Protein AF-M2Y0T1-F1 (afdb_monomer_lite)

Foldseek 3Di:
DDWDQLQVQEWEFEAAALVLVVCVVVVNGDTDTFPADCVLPVVSTAPFFAPWHWYWYAHQQQRAIDIDIDTPGGDCPTVRHDDPVVSVVVLADPPHDPDPVSVSVVRVDDDPVCVLQVPWDKQAFPCFQDVFKTKTKDFLLDPSNVNNCSSCVVSQNRHPVPDDDDDSNDRQKMKMWMATNSRGTQWIWIKGWDFDDDPVPPDPDTFTEMETETTDGDPVCPPRRVSLRRVRSVQVVCVVVPHQAYHYDPDDPVRLLSLLLNLLVVQVVVCLVVVHRDDLVVSCVNRRYDSVSSVLSSLLVLLLPDDDPVSVVVSLVVQLVVVCVVCVVVLVVDPDPVVSVVVSVVVSVVSNVSSVVSSVCVQVVLLVCVVPVPPSDPDDDDPPPPDDPDDDPLPQQDDKAKEKEAAALQFDPVPVVSLVLLLLCLPQVCVFQVHQEYEYFYAQHNQADPDPDDPVCVVFHGWGHDDVVSLVSLQVSVVVSCVVPVRYHYHYAHYLSQCALDAPVDPVRRSCQVRPPDRDPPAQKDKDQRDPRLQEIEIEGHADDNGRYTPPQSLAGEHEPVSVVVSLVSQARPDDQHEYEYGHADFLQRYDHCPPPDPVVLQVCLSRPLFRPNQVSQLSHPYQYEYEHERCACVVVPRNFQKADDASYIYGYHHHCRPQVWMKMWMQNSSQTWIDIDRSPDFKAKIWRPCHFPRRDDPVSLVVNQPDQWGKMQITGSCVVVDVVDDFAWKWKDKQNHTQDTWDQDDCVSPPDPNRRRMTIGGDHVVVQADDKIKMWIWGDDDHDIDTRDIGIDHSYPDDDDPQDPSNVVSCSSRTGNNLSNLSNVLVVVVVVVVCVLCVLVPVVPDDPDDPVVVVVSVVCPVCVVVSVVLVVVVCCCVVCQQVQFPDWPDDPSDDPKIWTDGLQWIRIPRDTHGGSVSSVVVSVCCCVVSPPVVVLVVVVVVVVVVVPDDDDPDPPPPVVVVVVVVVVVNVVVCVVVVVVVVVVVVVVVVSVVVVVVPVVDDDDDVVVVPVVVVVVVVVVVD

Secondary structure (DSSP, 8-state):
-PPEEHHHHEEEEEE-SHHHHHHHHTT-S--B--S--TTT-TTSEEBSEES-EEEEEEETTT--EEEEEE-SEE-TTSTTB--HHHHHHHTS-TTSBSSHHHHHHHHHSPP-HHHHHTTSEEEPPPTTS-TTEEEEEEETTSHHHHHHHHHHHHHHHHHSTT-----TT-TTEEEEEEEETT--EEEEEEEEEEEEE-TTSSS--EEEEEEEEEEEE-GGGTTSSHHHHHHHHHHHHHHHTT-SEEEESS--HHHHHHHHHHHHHHHHHHHHHHSS---HHHHHHHH-B-HHHHHHHHHHHHHTT--SHHHHHHHHHHHHHHHHHHTHHHHHT-S-HHHHHHHHHHHHHHHHHHHHHHHHHHHHHHHHHHHS-------PPP--------S-TTSTT--EEEEEEE----B-TT-HHHHHHHHHIIIIIHHHH--SEEEE-S-SB--B---TT-THHHHH-PPB---HHHHHHHHHHHHHHHHH-TTSEEEE---SGGGTT-BTT-GGG-HHHHHSSSPPPSSSEEEEEEETTTTEEEEEE--B-SB-PPTTTTSSEE--HHHHHHHHHHHS-SSTT-EEEEE-SS-GGGEE--TT--HHHHHHHHHH--S-HHHHHHHT-SS-EEEEE-TTTTTTTT-S-EEEEETTEEEEEPPPTTTT-EEEEEEEETTEEEEEEEETT-SEEEEEEESPPTTT--HHHHHHHHH-SEEEEEEEEHHHHH-TT----EEEEEETTEEEEEEEEPPGGG-SSGGGTTEEEEE--GGGG-SS-EEEEEEEEETTEEEEEEEEEE---S-------HHHHHHHHHHHS-HHHHHHHHHHHHHHHHHHHHHHHHHTTS-S-S-HHHHHHHHHGGGHHHHHHHHHHHHHIIIIIGGG-EEEEE--TTSTT--EEEESS-EEETTEEE--HHHHHHHHHHHIIIIIHHHHHHHHHHHHHHGGGSPPPTT-TTTHHHHHHHHHHHHHHHHHHHHHHHHHHHHHHHHHHHHHHHHTTSS-SSSTTTHHHHHHHHHHHH-

Sequence (1023 aa):
MEPLCVRDALLLYFVVRDDDLGRYEEGTLKGYKPWFVHQLFPEEKVYGYKDLEVHILYHLVSWNVFLQVRYSLKDSNTVGFLNIETLLYEHLPDYVCSCMEEFKRKVAEPFPIDRYLSTWQIILPRQSLCSDAKVYVQNVTQTTATEIYHRFKLLLLFFIETASYIDWEDDKWDMFVILSLHEEILGFAAVYRFTCFDKSENTWNPRERVRISQFLIFPCFHRKGYGISLLDAIYRHYMETSCLEITVENPCQGFQTLRDILDTKNCLYLEKRLGYLPSVEEIRKEWKITRKQALRCREIIRFSRLQEEEETNTFRIGIKKRLYLEYAEQMASLDSVEARKAYLWQLYKEIEETYRKLVIWAVVIWSLAFLLHFPCKYKIAEEVFTTNPLEDWSLQLQGIDHLLQISDIHLDPKLEENSKKLSFFRNHVVPVIVPKAVLVTGDLTNGKKDTTNNWFYLFLGHPSSKRLDEWNEYYVQTQEYRHKNASVLWSDVRGNHDSFGVDDMIQDDDLFQRYAVEPQPKNAVSFHRFSEQNDIKLVKYSPYYRYSLHRPFHFFARTNNEELQLLMQASLAEKKEQVVIVYGHFPSSTIDYTVSETFWRTFLRFFWWSRSILSRKFYSYPNYVIYLSGHLHSVLGFLPRMYCKCGNYMELELADLYTSSVYRWIVIDHGNFAFSDIPIQQNIFAVVTNPVPLSSSTKRSQAFALSSKYIRLMVASLESFWDRNLTLGNVEVFIDDKKIGIAKKMENDMLKSSSGSNLFLCAWNPMSYLEGFHNLVVQYCFEESCMTMISTSFSLQSEQRYHYSCKDWIRCLMLFADAPVVIKGLCLIGLLLYGILVHIPYFSTGSCWLPSSWIVFGKRLSFVRKTRWRVSQVLFYNFLLGPLLILFRVTGDDYHNCTGYMFFFYTFVCGEIQASYLEMYNLLLQQLWFACIPSVCLDIYRCYLKQDEKPTNENTCHENKFERRKSVLFALRYWSPHKSICLLYGLVILYQLGILLRYVGCFGFWSCLCSPLLSLVFFYSCL

InterPro domains:
  IPR000182 GNAT domain [PS51186] (138-275)
  IPR004843 Calcineurin-like, phosphoesterase domain [PF00149] (403-634)
  IPR016181 Acyl-CoA N-acyltransferase [SSF55729] (10-305)
  IPR017380 Histone acetyltransferase type B, catalytic subunit [PTHR12046] (13-358)
  IPR019467 Histone acetyl transferase HAT1 N-terminal [PF10394] (8-161)
  IPR029052 Metallo-dependent phosphatase-like [G3DSA:3.60.21.10] (402-674)
  IPR029052 Metallo-dependent phosphatase-like [SSF56300] (403-685)
  IPR037113 Histone acetyl transferase 1, N-terminal domain superfamily [G3DSA:3.90.360.10] (9-161)

pLDDT: mean 73.95, std 20.19, range [23.22, 97.69]

Structure (mmCIF, N/CA/C/O backbone):
data_AF-M2Y0T1-F1
#
_entry.id   AF-M2Y0T1-F1
#
loop_
_atom_site.group_PDB
_atom_site.id
_atom_site.type_symbol
_atom_site.label_atom_id
_atom_site.label_alt_id
_atom_site.label_comp_id
_atom_site.label_asym_id
_atom_site.label_entity_id
_atom_site.label_seq_id
_atom_site.pdbx_PDB_ins_code
_atom_site.Cartn_x
_atom_site.Cartn_y
_atom_site.Cartn_z
_atom_site.occupancy
_atom_site.B_iso_or_equiv
_atom_site.auth_seq_id
_atom_site.auth_comp_id
_atom_site.auth_asym_id
_atom_site.auth_atom_id
_atom_site.pdbx_PDB_model_num
ATOM 1 N N . MET A 1 1 ? 25.511 -2.582 -56.741 1.00 70.62 1 MET A N 1
ATOM 2 C CA . MET A 1 1 ? 24.516 -2.024 -55.798 1.00 70.62 1 MET A CA 1
ATOM 3 C C . MET A 1 1 ? 25.231 -1.655 -54.517 1.00 70.62 1 MET A C 1
ATOM 5 O O . MET A 1 1 ? 26.163 -2.363 -54.155 1.00 70.62 1 MET A O 1
ATOM 9 N N . GLU A 1 2 ? 24.853 -0.550 -53.877 1.00 78.06 2 GLU A N 1
ATOM 10 C CA . GLU A 1 2 ? 25.392 -0.212 -52.555 1.00 78.06 2 GLU A CA 1
ATOM 11 C C . GLU A 1 2 ? 24.829 -1.170 -51.491 1.00 78.06 2 GLU A C 1
ATOM 13 O O . GLU A 1 2 ? 23.695 -1.634 -51.642 1.00 78.06 2 GLU A O 1
ATOM 18 N N . PRO A 1 3 ? 25.603 -1.507 -50.444 1.00 84.81 3 PRO A N 1
ATOM 19 C CA . PRO A 1 3 ? 25.102 -2.327 -49.350 1.00 84.81 3 PRO A CA 1
ATOM 20 C C . PRO A 1 3 ? 24.008 -1.607 -48.564 1.00 84.81 3 PRO A C 1
ATOM 22 O O . PRO A 1 3 ? 24.133 -0.423 -48.249 1.00 84.81 3 PRO A O 1
ATOM 25 N N . LEU A 1 4 ? 22.972 -2.349 -48.182 1.00 88.62 4 LEU A N 1
ATOM 26 C CA . LEU A 1 4 ? 21.878 -1.852 -47.351 1.00 88.62 4 LEU A CA 1
ATOM 27 C C . LEU A 1 4 ? 22.135 -2.180 -45.879 1.00 88.62 4 LEU A C 1
ATOM 29 O O . LEU A 1 4 ? 22.628 -3.258 -45.554 1.00 88.62 4 LEU A O 1
ATOM 33 N N . CYS A 1 5 ? 21.769 -1.265 -44.982 1.00 90.31 5 CYS A N 1
ATOM 34 C CA . CYS A 1 5 ? 21.767 -1.510 -43.541 1.00 90.31 5 CYS A CA 1
ATOM 35 C C . CYS A 1 5 ? 20.634 -2.485 -43.188 1.00 90.31 5 CYS A C 1
ATOM 37 O O . CYS A 1 5 ? 19.457 -2.170 -43.372 1.00 90.31 5 CYS A O 1
ATOM 39 N N . VAL A 1 6 ? 20.970 -3.659 -42.648 1.00 90.31 6 VAL A N 1
ATOM 40 C CA . VAL A 1 6 ? 19.978 -4.711 -42.350 1.00 90.31 6 VAL A CA 1
ATOM 41 C C . VAL A 1 6 ? 18.968 -4.245 -41.303 1.00 90.31 6 VAL A C 1
ATOM 43 O O . VAL A 1 6 ? 17.776 -4.515 -41.417 1.00 90.31 6 VAL A O 1
ATOM 46 N N . ARG A 1 7 ? 19.424 -3.483 -40.305 1.00 89.62 7 ARG A N 1
ATOM 47 C CA . ARG A 1 7 ? 18.568 -2.933 -39.243 1.00 89.62 7 ARG A CA 1
ATOM 48 C C . ARG A 1 7 ? 17.516 -1.949 -39.767 1.00 89.62 7 ARG A C 1
ATOM 50 O O . ARG A 1 7 ? 16.497 -1.755 -39.109 1.00 89.62 7 ARG A O 1
ATOM 57 N N . ASP A 1 8 ? 17.756 -1.321 -40.916 1.00 88.94 8 ASP A N 1
ATOM 58 C CA . ASP A 1 8 ? 16.785 -0.417 -41.535 1.00 88.94 8 ASP A CA 1
ATOM 59 C C . ASP A 1 8 ? 15.777 -1.147 -42.419 1.00 88.94 8 ASP A C 1
ATOM 61 O O . ASP A 1 8 ? 14.629 -0.714 -42.483 1.00 88.94 8 ASP A O 1
ATOM 65 N N . ALA A 1 9 ? 16.183 -2.267 -43.018 1.00 92.44 9 ALA A N 1
ATOM 66 C CA . ALA A 1 9 ? 15.320 -3.125 -43.823 1.00 92.44 9 ALA A CA 1
ATOM 67 C C . ALA A 1 9 ? 14.435 -4.066 -42.982 1.00 92.44 9 ALA A C 1
ATOM 69 O O . ALA A 1 9 ? 13.369 -4.466 -43.443 1.00 92.44 9 ALA A O 1
ATOM 70 N N . LEU A 1 10 ? 14.861 -4.446 -41.769 1.00 96.44 10 LEU A N 1
ATOM 71 C CA . LEU A 1 10 ? 14.183 -5.453 -40.944 1.00 96.44 10 LEU A CA 1
ATOM 72 C C . LEU A 1 10 ? 13.201 -4.839 -39.937 1.00 96.44 10 LEU A C 1
ATOM 74 O O . LEU A 1 10 ? 13.587 -4.073 -39.049 1.00 96.44 10 LEU A O 1
ATOM 78 N N . LEU A 1 11 ? 11.936 -5.257 -40.019 1.00 96.75 11 LEU A N 1
ATOM 79 C CA . LEU A 1 11 ? 10.861 -4.885 -39.104 1.00 96.75 11 LEU A CA 1
ATOM 80 C C . LEU A 1 11 ? 10.157 -6.115 -38.526 1.00 96.75 11 LEU A C 1
ATOM 82 O O . LEU A 1 11 ? 9.789 -7.058 -39.222 1.00 96.75 11 LEU A O 1
ATOM 86 N N . LEU A 1 12 ? 9.934 -6.073 -37.218 1.00 97.31 12 LEU A N 1
ATOM 87 C CA . LEU A 1 12 ? 9.201 -7.077 -36.461 1.00 97.31 12 LEU A CA 1
ATOM 88 C C . LEU A 1 12 ? 7.798 -6.550 -36.164 1.00 97.31 12 LEU A C 1
ATOM 90 O O . LEU A 1 12 ? 7.645 -5.437 -35.653 1.00 97.31 12 LEU A O 1
ATOM 94 N N . TYR A 1 13 ? 6.785 -7.359 -36.440 1.00 97.19 13 TYR A N 1
ATOM 95 C CA . TYR A 1 13 ? 5.385 -7.038 -36.193 1.00 97.19 13 TYR A CA 1
ATOM 96 C C . TYR A 1 13 ? 4.789 -8.051 -35.226 1.00 97.19 13 TYR A C 1
ATOM 98 O O . TYR A 1 13 ? 5.009 -9.253 -35.351 1.00 97.19 13 TYR A O 1
ATOM 106 N N . PHE A 1 14 ? 4.021 -7.557 -34.262 1.00 96.50 14 PHE A N 1
ATOM 107 C CA . PHE A 1 14 ? 3.344 -8.377 -33.265 1.00 96.50 14 PHE A CA 1
ATOM 108 C C . PHE A 1 14 ? 1.839 -8.225 -33.472 1.00 96.50 14 PHE A C 1
ATOM 110 O O . PHE A 1 14 ? 1.308 -7.124 -33.335 1.00 96.50 14 PHE A O 1
ATOM 117 N N . VAL A 1 15 ? 1.189 -9.320 -33.851 1.00 95.62 15 VAL A N 1
ATOM 118 C CA . VAL A 1 15 ? -0.212 -9.400 -34.275 1.00 95.62 15 VAL A CA 1
ATOM 119 C C . VAL A 1 15 ? -0.990 -10.155 -33.201 1.00 95.62 15 VAL A C 1
ATOM 121 O O . VAL A 1 15 ? -0.528 -11.193 -32.729 1.00 95.62 15 VAL A O 1
ATOM 124 N N . VAL A 1 16 ? -2.157 -9.652 -32.804 1.00 90.56 16 VAL A N 1
ATOM 125 C CA . VAL A 1 16 ? -3.048 -10.325 -31.845 1.00 90.56 16 VAL A CA 1
ATOM 126 C C . VAL A 1 16 ? -4.365 -10.718 -32.501 1.00 90.56 16 VAL A C 1
ATOM 128 O O . VAL A 1 16 ? -4.876 -11.799 -32.233 1.00 90.56 16 VAL A O 1
ATOM 131 N N . ARG A 1 17 ? -4.948 -9.836 -33.320 1.00 88.56 17 ARG A N 1
ATOM 132 C CA . ARG A 1 17 ? -6.268 -10.046 -33.939 1.00 88.56 17 ARG A CA 1
ATOM 133 C C . ARG A 1 17 ? -6.258 -9.679 -35.415 1.00 88.56 17 ARG A C 1
ATOM 135 O O . ARG A 1 17 ? -5.321 -9.050 -35.900 1.00 88.56 17 ARG A O 1
ATOM 142 N N . ASP A 1 18 ? -7.345 -10.006 -36.104 1.00 87.81 18 ASP A N 1
ATOM 143 C CA . ASP A 1 18 ? -7.534 -9.680 -37.522 1.00 87.81 18 ASP A CA 1
ATOM 144 C C . ASP A 1 18 ? -7.420 -8.164 -37.804 1.00 87.81 18 ASP A C 1
ATOM 146 O O . ASP A 1 18 ? -6.806 -7.744 -38.781 1.00 87.81 18 ASP A O 1
ATOM 150 N N . ASP A 1 19 ? -7.857 -7.314 -36.868 1.00 90.12 19 ASP A N 1
ATOM 151 C CA . ASP A 1 19 ? -7.683 -5.855 -36.955 1.00 90.12 19 ASP A CA 1
ATOM 152 C C . ASP A 1 19 ? -6.205 -5.405 -37.002 1.00 90.12 19 ASP A C 1
ATOM 154 O O . ASP A 1 19 ? -5.888 -4.335 -37.527 1.00 90.12 19 ASP A O 1
ATOM 158 N N . ASP A 1 20 ? -5.276 -6.165 -36.409 1.00 91.12 20 ASP A N 1
ATOM 159 C CA . ASP A 1 20 ? -3.839 -5.880 -36.526 1.00 91.12 20 ASP A CA 1
ATOM 160 C C . ASP A 1 20 ? -3.327 -6.218 -37.930 1.00 91.12 20 ASP A C 1
ATOM 162 O O . ASP A 1 20 ? -2.467 -5.505 -38.446 1.00 91.12 20 ASP A O 1
ATOM 166 N N . LEU A 1 21 ? -3.870 -7.265 -38.563 1.00 91.25 21 LEU A N 1
ATOM 167 C CA . LEU A 1 21 ? -3.547 -7.622 -39.945 1.00 91.25 21 LEU A CA 1
ATOM 168 C C . LEU A 1 21 ? -4.041 -6.552 -40.918 1.00 91.25 21 LEU A C 1
ATOM 170 O O . LEU A 1 21 ? -3.263 -6.114 -41.760 1.00 91.25 21 LEU A O 1
ATOM 174 N N . GLY A 1 22 ? -5.272 -6.057 -40.748 1.00 89.38 22 GLY A N 1
ATOM 175 C CA . GLY A 1 22 ? -5.779 -4.932 -41.544 1.00 89.38 22 GLY A CA 1
ATOM 176 C C . GLY A 1 22 ? -4.873 -3.700 -41.432 1.00 89.38 22 GLY A C 1
ATOM 177 O O . GLY A 1 22 ? -4.432 -3.143 -42.435 1.00 89.38 22 GLY A O 1
ATOM 178 N N . ARG A 1 23 ? -4.469 -3.340 -40.206 1.00 91.75 23 ARG A N 1
ATOM 179 C CA . ARG A 1 23 ? -3.522 -2.234 -39.973 1.00 91.75 23 ARG A CA 1
ATOM 180 C C . ARG A 1 23 ? -2.127 -2.491 -40.540 1.00 91.75 23 ARG A C 1
ATOM 182 O O . ARG A 1 23 ? -1.442 -1.545 -40.926 1.00 91.75 23 ARG A O 1
ATOM 189 N N . TYR A 1 24 ? -1.669 -3.739 -40.565 1.00 93.88 24 TYR A N 1
ATOM 190 C CA . TYR A 1 24 ? -0.406 -4.103 -41.203 1.00 93.88 24 TYR A CA 1
ATOM 191 C C . TYR A 1 24 ? -0.466 -3.869 -42.717 1.00 93.88 24 TYR A C 1
ATOM 193 O O . TYR A 1 24 ? 0.452 -3.270 -43.274 1.00 93.88 24 TYR A O 1
ATOM 201 N N . GLU A 1 25 ? -1.558 -4.272 -43.368 1.00 91.19 25 GLU A N 1
ATOM 202 C CA . GLU A 1 25 ? -1.758 -4.079 -44.809 1.00 91.19 25 GLU A CA 1
ATOM 203 C C . GLU A 1 25 ? -1.897 -2.603 -45.194 1.00 91.19 25 GLU A C 1
ATOM 205 O O . GLU A 1 25 ? -1.366 -2.179 -46.219 1.00 91.19 25 GLU A O 1
ATOM 210 N N . GLU A 1 26 ? -2.527 -1.802 -44.336 1.00 91.38 26 GLU A N 1
ATOM 211 C CA . GLU A 1 26 ? -2.615 -0.344 -44.479 1.00 91.38 26 GLU A CA 1
ATOM 212 C C . GLU A 1 26 ? -1.298 0.390 -44.159 1.00 91.38 26 GLU A C 1
ATOM 214 O O . GLU A 1 26 ? -1.202 1.604 -44.348 1.00 91.38 26 GLU A O 1
ATOM 219 N N . GLY A 1 27 ? -0.283 -0.309 -43.636 1.00 90.12 27 GLY A N 1
ATOM 220 C CA . GLY A 1 27 ? 0.981 0.291 -43.200 1.00 90.12 27 GLY A CA 1
ATOM 221 C C . GLY A 1 27 ? 0.872 1.141 -41.926 1.00 90.12 27 GLY A C 1
ATOM 222 O O . GLY A 1 27 ? 1.764 1.938 -41.634 1.00 90.12 27 GLY A O 1
ATOM 223 N N . THR A 1 28 ? -0.209 0.992 -41.155 1.00 92.31 28 THR A N 1
ATOM 224 C CA . THR A 1 28 ? -0.469 1.740 -39.913 1.00 92.31 28 THR A CA 1
ATOM 225 C C . THR A 1 28 ? -0.069 0.968 -38.651 1.00 92.31 28 THR A C 1
ATOM 227 O O . THR A 1 28 ? 0.091 1.569 -37.582 1.00 92.31 28 THR A O 1
ATOM 230 N N . LEU A 1 29 ? 0.140 -0.352 -38.745 1.00 93.06 29 LEU A N 1
ATOM 231 C CA . LEU A 1 29 ? 0.662 -1.154 -37.638 1.00 93.06 29 LEU A CA 1
ATOM 232 C C . LEU A 1 29 ? 2.127 -0.794 -37.361 1.00 93.06 29 LEU A C 1
ATOM 234 O O . LEU A 1 29 ? 2.969 -0.730 -38.256 1.00 93.06 29 LEU A O 1
ATOM 238 N N . LYS A 1 30 ? 2.459 -0.590 -36.085 1.00 94.06 30 LYS A N 1
ATOM 239 C CA . LYS A 1 30 ? 3.814 -0.225 -35.673 1.00 94.06 30 LYS A CA 1
ATOM 240 C C . LYS A 1 30 ? 4.779 -1.409 -35.816 1.00 94.06 30 LYS A C 1
ATOM 242 O O . LYS A 1 30 ? 4.681 -2.373 -35.060 1.00 94.06 30 LYS A O 1
ATOM 247 N N . GLY A 1 31 ? 5.758 -1.275 -36.709 1.00 94.06 31 GLY A N 1
ATOM 248 C CA . GLY A 1 31 ? 6.917 -2.167 -36.796 1.00 94.06 31 GLY A CA 1
ATOM 249 C C . GLY A 1 31 ? 8.003 -1.825 -35.768 1.00 94.06 31 GLY A C 1
ATOM 250 O O . GLY A 1 31 ? 8.200 -0.661 -35.403 1.00 94.06 31 GLY A O 1
ATOM 251 N N . TYR A 1 32 ? 8.721 -2.842 -35.298 1.00 96.25 32 TYR A N 1
ATOM 252 C CA . TYR A 1 32 ? 9.816 -2.721 -34.334 1.00 96.25 32 TYR A CA 1
ATOM 253 C C . TYR A 1 32 ? 11.136 -3.148 -34.973 1.00 96.25 32 TYR A C 1
ATOM 255 O O . TYR A 1 32 ? 11.237 -4.244 -35.515 1.00 96.25 32 TYR A O 1
ATOM 263 N N . LYS A 1 33 ? 12.162 -2.300 -34.878 1.00 95.31 33 LYS A N 1
ATOM 264 C CA . LYS A 1 33 ? 13.511 -2.631 -35.353 1.00 95.31 33 LYS A CA 1
ATOM 265 C C . LYS A 1 33 ? 14.257 -3.505 -34.333 1.00 95.31 33 LYS A C 1
ATOM 267 O O . LYS A 1 33 ? 14.088 -3.282 -33.127 1.00 95.31 33 LYS A O 1
ATOM 272 N N . PRO A 1 34 ? 15.101 -4.449 -34.784 1.00 95.56 34 PRO A N 1
ATOM 273 C CA . PRO A 1 34 ? 16.013 -5.171 -33.902 1.00 95.56 34 PRO A CA 1
ATOM 274 C C . PRO A 1 34 ? 17.039 -4.205 -33.289 1.00 95.56 34 PRO A C 1
ATOM 276 O O . PRO A 1 34 ? 17.401 -3.194 -33.898 1.00 95.56 34 PRO A O 1
ATOM 279 N N . TRP A 1 35 ? 17.516 -4.500 -32.078 1.00 93.69 35 TRP A N 1
ATOM 280 C CA . TRP A 1 35 ? 18.613 -3.738 -31.466 1.00 93.69 35 TRP A CA 1
ATOM 281 C C . TRP A 1 35 ? 19.961 -4.187 -32.018 1.00 93.69 35 TRP A C 1
ATOM 283 O O . TRP A 1 35 ? 20.817 -3.351 -32.314 1.00 93.69 35 TRP A O 1
ATOM 293 N N . PHE A 1 36 ? 20.101 -5.496 -32.216 1.00 94.44 36 PHE A N 1
ATOM 294 C CA . PHE A 1 36 ? 21.310 -6.141 -32.697 1.00 94.44 36 PHE A CA 1
ATOM 295 C C . PHE A 1 36 ? 21.004 -6.961 -33.942 1.00 94.44 36 PHE A C 1
ATOM 297 O O . PHE A 1 36 ? 19.989 -7.644 -34.021 1.00 94.44 36 PHE A O 1
ATOM 304 N N . VAL A 1 37 ? 21.891 -6.883 -34.928 1.00 94.88 37 VAL A N 1
ATOM 305 C CA . VAL A 1 37 ? 21.868 -7.764 -36.105 1.00 94.88 37 VAL A CA 1
ATOM 306 C C . VAL A 1 37 ? 23.244 -8.363 -36.386 1.00 94.88 37 VAL A C 1
ATOM 308 O O . VAL A 1 37 ? 23.336 -9.316 -37.149 1.00 94.88 37 VAL A O 1
ATOM 311 N N . HIS A 1 38 ? 24.296 -7.868 -35.725 1.00 93.12 38 HIS A N 1
ATOM 312 C CA . HIS A 1 38 ? 25.683 -8.293 -35.924 1.00 93.12 38 HIS A CA 1
ATOM 313 C C . HIS A 1 38 ? 25.931 -9.790 -35.681 1.00 93.12 38 HIS A C 1
ATOM 315 O O . HIS A 1 38 ? 26.841 -10.356 -36.276 1.00 93.12 38 HIS A O 1
ATOM 321 N N . GLN A 1 39 ? 25.107 -10.443 -34.851 1.00 93.44 39 GLN A N 1
ATOM 322 C CA . GLN A 1 39 ? 25.187 -11.888 -34.599 1.00 93.44 39 GLN A CA 1
ATOM 323 C C . GLN A 1 39 ? 24.841 -12.730 -35.837 1.00 93.44 39 GLN A C 1
ATOM 325 O O . GLN A 1 39 ? 25.338 -13.841 -35.974 1.00 93.44 39 GLN A O 1
ATOM 330 N N . LEU A 1 40 ? 24.006 -12.199 -36.735 1.00 92.19 40 LEU A N 1
ATOM 331 C CA . LEU A 1 40 ? 23.641 -12.832 -38.008 1.00 92.19 40 LEU A CA 1
ATOM 332 C C . LEU A 1 40 ? 24.358 -12.181 -39.198 1.00 92.19 40 LEU A C 1
ATOM 334 O O . LEU A 1 40 ? 24.648 -12.835 -40.195 1.00 92.19 40 LEU A O 1
ATOM 338 N N . PHE A 1 41 ? 24.653 -10.886 -39.087 1.00 91.06 41 PHE A N 1
ATOM 339 C CA . PHE A 1 41 ? 25.227 -10.055 -40.140 1.00 91.06 41 PHE A CA 1
ATOM 340 C C . PHE A 1 41 ? 26.426 -9.283 -39.577 1.00 91.06 41 PHE A C 1
ATOM 342 O O . PHE A 1 41 ? 26.239 -8.145 -39.154 1.00 91.06 41 PHE A O 1
ATOM 349 N N . PRO A 1 42 ? 27.650 -9.843 -39.567 1.00 84.69 42 PRO A N 1
ATOM 350 C CA . PRO A 1 42 ? 28.805 -9.245 -38.884 1.00 84.69 42 PRO A CA 1
ATOM 351 C C . PRO A 1 42 ? 29.102 -7.780 -39.247 1.00 84.69 42 PRO A C 1
ATOM 353 O O . PRO A 1 42 ? 29.524 -7.009 -38.391 1.00 84.69 42 PRO A O 1
ATOM 356 N N . GLU A 1 43 ? 28.837 -7.371 -40.494 1.00 86.62 43 GLU A N 1
ATOM 357 C CA . GLU A 1 43 ? 29.014 -5.985 -40.966 1.00 86.62 43 GLU A CA 1
ATOM 358 C C . GLU A 1 43 ? 27.740 -5.119 -40.872 1.00 86.62 43 GLU A C 1
ATOM 360 O O . GLU A 1 43 ? 27.718 -3.986 -41.353 1.00 86.62 43 GLU A O 1
ATOM 365 N N . GLU A 1 44 ? 26.653 -5.661 -40.313 1.00 90.38 44 GLU A N 1
ATOM 366 C CA . GLU A 1 44 ? 25.290 -5.100 -40.270 1.00 90.38 44 GLU A CA 1
ATOM 367 C C . GLU A 1 44 ? 24.734 -4.673 -41.645 1.00 90.38 44 GLU A C 1
ATOM 369 O O . GLU A 1 44 ? 23.772 -3.901 -41.746 1.00 90.38 44 GLU A O 1
ATOM 374 N N . LYS A 1 45 ? 25.335 -5.197 -42.716 1.00 90.75 45 LYS A N 1
ATOM 375 C CA . LYS A 1 45 ? 25.062 -4.867 -44.113 1.00 90.75 45 LYS A CA 1
ATOM 376 C C . LYS A 1 45 ? 24.648 -6.097 -44.905 1.00 90.75 45 LYS A C 1
ATOM 378 O O . LYS A 1 45 ? 25.099 -7.205 -44.628 1.00 90.75 45 LYS A O 1
ATOM 383 N N . VAL A 1 46 ? 23.827 -5.875 -45.926 1.00 91.19 46 VAL A N 1
ATOM 384 C CA . VAL A 1 46 ? 23.451 -6.887 -46.916 1.00 91.19 46 VAL A CA 1
ATOM 385 C C . VAL A 1 46 ? 23.695 -6.368 -48.330 1.00 91.19 46 VAL A C 1
ATOM 387 O O . VAL A 1 46 ? 23.443 -5.201 -48.637 1.00 91.19 46 VAL A O 1
ATOM 390 N N . TYR A 1 47 ? 24.209 -7.247 -49.189 1.00 91.50 47 TYR A N 1
ATOM 391 C CA . TYR A 1 47 ? 24.619 -6.947 -50.559 1.00 91.50 47 TYR A CA 1
ATOM 392 C C . TYR A 1 47 ? 23.698 -7.640 -51.568 1.00 91.50 47 TYR A C 1
ATOM 394 O O . TYR A 1 47 ? 23.174 -8.718 -51.300 1.00 91.50 47 TYR A O 1
ATOM 402 N N . GLY A 1 48 ? 23.530 -7.032 -52.745 1.00 91.69 48 GLY A N 1
ATOM 403 C CA . GLY A 1 48 ? 22.803 -7.629 -53.875 1.00 91.69 48 GLY A CA 1
ATOM 404 C C . GLY A 1 48 ? 21.279 -7.474 -53.845 1.00 91.69 48 GLY A C 1
ATOM 405 O O . GLY A 1 48 ? 20.599 -8.149 -54.613 1.00 91.69 48 GLY A O 1
ATOM 406 N N . TYR A 1 49 ? 20.739 -6.577 -53.013 1.00 93.25 49 TYR A N 1
ATOM 407 C CA . TYR A 1 49 ? 19.315 -6.223 -52.997 1.00 93.25 49 TYR A CA 1
ATOM 408 C C . TYR A 1 49 ? 19.104 -4.727 -53.241 1.00 93.25 49 TYR A C 1
ATOM 410 O O . TYR A 1 49 ? 19.924 -3.902 -52.835 1.00 93.25 49 TYR A O 1
ATOM 418 N N . LYS A 1 50 ? 17.970 -4.381 -53.857 1.00 92.06 50 LYS A N 1
ATOM 419 C CA . LYS A 1 50 ? 17.464 -3.009 -53.977 1.00 92.06 50 LYS A CA 1
ATOM 420 C C . LYS A 1 50 ? 16.079 -2.903 -53.332 1.00 92.06 50 LYS A C 1
ATOM 422 O O . LYS A 1 50 ? 15.256 -3.795 -53.526 1.00 92.06 50 LYS A O 1
ATOM 427 N N . ASP A 1 51 ? 15.849 -1.821 -52.583 1.00 91.81 51 ASP A N 1
ATOM 428 C CA . ASP A 1 51 ? 14.597 -1.539 -51.857 1.00 91.81 51 ASP A CA 1
ATOM 429 C C . ASP A 1 51 ? 14.145 -2.729 -50.984 1.00 91.81 51 ASP A C 1
ATOM 431 O O . ASP A 1 51 ? 13.005 -3.178 -51.057 1.00 91.81 51 ASP A O 1
ATOM 435 N N . LEU A 1 52 ? 15.089 -3.303 -50.226 1.00 94.19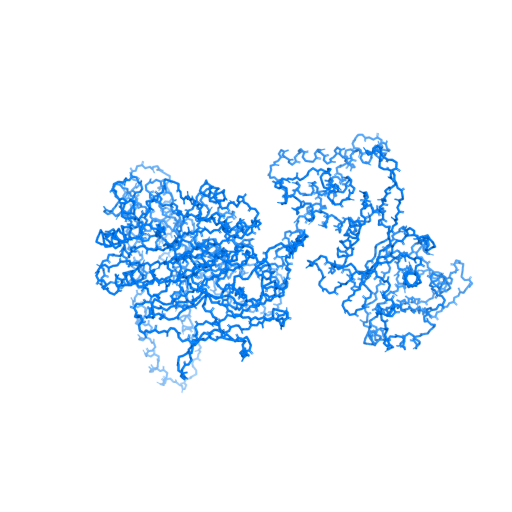 52 LEU A N 1
ATOM 436 C CA . LEU A 1 52 ? 14.849 -4.484 -49.397 1.00 94.19 52 LEU A CA 1
ATOM 437 C C . LEU A 1 52 ? 13.986 -4.142 -48.175 1.00 94.19 52 LEU A C 1
ATOM 439 O O . LEU A 1 52 ? 14.361 -3.289 -47.373 1.00 94.19 52 LEU A O 1
ATOM 443 N N . GLU A 1 53 ? 12.911 -4.902 -47.988 1.00 94.69 53 GLU A N 1
ATOM 444 C CA . GLU A 1 53 ? 12.074 -4.914 -46.789 1.00 94.69 53 GLU A CA 1
ATOM 445 C C . GLU A 1 53 ? 11.965 -6.348 -46.262 1.00 94.69 53 GLU A C 1
ATOM 447 O O . GLU A 1 53 ? 11.642 -7.281 -47.000 1.00 94.69 53 GLU A O 1
ATOM 452 N N . VAL A 1 54 ? 12.229 -6.538 -44.973 1.00 96.50 54 VAL A N 1
ATOM 453 C CA . VAL A 1 54 ? 12.144 -7.836 -44.297 1.00 96.50 54 VAL A CA 1
ATOM 454 C C . VAL A 1 54 ? 11.186 -7.703 -43.128 1.00 96.50 54 VAL A C 1
ATOM 456 O O . VAL A 1 54 ? 11.500 -7.066 -42.126 1.00 96.50 54 VAL A O 1
ATOM 459 N N . HIS A 1 55 ? 10.007 -8.300 -43.242 1.00 96.88 55 HIS A N 1
ATOM 460 C CA . HIS A 1 55 ? 8.973 -8.272 -42.215 1.00 96.88 55 HIS A CA 1
ATOM 461 C C . HIS A 1 55 ? 8.865 -9.643 -41.548 1.00 96.88 55 HIS A C 1
ATOM 463 O O . HIS A 1 55 ? 8.654 -10.644 -42.225 1.00 96.88 55 HIS A O 1
ATOM 469 N N . ILE A 1 56 ? 8.966 -9.693 -40.220 1.00 97.06 56 ILE A N 1
ATOM 470 C CA . ILE A 1 56 ? 8.691 -10.910 -39.444 1.00 97.06 56 ILE A CA 1
ATOM 471 C C . ILE A 1 56 ? 7.464 -10.655 -38.580 1.00 97.06 56 ILE A C 1
ATOM 473 O O . ILE A 1 56 ? 7.497 -9.805 -37.688 1.00 97.06 56 ILE A O 1
ATOM 477 N N . LEU A 1 57 ? 6.378 -11.365 -38.862 1.00 97.44 57 LEU A N 1
ATOM 478 C CA . LEU A 1 57 ? 5.111 -11.243 -38.156 1.00 97.44 57 LEU A CA 1
ATOM 479 C C . LEU A 1 57 ? 5.001 -12.369 -37.128 1.00 97.44 57 LEU A C 1
ATOM 481 O O . LEU A 1 57 ? 5.121 -13.540 -37.475 1.00 97.44 57 LEU A O 1
ATOM 485 N N . TYR A 1 58 ? 4.742 -12.011 -35.875 1.00 97.00 58 TYR A N 1
ATOM 486 C CA . TYR A 1 58 ? 4.496 -12.935 -34.772 1.00 97.00 58 TYR A CA 1
ATOM 487 C C . TYR A 1 58 ? 3.043 -12.813 -34.327 1.00 97.00 58 TYR A C 1
ATOM 489 O O . TYR A 1 58 ? 2.628 -11.745 -33.876 1.00 97.00 58 TYR A O 1
ATOM 497 N N . HIS A 1 59 ? 2.281 -13.899 -34.410 1.00 96.06 59 HIS A N 1
ATOM 498 C CA . HIS A 1 59 ? 0.959 -13.981 -33.804 1.00 96.06 59 HIS A CA 1
ATOM 499 C C . HIS A 1 59 ? 1.101 -14.334 -32.320 1.00 96.06 59 HIS A C 1
ATOM 501 O O . HIS A 1 59 ? 1.585 -15.410 -31.969 1.00 96.06 59 HIS A O 1
ATOM 507 N N . LEU A 1 60 ? 0.700 -13.424 -31.437 1.00 95.31 60 LEU A N 1
ATOM 508 C CA . LEU A 1 60 ? 0.968 -13.533 -30.003 1.00 95.31 60 LEU A CA 1
ATOM 509 C C . LEU A 1 60 ? 0.068 -14.534 -29.270 1.00 95.31 60 LEU A C 1
ATOM 511 O O . LEU A 1 60 ? 0.403 -14.918 -28.154 1.00 95.31 60 LEU A O 1
ATOM 515 N N . VAL A 1 61 ? -1.042 -14.971 -29.868 1.00 93.00 61 VAL A N 1
ATOM 516 C CA . VAL A 1 61 ? -1.956 -15.942 -29.242 1.00 93.00 61 VAL A CA 1
ATOM 517 C C . VAL A 1 61 ? -1.590 -17.368 -29.652 1.00 93.00 61 VAL A C 1
ATOM 519 O O . VAL A 1 61 ? -1.308 -18.199 -28.799 1.00 93.00 61 VAL A O 1
ATOM 522 N N . SER A 1 62 ? -1.516 -17.645 -30.959 1.00 90.81 62 SER A N 1
ATOM 523 C CA . SER A 1 62 ? -1.220 -18.994 -31.475 1.00 90.81 62 SER A CA 1
ATOM 524 C C . SER A 1 62 ? 0.272 -19.271 -31.698 1.00 90.81 62 SER A C 1
ATOM 526 O O . SER A 1 62 ? 0.623 -20.306 -32.263 1.00 90.81 62 SER A O 1
ATOM 528 N N . TRP A 1 63 ? 1.137 -18.297 -31.400 1.00 92.81 63 TRP A N 1
ATOM 529 C CA . TRP A 1 63 ? 2.601 -18.363 -31.539 1.00 92.81 63 TRP A CA 1
ATOM 530 C C . TRP A 1 63 ? 3.102 -18.581 -32.978 1.00 92.81 63 TRP A C 1
ATOM 532 O O . TRP A 1 63 ? 4.266 -18.908 -33.211 1.00 92.81 63 TRP A O 1
ATOM 542 N N . ASN A 1 64 ? 2.235 -18.409 -33.978 1.00 94.50 64 ASN A N 1
ATOM 543 C CA . ASN A 1 64 ? 2.619 -18.564 -35.376 1.00 94.50 64 ASN A CA 1
ATOM 544 C C . ASN A 1 64 ? 3.510 -17.420 -35.838 1.00 94.50 64 ASN A C 1
ATOM 546 O O . ASN A 1 64 ? 3.371 -16.285 -35.387 1.00 94.50 64 ASN A O 1
ATOM 550 N N . VAL A 1 65 ? 4.432 -17.742 -36.740 1.00 96.62 65 VAL A N 1
ATOM 551 C CA . VAL A 1 65 ? 5.403 -16.798 -37.289 1.00 96.62 65 VAL A CA 1
ATOM 552 C C . VAL A 1 65 ? 5.282 -16.822 -38.804 1.00 96.62 65 VAL A C 1
ATOM 554 O O . VAL A 1 65 ? 5.061 -17.886 -39.383 1.00 96.62 65 VAL A O 1
ATOM 557 N N . PHE A 1 66 ? 5.410 -15.661 -39.434 1.00 96.56 66 PHE A N 1
ATOM 558 C CA . PHE A 1 66 ? 5.473 -15.517 -40.883 1.00 96.56 66 PHE A CA 1
ATOM 559 C C . PHE A 1 66 ? 6.617 -14.573 -41.258 1.00 96.56 66 PHE A C 1
ATOM 561 O O . PHE A 1 66 ? 6.712 -13.466 -40.725 1.00 96.56 66 PHE A O 1
ATOM 568 N N . LEU A 1 67 ? 7.489 -15.020 -42.161 1.00 96.19 67 LEU A N 1
ATOM 569 C CA . LEU A 1 67 ? 8.588 -14.231 -42.710 1.00 96.19 67 LEU A CA 1
ATOM 570 C C . LEU A 1 67 ? 8.206 -13.755 -44.112 1.00 96.19 67 LEU A C 1
ATOM 572 O O . LEU A 1 67 ? 7.901 -14.556 -44.990 1.00 96.19 67 LEU A O 1
ATOM 576 N N . GLN A 1 68 ? 8.272 -12.447 -44.335 1.00 94.88 68 GLN A N 1
ATOM 577 C CA . GLN A 1 68 ? 8.041 -11.837 -45.633 1.00 94.88 68 GLN A CA 1
ATOM 578 C C . GLN A 1 68 ? 9.249 -11.002 -46.049 1.00 94.88 68 GLN A C 1
ATOM 580 O O . GLN A 1 68 ? 9.606 -10.035 -45.382 1.00 94.88 68 GLN A O 1
ATOM 585 N N . VAL A 1 69 ? 9.846 -11.348 -47.186 1.00 95.06 69 VAL A N 1
ATOM 586 C CA . VAL A 1 69 ? 10.966 -10.613 -47.780 1.00 95.06 69 VAL A CA 1
ATOM 587 C C . VAL A 1 69 ? 10.497 -9.990 -49.093 1.00 95.06 69 VAL A C 1
ATOM 589 O O . VAL A 1 69 ? 10.001 -10.691 -49.973 1.00 95.06 69 VAL A O 1
ATOM 592 N N . ARG A 1 70 ? 10.628 -8.669 -49.231 1.00 94.19 70 ARG A N 1
ATOM 593 C CA . ARG A 1 70 ? 10.267 -7.906 -50.435 1.00 94.19 70 ARG A CA 1
ATOM 594 C C . ARG A 1 70 ? 11.487 -7.139 -50.935 1.00 94.19 70 ARG A C 1
ATOM 596 O O . ARG A 1 70 ? 12.283 -6.653 -50.141 1.00 94.19 70 ARG A O 1
ATOM 603 N N . TYR A 1 71 ? 11.649 -7.050 -52.248 1.00 94.38 71 TYR A N 1
ATOM 604 C CA . TYR A 1 71 ? 12.719 -6.288 -52.894 1.00 94.38 71 TYR A CA 1
ATOM 605 C C . TYR A 1 71 ? 12.310 -5.935 -54.323 1.00 94.38 71 TYR A C 1
ATOM 607 O O . TYR A 1 71 ? 11.551 -6.672 -54.955 1.00 94.38 71 TYR A O 1
ATOM 615 N N . SER A 1 72 ? 12.834 -4.830 -54.855 1.00 94.06 72 SER A N 1
ATOM 616 C CA . SER A 1 72 ? 12.605 -4.443 -56.252 1.00 94.06 72 SER A CA 1
ATOM 617 C C . SER A 1 72 ? 13.544 -5.172 -57.217 1.00 94.06 72 SER A C 1
ATOM 619 O O . SER A 1 72 ? 13.173 -5.447 -58.358 1.00 94.06 72 SER A O 1
ATOM 621 N N . LEU A 1 73 ? 14.757 -5.513 -56.766 1.00 91.62 73 LEU A N 1
ATOM 622 C CA . LEU A 1 73 ? 15.747 -6.247 -57.554 1.00 91.62 73 LEU A CA 1
ATOM 623 C C . LEU A 1 73 ? 16.678 -7.074 -56.652 1.00 91.62 73 LEU A C 1
ATOM 625 O O . LEU A 1 73 ? 17.077 -6.612 -55.582 1.00 91.62 73 LEU A O 1
ATOM 629 N N . LYS A 1 74 ? 17.035 -8.282 -57.111 1.00 92.50 74 LYS A N 1
ATOM 630 C CA . LYS A 1 74 ? 17.977 -9.217 -56.472 1.00 92.50 74 LYS A CA 1
ATOM 631 C C . LYS A 1 74 ? 19.054 -9.622 -57.480 1.00 92.50 74 LYS A C 1
ATOM 633 O O . LYS A 1 74 ? 18.725 -10.140 -58.543 1.00 92.50 74 LYS A O 1
ATOM 638 N N . ASP A 1 75 ? 20.322 -9.403 -57.141 1.00 91.69 75 ASP A N 1
ATOM 639 C CA . ASP A 1 75 ? 21.489 -9.800 -57.937 1.00 91.69 75 ASP A CA 1
ATOM 640 C C . ASP A 1 75 ? 22.400 -10.724 -57.124 1.00 91.69 75 ASP A C 1
ATOM 642 O O . ASP A 1 75 ? 23.226 -10.283 -56.320 1.00 91.69 75 ASP A O 1
ATOM 646 N N . SER A 1 76 ? 22.251 -12.026 -57.365 1.00 89.88 76 SER A N 1
ATOM 647 C CA . SER A 1 76 ? 23.010 -13.081 -56.692 1.00 89.88 76 SER A CA 1
ATOM 648 C C . SER A 1 76 ? 24.494 -13.114 -57.060 1.00 89.88 76 SER A C 1
ATOM 650 O O . SER A 1 76 ? 25.257 -13.801 -56.389 1.00 89.88 76 SER A O 1
ATOM 652 N N . ASN A 1 77 ? 24.918 -12.399 -58.108 1.00 89.88 77 ASN A N 1
ATOM 653 C CA . ASN A 1 77 ? 26.318 -12.361 -58.536 1.00 89.88 77 ASN A CA 1
ATOM 654 C C . ASN A 1 77 ? 27.119 -11.255 -57.829 1.00 89.88 77 ASN A C 1
ATOM 656 O O . ASN A 1 77 ? 28.324 -11.128 -58.051 1.00 89.88 77 ASN A O 1
ATOM 660 N N . THR A 1 78 ? 26.473 -10.442 -56.984 1.00 88.88 78 THR A N 1
ATOM 661 C CA . THR A 1 78 ? 27.156 -9.401 -56.207 1.00 88.88 78 THR A CA 1
ATOM 662 C C . THR A 1 78 ? 28.163 -10.033 -55.238 1.00 88.88 78 THR A C 1
ATOM 664 O O . THR A 1 78 ? 27.837 -10.955 -54.494 1.00 88.88 78 THR A O 1
ATOM 667 N N . VAL A 1 79 ? 29.394 -9.515 -55.206 1.00 83.38 79 VAL A N 1
ATOM 668 C CA . VAL A 1 79 ? 30.423 -9.954 -54.247 1.00 83.38 79 VAL A CA 1
ATOM 669 C C . VAL A 1 79 ? 29.932 -9.698 -52.819 1.00 83.38 79 VAL A C 1
ATOM 671 O O . VAL A 1 79 ? 29.536 -8.580 -52.496 1.00 83.38 79 VAL A O 1
ATOM 674 N N . GLY A 1 80 ? 29.947 -10.734 -51.975 1.00 81.38 80 GLY A N 1
ATOM 675 C CA . GLY A 1 80 ? 29.397 -10.668 -50.616 1.00 81.38 80 GLY A CA 1
ATOM 676 C C . GLY A 1 80 ? 27.872 -10.825 -50.537 1.00 81.38 80 GLY A C 1
ATOM 677 O O . GLY A 1 80 ? 27.295 -10.543 -49.489 1.00 81.38 80 GLY A O 1
ATOM 678 N N . PHE A 1 81 ? 27.205 -11.252 -51.622 1.00 89.00 81 PHE A N 1
ATOM 679 C CA . PHE A 1 81 ? 25.777 -11.579 -51.609 1.00 89.00 81 PHE A CA 1
ATOM 680 C C . PHE A 1 81 ? 25.461 -12.640 -50.547 1.00 89.00 81 PHE A C 1
ATOM 682 O O . PHE A 1 81 ? 26.101 -13.689 -50.476 1.00 89.00 81 PHE A O 1
ATOM 689 N N . LEU A 1 82 ? 24.426 -12.366 -49.756 1.00 86.81 82 LEU A N 1
ATOM 690 C CA . LEU A 1 82 ? 23.927 -13.235 -48.699 1.00 86.81 82 LEU A CA 1
ATOM 691 C C . LEU A 1 82 ? 22.415 -13.361 -48.856 1.00 86.81 82 LEU A C 1
ATOM 693 O O . LEU A 1 82 ? 21.706 -12.354 -48.816 1.00 86.81 82 LEU A O 1
ATOM 697 N N . ASN A 1 83 ? 21.911 -14.585 -49.030 1.00 90.44 83 ASN A N 1
ATOM 698 C CA . ASN A 1 83 ? 20.475 -14.804 -49.159 1.00 90.44 83 ASN A CA 1
ATOM 699 C C . ASN A 1 83 ? 19.789 -14.680 -47.791 1.00 90.44 83 ASN A C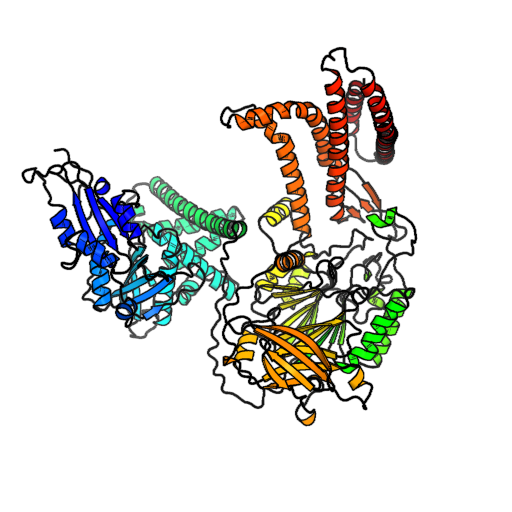 1
ATOM 701 O O . ASN A 1 83 ? 19.730 -15.643 -47.028 1.00 90.44 83 ASN A O 1
ATOM 705 N N . ILE A 1 84 ? 19.266 -13.486 -47.501 1.00 92.19 84 ILE A N 1
ATOM 706 C CA . ILE A 1 84 ? 18.657 -13.160 -46.205 1.00 92.19 84 ILE A CA 1
ATOM 707 C C . ILE A 1 84 ? 17.456 -14.045 -45.866 1.00 92.19 84 ILE A C 1
ATOM 709 O O . ILE A 1 84 ? 17.237 -14.361 -44.703 1.00 92.19 84 ILE A O 1
ATOM 713 N N . GLU A 1 85 ? 16.697 -14.465 -46.877 1.00 91.44 85 GLU A N 1
ATOM 714 C CA . GLU A 1 85 ? 15.522 -15.310 -46.692 1.00 91.44 85 GLU A CA 1
ATOM 715 C C . GLU A 1 85 ? 15.929 -16.695 -46.186 1.00 91.44 85 GLU A C 1
ATOM 717 O O . GLU A 1 85 ? 15.457 -17.125 -45.139 1.00 91.44 85 GLU A O 1
ATOM 722 N N . THR A 1 86 ? 16.870 -17.349 -46.874 1.00 91.94 86 THR A N 1
ATOM 723 C CA . THR A 1 86 ? 17.405 -18.657 -46.465 1.00 91.94 86 THR A CA 1
ATOM 724 C C . THR A 1 86 ? 18.031 -18.587 -45.077 1.00 91.94 86 THR A C 1
ATOM 726 O O . THR A 1 86 ? 17.689 -19.401 -44.228 1.00 91.94 86 THR A O 1
ATOM 729 N N . LEU A 1 87 ? 18.859 -17.568 -44.819 1.00 93.31 87 LEU A N 1
ATOM 730 C CA . LEU A 1 87 ? 19.496 -17.385 -43.518 1.00 93.31 87 LEU A CA 1
ATOM 731 C C . LEU A 1 87 ? 18.463 -17.262 -42.391 1.00 93.31 87 LEU A C 1
ATOM 733 O O . LEU A 1 87 ? 18.586 -17.921 -41.371 1.00 93.31 87 LEU A O 1
ATOM 737 N N . LEU A 1 88 ? 17.430 -16.431 -42.550 1.00 94.00 88 LEU A N 1
ATOM 738 C CA . LEU A 1 88 ? 16.423 -16.260 -41.499 1.00 94.00 88 LEU A CA 1
ATOM 739 C C . LEU A 1 88 ? 15.563 -17.517 -41.304 1.00 94.00 88 LEU A C 1
ATOM 741 O O . LEU A 1 88 ? 15.219 -17.824 -40.162 1.00 94.00 88 LEU A O 1
ATOM 745 N N . TYR A 1 89 ? 15.253 -18.254 -42.376 1.00 92.88 89 TYR A N 1
ATOM 746 C CA . TYR A 1 89 ? 14.536 -19.528 -42.276 1.00 92.88 89 TYR A CA 1
ATOM 747 C C . TYR A 1 89 ? 15.335 -20.602 -41.527 1.00 92.88 89 TYR A C 1
ATOM 749 O O . TYR A 1 89 ? 14.726 -21.350 -40.776 1.00 92.88 89 TYR A O 1
ATOM 757 N N . GLU A 1 90 ? 16.670 -20.631 -41.616 1.00 93.19 90 GLU A N 1
ATOM 758 C CA . GLU A 1 90 ? 17.511 -21.555 -40.824 1.00 93.19 90 GLU A CA 1
ATOM 759 C C . GLU A 1 90 ? 17.342 -21.373 -39.300 1.00 93.19 90 GLU A C 1
ATOM 761 O O . GLU A 1 90 ? 17.580 -22.290 -38.510 1.00 93.19 90 GLU A O 1
ATOM 766 N N . HIS A 1 91 ? 16.907 -20.187 -38.865 1.00 93.50 91 HIS A N 1
ATOM 767 C CA . HIS A 1 91 ? 16.664 -19.872 -37.457 1.00 93.50 91 HIS A CA 1
ATOM 768 C C . HIS A 1 91 ? 15.201 -20.040 -37.023 1.00 93.50 91 HIS A C 1
ATOM 770 O O . HIS A 1 91 ? 14.914 -19.942 -35.824 1.00 93.50 91 HIS A O 1
ATOM 776 N N . LEU A 1 92 ? 14.288 -20.308 -37.957 1.00 93.25 92 LEU A N 1
ATOM 777 C CA . LEU A 1 92 ? 12.869 -20.549 -37.711 1.00 93.25 92 LEU A CA 1
ATOM 778 C C . LEU A 1 92 ? 12.552 -22.047 -37.864 1.00 93.25 92 LEU A C 1
ATOM 780 O O . LEU A 1 92 ? 13.270 -22.760 -38.555 1.00 93.25 92 LEU A O 1
ATOM 784 N N . PRO A 1 93 ? 11.511 -22.570 -37.198 1.00 90.50 93 PRO A N 1
ATOM 785 C CA . PRO A 1 93 ? 11.115 -23.960 -37.390 1.00 90.50 93 PRO A CA 1
ATOM 786 C C . PRO A 1 93 ? 10.449 -24.178 -38.758 1.00 90.50 93 PRO A C 1
ATOM 788 O O . PRO A 1 93 ? 9.743 -23.300 -39.245 1.00 90.50 93 PRO A O 1
ATOM 791 N N . ASP A 1 94 ? 10.565 -25.383 -39.323 1.00 86.62 94 ASP A N 1
ATOM 792 C CA . ASP A 1 94 ? 10.008 -25.731 -40.648 1.00 86.62 94 ASP A CA 1
ATOM 793 C C . ASP A 1 94 ? 8.476 -25.582 -40.754 1.00 86.62 94 ASP A C 1
ATOM 795 O O . ASP A 1 94 ? 7.918 -25.527 -41.846 1.00 86.62 94 ASP A O 1
ATOM 799 N N . TYR A 1 95 ? 7.781 -25.519 -39.616 1.00 86.44 95 TYR A N 1
ATOM 800 C CA . TYR A 1 95 ? 6.323 -25.406 -39.515 1.00 86.44 95 TYR A CA 1
ATOM 801 C C . TYR A 1 95 ? 5.818 -23.963 -39.307 1.00 86.44 95 TYR A C 1
ATOM 803 O O . TYR A 1 95 ? 4.677 -23.761 -38.877 1.00 86.44 95 TYR A O 1
ATOM 811 N N . VAL A 1 96 ? 6.647 -22.942 -39.561 1.00 91.62 96 VAL A N 1
ATOM 812 C CA . VAL A 1 96 ? 6.164 -21.551 -39.670 1.00 91.62 96 VAL A CA 1
ATOM 813 C C . VAL A 1 96 ? 5.239 -21.382 -40.878 1.00 91.62 96 VAL A C 1
ATOM 815 O O . VAL A 1 96 ? 5.245 -22.190 -41.802 1.00 91.62 96 VAL A O 1
ATOM 818 N N . CYS A 1 97 ? 4.411 -20.335 -40.875 1.00 93.38 97 CYS A N 1
ATOM 819 C CA . CYS A 1 97 ? 3.498 -20.085 -41.988 1.00 93.38 97 CYS A CA 1
ATOM 820 C C . CYS A 1 97 ? 4.297 -19.809 -43.267 1.00 93.38 97 CYS A C 1
ATOM 822 O O . CYS A 1 97 ? 5.216 -18.993 -43.265 1.00 93.38 97 CYS A O 1
ATOM 824 N N . SER A 1 98 ? 3.921 -20.477 -44.354 1.00 90.25 98 SER A N 1
ATOM 825 C CA . SER A 1 98 ? 4.613 -20.403 -45.647 1.00 90.25 98 SER A CA 1
ATOM 826 C C . SER A 1 98 ? 4.166 -19.213 -46.503 1.00 90.25 98 SER A C 1
ATOM 828 O O . SER A 1 98 ? 4.904 -18.735 -47.364 1.00 90.25 98 SER A O 1
ATOM 830 N N . CYS A 1 99 ? 2.949 -18.717 -46.271 1.00 93.25 99 CYS A N 1
ATOM 831 C CA . CYS A 1 99 ? 2.351 -17.596 -46.991 1.00 93.25 99 CYS A CA 1
ATOM 832 C C . CYS A 1 99 ? 1.457 -16.747 -46.075 1.00 93.25 99 CYS A C 1
ATOM 834 O O . CYS A 1 99 ? 1.058 -17.173 -44.985 1.00 93.25 99 CYS A O 1
ATOM 836 N N . MET A 1 100 ? 1.117 -15.540 -46.536 1.00 94.06 100 MET A N 1
ATOM 837 C CA . MET A 1 100 ? 0.294 -14.593 -45.780 1.00 94.06 100 MET A CA 1
ATOM 838 C C . MET A 1 100 ? -1.112 -15.147 -45.515 1.00 94.06 100 MET A C 1
ATOM 840 O O . MET A 1 100 ? -1.671 -14.961 -44.443 1.00 94.06 100 MET A O 1
ATOM 844 N N . GLU A 1 101 ? -1.681 -15.867 -46.468 1.00 94.31 101 GLU A N 1
ATOM 845 C CA . GLU A 1 101 ? -3.025 -16.435 -46.438 1.00 94.31 101 GLU A CA 1
ATOM 846 C C . GLU A 1 101 ? -3.129 -17.522 -45.365 1.00 94.31 101 GLU A C 1
ATOM 848 O O . GLU A 1 101 ? -4.107 -17.582 -44.618 1.00 94.31 101 GLU A O 1
ATOM 853 N N . GLU A 1 102 ? -2.083 -18.341 -45.234 1.00 94.69 102 GLU A N 1
ATOM 854 C CA . GLU A 1 102 ? -1.957 -19.301 -44.143 1.00 94.69 102 GLU A CA 1
ATOM 855 C C . GLU A 1 102 ? -1.851 -18.593 -42.788 1.00 94.69 102 GLU A C 1
ATOM 857 O O . GLU A 1 102 ? -2.543 -18.985 -41.846 1.00 94.69 102 GLU A O 1
ATOM 862 N N . PHE A 1 103 ? -1.046 -17.529 -42.700 1.00 95.50 103 PHE A N 1
ATOM 863 C CA . PHE A 1 103 ? -0.905 -16.737 -41.479 1.00 95.50 103 PHE A CA 1
ATOM 864 C C . PHE A 1 103 ? -2.234 -16.088 -41.067 1.00 95.50 103 PHE A C 1
ATOM 866 O O . PHE A 1 103 ? -2.656 -16.247 -39.924 1.00 95.50 103 PHE A O 1
ATOM 873 N N . LYS A 1 104 ? -2.956 -15.455 -42.003 1.00 94.31 104 LYS A N 1
ATOM 874 C CA . LYS A 1 104 ? -4.297 -14.879 -41.786 1.00 94.31 104 LYS A CA 1
ATOM 875 C C . LYS A 1 104 ? -5.283 -15.915 -41.259 1.00 94.31 104 LYS A C 1
ATOM 877 O O . LYS A 1 104 ? -5.964 -15.673 -40.266 1.00 94.31 104 LYS A O 1
ATOM 882 N N . ARG A 1 105 ? -5.315 -17.105 -41.871 1.00 93.31 105 ARG A N 1
ATOM 883 C CA . ARG A 1 105 ? -6.146 -18.217 -41.392 1.00 93.31 105 ARG A CA 1
ATOM 884 C C . ARG A 1 105 ? -5.789 -18.592 -39.950 1.00 93.31 105 ARG A C 1
ATOM 886 O O . ARG A 1 105 ? -6.688 -18.770 -39.138 1.00 93.31 105 ARG A O 1
ATOM 893 N N . LYS A 1 106 ? -4.497 -18.662 -39.613 1.00 91.81 106 LYS A N 1
ATOM 894 C CA . LYS A 1 106 ? -4.031 -18.962 -38.250 1.00 91.81 106 LYS A CA 1
ATOM 895 C C . LYS A 1 106 ? -4.337 -17.874 -37.223 1.00 91.81 106 LYS A C 1
ATOM 897 O O . LYS A 1 106 ? -4.484 -18.208 -36.053 1.00 91.81 106 LYS A O 1
ATOM 902 N N . VAL A 1 107 ? -4.436 -16.613 -37.636 1.00 93.19 107 VAL A N 1
ATOM 903 C CA . VAL A 1 107 ? -4.896 -15.518 -36.766 1.00 93.19 107 VAL A CA 1
ATOM 904 C C . VAL A 1 107 ? -6.408 -15.590 -36.527 1.00 93.19 107 VAL A C 1
ATOM 906 O O . VAL A 1 107 ? -6.864 -15.306 -35.424 1.00 93.19 107 VAL A O 1
ATOM 909 N N . ALA A 1 108 ? -7.185 -16.004 -37.532 1.00 90.38 108 ALA A N 1
ATOM 910 C CA . ALA A 1 108 ? -8.638 -16.142 -37.418 1.00 90.38 108 ALA A CA 1
ATOM 911 C C . ALA A 1 108 ? -9.088 -17.413 -36.665 1.00 90.38 108 ALA A C 1
ATOM 913 O O . ALA A 1 108 ? -10.172 -17.435 -36.081 1.00 90.38 108 ALA A O 1
ATOM 914 N N . GLU A 1 109 ? -8.285 -18.483 -36.690 1.00 89.44 109 GLU A N 1
ATOM 915 C CA . GLU A 1 109 ? -8.568 -19.743 -35.993 1.00 89.44 109 GLU A CA 1
ATOM 916 C C . GLU A 1 109 ? -8.507 -19.571 -34.458 1.00 89.44 109 GLU A C 1
ATOM 918 O O . GLU A 1 109 ? -7.489 -19.118 -33.929 1.00 89.44 109 GLU A O 1
ATOM 923 N N . PRO A 1 110 ? -9.544 -19.992 -33.702 1.00 86.12 110 PRO A N 1
ATOM 924 C CA . PRO A 1 110 ? -9.476 -20.039 -32.245 1.00 86.12 110 PRO A CA 1
ATOM 925 C C . PRO A 1 110 ? -8.347 -20.962 -31.774 1.00 86.12 110 PRO A C 1
ATOM 927 O O . PRO A 1 110 ? -8.271 -22.123 -32.184 1.00 86.12 110 PRO A O 1
ATOM 930 N N . PHE A 1 111 ? -7.489 -20.468 -30.882 1.00 87.81 111 PHE A N 1
ATOM 931 C CA . PHE A 1 111 ? -6.362 -21.232 -30.354 1.00 87.81 111 PHE A CA 1
ATOM 932 C C . PHE A 1 111 ? -6.701 -21.813 -28.970 1.00 87.81 111 PHE A C 1
ATOM 934 O O . PHE A 1 111 ? -6.977 -21.048 -28.049 1.00 87.81 111 PHE A O 1
ATOM 941 N N . PRO A 1 112 ? -6.695 -23.147 -28.778 1.00 85.94 112 PRO A N 1
ATOM 942 C CA . PRO A 1 112 ? -7.066 -23.767 -27.507 1.00 85.94 112 PRO A CA 1
ATOM 943 C C . PRO A 1 112 ? -5.896 -23.734 -26.510 1.00 85.94 112 PRO A C 1
ATOM 945 O O . PRO A 1 112 ? -5.318 -24.777 -26.190 1.00 85.94 112 PRO A O 1
ATOM 948 N N . ILE A 1 113 ? -5.531 -22.543 -26.029 1.00 86.00 113 ILE A N 1
ATOM 949 C CA . ILE A 1 113 ? -4.315 -22.336 -25.230 1.00 86.00 113 ILE A CA 1
ATOM 950 C C . ILE A 1 113 ? -4.286 -23.179 -23.948 1.00 86.00 113 ILE A C 1
ATOM 952 O O . ILE A 1 113 ? -3.242 -23.728 -23.600 1.00 86.00 113 ILE A O 1
ATOM 956 N N . ASP A 1 114 ? -5.436 -23.377 -23.295 1.00 83.81 114 ASP A N 1
ATOM 957 C CA . ASP A 1 114 ? -5.552 -24.168 -22.064 1.00 83.81 114 ASP A CA 1
ATOM 958 C C . ASP A 1 114 ? -5.079 -25.613 -22.254 1.00 83.81 114 ASP A C 1
ATOM 960 O O . ASP A 1 114 ? -4.509 -26.214 -21.345 1.00 83.81 114 ASP A O 1
ATOM 964 N N . ARG A 1 115 ? -5.263 -26.172 -23.457 1.00 84.94 115 ARG A N 1
ATOM 965 C CA . ARG A 1 115 ? -4.792 -27.521 -23.791 1.00 84.94 115 ARG A CA 1
ATOM 966 C C . ARG A 1 115 ? -3.272 -27.579 -23.915 1.00 84.94 115 ARG A C 1
ATOM 968 O O . ARG A 1 115 ? -2.676 -28.582 -23.544 1.00 84.94 115 ARG A O 1
ATOM 975 N N . TYR A 1 116 ? -2.657 -26.523 -24.443 1.00 83.19 116 TYR A N 1
ATOM 976 C CA . TYR A 1 116 ? -1.202 -26.421 -24.579 1.00 83.19 116 TYR A CA 1
ATOM 977 C C . TYR A 1 116 ? -0.526 -26.109 -23.239 1.00 83.19 116 TYR A C 1
ATOM 979 O O . TYR A 1 116 ? 0.611 -26.512 -23.010 1.00 83.19 116 TYR A O 1
ATOM 987 N N . LEU A 1 117 ? -1.226 -25.421 -22.334 1.00 86.56 117 LEU A N 1
ATOM 988 C CA . LEU A 1 117 ? -0.696 -25.026 -21.031 1.00 86.56 117 LEU A CA 1
ATOM 989 C C . LEU A 1 117 ? -1.103 -25.953 -19.881 1.00 86.56 117 LEU A C 1
ATOM 991 O O . LEU A 1 117 ? -0.667 -25.736 -18.753 1.00 86.56 117 LEU A O 1
ATOM 995 N N . SER A 1 118 ? -1.886 -27.005 -20.131 1.00 84.44 118 SER A N 1
ATOM 996 C CA . SER A 1 118 ? -2.429 -27.873 -19.074 1.00 84.44 118 SER A CA 1
ATOM 997 C C . SER A 1 118 ? -1.359 -28.553 -18.213 1.00 84.44 118 SER A C 1
ATOM 999 O O . SER A 1 118 ? -1.622 -28.909 -17.069 1.00 84.44 118 SER A O 1
ATOM 1001 N N . THR A 1 119 ? -0.160 -28.760 -18.762 1.00 84.44 119 THR A N 1
ATOM 1002 C CA . THR A 1 119 ? 0.987 -29.374 -18.071 1.00 84.44 119 THR A CA 1
ATOM 1003 C C . THR A 1 119 ? 1.939 -28.356 -17.442 1.00 84.44 119 THR A C 1
ATOM 1005 O O . THR A 1 119 ? 2.932 -28.750 -16.833 1.00 84.44 119 THR A O 1
ATOM 1008 N N . TRP A 1 120 ? 1.688 -27.059 -17.620 1.00 91.56 120 TRP A N 1
ATOM 1009 C CA . TRP A 1 120 ? 2.543 -25.998 -17.100 1.00 91.56 120 TRP A CA 1
ATOM 1010 C C . TRP A 1 120 ? 2.157 -25.649 -15.668 1.00 91.56 120 TRP A C 1
ATOM 1012 O O . TRP A 1 120 ? 0.980 -25.543 -15.322 1.00 91.56 120 TRP A O 1
ATOM 1022 N N . GLN A 1 121 ? 3.157 -25.395 -14.829 1.00 89.94 121 GLN A N 1
ATOM 1023 C CA . GLN A 1 121 ? 2.912 -24.897 -13.484 1.00 89.94 121 GLN A CA 1
ATOM 1024 C C . GLN A 1 121 ? 2.611 -23.397 -13.542 1.00 89.94 121 GLN A C 1
ATOM 1026 O O . GLN A 1 121 ? 3.400 -22.607 -14.062 1.00 89.94 121 GLN A O 1
ATOM 1031 N N . ILE A 1 122 ? 1.481 -22.991 -12.963 1.00 87.75 122 ILE A N 1
ATOM 1032 C CA . ILE A 1 122 ? 1.085 -21.583 -12.885 1.00 87.75 122 ILE A CA 1
ATOM 1033 C C . ILE A 1 122 ? 1.726 -20.938 -11.658 1.00 87.75 122 ILE A C 1
ATOM 1035 O O . ILE A 1 122 ? 1.530 -21.383 -10.528 1.00 87.75 122 ILE A O 1
ATOM 1039 N N . ILE A 1 123 ? 2.435 -19.835 -11.874 1.00 82.69 123 ILE A N 1
ATOM 1040 C CA . ILE A 1 123 ? 2.994 -18.991 -10.824 1.00 82.69 123 ILE A CA 1
ATOM 1041 C C . ILE A 1 123 ? 2.178 -17.700 -10.772 1.00 82.69 123 ILE A C 1
ATOM 1043 O O . ILE A 1 123 ? 2.377 -16.764 -11.551 1.00 82.69 123 ILE A O 1
ATOM 1047 N N . LEU A 1 124 ? 1.252 -17.622 -9.817 1.00 65.00 124 LEU A N 1
ATOM 1048 C CA . LEU A 1 124 ? 0.412 -16.436 -9.646 1.00 65.00 124 LEU A CA 1
ATOM 1049 C C . LEU A 1 124 ? 1.271 -15.236 -9.209 1.00 65.00 124 LEU A C 1
ATOM 1051 O O . LEU A 1 124 ? 2.002 -15.373 -8.230 1.00 65.00 124 LEU A O 1
ATOM 1055 N N . PRO A 1 125 ? 1.244 -14.077 -9.896 1.00 53.78 125 PRO A N 1
ATOM 1056 C CA . PRO A 1 125 ? 2.039 -12.902 -9.524 1.00 53.78 125 PRO A CA 1
ATOM 1057 C C . PRO A 1 125 ? 1.722 -12.391 -8.108 1.00 53.78 125 PRO A C 1
ATOM 1059 O O . PRO A 1 125 ? 0.557 -12.354 -7.707 1.00 53.78 125 PRO A O 1
ATOM 1062 N N . ARG A 1 126 ? 2.730 -11.893 -7.363 1.00 55.97 126 ARG A N 1
ATOM 1063 C CA . ARG A 1 126 ? 2.455 -11.031 -6.197 1.00 55.97 126 ARG A CA 1
ATOM 1064 C C . ARG A 1 126 ? 1.726 -9.791 -6.699 1.00 55.97 126 ARG A C 1
ATOM 1066 O O . ARG A 1 126 ? 2.200 -9.087 -7.588 1.00 55.97 126 ARG A O 1
ATOM 1073 N N . GLN A 1 127 ? 0.582 -9.508 -6.098 1.00 49.00 127 GLN A N 1
ATOM 1074 C CA . GLN A 1 127 ? -0.518 -8.740 -6.680 1.00 49.00 127 GLN A CA 1
ATOM 1075 C C . GLN A 1 127 ? -0.323 -7.220 -6.883 1.00 49.00 127 GLN A C 1
ATOM 1077 O O . GLN A 1 127 ? -1.263 -6.451 -6.708 1.00 49.00 127 GLN A O 1
ATOM 1082 N N . SER A 1 128 ? 0.879 -6.741 -7.215 1.00 46.97 128 SER A N 1
ATOM 1083 C CA . SER A 1 128 ? 1.220 -5.320 -7.046 1.00 46.97 128 SER A CA 1
ATOM 1084 C C . SER A 1 128 ? 1.755 -4.564 -8.263 1.00 46.97 128 SER A C 1
ATOM 1086 O O . SER A 1 128 ? 2.024 -3.378 -8.102 1.00 46.97 128 SER A O 1
ATOM 1088 N N . LEU A 1 129 ? 1.911 -5.165 -9.453 1.00 48.72 129 LEU A N 1
ATOM 1089 C CA . LEU A 1 129 ? 2.501 -4.447 -10.607 1.00 48.72 129 LEU A CA 1
ATOM 1090 C C . LEU A 1 129 ? 1.762 -4.611 -11.951 1.00 48.72 129 LEU A C 1
ATOM 1092 O O . LEU A 1 129 ? 1.709 -3.646 -12.707 1.00 48.72 129 LEU A O 1
ATOM 1096 N N . CYS A 1 130 ? 1.159 -5.771 -12.234 1.00 53.50 130 CYS A N 1
ATOM 1097 C CA . CYS A 1 130 ? 0.274 -6.012 -13.387 1.00 53.50 130 CYS A CA 1
ATOM 1098 C C . CYS A 1 130 ? -0.774 -7.056 -12.985 1.00 53.50 130 CYS A C 1
ATOM 1100 O O . CYS A 1 130 ? -0.417 -8.203 -12.724 1.00 53.50 130 CYS A O 1
ATOM 1102 N N . SER A 1 131 ? -2.044 -6.660 -12.862 1.00 57.81 131 SER A N 1
ATOM 1103 C CA . SER A 1 131 ? -3.148 -7.575 -12.513 1.00 57.81 131 SER A CA 1
ATOM 1104 C C . SER A 1 131 ? -3.712 -8.330 -13.722 1.00 57.81 131 SER A C 1
ATOM 1106 O O . SER A 1 131 ? -4.672 -9.078 -13.584 1.00 57.81 131 SER A O 1
ATOM 1108 N N . ASP A 1 132 ? -3.148 -8.086 -14.900 1.00 76.56 132 ASP A N 1
ATOM 1109 C CA . ASP A 1 132 ? -3.602 -8.504 -16.223 1.00 76.56 132 ASP A CA 1
ATOM 1110 C C . ASP A 1 132 ? -2.690 -9.561 -16.872 1.00 76.56 132 ASP A C 1
ATOM 1112 O O . ASP A 1 132 ? -2.804 -9.791 -18.073 1.00 76.56 132 ASP A O 1
ATOM 1116 N N . ALA A 1 133 ? -1.807 -10.217 -16.108 1.00 84.44 133 ALA A N 1
ATOM 1117 C CA . ALA A 1 133 ? -0.908 -11.247 -16.627 1.00 84.44 133 ALA A CA 1
ATOM 1118 C C . ALA A 1 133 ? -0.717 -12.434 -15.666 1.00 84.44 133 ALA A C 1
ATOM 1120 O O . ALA A 1 133 ? -0.816 -12.289 -14.446 1.00 84.44 133 ALA A O 1
ATOM 1121 N N . LYS A 1 134 ? -0.404 -13.607 -16.224 1.00 89.19 134 LYS A N 1
ATOM 1122 C CA . LYS A 1 134 ? -0.076 -14.859 -15.524 1.00 89.19 134 LYS A CA 1
ATOM 1123 C C . LYS A 1 134 ? 1.292 -15.357 -15.989 1.00 89.19 134 LYS A C 1
ATOM 1125 O O . LYS A 1 134 ? 1.645 -15.175 -17.151 1.00 89.19 134 LYS A O 1
ATOM 1130 N N . VAL A 1 135 ? 2.058 -15.980 -15.094 1.00 92.44 135 VAL A N 1
ATOM 1131 C CA . VAL A 1 135 ? 3.350 -16.594 -15.435 1.00 92.44 135 VAL A CA 1
ATOM 1132 C C . VAL A 1 135 ? 3.221 -18.106 -15.338 1.00 92.44 135 VAL A C 1
ATOM 1134 O O . VAL A 1 135 ? 2.652 -18.616 -14.376 1.00 92.44 135 VAL A O 1
ATOM 1137 N N . TYR A 1 136 ? 3.759 -18.801 -16.327 1.00 94.00 136 TYR A N 1
ATOM 1138 C CA . TYR A 1 136 ? 3.796 -20.251 -16.425 1.00 94.00 136 TYR A CA 1
ATOM 1139 C C . TYR A 1 136 ? 5.254 -20.701 -16.446 1.00 94.00 136 TYR A C 1
ATOM 1141 O O . TYR A 1 136 ? 6.094 -20.018 -17.034 1.00 94.00 136 TYR A O 1
ATOM 1149 N N . VAL A 1 137 ? 5.555 -21.831 -15.812 1.00 95.38 137 VAL A N 1
ATOM 1150 C CA . VAL A 1 137 ? 6.874 -22.468 -15.867 1.00 95.38 137 VAL A CA 1
ATOM 1151 C C . VAL A 1 137 ? 6.744 -23.930 -16.272 1.00 95.38 137 VAL A C 1
ATOM 1153 O O . VAL A 1 137 ? 5.832 -24.636 -15.833 1.00 95.38 137 VAL A O 1
ATOM 1156 N N . GLN A 1 138 ? 7.664 -24.371 -17.120 1.00 94.62 138 GLN A N 1
ATOM 1157 C CA . GLN A 1 138 ? 7.833 -25.765 -17.494 1.00 94.62 138 GLN A CA 1
ATOM 1158 C C . GLN A 1 138 ? 9.295 -26.010 -17.871 1.00 94.62 138 GLN A C 1
ATOM 1160 O O . GLN A 1 138 ? 10.008 -25.097 -18.284 1.00 94.62 138 GLN A O 1
ATOM 1165 N N . ASN A 1 139 ? 9.741 -27.254 -17.742 1.00 94.12 139 ASN A N 1
ATOM 1166 C CA . ASN A 1 139 ? 11.032 -27.660 -18.269 1.00 94.12 139 ASN A CA 1
ATOM 1167 C C . ASN A 1 139 ? 11.068 -27.552 -19.803 1.00 94.12 139 ASN A C 1
ATOM 1169 O O . ASN A 1 139 ? 10.089 -27.909 -20.461 1.00 94.12 139 ASN A O 1
ATOM 1173 N N . VAL A 1 140 ? 12.186 -27.095 -20.375 1.00 92.25 140 VAL A N 1
ATOM 1174 C CA . VAL A 1 140 ? 12.278 -26.826 -21.822 1.00 92.25 140 VAL A CA 1
ATOM 1175 C C . VAL A 1 140 ? 12.175 -28.086 -22.688 1.00 92.25 140 VAL A C 1
ATOM 1177 O O . VAL A 1 140 ? 11.745 -27.988 -23.835 1.00 92.25 140 VAL A O 1
ATOM 1180 N N . THR A 1 141 ? 12.504 -29.262 -22.137 1.00 90.25 141 THR A N 1
ATOM 1181 C CA . THR A 1 141 ? 12.430 -30.562 -22.836 1.00 90.25 141 THR A CA 1
ATOM 1182 C C . THR A 1 141 ? 10.994 -31.001 -23.140 1.00 90.25 141 THR A C 1
ATOM 1184 O O . THR A 1 141 ? 10.758 -31.930 -23.912 1.00 90.25 141 THR A O 1
ATOM 1187 N N . GLN A 1 142 ? 10.004 -30.347 -22.528 1.00 90.62 142 GLN A N 1
ATOM 1188 C CA . GLN A 1 142 ? 8.597 -30.610 -22.789 1.00 90.62 142 GLN A CA 1
ATOM 1189 C C . GLN A 1 142 ? 8.181 -29.994 -24.127 1.00 90.62 142 GLN A C 1
ATOM 1191 O O . GLN A 1 142 ? 8.424 -28.815 -24.377 1.00 90.62 142 GLN A O 1
ATOM 1196 N N . THR A 1 143 ? 7.481 -30.782 -24.951 1.00 86.50 143 THR A N 1
ATOM 1197 C CA . THR A 1 143 ? 7.132 -30.452 -26.350 1.00 86.50 143 THR A CA 1
ATOM 1198 C C . THR A 1 143 ? 6.610 -29.028 -26.557 1.00 86.50 143 THR A C 1
ATOM 1200 O O . THR A 1 143 ? 7.062 -28.328 -27.460 1.00 86.50 143 THR A O 1
ATOM 1203 N N . THR A 1 144 ? 5.704 -28.560 -25.697 1.00 90.25 144 THR A N 1
ATOM 1204 C CA . THR A 1 144 ? 5.122 -27.215 -25.788 1.00 90.25 144 THR A CA 1
ATOM 1205 C C . THR A 1 144 ? 6.119 -26.098 -25.483 1.00 90.25 144 THR A C 1
ATOM 1207 O O . THR A 1 144 ? 6.095 -25.061 -26.140 1.00 90.25 144 THR A O 1
ATOM 1210 N N . ALA A 1 145 ? 7.017 -26.291 -24.513 1.00 90.88 145 ALA A N 1
ATOM 1211 C CA . ALA A 1 145 ? 8.057 -25.314 -24.189 1.00 90.88 145 ALA A CA 1
ATOM 1212 C C . ALA A 1 145 ? 9.100 -25.237 -25.312 1.00 90.88 145 ALA A C 1
ATOM 1214 O O . ALA A 1 145 ? 9.466 -24.142 -25.743 1.00 90.88 145 ALA A O 1
ATOM 1215 N N . THR A 1 146 ? 9.502 -26.392 -25.853 1.00 91.62 146 THR A N 1
ATOM 1216 C CA . THR A 1 146 ? 10.402 -26.486 -27.010 1.00 91.62 146 THR A CA 1
ATOM 1217 C C . THR A 1 146 ? 9.821 -25.766 -28.233 1.00 91.62 146 THR A C 1
ATOM 1219 O O . THR A 1 146 ? 10.520 -25.002 -28.900 1.00 91.62 146 THR A O 1
ATOM 1222 N N . GLU A 1 147 ? 8.521 -25.940 -28.501 1.00 91.69 147 GLU A N 1
ATOM 1223 C CA . GLU A 1 147 ? 7.833 -25.281 -29.614 1.00 91.69 147 GLU A CA 1
ATOM 1224 C C . GLU A 1 147 ? 7.849 -23.747 -29.482 1.00 91.69 147 GLU A C 1
ATOM 1226 O O . GLU A 1 147 ? 8.204 -23.054 -30.442 1.00 91.69 147 GLU A O 1
ATOM 1231 N N . ILE A 1 148 ? 7.508 -23.209 -28.302 1.00 92.81 148 ILE A N 1
ATOM 1232 C CA . ILE A 1 148 ? 7.567 -21.761 -28.036 1.00 92.81 148 ILE A CA 1
ATOM 1233 C C . ILE A 1 148 ? 9.007 -21.265 -28.201 1.00 92.81 148 ILE A C 1
ATOM 1235 O O . ILE A 1 148 ? 9.239 -20.257 -28.872 1.00 92.81 148 ILE A O 1
ATOM 1239 N N . TYR A 1 149 ? 9.985 -21.977 -27.634 1.00 94.69 149 TYR A N 1
ATOM 1240 C CA . TYR A 1 149 ? 11.387 -21.595 -27.745 1.00 94.69 149 TYR A CA 1
ATOM 1241 C C . TYR A 1 149 ? 11.826 -21.496 -29.209 1.00 94.69 149 TYR A C 1
ATOM 1243 O O . TYR A 1 149 ? 12.330 -20.454 -29.620 1.00 94.69 149 TYR A O 1
ATOM 1251 N N . HIS A 1 150 ? 11.571 -22.512 -30.037 1.00 94.44 150 HIS A N 1
ATOM 1252 C CA . HIS A 1 150 ? 11.967 -22.483 -31.447 1.00 94.44 150 HIS A CA 1
ATOM 1253 C C . HIS A 1 150 ? 11.271 -21.390 -32.259 1.00 94.44 150 HIS A C 1
ATOM 1255 O O . HIS A 1 150 ? 11.913 -20.788 -33.118 1.00 94.44 150 HIS A O 1
ATOM 1261 N N . ARG A 1 151 ? 10.000 -21.087 -31.971 1.00 94.44 151 ARG A N 1
ATOM 1262 C CA . ARG A 1 151 ? 9.259 -20.013 -32.651 1.00 94.44 151 ARG A CA 1
ATOM 1263 C C . ARG A 1 151 ? 9.807 -18.623 -32.313 1.00 94.44 151 ARG A C 1
ATOM 1265 O O . ARG A 1 151 ? 9.797 -17.751 -33.174 1.00 94.44 151 ARG A O 1
ATOM 1272 N N . PHE A 1 152 ? 10.313 -18.409 -31.095 1.00 95.50 152 PHE A N 1
ATOM 1273 C CA . PHE A 1 152 ? 10.738 -17.083 -30.624 1.00 95.50 152 PHE A CA 1
ATOM 1274 C C . PHE A 1 152 ? 12.254 -16.909 -30.418 1.00 95.50 152 PHE A C 1
ATOM 1276 O O . PHE A 1 152 ? 12.694 -15.779 -30.196 1.00 95.50 152 PHE A O 1
ATOM 1283 N N . LYS A 1 153 ? 13.080 -17.963 -30.525 1.00 94.62 153 LYS A N 1
ATOM 1284 C CA . LYS A 1 153 ? 14.536 -17.901 -30.264 1.00 94.62 153 LYS A CA 1
ATOM 1285 C C . LYS A 1 153 ? 15.258 -16.861 -31.122 1.00 94.62 153 LYS A C 1
ATOM 1287 O O . LYS A 1 153 ? 16.213 -16.250 -30.655 1.00 94.62 153 LYS A O 1
ATOM 1292 N N . LEU A 1 154 ? 14.787 -16.602 -32.345 1.00 95.75 154 LEU A N 1
ATOM 1293 C CA . LEU A 1 154 ? 15.355 -15.579 -33.228 1.00 95.75 154 LEU A CA 1
ATOM 1294 C C . LEU A 1 154 ? 15.294 -14.171 -32.605 1.00 95.75 154 LEU A C 1
ATOM 1296 O O . LEU A 1 154 ? 16.229 -13.388 -32.763 1.00 95.75 154 LEU A O 1
ATOM 1300 N N . LEU A 1 155 ? 14.259 -13.866 -31.811 1.00 96.81 155 LEU A N 1
ATOM 1301 C CA . LEU A 1 155 ? 14.161 -12.590 -31.095 1.00 96.81 155 LEU A CA 1
ATOM 1302 C C . LEU A 1 155 ? 15.296 -12.394 -30.079 1.00 96.81 155 LEU A C 1
ATOM 1304 O O . LEU A 1 155 ? 15.656 -11.255 -29.788 1.00 96.81 155 LEU A O 1
ATOM 1308 N N . LEU A 1 156 ? 15.885 -13.470 -29.549 1.00 96.19 156 LEU A N 1
ATOM 1309 C CA . LEU A 1 156 ? 17.008 -13.371 -28.615 1.00 96.19 156 LEU A CA 1
ATOM 1310 C C . LEU A 1 156 ? 18.231 -12.755 -29.298 1.00 96.19 156 LEU A C 1
ATOM 1312 O O . LEU A 1 156 ? 18.821 -11.836 -28.739 1.00 96.19 156 LEU A O 1
ATOM 1316 N N . LEU A 1 157 ? 18.539 -13.179 -30.529 1.00 95.75 157 LEU A N 1
ATOM 1317 C CA . LEU A 1 157 ? 19.647 -12.624 -31.319 1.00 95.75 157 LEU A CA 1
ATOM 1318 C C . LEU A 1 157 ? 19.422 -11.139 -31.656 1.00 95.75 157 LEU A C 1
ATOM 1320 O O . LEU A 1 157 ? 20.373 -10.377 -31.801 1.00 95.75 157 LEU A O 1
ATOM 1324 N N . PHE A 1 158 ? 18.158 -10.711 -31.747 1.00 95.75 158 PHE A N 1
ATOM 1325 C CA . PHE A 1 158 ? 17.800 -9.323 -32.047 1.00 95.75 158 PHE A CA 1
ATOM 1326 C C . PHE A 1 158 ? 17.809 -8.380 -30.844 1.00 95.75 158 PHE A C 1
ATOM 1328 O O . PHE A 1 158 ? 17.963 -7.169 -31.027 1.00 95.75 158 PHE A O 1
ATOM 1335 N N . PHE A 1 159 ? 17.620 -8.894 -29.627 1.00 95.25 159 PHE A N 1
ATOM 1336 C CA . PHE A 1 159 ? 17.394 -8.064 -28.436 1.00 95.25 159 PHE A CA 1
ATOM 1337 C C . PHE A 1 159 ? 18.366 -8.316 -27.280 1.00 95.25 159 PHE A C 1
ATOM 1339 O O . PHE A 1 159 ? 18.379 -7.535 -26.327 1.00 95.25 159 PHE A O 1
ATOM 1346 N N . ILE A 1 160 ? 19.206 -9.348 -27.359 1.00 95.12 160 ILE A N 1
ATOM 1347 C CA . ILE A 1 160 ? 20.243 -9.655 -26.372 1.00 95.12 160 ILE A CA 1
ATOM 1348 C C . ILE A 1 160 ? 21.586 -9.729 -27.108 1.00 95.12 160 ILE A C 1
ATOM 1350 O O . ILE A 1 160 ? 21.788 -10.591 -27.954 1.00 95.12 160 ILE A O 1
ATOM 1354 N N . GLU A 1 161 ? 22.497 -8.809 -26.780 1.00 92.56 161 GLU A N 1
ATOM 1355 C CA . GLU A 1 161 ? 23.735 -8.524 -27.529 1.00 92.56 161 GLU A CA 1
ATOM 1356 C C . GLU A 1 161 ? 24.660 -9.728 -27.723 1.00 92.56 161 GLU A C 1
ATOM 1358 O O . GLU A 1 161 ? 25.259 -9.876 -28.781 1.00 92.56 161 GLU A O 1
ATOM 1363 N N . THR A 1 162 ? 24.758 -10.594 -26.718 1.00 91.69 162 THR A N 1
ATOM 1364 C CA . THR A 1 162 ? 25.636 -11.772 -26.716 1.00 91.69 162 THR A CA 1
ATOM 1365 C C . THR A 1 162 ? 24.839 -13.066 -26.564 1.00 91.69 162 THR A C 1
ATOM 1367 O O . THR A 1 162 ? 25.283 -14.018 -25.920 1.00 91.69 162 THR A O 1
ATOM 1370 N N . ALA A 1 163 ? 23.624 -13.092 -27.119 1.00 93.44 163 ALA A N 1
ATOM 1371 C CA . ALA A 1 163 ? 22.786 -14.279 -27.094 1.00 93.44 163 ALA A CA 1
ATOM 1372 C C . ALA A 1 163 ? 23.437 -15.457 -27.827 1.00 93.44 163 ALA A C 1
ATOM 1374 O O . ALA A 1 163 ? 24.098 -15.319 -28.850 1.00 93.44 163 ALA A O 1
ATOM 1375 N N . SER A 1 164 ? 23.181 -16.647 -27.305 1.00 93.81 164 SER A N 1
ATOM 1376 C CA . SER A 1 164 ? 23.399 -17.920 -27.985 1.00 93.81 164 SER A CA 1
ATOM 1377 C C . SER A 1 164 ? 22.183 -18.795 -27.725 1.00 93.81 164 SER A C 1
ATOM 1379 O O . SER A 1 164 ? 21.453 -18.565 -26.760 1.00 93.81 164 SER A O 1
ATOM 1381 N N . TYR A 1 165 ? 21.903 -19.765 -28.589 1.00 96.12 165 TYR A N 1
ATOM 1382 C CA . TYR A 1 165 ? 20.811 -20.692 -28.309 1.00 96.12 165 TYR A CA 1
ATOM 1383 C C . TYR A 1 165 ? 21.168 -21.611 -27.144 1.00 96.12 165 TYR A C 1
ATOM 1385 O O . TYR A 1 165 ? 22.321 -22.010 -26.993 1.00 96.12 165 TYR A O 1
ATOM 1393 N N . ILE A 1 166 ? 20.174 -21.899 -26.305 1.00 95.38 166 ILE A N 1
ATOM 1394 C CA . ILE A 1 166 ? 20.328 -22.864 -25.218 1.00 95.38 166 ILE A CA 1
ATOM 1395 C C . ILE A 1 166 ? 20.297 -24.276 -25.792 1.00 95.38 166 ILE A C 1
ATOM 1397 O O . ILE A 1 166 ? 19.712 -24.508 -26.852 1.00 95.38 166 ILE A O 1
ATOM 1401 N N . ASP A 1 167 ? 20.883 -25.210 -25.056 1.00 94.00 167 ASP A N 1
ATOM 1402 C CA . ASP A 1 167 ? 20.692 -26.634 -25.296 1.00 94.00 167 ASP A CA 1
ATOM 1403 C C . ASP A 1 167 ? 19.306 -27.047 -24.778 1.00 94.00 167 ASP A C 1
ATOM 1405 O O . ASP A 1 167 ? 19.095 -27.165 -23.573 1.00 94.00 167 ASP A O 1
ATOM 1409 N N . TRP A 1 168 ? 18.333 -27.183 -25.679 1.00 89.62 168 TRP A N 1
ATOM 1410 C CA . TRP A 1 168 ? 16.949 -27.514 -25.321 1.00 89.62 168 TRP A CA 1
ATOM 1411 C C . TRP A 1 168 ? 16.752 -28.997 -24.973 1.00 89.62 168 TRP A C 1
ATOM 1413 O O . TRP A 1 168 ? 15.660 -29.375 -24.546 1.00 89.62 168 TRP A O 1
ATOM 1423 N N . GLU A 1 169 ? 17.770 -29.838 -25.171 1.00 92.00 169 GLU A N 1
ATOM 1424 C CA . GLU A 1 169 ? 17.738 -31.251 -24.781 1.00 92.00 169 GLU A CA 1
ATOM 1425 C C . GLU A 1 169 ? 18.159 -31.448 -23.315 1.00 92.00 169 GLU A C 1
ATOM 1427 O O . GLU A 1 169 ? 17.854 -32.482 -22.720 1.00 92.00 169 GLU A O 1
ATOM 1432 N N . ASP A 1 170 ? 18.805 -30.447 -22.707 1.00 94.31 170 ASP A N 1
ATOM 1433 C CA . ASP A 1 170 ? 19.217 -30.475 -21.303 1.00 94.31 170 ASP A CA 1
ATOM 1434 C C . ASP A 1 170 ? 18.036 -30.148 -20.365 1.00 94.31 170 ASP A C 1
ATOM 1436 O O . ASP A 1 170 ? 17.474 -29.046 -20.354 1.00 94.31 170 ASP A O 1
ATOM 1440 N N . ASP A 1 171 ? 17.688 -31.117 -19.516 1.00 93.31 171 ASP A N 1
ATOM 1441 C CA . ASP A 1 171 ? 16.600 -31.049 -18.538 1.00 93.31 171 ASP A CA 1
ATOM 1442 C C . ASP A 1 171 ? 16.870 -30.083 -17.369 1.00 93.31 171 ASP A C 1
ATOM 1444 O O . ASP A 1 171 ? 16.017 -29.866 -16.502 1.00 93.31 171 ASP A O 1
ATOM 1448 N N . LYS A 1 172 ? 18.027 -29.425 -17.330 1.00 94.56 172 LYS A N 1
ATOM 1449 C CA . LYS A 1 172 ? 18.326 -28.377 -16.344 1.00 94.56 172 LYS A CA 1
ATOM 1450 C C . LYS A 1 172 ? 17.775 -27.010 -16.716 1.00 94.56 172 LYS A C 1
ATOM 1452 O O . LYS A 1 172 ? 17.808 -26.112 -15.867 1.00 94.56 172 LYS A O 1
ATOM 1457 N N . TRP A 1 173 ? 17.265 -26.845 -17.934 1.00 96.69 173 TRP A N 1
ATOM 1458 C CA . TRP A 1 173 ? 16.638 -25.609 -18.391 1.00 96.69 173 TRP A CA 1
ATOM 1459 C C . TRP A 1 173 ? 15.150 -25.556 -18.064 1.00 96.69 173 TRP A C 1
ATOM 1461 O O . TRP A 1 173 ? 14.347 -26.355 -18.547 1.00 96.69 173 TRP A O 1
ATOM 1471 N N . ASP A 1 174 ? 14.771 -24.524 -17.321 1.00 95.69 174 ASP A N 1
ATOM 1472 C CA . ASP A 1 174 ? 13.381 -24.154 -17.105 1.00 95.69 174 ASP A CA 1
ATOM 1473 C C . ASP A 1 174 ? 13.026 -22.939 -17.968 1.00 95.69 174 ASP A C 1
ATOM 1475 O O . ASP A 1 174 ? 13.761 -21.943 -18.028 1.00 95.69 174 ASP A O 1
ATOM 1479 N N . MET A 1 175 ? 11.872 -23.011 -18.626 1.00 96.50 175 MET A N 1
ATOM 1480 C CA . MET A 1 175 ? 11.307 -21.936 -19.426 1.00 96.50 175 MET A CA 1
ATOM 1481 C C . MET A 1 175 ? 10.141 -21.295 -18.680 1.00 96.50 175 MET A C 1
ATOM 1483 O O . MET A 1 175 ? 9.166 -21.953 -18.320 1.00 96.50 175 MET A O 1
ATOM 1487 N N . PHE A 1 176 ? 10.230 -19.984 -18.482 1.00 96.75 176 PHE A N 1
ATOM 1488 C CA . PHE A 1 176 ? 9.160 -19.165 -17.930 1.00 96.75 176 PHE A CA 1
ATOM 1489 C C . PHE A 1 176 ? 8.506 -18.373 -19.052 1.00 96.75 176 PHE A C 1
ATOM 1491 O O . PHE A 1 176 ? 9.197 -17.691 -19.805 1.00 96.75 176 PHE A O 1
ATOM 1498 N N . VAL A 1 177 ? 7.182 -18.403 -19.129 1.00 95.69 177 VAL A N 1
ATOM 1499 C CA . VAL A 1 177 ? 6.393 -17.651 -20.110 1.00 95.69 177 VAL A CA 1
ATOM 1500 C C . VAL A 1 177 ? 5.406 -16.761 -19.370 1.00 95.69 177 VAL A C 1
ATOM 1502 O O . VAL A 1 177 ? 4.736 -17.206 -18.440 1.00 95.69 177 VAL A O 1
ATOM 1505 N N . ILE A 1 178 ? 5.310 -15.494 -19.768 1.00 93.94 178 ILE A N 1
ATOM 1506 C CA . ILE A 1 178 ? 4.314 -14.560 -19.236 1.00 93.94 178 ILE A CA 1
ATOM 1507 C C . ILE A 1 178 ? 3.236 -14.304 -20.288 1.00 93.94 178 ILE A C 1
ATOM 1509 O O . ILE A 1 178 ? 3.541 -13.899 -21.410 1.00 93.94 178 ILE A O 1
ATOM 1513 N N . LEU A 1 179 ? 1.978 -14.531 -19.912 1.00 92.81 179 LEU A N 1
ATOM 1514 C CA . LEU A 1 179 ? 0.805 -14.356 -20.767 1.00 92.81 179 LEU A CA 1
ATOM 1515 C C . LEU A 1 179 ? -0.120 -13.278 -20.207 1.00 92.81 179 LEU A C 1
ATOM 1517 O O . LEU A 1 179 ? -0.229 -13.148 -18.986 1.00 92.81 179 LEU A O 1
ATOM 1521 N N . SER A 1 180 ? -0.815 -12.536 -21.068 1.00 90.50 180 SER A N 1
ATOM 1522 C CA . SER A 1 180 ? -1.903 -11.656 -20.628 1.00 90.50 180 SER A CA 1
ATOM 1523 C C . SER A 1 180 ? -3.141 -12.460 -20.210 1.00 90.50 180 SER A C 1
ATOM 1525 O O . SER A 1 180 ? -3.257 -13.655 -20.483 1.00 90.50 180 SER A O 1
ATOM 1527 N N . LEU A 1 181 ? -4.108 -11.812 -19.554 1.00 84.31 181 LEU A N 1
ATOM 1528 C CA . LEU A 1 181 ? -5.437 -12.400 -19.324 1.00 84.31 181 LEU A CA 1
ATOM 1529 C C . LEU A 1 181 ? -6.209 -12.664 -20.626 1.00 84.31 181 LEU A C 1
ATOM 1531 O O . LEU A 1 181 ? -7.185 -13.404 -20.593 1.00 84.31 181 LEU A O 1
ATOM 1535 N N . HIS A 1 182 ? -5.773 -12.073 -21.741 1.00 83.75 182 HIS A N 1
ATOM 1536 C CA . HIS A 1 182 ? -6.291 -12.328 -23.085 1.00 83.75 182 HIS A CA 1
ATOM 1537 C C . HIS A 1 182 ? -5.421 -13.333 -23.853 1.00 83.75 182 HIS A C 1
ATOM 1539 O O . HIS A 1 182 ? -5.497 -13.381 -25.075 1.00 83.75 182 HIS A O 1
ATOM 1545 N N . GLU A 1 183 ? -4.587 -14.102 -23.143 1.00 86.44 183 GLU A N 1
ATOM 1546 C CA . GLU A 1 183 ? -3.840 -15.247 -23.683 1.00 86.44 183 GLU A CA 1
ATOM 1547 C C . GLU A 1 183 ? -2.716 -14.881 -24.670 1.00 86.44 183 GLU A C 1
ATOM 1549 O O . GLU A 1 183 ? -2.136 -15.747 -25.320 1.00 86.44 183 GLU A O 1
ATOM 1554 N N . GLU A 1 184 ? -2.333 -13.605 -24.741 1.00 92.44 184 GLU A N 1
ATOM 1555 C CA . GLU A 1 184 ? -1.201 -13.145 -25.551 1.00 92.44 184 GLU A CA 1
ATOM 1556 C C . GLU A 1 184 ? 0.118 -13.455 -24.843 1.00 92.44 184 GLU A C 1
ATOM 1558 O O . GLU A 1 184 ? 0.289 -13.103 -23.673 1.00 92.44 184 GLU A O 1
ATOM 1563 N N . ILE A 1 185 ? 1.099 -14.013 -25.554 1.00 95.00 185 ILE A N 1
ATOM 1564 C CA . ILE A 1 185 ? 2.461 -14.121 -25.035 1.00 95.00 185 ILE A CA 1
ATOM 1565 C C . ILE A 1 185 ? 3.141 -12.751 -24.988 1.00 95.00 185 ILE A C 1
ATOM 1567 O O . ILE A 1 185 ? 3.311 -12.065 -25.993 1.00 95.00 185 ILE A O 1
ATOM 1571 N N . LEU A 1 186 ? 3.530 -12.338 -23.783 1.00 95.25 186 LEU A N 1
ATOM 1572 C CA . LEU A 1 186 ? 4.132 -11.028 -23.524 1.00 95.25 186 LEU A CA 1
ATOM 1573 C C . LEU A 1 186 ? 5.664 -11.091 -23.508 1.00 95.25 186 LEU A C 1
ATOM 1575 O O . LEU A 1 186 ? 6.341 -10.075 -23.696 1.00 95.25 186 LEU A O 1
ATOM 1579 N N . GLY A 1 187 ? 6.214 -12.276 -23.252 1.00 96.19 187 GLY A N 1
ATOM 1580 C CA . GLY A 1 187 ? 7.644 -12.527 -23.153 1.00 96.19 187 GLY A CA 1
ATOM 1581 C C . GLY A 1 187 ? 7.962 -13.868 -22.500 1.00 96.19 187 GLY A C 1
ATOM 1582 O O . GLY A 1 187 ? 7.065 -14.599 -22.072 1.00 96.19 187 GLY A O 1
ATOM 1583 N N . PHE A 1 188 ? 9.253 -14.171 -22.400 1.00 96.69 188 PHE A N 1
ATOM 1584 C CA . PHE A 1 188 ? 9.749 -15.398 -21.791 1.00 96.69 188 PHE A CA 1
ATOM 1585 C C . PHE A 1 188 ? 11.132 -15.216 -21.151 1.00 96.69 188 PHE A C 1
ATOM 1587 O O . PHE A 1 188 ? 11.840 -14.234 -21.400 1.00 96.69 188 PHE A O 1
ATOM 1594 N N . ALA A 1 189 ? 11.520 -16.174 -20.315 1.00 97.69 189 ALA A N 1
ATOM 1595 C CA . ALA A 1 189 ? 12.856 -16.276 -19.751 1.00 97.69 189 ALA A CA 1
ATOM 1596 C C . ALA A 1 189 ? 13.325 -17.735 -19.695 1.00 97.69 189 ALA A C 1
ATOM 1598 O O . ALA A 1 189 ? 12.531 -18.623 -19.394 1.00 97.69 189 ALA A O 1
ATOM 1599 N N . ALA A 1 190 ? 14.613 -17.963 -19.947 1.00 97.31 190 ALA A N 1
ATOM 1600 C CA . ALA A 1 190 ? 15.273 -19.254 -19.773 1.00 97.31 190 ALA A CA 1
ATOM 1601 C C . ALA A 1 190 ? 16.186 -19.204 -18.542 1.00 97.31 190 ALA A C 1
ATOM 1603 O O . ALA A 1 190 ? 17.034 -18.309 -18.409 1.00 97.31 190 ALA A O 1
ATOM 1604 N N . VAL A 1 191 ? 16.002 -20.162 -17.636 1.00 97.31 191 VAL A N 1
ATOM 1605 C CA . VAL A 1 191 ? 16.728 -20.262 -16.369 1.00 97.31 191 VAL A CA 1
ATOM 1606 C C . VAL A 1 191 ? 17.401 -21.625 -16.287 1.00 97.31 191 VAL A C 1
ATOM 1608 O O . VAL A 1 191 ? 16.763 -22.644 -16.517 1.00 97.31 191 VAL A O 1
ATOM 1611 N N . TYR A 1 192 ? 18.689 -21.643 -15.952 1.00 96.88 192 TYR A N 1
ATOM 1612 C CA . TYR A 1 192 ? 19.462 -22.876 -15.830 1.00 96.88 192 TYR A CA 1
ATOM 1613 C C . TYR A 1 192 ? 19.713 -23.244 -14.370 1.00 96.88 192 TYR A C 1
ATOM 1615 O O . TYR A 1 192 ? 20.047 -22.375 -13.552 1.00 96.88 192 TYR A O 1
ATOM 1623 N N . ARG A 1 193 ? 19.616 -24.537 -14.053 1.00 94.50 193 ARG A N 1
ATOM 1624 C CA . ARG A 1 193 ? 19.867 -25.090 -12.717 1.00 94.50 193 ARG A CA 1
ATOM 1625 C C . ARG A 1 193 ? 21.243 -25.752 -12.642 1.00 94.50 193 ARG A C 1
ATOM 1627 O O . ARG A 1 193 ? 21.515 -26.765 -13.278 1.00 94.50 193 ARG A O 1
ATOM 1634 N N . PHE A 1 194 ? 22.126 -25.190 -11.820 1.00 92.00 194 PHE A N 1
ATOM 1635 C CA . PHE A 1 194 ? 23.434 -25.761 -11.509 1.00 92.00 194 PHE A CA 1
ATOM 1636 C C . PHE A 1 194 ? 23.377 -26.575 -10.222 1.00 92.00 194 PHE A C 1
ATOM 1638 O O . PHE A 1 194 ? 23.057 -26.041 -9.159 1.00 92.00 194 PHE A O 1
ATOM 1645 N N . THR A 1 195 ? 23.818 -27.828 -10.276 1.00 87.25 195 THR A N 1
ATOM 1646 C CA . THR A 1 195 ? 24.150 -28.582 -9.064 1.00 87.25 195 THR A CA 1
ATOM 1647 C C . THR A 1 195 ? 25.400 -27.981 -8.420 1.00 87.25 195 THR A C 1
ATOM 1649 O O . THR A 1 195 ? 26.427 -27.791 -9.073 1.00 87.25 195 THR A O 1
ATOM 1652 N N . CYS A 1 196 ? 25.329 -27.663 -7.132 1.00 82.62 196 CYS A N 1
ATOM 1653 C CA . CYS A 1 196 ? 26.429 -27.094 -6.366 1.00 82.62 196 CYS A CA 1
ATOM 1654 C C . CYS A 1 196 ? 26.470 -27.660 -4.942 1.00 82.62 196 CYS A C 1
ATOM 1656 O O . CYS A 1 196 ? 25.472 -28.142 -4.414 1.00 82.62 196 CYS A O 1
ATOM 1658 N N . PHE A 1 197 ? 27.642 -27.592 -4.314 1.00 76.88 197 PHE A N 1
ATOM 1659 C CA . PHE A 1 197 ? 27.834 -28.008 -2.927 1.00 76.88 197 PHE A CA 1
ATOM 1660 C C . PHE A 1 197 ? 28.041 -26.777 -2.053 1.00 76.88 197 PHE A C 1
ATOM 1662 O O . PHE A 1 197 ? 28.874 -25.915 -2.361 1.00 76.88 197 PHE A O 1
ATOM 1669 N N . ASP A 1 198 ? 27.277 -26.689 -0.968 1.00 71.25 198 ASP A N 1
ATOM 1670 C CA . ASP A 1 198 ? 27.435 -25.627 0.014 1.00 71.25 198 ASP A CA 1
ATOM 1671 C C . ASP A 1 198 ? 28.626 -25.950 0.917 1.00 71.25 198 ASP A C 1
ATOM 1673 O O . ASP A 1 198 ? 28.557 -26.828 1.765 1.00 71.25 198 ASP A O 1
ATOM 1677 N N . LYS A 1 199 ? 29.743 -25.242 0.727 1.00 67.75 199 LYS A N 1
ATOM 1678 C CA . LYS A 1 199 ? 30.962 -25.449 1.526 1.00 67.75 199 LYS A CA 1
ATOM 1679 C C . LYS A 1 199 ? 30.805 -25.029 2.995 1.00 67.75 199 LYS A C 1
ATOM 1681 O O . LYS A 1 199 ? 31.714 -25.289 3.777 1.00 67.75 199 LYS A O 1
ATOM 1686 N N . SER A 1 200 ? 29.733 -24.312 3.351 1.00 65.75 200 SER A N 1
ATOM 1687 C CA . SER A 1 200 ? 29.525 -23.780 4.705 1.00 65.75 200 SER A CA 1
ATOM 1688 C C . SER A 1 200 ? 28.782 -24.741 5.632 1.00 65.75 200 SER A C 1
ATOM 1690 O O . SER A 1 200 ? 29.003 -24.729 6.842 1.00 65.75 200 SER A O 1
ATOM 1692 N N . GLU A 1 201 ? 27.951 -25.610 5.066 1.00 60.12 201 GLU A N 1
ATOM 1693 C CA . GLU A 1 201 ? 27.330 -26.718 5.771 1.00 60.12 201 GLU A CA 1
ATOM 1694 C C . GLU A 1 201 ? 28.210 -27.937 5.505 1.00 60.12 201 GLU A C 1
ATOM 1696 O O . GLU A 1 201 ? 28.401 -28.322 4.360 1.00 60.12 201 GLU A O 1
ATOM 1701 N N . ASN A 1 202 ? 28.804 -28.530 6.540 1.00 56.84 202 ASN A N 1
ATOM 1702 C CA . ASN A 1 202 ? 29.735 -29.667 6.446 1.00 56.84 202 ASN A CA 1
ATOM 1703 C C . ASN A 1 202 ? 29.029 -30.981 6.008 1.00 56.84 202 ASN A C 1
ATOM 1705 O O . ASN A 1 202 ? 29.297 -32.065 6.520 1.00 56.84 202 ASN A O 1
ATOM 1709 N N . THR A 1 203 ? 28.066 -30.877 5.095 1.00 58.19 203 THR A N 1
ATOM 1710 C CA . THR A 1 203 ? 27.168 -31.912 4.601 1.00 58.19 203 THR A CA 1
ATOM 1711 C C . THR A 1 203 ? 27.332 -32.026 3.090 1.00 58.19 203 THR A C 1
ATOM 1713 O O . THR A 1 203 ? 27.180 -31.042 2.370 1.00 58.19 203 THR A O 1
ATOM 1716 N N . TRP A 1 204 ? 27.574 -33.236 2.588 1.00 68.06 204 TRP A N 1
ATOM 1717 C CA . TRP A 1 204 ? 27.660 -33.556 1.154 1.00 68.06 204 TRP A CA 1
ATOM 1718 C C . TRP A 1 204 ? 26.293 -33.539 0.437 1.00 68.06 204 TRP A C 1
ATOM 1720 O O . TRP A 1 204 ? 26.078 -34.292 -0.509 1.00 68.06 204 TRP A O 1
ATOM 1730 N N . ASN A 1 205 ? 25.355 -32.695 0.874 1.00 72.50 205 ASN A N 1
ATOM 1731 C CA . ASN A 1 205 ? 24.037 -32.595 0.259 1.00 72.50 205 ASN A CA 1
ATOM 1732 C C . ASN A 1 205 ? 24.105 -31.660 -0.959 1.00 72.50 205 ASN A C 1
ATOM 1734 O O . ASN A 1 205 ? 24.379 -30.466 -0.786 1.00 72.50 205 ASN A O 1
ATOM 1738 N N . PRO A 1 206 ? 23.876 -32.165 -2.186 1.00 73.62 206 PRO A N 1
ATOM 1739 C CA . PRO A 1 206 ? 23.839 -31.320 -3.370 1.00 73.62 206 PRO A CA 1
ATOM 1740 C C . PRO A 1 206 ? 22.670 -30.330 -3.269 1.00 73.62 206 PRO A C 1
ATOM 1742 O O . PRO A 1 206 ? 21.547 -30.704 -2.936 1.00 73.62 206 PRO A O 1
ATOM 1745 N N . ARG A 1 207 ? 22.947 -29.056 -3.551 1.00 82.44 207 ARG A N 1
ATOM 1746 C CA . ARG A 1 207 ? 21.968 -27.965 -3.647 1.00 82.44 207 ARG A CA 1
ATOM 1747 C C . ARG A 1 207 ? 21.935 -27.417 -5.064 1.00 82.44 207 ARG A C 1
ATOM 1749 O O . ARG A 1 207 ? 22.882 -27.579 -5.831 1.00 82.44 207 ARG A O 1
ATOM 1756 N N . GLU A 1 208 ? 20.879 -26.690 -5.396 1.00 86.94 208 GLU A N 1
ATOM 1757 C CA . GLU A 1 208 ? 20.770 -26.023 -6.690 1.00 86.94 208 GLU A CA 1
ATOM 1758 C C . GLU A 1 208 ? 21.095 -24.533 -6.580 1.00 86.94 208 GLU A C 1
ATOM 1760 O O . GLU A 1 208 ? 20.577 -23.820 -5.719 1.00 86.94 208 GLU A O 1
ATOM 1765 N N . ARG A 1 209 ? 21.949 -24.047 -7.479 1.00 91.62 209 ARG A N 1
ATOM 1766 C CA . ARG A 1 209 ? 22.102 -22.624 -7.781 1.00 91.62 209 ARG A CA 1
ATOM 1767 C C . ARG A 1 209 ? 21.450 -22.375 -9.124 1.00 91.62 209 ARG A C 1
ATOM 1769 O O . ARG A 1 209 ? 21.784 -23.036 -10.099 1.00 91.62 209 ARG A O 1
ATOM 1776 N N . VAL A 1 210 ? 20.589 -21.376 -9.196 1.00 95.31 210 VAL A N 1
ATOM 1777 C CA . VAL A 1 210 ? 19.869 -21.072 -10.431 1.00 95.31 210 VAL A CA 1
ATOM 1778 C C . VAL A 1 210 ? 20.447 -19.829 -11.087 1.00 95.31 210 VAL A C 1
ATOM 1780 O O . VAL A 1 210 ? 20.937 -18.917 -10.410 1.00 95.31 210 VAL A O 1
ATOM 1783 N N . ARG A 1 211 ? 20.450 -19.794 -12.418 1.00 96.81 211 ARG A N 1
ATOM 1784 C CA . ARG A 1 211 ? 20.952 -18.662 -13.199 1.00 96.81 211 ARG A CA 1
ATOM 1785 C C . ARG A 1 211 ? 19.947 -18.271 -14.261 1.00 96.81 211 ARG A C 1
ATOM 1787 O O . ARG A 1 211 ? 19.696 -19.033 -15.187 1.00 96.81 211 ARG A O 1
ATOM 1794 N N . ILE A 1 212 ? 19.414 -17.060 -14.146 1.00 97.69 212 ILE A N 1
ATOM 1795 C CA . ILE A 1 212 ? 18.629 -16.449 -15.218 1.00 97.69 212 ILE A CA 1
ATOM 1796 C C . ILE A 1 212 ? 19.603 -16.153 -16.359 1.00 97.69 212 ILE A C 1
ATOM 1798 O O . ILE A 1 212 ? 20.526 -15.358 -16.170 1.00 97.69 212 ILE A O 1
ATOM 1802 N N . SER A 1 213 ? 19.433 -16.831 -17.493 1.00 96.88 213 SER A N 1
ATOM 1803 C CA . SER A 1 213 ? 20.339 -16.717 -18.640 1.00 96.88 213 SER A CA 1
ATOM 1804 C C . SER A 1 213 ? 19.773 -15.761 -19.684 1.00 96.88 213 SER A C 1
ATOM 1806 O O . SER A 1 213 ? 20.380 -14.743 -20.001 1.00 96.88 213 SER A O 1
ATOM 1808 N N . GLN A 1 214 ? 18.554 -16.034 -20.150 1.00 96.62 214 GLN A N 1
ATOM 1809 C CA . GLN A 1 214 ? 17.890 -15.250 -21.189 1.00 96.62 214 GLN A CA 1
ATOM 1810 C C . GLN A 1 214 ? 16.600 -14.677 -20.628 1.00 96.62 214 GLN A C 1
ATOM 1812 O O . GLN A 1 214 ? 15.831 -15.394 -19.994 1.00 96.62 214 GLN A O 1
ATOM 1817 N N . PHE A 1 215 ? 16.353 -13.387 -20.843 1.00 97.38 215 PHE A N 1
ATOM 1818 C CA . PHE A 1 215 ? 15.164 -12.716 -20.329 1.00 97.38 215 PHE A CA 1
ATOM 1819 C C . PHE A 1 215 ? 14.682 -11.674 -21.331 1.00 97.38 215 PHE A C 1
ATOM 1821 O O . PHE A 1 215 ? 15.368 -10.680 -21.574 1.00 97.38 215 PHE A O 1
ATOM 1828 N N . LEU A 1 216 ? 13.490 -11.880 -21.889 1.00 96.69 216 LEU A N 1
ATOM 1829 C CA . LEU A 1 216 ? 12.947 -11.016 -22.926 1.00 96.69 216 LEU A CA 1
ATOM 1830 C C . LEU A 1 216 ? 11.454 -10.764 -22.712 1.00 96.69 216 LEU A C 1
ATOM 1832 O O . LEU A 1 216 ? 10.636 -11.676 -22.729 1.00 96.69 216 LEU A O 1
ATOM 1836 N N . ILE A 1 217 ? 11.094 -9.489 -22.583 1.00 95.94 217 ILE A N 1
ATOM 1837 C CA . ILE A 1 217 ? 9.727 -9.013 -22.821 1.00 95.94 217 ILE A CA 1
ATOM 1838 C C . ILE A 1 217 ? 9.678 -8.513 -24.259 1.00 95.94 217 ILE A C 1
ATOM 1840 O O . ILE A 1 217 ? 10.621 -7.845 -24.693 1.00 95.94 217 ILE A O 1
ATOM 1844 N N . PHE A 1 218 ? 8.612 -8.802 -25.004 1.00 95.62 218 PHE A N 1
ATOM 1845 C CA . PHE A 1 218 ? 8.538 -8.344 -26.387 1.00 95.62 218 PHE A CA 1
ATOM 1846 C C . PHE A 1 218 ? 8.469 -6.808 -26.463 1.00 95.62 218 PHE A C 1
ATOM 1848 O O . PHE A 1 218 ? 7.869 -6.169 -25.590 1.00 95.62 218 PHE A O 1
ATOM 1855 N N . PRO A 1 219 ? 9.073 -6.182 -27.491 1.00 91.56 219 PRO A N 1
ATOM 1856 C CA . PRO A 1 219 ? 9.173 -4.724 -27.619 1.00 91.56 219 PRO A CA 1
ATOM 1857 C C . PRO A 1 219 ? 7.853 -3.952 -27.471 1.00 91.56 219 PRO A C 1
ATOM 1859 O O . PRO A 1 219 ? 7.833 -2.852 -26.916 1.00 91.56 219 PRO A O 1
ATOM 1862 N N . CYS A 1 220 ? 6.730 -4.521 -27.921 1.00 90.44 220 CYS A N 1
ATOM 1863 C CA . CYS A 1 220 ? 5.394 -3.926 -27.791 1.00 90.44 220 CYS A CA 1
ATOM 1864 C C . CYS A 1 220 ? 4.860 -3.863 -26.344 1.00 90.44 220 CYS A C 1
ATOM 1866 O O . CYS A 1 220 ? 3.918 -3.112 -26.047 1.00 90.44 220 CYS A O 1
ATOM 1868 N N . PHE A 1 221 ? 5.504 -4.578 -25.422 1.00 91.50 221 PHE A N 1
ATOM 1869 C CA . PHE A 1 221 ? 5.134 -4.672 -24.011 1.00 91.50 221 PHE A CA 1
ATOM 1870 C C . PHE A 1 221 ? 6.175 -4.071 -23.053 1.00 91.50 221 PHE A C 1
ATOM 1872 O O . PHE A 1 221 ? 6.008 -4.116 -21.830 1.00 91.50 221 PHE A O 1
ATOM 1879 N N . HIS A 1 222 ? 7.240 -3.455 -23.576 1.00 87.25 222 HIS A N 1
ATOM 1880 C CA . HIS A 1 222 ? 8.247 -2.781 -22.753 1.00 87.25 222 HIS A CA 1
ATOM 1881 C C . HIS A 1 222 ? 7.644 -1.651 -21.909 1.00 87.25 222 HIS A C 1
ATOM 1883 O O . HIS A 1 222 ? 6.700 -0.975 -22.311 1.00 87.25 222 HIS A O 1
ATOM 1889 N N . ARG A 1 223 ? 8.236 -1.419 -20.728 1.00 81.31 223 ARG A N 1
ATOM 1890 C CA . ARG A 1 223 ? 7.873 -0.343 -19.779 1.00 81.31 223 ARG A CA 1
ATOM 1891 C C . ARG A 1 223 ? 6.439 -0.394 -19.222 1.00 81.31 223 ARG A C 1
ATOM 1893 O O . ARG A 1 223 ? 6.009 0.572 -18.604 1.00 81.31 223 ARG A O 1
ATOM 1900 N N . LYS A 1 224 ? 5.734 -1.521 -19.367 1.00 83.38 224 LYS A N 1
ATOM 1901 C CA . LYS A 1 224 ? 4.392 -1.750 -18.791 1.00 83.38 224 LYS A CA 1
ATOM 1902 C C . LYS A 1 224 ? 4.391 -2.504 -17.450 1.00 83.38 224 LYS A C 1
ATOM 1904 O O . LYS A 1 224 ? 3.341 -2.696 -16.865 1.00 83.38 224 LYS A O 1
ATOM 1909 N N . GLY A 1 225 ? 5.557 -2.918 -16.945 1.00 83.94 225 GLY A N 1
ATOM 1910 C CA . GLY A 1 225 ? 5.692 -3.623 -15.657 1.00 83.94 225 GLY A CA 1
ATOM 1911 C C . GLY A 1 225 ? 5.820 -5.148 -15.755 1.00 83.94 225 GLY A C 1
ATOM 1912 O O . GLY A 1 225 ? 6.290 -5.766 -14.801 1.00 83.94 225 GLY A O 1
ATOM 1913 N N . TYR A 1 226 ? 5.537 -5.749 -16.917 1.00 88.94 226 TYR A N 1
ATOM 1914 C CA . TYR A 1 226 ? 5.605 -7.206 -17.125 1.00 88.94 226 TYR A CA 1
ATOM 1915 C C . TYR A 1 226 ? 6.973 -7.828 -16.822 1.00 88.94 226 TYR A C 1
ATOM 1917 O O . TYR A 1 226 ? 7.037 -8.926 -16.281 1.00 88.94 226 TYR A O 1
ATOM 1925 N N . GLY A 1 227 ? 8.073 -7.115 -17.087 1.00 91.50 227 GLY A N 1
ATOM 1926 C CA . GLY A 1 227 ? 9.410 -7.599 -16.732 1.00 91.50 227 GLY A CA 1
ATOM 1927 C C . GLY A 1 227 ? 9.603 -7.759 -15.218 1.00 91.50 227 GLY A C 1
ATOM 1928 O O . GLY A 1 227 ? 10.191 -8.737 -14.772 1.00 91.50 227 GLY A O 1
ATOM 1929 N N . ILE A 1 228 ? 9.077 -6.838 -14.404 1.00 88.94 228 ILE A N 1
ATOM 1930 C CA . ILE A 1 228 ? 9.156 -6.977 -12.941 1.00 88.94 228 ILE A CA 1
ATOM 1931 C C . ILE A 1 228 ? 8.286 -8.155 -12.487 1.00 88.94 228 ILE A C 1
ATOM 1933 O O . ILE A 1 228 ? 8.724 -8.932 -11.643 1.00 88.94 228 ILE A O 1
ATOM 1937 N N . SER A 1 229 ? 7.095 -8.325 -13.074 1.00 89.62 229 SER A N 1
ATOM 1938 C CA . SER A 1 229 ? 6.215 -9.464 -12.777 1.00 89.62 229 SER A CA 1
ATOM 1939 C C . SER A 1 229 ? 6.860 -10.812 -13.108 1.00 89.62 229 SER A C 1
ATOM 1941 O O . SER A 1 229 ? 6.771 -11.738 -12.304 1.00 89.62 229 SER A O 1
ATOM 1943 N N . LEU A 1 230 ? 7.532 -10.921 -14.260 1.00 93.44 230 LEU A N 1
ATOM 1944 C CA . LEU A 1 230 ? 8.232 -12.141 -14.665 1.00 93.44 230 LEU A CA 1
ATOM 1945 C C . LEU A 1 230 ? 9.422 -12.437 -13.738 1.00 93.44 230 LEU A C 1
ATOM 1947 O O . LEU A 1 230 ? 9.562 -13.569 -13.283 1.00 93.44 230 LEU A O 1
ATOM 1951 N N . LEU A 1 231 ? 10.234 -11.431 -13.380 1.00 93.75 231 LEU A N 1
ATOM 1952 C CA . LEU A 1 231 ? 11.347 -11.629 -12.441 1.00 93.75 231 LEU A CA 1
ATOM 1953 C C . LEU A 1 231 ? 10.865 -12.041 -11.038 1.00 93.75 231 LEU A C 1
ATOM 1955 O O . LEU A 1 231 ? 11.431 -12.953 -10.438 1.00 93.75 231 LEU A O 1
ATOM 1959 N N . ASP A 1 232 ? 9.808 -11.407 -10.523 1.00 91.12 232 ASP A N 1
ATOM 1960 C CA . ASP A 1 232 ? 9.212 -11.761 -9.226 1.00 91.12 232 ASP A CA 1
ATOM 1961 C C . ASP A 1 232 ? 8.664 -13.197 -9.218 1.00 91.12 232 ASP A C 1
ATOM 1963 O O . ASP A 1 232 ? 8.809 -13.907 -8.223 1.00 91.12 232 ASP A O 1
ATOM 1967 N N . ALA A 1 233 ? 8.074 -13.653 -10.327 1.00 91.88 233 ALA A N 1
ATOM 1968 C CA . ALA A 1 233 ? 7.625 -15.035 -10.473 1.00 91.88 233 ALA A CA 1
ATOM 1969 C C . ALA A 1 233 ? 8.779 -16.043 -10.436 1.00 91.88 233 ALA A C 1
ATOM 1971 O O . ALA A 1 233 ? 8.687 -17.026 -9.700 1.00 91.88 233 ALA A O 1
ATOM 1972 N N . ILE A 1 234 ? 9.879 -15.765 -11.144 1.00 93.88 234 ILE A N 1
ATOM 1973 C CA . ILE A 1 234 ? 11.093 -16.595 -11.100 1.00 93.88 234 ILE A CA 1
ATOM 1974 C C . ILE A 1 234 ? 11.619 -16.696 -9.663 1.00 93.88 234 ILE A C 1
ATOM 1976 O O . ILE A 1 234 ? 11.915 -17.786 -9.178 1.00 93.88 234 ILE A O 1
ATOM 1980 N N . TYR A 1 235 ? 11.699 -15.568 -8.953 1.00 92.62 235 TYR A N 1
ATOM 1981 C CA . TYR A 1 235 ? 12.178 -15.543 -7.571 1.00 92.62 235 TYR A CA 1
ATOM 1982 C C . TYR A 1 235 ? 11.331 -16.409 -6.644 1.00 92.62 235 TYR A C 1
ATOM 1984 O O . TYR A 1 235 ? 11.879 -17.180 -5.862 1.00 92.62 235 TYR A O 1
ATOM 1992 N N . ARG A 1 236 ? 10.004 -16.304 -6.736 1.00 88.69 236 ARG A N 1
ATOM 1993 C CA . ARG A 1 236 ? 9.098 -17.075 -5.878 1.00 88.69 236 ARG A CA 1
ATOM 1994 C C . ARG A 1 236 ? 9.193 -18.566 -6.136 1.00 88.69 236 ARG A C 1
ATOM 1996 O O . ARG A 1 236 ? 9.325 -19.317 -5.177 1.00 88.69 236 ARG A O 1
ATOM 2003 N N . HIS A 1 237 ? 9.218 -18.960 -7.406 1.00 91.75 237 HIS A N 1
ATOM 2004 C CA . HIS A 1 237 ? 9.375 -20.359 -7.778 1.00 91.75 237 HIS A CA 1
ATOM 2005 C C . HIS A 1 237 ? 10.617 -20.974 -7.118 1.00 91.75 237 HIS A C 1
ATOM 2007 O O . HIS A 1 237 ? 10.511 -21.971 -6.411 1.00 91.75 237 HIS A O 1
ATOM 2013 N N . TYR A 1 238 ? 11.780 -20.328 -7.241 1.00 91.56 238 TYR A N 1
ATOM 2014 C CA . TYR A 1 238 ? 13.023 -20.877 -6.689 1.00 91.56 238 TYR A CA 1
ATOM 2015 C C . TYR A 1 238 ? 13.231 -20.654 -5.184 1.00 91.56 238 TYR A C 1
ATOM 2017 O O . TYR A 1 238 ? 14.079 -21.309 -4.570 1.00 91.56 238 TYR A O 1
ATOM 2025 N N . MET A 1 239 ? 12.466 -19.756 -4.559 1.00 87.06 239 MET A N 1
ATOM 2026 C CA . MET A 1 239 ? 12.386 -19.676 -3.097 1.00 87.06 239 MET A CA 1
ATOM 2027 C C . MET A 1 239 ? 11.595 -20.852 -2.517 1.00 87.06 239 MET A C 1
ATOM 2029 O O . MET A 1 239 ? 11.974 -21.365 -1.467 1.00 87.06 239 MET A O 1
ATOM 2033 N N . GLU A 1 240 ? 10.540 -21.296 -3.203 1.00 85.00 240 GLU A N 1
ATOM 2034 C CA . GLU A 1 240 ? 9.709 -22.436 -2.795 1.00 85.00 240 GLU A CA 1
ATOM 2035 C C . GLU A 1 240 ? 10.400 -23.780 -3.058 1.00 85.00 240 GLU A C 1
ATOM 2037 O O . GLU A 1 240 ? 10.342 -24.671 -2.214 1.00 85.00 240 GLU A O 1
ATOM 2042 N N . THR A 1 241 ? 11.127 -23.918 -4.173 1.00 77.81 241 THR A N 1
ATOM 2043 C CA . THR A 1 241 ? 11.890 -25.140 -4.491 1.00 77.81 241 THR A CA 1
ATOM 2044 C C . THR A 1 241 ? 13.238 -25.250 -3.762 1.00 77.81 241 THR A C 1
ATOM 2046 O O . THR A 1 241 ? 13.971 -26.215 -3.959 1.00 77.81 241 THR A O 1
ATOM 2049 N N . SER A 1 242 ? 13.545 -24.312 -2.852 1.00 71.56 242 SER A N 1
ATOM 2050 C CA . SER A 1 242 ? 14.717 -24.331 -1.963 1.00 71.56 242 SER A CA 1
ATOM 2051 C C . SER A 1 242 ? 16.082 -24.246 -2.676 1.00 71.56 242 SER A C 1
ATOM 2053 O O . SER A 1 242 ? 16.999 -25.023 -2.388 1.00 71.56 242 SER A O 1
ATOM 2055 N N . CYS A 1 243 ? 16.268 -23.252 -3.552 1.00 86.44 243 CYS A N 1
ATOM 2056 C CA . CYS A 1 243 ? 17.584 -22.963 -4.138 1.00 86.44 243 CYS A CA 1
ATOM 2057 C C . CYS A 1 243 ? 18.552 -22.271 -3.151 1.00 86.44 243 CYS A C 1
ATOM 2059 O O . CYS A 1 243 ? 18.153 -21.562 -2.219 1.00 86.44 243 CYS A O 1
ATOM 2061 N N . LEU A 1 244 ? 19.855 -22.451 -3.383 1.00 87.12 244 LEU A N 1
ATOM 2062 C CA . LEU A 1 244 ? 20.924 -21.797 -2.626 1.00 87.12 244 LEU A CA 1
ATOM 2063 C C . LEU A 1 244 ? 21.009 -20.302 -2.957 1.00 87.12 244 LEU A C 1
ATOM 2065 O O . LEU A 1 244 ? 21.077 -19.460 -2.062 1.00 87.12 244 LEU A O 1
ATOM 2069 N N . GLU A 1 245 ? 21.063 -19.982 -4.251 1.00 90.81 245 GLU A N 1
ATOM 2070 C CA . GLU A 1 245 ? 21.273 -18.623 -4.744 1.00 90.81 245 GLU A CA 1
ATOM 2071 C C . GLU A 1 245 ? 20.737 -18.470 -6.180 1.00 90.81 245 GLU A C 1
ATOM 2073 O O . GLU A 1 245 ? 20.910 -19.357 -7.018 1.00 90.81 245 GLU A O 1
ATOM 2078 N N . ILE A 1 246 ? 20.131 -17.316 -6.460 1.00 94.88 246 ILE A N 1
ATOM 2079 C CA . ILE A 1 246 ? 19.617 -16.865 -7.750 1.00 94.88 246 ILE A CA 1
ATOM 2080 C C . ILE A 1 246 ? 20.618 -15.874 -8.351 1.00 94.88 246 ILE A C 1
ATOM 2082 O O . ILE A 1 246 ? 20.820 -14.738 -7.891 1.00 94.88 246 ILE A O 1
ATOM 2086 N N . THR A 1 247 ? 21.258 -16.320 -9.421 1.00 95.50 247 THR A N 1
ATOM 2087 C CA . THR A 1 247 ? 22.255 -15.574 -10.186 1.00 95.50 247 THR A CA 1
ATOM 2088 C C . THR A 1 247 ? 21.686 -15.128 -11.530 1.00 95.50 247 THR A C 1
ATOM 2090 O O . THR A 1 247 ? 20.611 -15.557 -11.944 1.00 95.50 247 THR A O 1
ATOM 2093 N N . VAL A 1 248 ? 22.387 -14.216 -12.200 1.00 96.38 248 VAL A N 1
ATOM 2094 C CA . VAL A 1 248 ? 22.014 -13.736 -13.534 1.00 96.38 248 VAL A CA 1
ATOM 2095 C C . VAL A 1 248 ? 23.268 -13.754 -14.385 1.00 96.38 248 VAL A C 1
ATOM 2097 O O . VAL A 1 248 ? 24.326 -13.320 -13.925 1.00 96.38 248 VAL A O 1
ATOM 2100 N N . GLU A 1 249 ? 23.150 -14.280 -15.592 1.00 94.94 249 GLU A N 1
ATOM 2101 C CA . GLU A 1 249 ? 24.213 -14.286 -16.584 1.00 94.94 249 GLU A CA 1
ATOM 2102 C C . GLU A 1 249 ? 24.337 -12.895 -17.204 1.00 94.94 249 GLU A C 1
ATOM 2104 O O . GLU A 1 249 ? 23.380 -12.398 -17.784 1.00 94.94 249 GLU A O 1
ATOM 2109 N N . ASN A 1 250 ? 25.491 -12.246 -17.017 1.00 89.88 250 ASN A N 1
ATOM 2110 C CA . ASN A 1 250 ? 25.862 -10.971 -17.649 1.00 89.88 250 ASN A CA 1
ATOM 2111 C C . ASN A 1 250 ? 24.693 -9.966 -17.815 1.00 89.88 250 ASN A C 1
ATOM 2113 O O . ASN A 1 250 ? 24.327 -9.623 -18.940 1.00 89.88 250 ASN A O 1
ATOM 2117 N N . PRO A 1 251 ? 24.079 -9.487 -16.712 1.00 91.50 251 PRO A N 1
ATOM 2118 C CA . PRO A 1 251 ? 22.888 -8.646 -16.787 1.00 91.50 251 PRO A CA 1
ATOM 2119 C C . PRO A 1 251 ? 23.168 -7.337 -17.532 1.00 91.50 251 PRO A C 1
ATOM 2121 O O . PRO A 1 251 ? 24.022 -6.549 -17.120 1.00 91.50 251 PRO A O 1
ATOM 2124 N N . CYS A 1 252 ? 22.390 -7.056 -18.578 1.00 89.88 252 CYS A N 1
ATOM 2125 C CA . CYS A 1 252 ? 22.420 -5.753 -19.238 1.00 89.88 252 CYS A CA 1
ATOM 2126 C C . CYS A 1 252 ? 21.899 -4.648 -18.300 1.00 89.88 252 CYS A C 1
ATOM 2128 O O . CYS A 1 252 ? 21.185 -4.914 -17.327 1.00 89.88 252 CYS A O 1
ATOM 2130 N N . GLN A 1 253 ? 22.195 -3.379 -18.602 1.00 86.31 253 GLN A N 1
ATOM 2131 C CA . GLN A 1 253 ? 21.799 -2.248 -17.749 1.00 86.31 253 GLN A CA 1
ATOM 2132 C C . GLN A 1 253 ? 20.281 -2.188 -17.496 1.00 86.31 253 GLN A C 1
ATOM 2134 O O . GLN A 1 253 ? 19.842 -1.888 -16.381 1.00 86.31 253 GLN A O 1
ATOM 2139 N N . GLY A 1 254 ? 19.472 -2.504 -18.514 1.00 86.81 254 GLY A N 1
ATOM 2140 C CA . GLY A 1 254 ? 18.014 -2.556 -18.394 1.00 86.81 254 GLY A CA 1
ATOM 2141 C C . GLY A 1 254 ? 17.550 -3.624 -17.401 1.00 86.81 254 GLY A C 1
ATOM 2142 O O . GLY A 1 254 ? 16.739 -3.334 -16.519 1.00 86.81 254 GLY A O 1
ATOM 2143 N N . PHE A 1 255 ? 18.120 -4.829 -17.483 1.00 92.56 255 PHE A N 1
ATOM 2144 C CA . PHE A 1 255 ? 17.826 -5.914 -16.548 1.00 92.56 255 PHE A CA 1
ATOM 2145 C C . PHE A 1 255 ? 18.335 -5.599 -15.135 1.00 92.56 255 PHE A C 1
ATOM 2147 O O . PHE A 1 255 ? 17.616 -5.802 -14.161 1.00 92.56 255 PHE A O 1
ATOM 2154 N N . GLN A 1 256 ? 19.544 -5.045 -15.003 1.00 91.88 256 GLN A N 1
ATOM 2155 C CA . GLN A 1 256 ? 20.093 -4.651 -13.704 1.00 91.88 256 GLN A CA 1
ATOM 2156 C C . GLN A 1 256 ? 19.207 -3.607 -13.014 1.00 91.88 256 GLN A C 1
ATOM 2158 O O . GLN A 1 256 ? 18.958 -3.713 -11.819 1.00 91.88 256 GLN A O 1
ATOM 2163 N N . THR A 1 257 ? 18.670 -2.641 -13.765 1.00 87.75 257 THR A N 1
ATOM 2164 C CA . THR A 1 257 ? 17.727 -1.644 -13.234 1.00 87.75 257 THR A CA 1
ATOM 2165 C C . THR A 1 257 ? 16.445 -2.307 -12.726 1.00 87.75 257 THR A C 1
ATOM 2167 O O . THR A 1 257 ? 15.978 -2.001 -11.631 1.00 87.75 257 THR A O 1
ATOM 2170 N N . LEU A 1 258 ? 15.887 -3.242 -13.499 1.00 88.81 258 LEU A N 1
ATOM 2171 C CA . LEU A 1 258 ? 14.702 -4.018 -13.124 1.00 88.81 258 LEU A CA 1
ATOM 2172 C C . LEU A 1 258 ? 14.948 -4.807 -11.828 1.00 88.81 258 LEU A C 1
ATOM 2174 O O . LEU A 1 258 ? 14.137 -4.747 -10.900 1.00 88.81 258 LEU A O 1
ATOM 2178 N N . ARG A 1 259 ? 16.104 -5.473 -11.743 1.00 92.88 259 ARG A N 1
ATOM 2179 C CA . ARG A 1 259 ? 16.556 -6.216 -10.566 1.00 92.88 259 ARG A CA 1
ATOM 2180 C C . ARG A 1 259 ? 16.751 -5.307 -9.352 1.00 92.88 259 ARG A C 1
ATOM 2182 O O . ARG A 1 259 ? 16.281 -5.632 -8.271 1.00 92.88 259 ARG A O 1
ATOM 2189 N N . ASP A 1 260 ? 17.376 -4.145 -9.522 1.00 90.56 260 ASP A N 1
ATOM 2190 C CA . ASP A 1 260 ? 17.582 -3.179 -8.439 1.00 90.56 260 ASP A CA 1
ATOM 2191 C C . ASP A 1 260 ? 16.259 -2.671 -7.863 1.00 90.56 260 ASP A C 1
ATOM 2193 O O . ASP A 1 260 ? 16.137 -2.542 -6.646 1.00 90.56 260 ASP A O 1
ATOM 2197 N N . ILE A 1 261 ? 15.259 -2.416 -8.712 1.00 86.75 261 ILE A N 1
ATOM 2198 C CA . ILE A 1 261 ? 13.925 -1.983 -8.277 1.00 86.75 261 ILE A CA 1
ATOM 2199 C C . ILE A 1 261 ? 13.263 -3.069 -7.423 1.00 86.75 261 ILE A C 1
ATOM 2201 O O . ILE A 1 261 ? 12.798 -2.784 -6.315 1.00 86.75 261 ILE A O 1
ATOM 2205 N N . LEU A 1 262 ? 13.214 -4.306 -7.927 1.00 88.31 262 LEU A N 1
ATOM 2206 C CA . LEU A 1 262 ? 12.548 -5.410 -7.238 1.00 88.31 262 LEU A CA 1
ATOM 2207 C C . LEU A 1 262 ? 13.280 -5.795 -5.946 1.00 88.31 262 LEU A C 1
ATOM 2209 O O . LEU A 1 262 ? 12.665 -5.870 -4.881 1.00 88.31 262 LEU A O 1
ATOM 2213 N N . ASP A 1 263 ? 14.596 -5.979 -6.018 1.00 92.94 263 ASP A N 1
ATOM 2214 C CA . ASP A 1 263 ? 15.404 -6.448 -4.895 1.00 92.94 263 ASP A CA 1
ATOM 2215 C C . ASP A 1 263 ? 15.476 -5.384 -3.792 1.00 92.94 263 ASP A C 1
ATOM 2217 O O . ASP A 1 263 ? 15.353 -5.715 -2.613 1.00 92.94 263 ASP A O 1
ATOM 2221 N N . THR A 1 264 ? 15.575 -4.094 -4.142 1.00 89.38 264 THR A N 1
ATOM 2222 C CA . THR A 1 264 ? 15.537 -3.006 -3.148 1.00 89.38 264 THR A CA 1
ATOM 2223 C C . THR A 1 264 ? 14.166 -2.916 -2.479 1.00 89.38 264 THR A C 1
ATOM 2225 O O . THR A 1 264 ? 14.095 -2.739 -1.262 1.00 89.38 264 THR A O 1
ATOM 2228 N N . LYS A 1 265 ? 13.067 -3.096 -3.230 1.00 87.00 265 LYS A N 1
ATOM 2229 C CA . LYS A 1 265 ? 11.706 -3.167 -2.664 1.00 87.00 265 LYS A CA 1
ATOM 2230 C C . LYS A 1 265 ? 11.586 -4.319 -1.659 1.00 87.00 265 LYS A C 1
ATOM 2232 O O . LYS A 1 265 ? 11.049 -4.124 -0.570 1.00 87.00 265 LYS A O 1
ATOM 2237 N N . ASN A 1 266 ? 12.128 -5.485 -1.998 1.00 87.88 266 ASN A N 1
ATOM 2238 C CA . ASN A 1 266 ? 12.173 -6.653 -1.118 1.00 87.88 266 ASN A CA 1
ATOM 2239 C C . ASN A 1 266 ? 13.060 -6.412 0.123 1.00 87.88 266 ASN A C 1
ATOM 2241 O O . ASN A 1 266 ? 12.682 -6.777 1.237 1.00 87.88 266 ASN A O 1
ATOM 2245 N N . CYS A 1 267 ? 14.193 -5.719 -0.024 1.00 88.50 267 CYS A N 1
ATOM 2246 C CA . CYS A 1 267 ? 15.059 -5.335 1.096 1.00 88.50 267 CYS A CA 1
ATOM 2247 C C . CYS A 1 267 ? 14.384 -4.345 2.054 1.00 88.50 267 CYS A C 1
ATOM 2249 O O . CYS A 1 267 ? 14.491 -4.511 3.264 1.00 88.50 267 CYS A O 1
ATOM 2251 N N . LEU A 1 268 ? 13.662 -3.347 1.536 1.00 84.19 268 LEU A N 1
ATOM 2252 C CA . LEU A 1 268 ? 12.881 -2.408 2.351 1.00 84.19 268 LEU A CA 1
ATOM 2253 C C . LEU A 1 268 ? 11.747 -3.116 3.105 1.00 84.19 268 LEU A C 1
ATOM 2255 O O . LEU A 1 268 ? 11.444 -2.769 4.246 1.00 84.19 268 LEU A O 1
ATOM 2259 N N . TYR A 1 269 ? 11.128 -4.125 2.485 1.00 82.25 269 TYR A N 1
ATOM 2260 C CA . TYR A 1 269 ? 10.145 -4.971 3.158 1.00 82.25 269 TYR A CA 1
ATOM 2261 C C . TYR A 1 269 ? 10.780 -5.766 4.309 1.00 82.25 269 TYR A C 1
ATOM 2263 O O . TYR A 1 269 ? 10.239 -5.776 5.415 1.00 82.25 269 TYR A O 1
ATOM 2271 N N . LEU A 1 270 ? 11.954 -6.365 4.079 1.00 84.81 270 LEU A N 1
ATOM 2272 C CA . LEU A 1 270 ? 12.711 -7.074 5.113 1.00 84.81 270 LEU A CA 1
ATOM 2273 C C . LEU A 1 270 ? 13.145 -6.138 6.251 1.00 84.81 270 LEU A C 1
ATOM 2275 O O . LEU A 1 270 ? 12.969 -6.479 7.415 1.00 84.81 270 LEU A O 1
ATOM 2279 N N . GLU A 1 271 ? 13.638 -4.940 5.934 1.00 84.56 271 GLU A N 1
ATOM 2280 C CA . GLU A 1 271 ? 13.966 -3.905 6.920 1.00 84.56 271 GLU A CA 1
ATOM 2281 C C . GLU A 1 271 ? 12.756 -3.534 7.777 1.00 84.56 271 GLU A C 1
ATOM 2283 O O . GLU A 1 271 ? 12.867 -3.462 8.997 1.00 84.56 271 GLU A O 1
ATOM 2288 N N . LYS A 1 272 ? 11.583 -3.345 7.162 1.00 80.06 272 LYS A N 1
ATOM 2289 C CA . LYS A 1 272 ? 10.352 -3.055 7.905 1.00 80.06 272 LYS A CA 1
ATOM 2290 C C . LYS A 1 272 ? 9.978 -4.200 8.853 1.00 80.06 272 LYS A C 1
ATOM 2292 O O . LYS A 1 272 ? 9.482 -3.932 9.942 1.00 80.06 272 LYS A O 1
ATOM 2297 N N . ARG A 1 273 ? 10.211 -5.452 8.446 1.00 84.31 273 ARG A N 1
ATOM 2298 C CA . ARG A 1 273 ? 9.956 -6.643 9.270 1.00 84.31 273 ARG A CA 1
ATOM 2299 C C . ARG A 1 273 ? 10.950 -6.772 10.430 1.00 84.31 273 ARG A C 1
ATOM 2301 O O . ARG A 1 273 ? 10.545 -7.173 11.512 1.00 84.31 273 ARG A O 1
ATOM 2308 N N . LEU A 1 274 ? 12.224 -6.439 10.209 1.00 79.19 274 LEU A N 1
ATOM 2309 C CA . LEU A 1 274 ? 13.295 -6.557 11.209 1.00 79.19 274 LEU A CA 1
ATOM 2310 C C . LEU A 1 274 ? 13.428 -5.329 12.127 1.00 79.19 274 LEU A C 1
ATOM 2312 O O . LEU A 1 274 ? 13.960 -5.443 13.225 1.00 79.19 274 LEU A O 1
ATOM 2316 N N . GLY A 1 275 ? 12.970 -4.152 11.694 1.00 82.00 275 GLY A N 1
ATOM 2317 C CA . GLY A 1 275 ? 13.097 -2.891 12.435 1.00 82.00 275 GLY A CA 1
ATOM 2318 C C . GLY A 1 275 ? 14.457 -2.190 12.294 1.00 82.00 275 GLY A C 1
ATOM 2319 O O . GLY A 1 275 ? 14.654 -1.125 12.875 1.00 82.00 275 GLY A O 1
ATOM 2320 N N . TYR A 1 276 ? 15.387 -2.742 11.512 1.00 87.19 276 TYR A N 1
ATOM 2321 C CA . TYR A 1 276 ? 16.695 -2.154 11.206 1.00 87.19 276 TYR A CA 1
ATOM 2322 C C . TYR A 1 276 ? 17.133 -2.502 9.781 1.00 87.19 276 TYR A C 1
ATOM 2324 O O . TYR A 1 276 ? 16.650 -3.467 9.188 1.00 87.19 276 TYR A O 1
ATOM 2332 N N . LEU A 1 277 ? 18.074 -1.725 9.229 1.00 85.12 277 LEU A N 1
ATOM 2333 C CA . LEU A 1 277 ? 18.627 -1.975 7.897 1.00 85.12 277 LEU A CA 1
ATOM 2334 C C . LEU A 1 277 ? 19.371 -3.325 7.884 1.00 85.12 277 LEU A C 1
ATOM 2336 O O . LEU A 1 277 ? 20.439 -3.409 8.503 1.00 85.12 277 LEU A O 1
ATOM 2340 N N . PRO A 1 278 ? 18.876 -4.345 7.157 1.00 89.31 278 PRO A N 1
ATOM 2341 C CA . PRO A 1 278 ? 19.453 -5.677 7.204 1.00 89.31 278 PRO A CA 1
ATOM 2342 C C . PRO A 1 278 ? 20.897 -5.688 6.699 1.00 89.31 278 PRO A C 1
ATOM 2344 O O . PRO A 1 278 ? 21.310 -4.930 5.808 1.00 89.31 278 PRO A O 1
ATOM 2347 N N . SER A 1 279 ? 21.686 -6.570 7.295 1.00 94.31 279 SER A N 1
ATOM 2348 C CA . SER A 1 279 ? 23.014 -6.930 6.828 1.00 94.31 279 SER A CA 1
ATOM 2349 C C . SER A 1 279 ? 22.939 -7.629 5.470 1.00 94.31 279 SER A C 1
ATOM 2351 O O . SER A 1 279 ? 21.905 -8.143 5.043 1.00 94.31 279 SER A O 1
ATOM 2353 N N . VAL A 1 280 ? 24.075 -7.661 4.772 1.00 93.31 280 VAL A N 1
ATOM 2354 C CA . VAL A 1 280 ? 24.161 -8.308 3.457 1.00 93.31 280 VAL A CA 1
ATOM 2355 C C . VAL A 1 280 ? 23.793 -9.792 3.555 1.00 93.31 280 VAL A C 1
ATOM 2357 O O . VAL A 1 280 ? 23.078 -10.281 2.691 1.00 93.31 280 VAL A O 1
ATOM 2360 N N . GLU A 1 281 ? 24.214 -10.499 4.606 1.00 94.06 281 GLU A N 1
ATOM 2361 C CA . GLU A 1 281 ? 23.924 -11.932 4.749 1.00 94.06 281 GLU A CA 1
ATOM 2362 C C . GLU A 1 281 ? 22.454 -12.211 5.110 1.00 94.06 281 GLU A C 1
ATOM 2364 O O . GLU A 1 281 ? 21.893 -13.186 4.616 1.00 94.06 281 GLU A O 1
ATOM 2369 N N . GLU A 1 282 ? 21.781 -11.336 5.868 1.00 93.19 282 GLU A N 1
ATOM 2370 C CA . GLU A 1 282 ? 20.330 -11.452 6.113 1.00 93.19 282 GLU A CA 1
ATOM 2371 C C . GLU A 1 282 ? 19.528 -11.296 4.816 1.00 93.19 282 GLU A C 1
ATOM 2373 O O . GLU A 1 282 ? 18.642 -12.103 4.538 1.00 93.19 282 GLU A O 1
ATOM 2378 N N . ILE A 1 283 ? 19.883 -10.309 3.981 1.00 93.44 283 ILE A N 1
ATOM 2379 C CA . ILE A 1 283 ? 19.251 -10.107 2.668 1.00 93.44 283 ILE A CA 1
ATOM 2380 C C . ILE A 1 283 ? 19.445 -11.344 1.783 1.00 93.44 283 ILE A C 1
ATOM 2382 O O . ILE A 1 283 ? 18.496 -11.806 1.151 1.00 93.44 283 ILE A O 1
ATOM 2386 N N . ARG A 1 284 ? 20.668 -11.888 1.732 1.00 93.62 284 ARG A N 1
ATOM 2387 C CA . ARG A 1 284 ? 20.978 -13.083 0.933 1.00 93.62 284 ARG A CA 1
ATOM 2388 C C . ARG A 1 284 ? 20.223 -14.309 1.423 1.00 93.62 284 ARG A C 1
ATOM 2390 O O . ARG A 1 284 ? 19.714 -15.067 0.607 1.00 93.62 284 ARG A O 1
ATOM 2397 N N . LYS A 1 285 ? 20.145 -14.510 2.740 1.00 89.69 285 LYS A N 1
ATOM 2398 C CA . LYS A 1 285 ? 19.474 -15.673 3.324 1.00 89.69 285 LYS A CA 1
ATOM 2399 C C . LYS A 1 285 ? 17.975 -15.664 3.033 1.00 89.69 285 LYS A C 1
ATOM 2401 O O . LYS A 1 285 ? 17.441 -16.722 2.692 1.00 89.69 285 LYS A O 1
ATOM 2406 N N . GLU A 1 286 ? 17.348 -14.492 3.143 1.00 90.75 286 GLU A N 1
ATOM 2407 C CA . GLU A 1 286 ? 15.918 -14.291 2.893 1.00 90.75 286 GLU A CA 1
ATOM 2408 C C . GLU A 1 286 ? 15.577 -14.414 1.405 1.00 90.75 286 GLU A C 1
ATOM 2410 O O . GLU A 1 286 ? 14.702 -15.185 1.030 1.00 90.75 286 GLU A O 1
ATOM 2415 N N . TRP A 1 287 ? 16.278 -13.663 0.551 1.00 90.44 287 TRP A N 1
ATOM 2416 C CA . TRP A 1 287 ? 15.885 -13.487 -0.850 1.00 90.44 287 TRP A CA 1
ATOM 2417 C C . TRP A 1 287 ? 16.708 -14.317 -1.838 1.00 90.44 287 TRP A C 1
ATOM 2419 O O . TRP A 1 287 ? 16.529 -14.179 -3.045 1.00 90.44 287 TRP A O 1
ATOM 2429 N N . LYS A 1 288 ? 17.635 -15.146 -1.350 1.00 92.25 288 LYS A N 1
ATOM 2430 C CA . LYS A 1 288 ? 18.519 -16.005 -2.156 1.00 92.25 288 LYS A CA 1
ATOM 2431 C C . LYS A 1 288 ? 19.275 -15.251 -3.256 1.00 92.25 288 LYS A C 1
ATOM 2433 O O . LYS A 1 288 ? 19.663 -15.843 -4.247 1.00 92.25 288 LYS A O 1
ATOM 2438 N N . ILE A 1 289 ? 19.502 -13.945 -3.127 1.00 94.38 289 ILE A N 1
ATOM 2439 C CA . ILE A 1 289 ? 20.234 -13.158 -4.134 1.00 94.38 289 ILE A CA 1
ATOM 2440 C C . ILE A 1 289 ? 21.742 -13.164 -3.874 1.00 94.38 289 ILE A C 1
ATOM 2442 O O . ILE A 1 289 ? 22.208 -13.469 -2.776 1.00 94.38 289 ILE A O 1
ATOM 2446 N N . THR A 1 290 ? 22.522 -12.763 -4.882 1.00 93.75 290 THR A N 1
ATOM 2447 C CA . THR A 1 290 ? 23.981 -12.705 -4.754 1.00 93.75 290 THR A CA 1
ATOM 2448 C C . THR A 1 290 ? 24.439 -11.673 -3.733 1.00 93.75 290 THR A C 1
ATOM 2450 O O . THR A 1 290 ? 23.807 -10.632 -3.537 1.00 93.75 290 THR A O 1
ATOM 2453 N N . ARG A 1 291 ? 25.610 -11.904 -3.125 1.00 92.75 291 ARG A N 1
ATOM 2454 C CA . ARG A 1 291 ? 26.236 -10.931 -2.211 1.00 92.75 291 ARG A CA 1
ATOM 2455 C C . ARG A 1 291 ? 26.409 -9.555 -2.846 1.00 92.75 291 ARG A C 1
ATOM 2457 O O . ARG A 1 291 ? 26.154 -8.546 -2.194 1.00 92.75 291 ARG A O 1
ATOM 2464 N N . LYS A 1 292 ? 26.809 -9.524 -4.122 1.00 91.31 292 LYS A N 1
ATOM 2465 C CA . LYS A 1 292 ? 26.951 -8.292 -4.908 1.00 91.31 292 LYS A CA 1
ATOM 2466 C C . LYS A 1 292 ? 25.617 -7.549 -5.008 1.00 91.31 292 LYS A C 1
ATOM 2468 O O . LYS A 1 292 ? 25.576 -6.349 -4.750 1.00 91.31 292 LYS A O 1
ATOM 2473 N N . GLN A 1 293 ? 24.531 -8.260 -5.304 1.00 94.44 293 GLN A N 1
ATOM 2474 C CA . GLN A 1 293 ? 23.209 -7.654 -5.428 1.00 94.44 293 GLN A CA 1
ATOM 2475 C C . GLN A 1 293 ? 22.642 -7.183 -4.081 1.00 94.44 293 GLN A C 1
ATOM 2477 O O . GLN A 1 293 ? 22.141 -6.065 -3.981 1.00 94.44 293 GLN A O 1
ATOM 2482 N N . ALA A 1 294 ? 22.782 -7.984 -3.023 1.00 94.75 294 ALA A N 1
ATOM 2483 C CA . ALA A 1 294 ? 22.366 -7.609 -1.672 1.00 94.75 294 ALA A CA 1
ATOM 2484 C C . ALA A 1 294 ? 23.106 -6.360 -1.162 1.00 94.75 294 ALA A C 1
ATOM 2486 O O . ALA A 1 294 ? 22.494 -5.449 -0.598 1.00 94.75 294 ALA A O 1
ATOM 2487 N N . LEU A 1 295 ? 24.419 -6.279 -1.408 1.00 92.88 295 LEU A N 1
ATOM 2488 C CA . LEU A 1 295 ? 25.216 -5.096 -1.090 1.00 92.88 295 LEU A CA 1
ATOM 2489 C C . LEU A 1 295 ? 24.729 -3.868 -1.864 1.00 92.88 295 LEU A C 1
ATOM 2491 O O . LEU A 1 295 ? 24.547 -2.811 -1.264 1.00 92.88 295 LEU A O 1
ATOM 2495 N N . ARG A 1 296 ? 24.455 -4.019 -3.163 1.00 91.75 296 ARG A N 1
ATOM 2496 C CA . ARG A 1 296 ? 23.935 -2.949 -4.020 1.00 91.75 296 ARG A CA 1
ATOM 2497 C C . ARG A 1 296 ? 22.584 -2.414 -3.526 1.00 91.75 296 ARG A C 1
ATOM 2499 O O . ARG A 1 296 ? 22.427 -1.205 -3.401 1.00 91.75 296 ARG A O 1
ATOM 2506 N N . CYS A 1 297 ? 21.650 -3.286 -3.140 1.00 91.50 297 CYS A N 1
ATOM 2507 C CA . CYS A 1 297 ? 20.361 -2.879 -2.560 1.00 91.50 297 CYS A CA 1
ATOM 2508 C C . CYS A 1 297 ? 20.545 -2.084 -1.260 1.00 91.50 297 CYS A C 1
ATOM 2510 O O . CYS A 1 297 ? 19.940 -1.030 -1.064 1.00 91.50 297 CYS A O 1
ATOM 2512 N N . ARG A 1 298 ? 21.439 -2.550 -0.381 1.00 91.38 298 ARG A N 1
ATOM 2513 C CA . ARG A 1 298 ? 21.770 -1.856 0.870 1.00 91.38 298 ARG A CA 1
ATOM 2514 C C . ARG A 1 298 ? 22.431 -0.495 0.621 1.00 91.38 298 ARG A C 1
ATOM 2516 O O . ARG A 1 298 ? 22.145 0.457 1.345 1.00 91.38 298 ARG A O 1
ATOM 2523 N N . GLU A 1 299 ? 23.292 -0.387 -0.392 1.00 91.38 299 GLU A N 1
ATOM 2524 C CA . GLU A 1 299 ? 23.882 0.882 -0.839 1.00 91.38 299 GLU A CA 1
ATOM 2525 C C . GLU A 1 299 ? 22.816 1.854 -1.361 1.00 91.38 299 GLU A C 1
ATOM 2527 O O . GLU A 1 299 ? 22.851 3.018 -0.972 1.00 91.38 299 GLU A O 1
ATOM 2532 N N . ILE A 1 300 ? 21.845 1.391 -2.160 1.00 89.00 300 ILE A N 1
ATOM 2533 C CA . ILE A 1 300 ? 20.727 2.215 -2.660 1.00 89.00 300 ILE A CA 1
ATOM 2534 C C . ILE A 1 300 ? 19.902 2.773 -1.491 1.00 89.00 300 ILE A C 1
ATOM 2536 O O . ILE A 1 300 ? 19.617 3.971 -1.447 1.00 89.00 300 ILE A O 1
ATOM 2540 N N . ILE A 1 301 ? 19.567 1.933 -0.504 1.00 87.31 301 ILE A N 1
ATOM 2541 C CA . ILE A 1 301 ? 18.813 2.369 0.681 1.00 87.31 301 ILE A CA 1
ATOM 2542 C C . ILE A 1 301 ? 19.618 3.391 1.489 1.00 87.31 301 ILE A C 1
ATOM 2544 O O . ILE A 1 301 ? 19.077 4.424 1.880 1.00 87.31 301 ILE A O 1
ATOM 2548 N N . ARG A 1 302 ? 20.918 3.158 1.708 1.00 86.56 302 ARG A N 1
ATOM 2549 C CA . ARG A 1 302 ? 21.791 4.129 2.389 1.00 86.56 302 ARG A CA 1
ATOM 2550 C C . ARG A 1 302 ? 21.892 5.446 1.629 1.00 86.56 302 ARG A C 1
ATOM 2552 O O . ARG A 1 302 ? 21.739 6.494 2.243 1.00 86.56 302 ARG A O 1
ATOM 2559 N N . PHE A 1 303 ? 22.080 5.393 0.312 1.00 84.81 303 PHE A N 1
ATOM 2560 C CA . PHE A 1 303 ? 22.139 6.574 -0.544 1.00 84.81 303 PHE A CA 1
ATOM 2561 C C . PHE A 1 303 ? 20.866 7.418 -0.429 1.00 84.81 303 PHE A C 1
ATOM 2563 O O . PHE A 1 303 ? 20.943 8.639 -0.355 1.00 84.81 303 PHE A O 1
ATOM 2570 N N . SER A 1 304 ? 19.699 6.772 -0.324 1.00 79.94 304 SER A N 1
ATOM 2571 C CA . SER A 1 304 ? 18.413 7.461 -0.151 1.00 79.94 304 SER A CA 1
ATOM 2572 C C . SER A 1 304 ? 18.258 8.221 1.180 1.00 79.94 304 SER A C 1
ATOM 2574 O O . SER A 1 304 ? 17.310 8.988 1.327 1.00 79.94 304 SER A O 1
ATOM 2576 N N . ARG A 1 305 ? 19.163 8.011 2.149 1.00 80.94 305 ARG A N 1
ATOM 2577 C CA . ARG A 1 305 ? 19.091 8.555 3.518 1.00 80.94 305 ARG A CA 1
ATOM 2578 C C . ARG A 1 305 ? 20.219 9.517 3.883 1.00 80.94 305 ARG A C 1
ATOM 2580 O O . ARG A 1 305 ? 20.204 10.021 4.999 1.00 80.94 305 ARG A O 1
ATOM 2587 N N . LEU A 1 306 ? 21.177 9.757 2.989 1.00 77.69 306 LEU A N 1
ATOM 2588 C CA . LEU A 1 306 ? 22.298 10.665 3.250 1.00 77.69 306 LEU A CA 1
ATOM 2589 C C . LEU A 1 306 ? 21.771 12.082 3.527 1.00 77.69 306 LEU A C 1
ATOM 2591 O O . LEU A 1 306 ? 21.045 12.631 2.695 1.00 77.69 306 LEU A O 1
ATOM 2595 N N . GLN A 1 307 ? 22.123 12.659 4.681 1.00 66.38 307 GLN A N 1
ATOM 2596 C CA . GLN A 1 307 ? 21.752 14.038 5.038 1.00 66.38 307 GLN A CA 1
ATOM 2597 C C . GLN A 1 307 ? 22.967 14.939 5.265 1.00 66.38 307 GLN A C 1
ATOM 2599 O O . GLN A 1 307 ? 22.910 16.118 4.921 1.00 66.38 307 GLN A O 1
ATOM 2604 N N . GLU A 1 308 ? 24.068 14.392 5.787 1.00 62.41 308 GLU A N 1
ATOM 2605 C CA . GLU A 1 308 ? 25.261 15.162 6.146 1.00 62.41 308 GLU A CA 1
ATOM 2606 C C . GLU A 1 308 ? 26.414 15.002 5.138 1.00 62.41 308 GLU A C 1
ATOM 2608 O O . GLU A 1 308 ? 26.558 13.996 4.430 1.00 62.41 308 GLU A O 1
ATOM 2613 N N . GLU A 1 309 ? 27.280 16.015 5.074 1.00 58.38 309 GLU A N 1
ATOM 2614 C CA . GLU A 1 309 ? 28.420 16.053 4.150 1.00 58.38 309 GLU A CA 1
ATOM 2615 C C . GLU A 1 309 ? 29.510 15.021 4.517 1.00 58.38 309 GLU A C 1
ATOM 2617 O O . GLU A 1 309 ? 30.116 14.399 3.636 1.00 58.38 309 GLU A O 1
ATOM 2622 N N . GLU A 1 310 ? 29.719 14.761 5.811 1.00 51.03 310 GLU A N 1
ATOM 2623 C CA . GLU A 1 310 ? 30.688 13.773 6.307 1.00 51.03 310 GLU A CA 1
ATOM 2624 C C . GLU A 1 310 ? 30.248 12.324 6.011 1.00 51.03 310 GLU A C 1
ATOM 2626 O O . GLU A 1 310 ? 31.041 11.502 5.528 1.00 51.03 310 GLU A O 1
ATOM 2631 N N . GLU A 1 311 ? 28.956 12.024 6.172 1.00 65.56 311 GLU A N 1
ATOM 2632 C CA . GLU A 1 311 ? 28.353 10.746 5.769 1.00 65.56 311 GLU A CA 1
ATOM 2633 C C . GLU A 1 311 ? 28.472 10.518 4.257 1.00 65.56 311 GLU A C 1
ATOM 2635 O O . GLU A 1 311 ? 28.820 9.422 3.804 1.00 65.56 311 GLU A O 1
ATOM 2640 N N . THR A 1 312 ? 28.256 11.575 3.470 1.00 73.69 312 THR A N 1
ATOM 2641 C CA . THR A 1 312 ? 28.386 11.550 2.007 1.00 73.69 312 THR A CA 1
ATOM 2642 C C . THR A 1 312 ? 29.819 11.219 1.581 1.00 73.69 312 THR A C 1
ATOM 2644 O O . THR A 1 312 ? 30.040 10.407 0.674 1.00 73.69 312 THR A O 1
ATOM 2647 N N . ASN A 1 313 ? 30.821 11.785 2.261 1.00 79.44 313 ASN A N 1
ATOM 2648 C CA . ASN A 1 313 ? 32.228 11.476 2.009 1.00 79.44 313 ASN A CA 1
ATOM 2649 C C . ASN A 1 313 ? 32.589 10.032 2.374 1.00 79.44 313 ASN A C 1
ATOM 2651 O O . ASN A 1 313 ? 33.261 9.351 1.591 1.00 79.44 313 ASN A O 1
ATOM 2655 N N . THR A 1 314 ? 32.098 9.540 3.508 1.00 83.62 314 THR A N 1
ATOM 2656 C CA . THR A 1 314 ? 32.351 8.173 3.978 1.00 83.62 314 THR A CA 1
ATOM 2657 C C . THR A 1 314 ? 31.712 7.136 3.055 1.00 83.62 314 THR A C 1
ATOM 2659 O O . THR A 1 314 ? 32.361 6.168 2.646 1.00 83.62 314 THR A O 1
ATOM 2662 N N . PHE A 1 315 ? 30.466 7.378 2.643 1.00 86.81 315 PHE A N 1
ATOM 2663 C CA . PHE A 1 315 ? 29.738 6.558 1.679 1.00 86.81 315 PHE A CA 1
ATOM 2664 C C . PHE A 1 315 ? 30.466 6.489 0.330 1.00 86.81 315 PHE A C 1
ATOM 2666 O O . PHE A 1 315 ? 30.716 5.401 -0.197 1.00 86.81 315 PHE A O 1
ATOM 2673 N N . ARG A 1 316 ? 30.897 7.645 -0.190 1.00 88.12 316 ARG A N 1
ATOM 2674 C CA . ARG A 1 316 ? 31.661 7.748 -1.440 1.00 88.12 316 ARG A CA 1
ATOM 2675 C C . ARG A 1 316 ? 32.969 6.963 -1.390 1.00 88.12 316 ARG A C 1
ATOM 2677 O O . ARG A 1 316 ? 33.295 6.257 -2.345 1.00 88.12 316 ARG A O 1
ATOM 2684 N N . ILE A 1 317 ? 33.726 7.071 -0.297 1.00 86.25 317 ILE A N 1
ATOM 2685 C CA . ILE A 1 317 ? 34.974 6.316 -0.116 1.00 86.25 317 ILE A CA 1
ATOM 2686 C C . ILE A 1 317 ? 34.684 4.811 -0.055 1.00 86.25 317 ILE A C 1
ATOM 2688 O O . ILE A 1 317 ? 35.408 4.032 -0.675 1.00 86.25 317 ILE A O 1
ATOM 2692 N N . GLY A 1 318 ? 33.614 4.399 0.631 1.00 86.75 318 GLY A N 1
ATOM 2693 C CA . GLY A 1 318 ? 33.175 3.004 0.696 1.00 86.75 318 GLY A CA 1
ATOM 2694 C C . GLY A 1 318 ? 32.885 2.400 -0.682 1.00 86.75 318 GLY A C 1
ATOM 2695 O O . GLY A 1 318 ? 33.442 1.353 -1.015 1.00 86.75 318 GLY A O 1
ATOM 2696 N N . ILE A 1 319 ? 32.094 3.089 -1.516 1.00 89.88 319 ILE A N 1
ATOM 2697 C CA . ILE A 1 319 ? 31.795 2.631 -2.886 1.00 89.88 319 ILE A CA 1
ATOM 2698 C C . ILE A 1 319 ? 33.066 2.568 -3.732 1.00 89.88 319 ILE A C 1
ATOM 2700 O O . ILE A 1 319 ? 33.308 1.567 -4.401 1.00 89.88 319 ILE A O 1
ATOM 2704 N N . LYS A 1 320 ? 33.915 3.598 -3.680 1.00 89.69 320 LYS A N 1
ATOM 2705 C CA . LYS A 1 320 ? 35.181 3.608 -4.427 1.00 89.69 320 LYS A CA 1
ATOM 2706 C C . LYS A 1 320 ? 36.102 2.453 -4.031 1.00 89.69 320 LYS A C 1
ATOM 2708 O O . LYS A 1 320 ? 36.697 1.836 -4.905 1.00 89.69 320 LYS A O 1
ATOM 2713 N N . LYS A 1 321 ? 36.198 2.113 -2.741 1.00 89.31 321 LYS A N 1
ATOM 2714 C CA . LYS A 1 321 ? 36.974 0.947 -2.286 1.00 89.31 321 LYS A CA 1
ATOM 2715 C C . LYS A 1 321 ? 36.430 -0.357 -2.871 1.00 89.31 321 LYS A C 1
ATOM 2717 O O . LYS A 1 321 ? 37.212 -1.171 -3.349 1.00 89.31 321 LYS A O 1
ATOM 2722 N N . ARG A 1 322 ? 35.103 -0.536 -2.885 1.00 89.50 322 ARG A N 1
ATOM 2723 C CA . ARG A 1 322 ? 34.467 -1.698 -3.525 1.00 89.50 322 ARG A CA 1
ATOM 2724 C C . ARG A 1 322 ? 34.771 -1.755 -5.022 1.00 89.50 322 ARG A C 1
ATOM 2726 O O . ARG A 1 322 ? 35.191 -2.799 -5.501 1.00 89.50 322 ARG A O 1
ATOM 2733 N N . LEU A 1 323 ? 34.571 -0.651 -5.742 1.00 88.81 323 LEU A N 1
ATOM 2734 C CA . LEU A 1 323 ? 34.793 -0.589 -7.189 1.00 88.81 323 LEU A CA 1
ATOM 2735 C C . LEU A 1 323 ? 36.252 -0.839 -7.561 1.00 88.81 323 LEU A C 1
ATOM 2737 O O . LEU A 1 323 ? 36.521 -1.509 -8.546 1.00 88.81 323 LEU A O 1
ATOM 2741 N N . TYR A 1 324 ? 37.195 -0.365 -6.750 1.00 88.88 324 TYR A N 1
ATOM 2742 C CA . TYR A 1 324 ? 38.607 -0.658 -6.964 1.00 88.88 324 TYR A CA 1
ATOM 2743 C C . TYR A 1 324 ? 38.902 -2.165 -6.899 1.00 88.88 324 TYR A C 1
ATOM 2745 O O . TYR A 1 324 ? 39.652 -2.673 -7.724 1.00 88.88 324 TYR A O 1
ATOM 2753 N N . LEU A 1 325 ? 38.294 -2.881 -5.945 1.00 87.62 325 LEU A N 1
ATOM 2754 C CA . LEU A 1 325 ? 38.439 -4.337 -5.821 1.00 87.62 325 LEU A CA 1
ATOM 2755 C C . LEU A 1 325 ? 37.720 -5.092 -6.944 1.00 87.62 325 LEU A C 1
ATOM 2757 O O . LEU A 1 325 ? 38.220 -6.100 -7.426 1.00 87.62 325 LEU A O 1
ATOM 2761 N N . GLU A 1 326 ? 36.544 -4.617 -7.347 1.00 85.62 326 GLU A N 1
ATOM 2762 C CA . GLU A 1 326 ? 35.725 -5.249 -8.385 1.00 85.62 326 GLU A CA 1
ATOM 2763 C C . GLU A 1 326 ? 36.348 -5.125 -9.781 1.00 85.62 326 GLU A C 1
ATOM 2765 O O . GLU A 1 326 ? 36.292 -6.070 -10.557 1.00 85.62 326 GLU A O 1
ATOM 2770 N N . TYR A 1 327 ? 36.980 -3.987 -10.070 1.00 87.56 327 TYR A N 1
ATOM 2771 C CA . TYR A 1 327 ? 37.639 -3.700 -11.345 1.00 87.56 327 TYR A CA 1
ATOM 2772 C C . TYR A 1 327 ? 39.165 -3.860 -11.232 1.00 87.56 327 TYR A C 1
ATOM 2774 O O . TYR A 1 327 ? 39.905 -3.214 -11.967 1.00 87.56 327 TYR A O 1
ATOM 2782 N N . ALA A 1 328 ? 39.665 -4.682 -10.297 1.00 87.31 328 ALA A N 1
ATOM 2783 C CA . ALA A 1 328 ? 41.092 -4.757 -9.965 1.00 87.31 328 ALA A CA 1
ATOM 2784 C C . ALA A 1 328 ? 41.991 -5.070 -11.177 1.00 87.31 328 ALA A C 1
ATOM 2786 O O . ALA A 1 328 ? 43.065 -4.484 -11.300 1.00 87.31 328 ALA A O 1
ATOM 2787 N N . GLU A 1 329 ? 41.541 -5.930 -12.093 1.00 86.25 329 GLU A N 1
ATOM 2788 C CA . GLU A 1 329 ? 42.271 -6.264 -13.325 1.00 86.25 329 GLU A CA 1
ATOM 2789 C C . GLU A 1 329 ? 42.365 -5.067 -14.283 1.00 86.25 329 GLU A C 1
ATOM 2791 O O . GLU A 1 329 ? 43.458 -4.713 -14.720 1.00 86.25 329 GLU A O 1
ATOM 2796 N N . GLN A 1 330 ? 41.252 -4.368 -14.537 1.00 87.06 330 GLN A N 1
ATOM 2797 C CA . GLN A 1 330 ? 41.256 -3.148 -15.359 1.00 87.06 330 GLN A CA 1
ATOM 2798 C C . GLN A 1 330 ? 42.013 -2.001 -14.675 1.00 87.06 330 GLN A C 1
ATOM 2800 O O . GLN A 1 330 ? 42.631 -1.171 -15.332 1.00 87.06 330 GLN A O 1
ATOM 2805 N N . MET A 1 331 ? 41.997 -1.946 -13.341 1.00 85.75 331 MET A N 1
ATOM 2806 C CA . MET A 1 331 ? 42.798 -0.988 -12.578 1.00 85.75 331 MET A CA 1
ATOM 2807 C C . MET A 1 331 ? 44.294 -1.294 -12.711 1.00 85.75 331 MET A C 1
ATOM 2809 O O . MET A 1 331 ? 45.096 -0.361 -12.752 1.00 85.75 331 MET A O 1
ATOM 2813 N N . ALA A 1 332 ? 44.677 -2.572 -12.794 1.00 85.44 332 ALA A N 1
ATOM 2814 C CA . ALA A 1 332 ? 46.060 -2.997 -12.986 1.00 85.44 332 ALA A CA 1
ATOM 2815 C C . ALA A 1 332 ? 46.585 -2.678 -14.395 1.00 85.44 332 ALA A C 1
ATOM 2817 O O . ALA A 1 332 ? 47.759 -2.341 -14.520 1.00 85.44 332 ALA A O 1
ATOM 2818 N N . SER A 1 333 ? 45.725 -2.703 -15.421 1.00 87.81 333 SER A N 1
ATOM 2819 C CA . SER A 1 333 ? 46.084 -2.334 -16.800 1.00 87.81 333 SER A CA 1
ATOM 2820 C C . SER A 1 333 ? 46.219 -0.825 -17.047 1.00 87.81 333 SER A C 1
ATOM 2822 O O . SER A 1 333 ? 46.561 -0.422 -18.151 1.00 87.81 333 SER A O 1
ATOM 2824 N N . LEU A 1 334 ? 45.911 0.024 -16.060 1.00 89.62 334 LEU A N 1
ATOM 2825 C CA . LEU A 1 334 ? 46.085 1.475 -16.165 1.00 89.62 334 LEU A CA 1
ATOM 2826 C C . LEU A 1 334 ? 47.465 1.892 -15.637 1.00 89.62 334 LEU A C 1
ATOM 2828 O O . LEU A 1 334 ? 47.800 1.622 -14.476 1.00 89.62 334 LEU A O 1
ATOM 2832 N N . ASP A 1 335 ? 48.213 2.616 -16.471 1.00 84.81 335 ASP A N 1
ATOM 2833 C CA . ASP A 1 335 ? 49.637 2.925 -16.264 1.00 84.81 335 ASP A CA 1
ATOM 2834 C C . ASP A 1 335 ? 49.915 3.987 -15.185 1.00 84.81 335 ASP A C 1
ATOM 2836 O O . ASP A 1 335 ? 51.006 4.019 -14.618 1.00 84.81 335 ASP A O 1
ATOM 2840 N N . SER A 1 336 ? 48.944 4.853 -14.862 1.00 89.81 336 SER A N 1
ATOM 2841 C CA . SER A 1 336 ? 49.125 5.950 -13.897 1.00 89.81 336 SER A CA 1
ATOM 2842 C C . SER A 1 336 ? 48.104 5.950 -12.759 1.00 89.81 336 SER A C 1
ATOM 2844 O O . SER A 1 336 ? 46.955 5.514 -12.893 1.00 89.81 336 SER A O 1
ATOM 2846 N N . VAL A 1 337 ? 48.516 6.488 -11.607 1.00 85.94 337 VAL A N 1
ATOM 2847 C CA . VAL A 1 337 ? 47.648 6.654 -10.429 1.00 85.94 337 VAL A CA 1
ATOM 2848 C C . VAL A 1 337 ? 46.503 7.625 -10.738 1.00 85.94 337 VAL A C 1
ATOM 2850 O O . VAL A 1 337 ? 45.378 7.436 -10.270 1.00 85.94 337 VAL A O 1
ATOM 2853 N N . GLU A 1 338 ? 46.768 8.641 -11.553 1.00 87.88 338 GLU A N 1
ATOM 2854 C CA . GLU A 1 338 ? 45.805 9.633 -12.022 1.00 87.88 338 GLU A CA 1
ATOM 2855 C C . GLU A 1 338 ? 44.743 8.983 -12.914 1.00 87.88 338 GLU A C 1
ATOM 2857 O O . GLU A 1 338 ? 43.553 9.207 -12.686 1.00 87.88 338 GLU A O 1
ATOM 2862 N N . ALA A 1 339 ? 45.145 8.114 -13.850 1.00 86.00 339 ALA A N 1
ATOM 2863 C CA . ALA A 1 339 ? 44.220 7.366 -14.700 1.00 86.00 339 ALA A CA 1
ATOM 2864 C C . ALA A 1 339 ? 43.323 6.436 -13.870 1.00 86.00 339 ALA A C 1
ATOM 2866 O O . ALA A 1 339 ? 42.107 6.428 -14.054 1.00 86.00 339 ALA A O 1
ATOM 2867 N N . ARG A 1 340 ? 43.888 5.732 -12.876 1.00 87.50 340 ARG A N 1
ATOM 2868 C CA . ARG A 1 340 ? 43.110 4.892 -11.943 1.00 87.50 340 ARG A CA 1
ATOM 2869 C C . ARG A 1 340 ? 42.106 5.713 -11.133 1.00 87.50 340 ARG A C 1
ATOM 2871 O O . ARG A 1 340 ? 40.952 5.312 -10.992 1.00 87.50 340 ARG A O 1
ATOM 2878 N N . LYS A 1 341 ? 42.507 6.882 -10.615 1.00 87.56 341 LYS A N 1
ATOM 2879 C CA . LYS A 1 341 ? 41.610 7.791 -9.877 1.00 87.56 341 LYS A CA 1
ATOM 2880 C C . LYS A 1 341 ? 40.491 8.342 -10.763 1.00 87.56 341 LYS A C 1
ATOM 2882 O O . LYS A 1 341 ? 39.356 8.419 -10.292 1.00 87.56 341 LYS A O 1
ATOM 2887 N N . ALA A 1 342 ? 40.799 8.718 -12.004 1.00 87.31 342 ALA A N 1
ATOM 2888 C CA . ALA A 1 342 ? 39.830 9.234 -12.968 1.00 87.31 342 ALA A CA 1
ATOM 2889 C C . ALA A 1 342 ? 38.817 8.156 -13.378 1.00 87.31 342 ALA A C 1
ATOM 2891 O O . ALA A 1 342 ? 37.613 8.388 -13.296 1.00 87.31 342 ALA A O 1
ATOM 2892 N N . TYR A 1 343 ? 39.292 6.952 -13.702 1.00 88.69 343 TYR A N 1
ATOM 2893 C CA . TYR A 1 343 ? 38.439 5.814 -14.038 1.00 88.69 343 TYR A CA 1
ATOM 2894 C C . TYR A 1 343 ? 37.529 5.420 -12.863 1.00 88.69 343 TYR A C 1
ATOM 2896 O O . TYR A 1 343 ? 36.313 5.302 -13.009 1.00 88.69 343 TYR A O 1
ATOM 2904 N N . LEU A 1 344 ? 38.079 5.341 -11.646 1.00 90.62 344 LEU A N 1
ATOM 2905 C CA . LEU A 1 344 ? 37.296 5.066 -10.439 1.00 90.62 344 LEU A CA 1
ATOM 2906 C C . LEU A 1 344 ? 36.267 6.168 -10.131 1.00 90.62 344 LEU A C 1
ATOM 2908 O O . LEU A 1 344 ? 35.194 5.892 -9.590 1.00 90.62 344 LEU A O 1
ATOM 2912 N N . TRP A 1 345 ? 36.587 7.427 -10.445 1.00 87.88 345 TRP A N 1
ATOM 2913 C CA . TRP A 1 345 ? 35.651 8.544 -10.321 1.00 87.88 345 TRP A CA 1
ATOM 2914 C C . TRP A 1 345 ? 34.492 8.428 -11.304 1.00 87.88 345 TRP A C 1
ATOM 2916 O O . TRP A 1 345 ? 33.348 8.635 -10.900 1.00 87.88 345 TRP A O 1
ATOM 2926 N N . GLN A 1 346 ? 34.782 8.064 -12.551 1.00 91.19 346 GLN A N 1
ATOM 2927 C CA . GLN A 1 346 ? 33.774 7.836 -13.578 1.00 91.19 346 GLN A CA 1
ATOM 2928 C C . GLN A 1 346 ? 32.815 6.709 -13.169 1.00 91.19 346 GLN A C 1
ATOM 2930 O O . GLN A 1 346 ? 31.612 6.946 -13.088 1.00 91.19 346 GLN A O 1
ATOM 2935 N N . LEU A 1 347 ? 33.341 5.540 -12.779 1.00 88.31 347 LEU A N 1
ATOM 2936 C CA . LEU A 1 347 ? 32.526 4.410 -12.309 1.00 88.31 347 LEU A CA 1
ATOM 2937 C C . LEU A 1 347 ? 31.644 4.788 -11.108 1.00 88.31 347 LEU A C 1
ATOM 2939 O O . LEU A 1 347 ? 30.472 4.417 -11.028 1.00 88.31 347 LEU A O 1
ATOM 2943 N N . TYR A 1 348 ? 32.196 5.557 -10.162 1.00 90.88 348 TYR A N 1
ATOM 2944 C CA . TYR A 1 348 ? 31.422 6.071 -9.034 1.00 90.88 348 TYR A CA 1
ATOM 2945 C C . TYR A 1 348 ? 30.283 6.986 -9.500 1.00 90.88 348 TYR A C 1
ATOM 2947 O O . TYR A 1 348 ? 29.169 6.863 -8.994 1.00 90.88 348 TYR A O 1
ATOM 2955 N N . LYS A 1 349 ? 30.540 7.890 -10.453 1.00 88.44 349 LYS A N 1
ATOM 2956 C CA . LYS A 1 349 ? 29.536 8.832 -10.961 1.00 88.44 349 LYS A CA 1
ATOM 2957 C C . LYS A 1 349 ? 28.397 8.136 -11.697 1.00 88.44 349 LYS A C 1
ATOM 2959 O O . LYS A 1 349 ? 27.245 8.488 -11.461 1.00 88.44 349 LYS A O 1
ATOM 2964 N N . GLU A 1 350 ? 28.695 7.117 -12.493 1.00 86.94 350 GLU A N 1
ATOM 2965 C CA . GLU A 1 350 ? 27.682 6.304 -13.177 1.00 86.94 350 GLU A CA 1
ATOM 2966 C C . GLU A 1 350 ? 26.769 5.569 -12.178 1.00 86.94 350 GLU A C 1
ATOM 2968 O O . GLU A 1 350 ? 25.541 5.537 -12.328 1.00 86.94 350 GLU A O 1
ATOM 2973 N N . ILE A 1 351 ? 27.347 5.029 -11.099 1.00 86.56 351 ILE A N 1
ATOM 2974 C CA . ILE A 1 351 ? 26.581 4.395 -10.017 1.00 86.56 351 ILE A CA 1
ATOM 2975 C C . ILE A 1 351 ? 25.762 5.420 -9.235 1.00 86.56 351 ILE A C 1
ATOM 2977 O O . ILE A 1 351 ? 24.585 5.175 -8.976 1.00 86.56 351 ILE A O 1
ATOM 2981 N N . GLU A 1 352 ? 26.352 6.564 -8.883 1.00 85.88 352 GLU A N 1
ATOM 2982 C CA . GLU A 1 352 ? 25.662 7.651 -8.183 1.00 85.88 352 GLU A CA 1
ATOM 2983 C C . GLU A 1 352 ? 24.450 8.133 -8.991 1.00 85.88 352 GLU A C 1
ATOM 2985 O O . GLU A 1 352 ? 23.359 8.292 -8.445 1.00 85.88 352 GLU A O 1
ATOM 2990 N N . GLU A 1 353 ? 24.612 8.318 -10.302 1.00 84.50 353 GLU A N 1
ATOM 2991 C CA . GLU A 1 353 ? 23.527 8.708 -11.197 1.00 84.50 353 GLU A CA 1
ATOM 2992 C C . GLU A 1 353 ? 22.442 7.629 -11.270 1.00 84.50 353 GLU A C 1
ATOM 2994 O O . GLU A 1 353 ? 21.253 7.945 -11.224 1.00 84.50 353 GLU A O 1
ATOM 2999 N N . THR A 1 354 ? 22.832 6.354 -11.316 1.00 83.12 354 THR A N 1
ATOM 3000 C CA . THR A 1 354 ? 21.886 5.231 -11.297 1.00 83.12 354 THR A CA 1
ATOM 3001 C C . THR A 1 354 ? 21.078 5.206 -9.999 1.00 83.12 354 THR A C 1
ATOM 3003 O O . THR A 1 354 ? 19.850 5.125 -10.040 1.00 83.12 354 THR A O 1
ATOM 3006 N N . TYR A 1 355 ? 21.731 5.343 -8.842 1.00 87.00 355 TYR A N 1
ATOM 3007 C CA . TYR A 1 355 ? 21.056 5.385 -7.541 1.00 87.00 355 TYR A CA 1
ATOM 3008 C C . TYR A 1 355 ? 20.148 6.609 -7.426 1.00 87.00 355 TYR A C 1
ATOM 3010 O O . TYR A 1 355 ? 19.001 6.489 -7.000 1.00 87.00 355 TYR A O 1
ATOM 3018 N N . ARG A 1 356 ? 20.612 7.777 -7.880 1.00 81.19 356 ARG A N 1
ATOM 3019 C CA . ARG A 1 356 ? 19.818 9.009 -7.918 1.00 81.19 356 ARG A CA 1
ATOM 3020 C C . ARG A 1 356 ? 18.586 8.858 -8.801 1.00 81.19 356 ARG A C 1
ATOM 3022 O O . ARG A 1 356 ? 17.502 9.231 -8.366 1.00 81.19 356 ARG A O 1
ATOM 3029 N N . LYS A 1 357 ? 18.721 8.275 -9.997 1.00 78.56 357 LYS A N 1
ATOM 3030 C CA . LYS A 1 357 ? 17.583 7.950 -10.866 1.00 78.56 357 LYS A CA 1
ATOM 3031 C C . LYS A 1 357 ? 16.609 7.042 -10.125 1.00 78.56 357 LYS A C 1
ATOM 3033 O O . LYS A 1 357 ? 15.448 7.403 -10.036 1.00 78.56 357 LYS A O 1
ATOM 3038 N N . LEU A 1 358 ? 17.055 5.928 -9.548 1.00 76.88 358 LEU A N 1
ATOM 3039 C CA . LEU A 1 358 ? 16.179 5.000 -8.818 1.00 76.88 358 LEU A CA 1
ATOM 3040 C C . LEU A 1 358 ? 15.426 5.677 -7.661 1.00 76.88 358 LEU A C 1
ATOM 3042 O O . LEU A 1 358 ? 14.221 5.476 -7.522 1.00 76.88 358 LEU A O 1
ATOM 3046 N N . VAL A 1 359 ? 16.101 6.524 -6.878 1.00 73.88 359 VAL A N 1
ATOM 3047 C CA . VAL A 1 359 ? 15.479 7.287 -5.783 1.00 73.88 359 VAL A CA 1
ATOM 3048 C C . VAL A 1 359 ? 14.474 8.311 -6.321 1.00 73.88 359 VAL A C 1
ATOM 3050 O O . VAL A 1 359 ? 13.351 8.374 -5.827 1.00 73.88 359 VAL A O 1
ATOM 3053 N N . ILE A 1 360 ? 14.827 9.071 -7.363 1.00 66.62 360 ILE A N 1
ATOM 3054 C CA . ILE A 1 360 ? 13.914 10.030 -8.004 1.00 66.62 360 ILE A CA 1
ATOM 3055 C C . ILE A 1 360 ? 12.717 9.305 -8.616 1.00 66.62 360 ILE A C 1
ATOM 3057 O O . ILE A 1 360 ? 11.600 9.755 -8.425 1.00 66.62 360 ILE A O 1
ATOM 3061 N N . TRP A 1 361 ? 12.907 8.185 -9.312 1.00 63.03 361 TRP A N 1
ATOM 3062 C CA . TRP A 1 361 ? 11.821 7.383 -9.878 1.00 63.03 361 TRP A CA 1
ATOM 3063 C C . TRP A 1 361 ? 10.918 6.817 -8.786 1.00 63.03 361 TRP A C 1
ATOM 3065 O O . TRP A 1 361 ? 9.706 6.842 -8.956 1.00 63.03 361 TRP A O 1
ATOM 3075 N N . ALA A 1 362 ? 11.465 6.374 -7.651 1.00 61.72 362 ALA A N 1
ATOM 3076 C CA . ALA A 1 362 ? 10.654 5.980 -6.504 1.00 61.72 362 ALA A CA 1
ATOM 3077 C C . ALA A 1 362 ? 9.812 7.164 -6.002 1.00 61.72 362 ALA A C 1
ATOM 3079 O O . ALA A 1 362 ? 8.608 7.026 -5.832 1.00 61.72 362 ALA A O 1
ATOM 3080 N N . VAL A 1 363 ? 10.399 8.353 -5.865 1.00 53.00 363 VAL A N 1
ATOM 3081 C CA . VAL A 1 363 ? 9.666 9.566 -5.471 1.00 53.00 363 VAL A CA 1
ATOM 3082 C C . VAL A 1 363 ? 8.613 9.959 -6.517 1.00 53.00 363 VAL A C 1
ATOM 3084 O O . VAL A 1 363 ? 7.463 10.188 -6.171 1.00 53.00 363 VAL A O 1
ATOM 3087 N N . VAL A 1 364 ? 8.965 9.990 -7.801 1.00 46.56 364 VAL A N 1
ATOM 3088 C CA . VAL A 1 364 ? 8.114 10.435 -8.914 1.00 46.56 364 VAL A CA 1
ATOM 3089 C C . VAL A 1 364 ? 6.992 9.445 -9.207 1.00 46.56 364 VAL A C 1
ATOM 3091 O O . VAL A 1 364 ? 5.877 9.884 -9.444 1.00 46.56 364 VAL A O 1
ATOM 3094 N N . ILE A 1 365 ? 7.230 8.131 -9.161 1.00 51.22 365 ILE A N 1
ATOM 3095 C CA . ILE A 1 365 ? 6.180 7.111 -9.329 1.00 51.22 365 ILE A CA 1
ATOM 3096 C C . ILE A 1 365 ? 5.199 7.176 -8.161 1.00 51.22 365 ILE A C 1
ATOM 3098 O O . ILE A 1 365 ? 3.996 7.097 -8.386 1.00 51.22 365 ILE A O 1
ATOM 3102 N N . TRP A 1 366 ? 5.682 7.376 -6.933 1.00 42.47 366 TRP A N 1
ATOM 3103 C CA . TRP A 1 366 ? 4.801 7.573 -5.782 1.00 42.47 366 TRP A CA 1
ATOM 3104 C C . TRP A 1 366 ? 3.999 8.878 -5.898 1.00 42.47 366 TRP A C 1
ATOM 3106 O O . TRP A 1 366 ? 2.799 8.875 -5.632 1.00 42.47 366 TRP A O 1
ATOM 3116 N N . SER A 1 367 ? 4.611 9.954 -6.395 1.00 37.72 367 SER A N 1
ATOM 3117 C CA . SER A 1 367 ? 3.944 11.239 -6.647 1.00 37.72 367 SER A CA 1
ATOM 3118 C C . SER A 1 367 ? 2.973 11.211 -7.842 1.00 37.72 367 SER A C 1
ATOM 3120 O O . SER A 1 367 ? 1.924 11.846 -7.795 1.00 37.72 367 SER A O 1
ATOM 3122 N N . LEU A 1 368 ? 3.265 10.460 -8.910 1.00 36.31 368 LEU A N 1
ATOM 3123 C CA . LEU A 1 368 ? 2.403 10.310 -10.092 1.00 36.31 368 LEU A CA 1
ATOM 3124 C C . LEU A 1 368 ? 1.258 9.322 -9.851 1.00 36.31 368 LEU A C 1
ATOM 3126 O O . LEU A 1 368 ? 0.141 9.588 -10.285 1.00 36.31 368 LEU A O 1
ATOM 3130 N N . ALA A 1 369 ? 1.492 8.227 -9.121 1.00 38.12 369 ALA A N 1
ATOM 3131 C CA . ALA A 1 369 ? 0.426 7.337 -8.655 1.00 38.12 369 ALA A CA 1
ATOM 3132 C C . ALA A 1 369 ? -0.562 8.081 -7.738 1.00 38.12 369 ALA A C 1
ATOM 3134 O O . ALA A 1 369 ? -1.757 7.794 -7.747 1.00 38.12 369 ALA A O 1
ATOM 3135 N N . PHE A 1 370 ? -0.070 9.082 -7.001 1.00 39.03 370 PHE A N 1
ATOM 3136 C CA . PHE A 1 370 ? -0.876 9.984 -6.184 1.00 39.03 370 PHE A CA 1
ATOM 3137 C C . PHE A 1 370 ? -1.679 11.001 -7.022 1.00 39.03 370 PHE A C 1
ATOM 3139 O O . PHE A 1 370 ? -2.852 11.226 -6.733 1.00 39.03 370 PHE A O 1
ATOM 3146 N N . LEU A 1 371 ? -1.095 11.559 -8.093 1.00 32.62 371 LEU A N 1
ATOM 3147 C CA . LEU A 1 371 ? -1.741 12.556 -8.964 1.00 32.62 371 LEU A CA 1
ATOM 3148 C C . LEU A 1 371 ? -2.716 11.974 -10.007 1.00 32.62 371 LEU A C 1
ATOM 3150 O O . LEU A 1 371 ? -3.666 12.657 -10.378 1.00 32.62 371 LEU A O 1
ATOM 3154 N N . LEU A 1 372 ? -2.498 10.746 -10.497 1.00 32.31 372 LEU A N 1
ATOM 3155 C CA . LEU A 1 372 ? -3.248 10.178 -11.634 1.00 32.31 372 LEU A CA 1
ATOM 3156 C C . LEU A 1 372 ? -4.347 9.170 -11.267 1.00 32.31 372 LEU A C 1
ATOM 3158 O O . LEU A 1 372 ? -4.960 8.613 -12.170 1.00 32.31 372 LEU A O 1
ATOM 3162 N N . HIS A 1 373 ? -4.631 8.919 -9.984 1.00 38.78 373 HIS A N 1
ATOM 3163 C CA . HIS A 1 373 ? -5.691 7.976 -9.578 1.00 38.78 373 HIS A CA 1
ATOM 3164 C C . HIS A 1 373 ? -5.606 6.595 -10.274 1.00 38.78 373 HIS A C 1
ATOM 3166 O O . HIS A 1 373 ? -6.615 5.922 -10.472 1.00 38.78 373 HIS A O 1
ATOM 3172 N N . PHE A 1 374 ? -4.400 6.114 -10.599 1.00 28.33 374 PHE A N 1
ATOM 3173 C CA . PHE A 1 374 ? -4.215 4.685 -10.841 1.00 28.33 374 PHE A CA 1
ATOM 3174 C C . PHE A 1 374 ? -4.223 3.990 -9.476 1.00 28.33 374 PHE A C 1
ATOM 3176 O O . PHE A 1 374 ? -3.373 4.301 -8.637 1.00 28.33 374 PHE A O 1
ATOM 3183 N N . PRO A 1 375 ? -5.158 3.064 -9.203 1.00 29.47 375 PRO A N 1
ATOM 3184 C CA . PRO A 1 375 ? -5.225 2.365 -7.934 1.00 29.47 375 PRO A CA 1
ATOM 3185 C C . PRO A 1 375 ? -4.096 1.327 -7.882 1.00 29.47 375 PRO A C 1
ATOM 3187 O O . PRO A 1 375 ? -4.331 0.128 -8.006 1.00 29.47 375 PRO A O 1
ATOM 3190 N N . CYS A 1 376 ? -2.854 1.767 -7.673 1.00 23.22 376 CYS A N 1
ATOM 3191 C CA . CYS A 1 376 ? -1.772 0.892 -7.238 1.00 23.22 376 CYS A CA 1
ATOM 3192 C C . CYS A 1 376 ? -2.036 0.510 -5.779 1.00 23.22 376 CYS A C 1
ATOM 3194 O O . CYS A 1 376 ? -1.505 1.090 -4.831 1.00 23.22 376 CYS A O 1
ATOM 3196 N N . LYS A 1 377 ? -2.925 -0.470 -5.608 1.00 26.75 377 LYS A N 1
ATOM 3197 C CA . LYS A 1 377 ? -3.163 -1.168 -4.352 1.00 26.75 377 LYS A CA 1
ATOM 3198 C C . LYS A 1 377 ? -1.857 -1.820 -3.893 1.00 26.75 377 LYS A C 1
ATOM 3200 O O . LYS A 1 377 ? -1.436 -2.843 -4.425 1.00 26.75 377 LYS A O 1
ATOM 3205 N N . TYR A 1 378 ? -1.243 -1.268 -2.852 1.00 24.03 378 TYR A N 1
ATOM 3206 C CA . TYR A 1 378 ? -0.318 -2.021 -2.012 1.00 24.03 378 TYR A CA 1
ATOM 3207 C C . TYR A 1 378 ? -1.125 -3.074 -1.245 1.00 24.03 378 TYR A C 1
ATOM 3209 O O . TYR A 1 378 ? -1.774 -2.766 -0.247 1.00 24.03 378 TYR A O 1
ATOM 3217 N N . LYS A 1 379 ? -1.101 -4.323 -1.712 1.00 25.94 379 LYS A N 1
ATOM 3218 C CA . LYS A 1 379 ? -1.495 -5.465 -0.890 1.00 25.94 379 LYS A CA 1
ATOM 3219 C C . LYS A 1 379 ? -0.314 -5.889 -0.029 1.00 25.94 379 LYS A C 1
ATOM 3221 O O . LYS A 1 379 ? 0.710 -6.340 -0.535 1.00 25.94 379 LYS A O 1
ATOM 3226 N N . ILE A 1 380 ? -0.471 -5.720 1.279 1.00 23.56 380 ILE A N 1
ATOM 3227 C CA . ILE A 1 380 ? 0.314 -6.440 2.279 1.00 23.56 380 ILE A CA 1
ATOM 3228 C C . ILE A 1 380 ? -0.038 -7.922 2.105 1.00 23.56 380 ILE A C 1
ATOM 3230 O O . ILE A 1 380 ? -1.219 -8.283 2.142 1.00 23.56 380 ILE A O 1
ATOM 3234 N N . ALA A 1 381 ? 0.985 -8.739 1.846 1.00 23.72 381 ALA A N 1
ATOM 3235 C CA . ALA A 1 381 ? 0.884 -10.189 1.816 1.00 23.72 381 ALA A CA 1
ATOM 3236 C C . ALA A 1 381 ? 0.238 -10.678 3.120 1.00 23.72 381 ALA A C 1
ATOM 3238 O O . ALA A 1 381 ? 0.692 -10.330 4.208 1.00 23.72 381 ALA A O 1
ATOM 3239 N N . GLU A 1 382 ? -0.845 -11.441 2.993 1.00 26.09 382 GLU A N 1
ATOM 3240 C CA . GLU A 1 382 ? -1.241 -12.376 4.039 1.00 26.09 382 GLU A CA 1
ATOM 3241 C C . GLU A 1 382 ? -0.191 -13.477 4.082 1.00 26.09 382 GLU A C 1
ATOM 3243 O O . GLU A 1 382 ? 0.012 -14.188 3.099 1.00 26.09 382 GLU A O 1
ATOM 3248 N N . GLU A 1 383 ? 0.458 -13.617 5.234 1.00 24.39 383 GLU A N 1
ATOM 3249 C CA . GLU A 1 383 ? 0.814 -14.941 5.719 1.00 24.39 383 GLU A CA 1
ATOM 3250 C C . GLU A 1 383 ? -0.484 -15.752 5.764 1.00 24.39 383 GLU A C 1
ATOM 3252 O O . GLU A 1 383 ? -1.389 -15.461 6.550 1.00 24.39 383 GLU A O 1
ATOM 3257 N N . VAL A 1 384 ? -0.601 -16.740 4.879 1.00 24.75 384 VAL A N 1
ATOM 3258 C CA . VAL A 1 384 ? -1.532 -17.840 5.088 1.00 24.75 384 VAL A CA 1
ATOM 3259 C C . VAL A 1 384 ? -1.068 -18.523 6.366 1.00 24.75 384 VAL A C 1
ATOM 3261 O O . VAL A 1 384 ? 0.007 -19.121 6.414 1.00 24.75 384 VAL A O 1
ATOM 3264 N N . PHE A 1 385 ? -1.877 -18.368 7.409 1.00 24.03 385 PHE A N 1
ATOM 3265 C CA . PHE A 1 385 ? -1.828 -19.181 8.606 1.00 24.03 385 PHE A CA 1
ATOM 3266 C C . PHE A 1 385 ? -1.877 -20.650 8.188 1.00 24.03 385 PHE A C 1
ATOM 3268 O O . PHE A 1 385 ? -2.926 -21.195 7.855 1.00 24.03 385 PHE A O 1
ATOM 3275 N N . THR A 1 386 ? -0.720 -21.299 8.215 1.00 23.66 386 THR A N 1
ATOM 3276 C CA . THR A 1 386 ? -0.621 -22.739 8.417 1.00 23.66 386 THR A CA 1
ATOM 3277 C C . THR A 1 386 ? -0.866 -22.999 9.896 1.00 23.66 386 THR A C 1
ATOM 3279 O O . THR A 1 386 ? 0.046 -23.240 10.676 1.00 23.66 386 THR A O 1
ATOM 3282 N N . THR A 1 387 ? -2.124 -22.915 10.309 1.00 24.34 387 THR A N 1
ATOM 3283 C CA . THR A 1 387 ? -2.567 -23.515 11.566 1.00 24.34 387 THR A CA 1
ATOM 3284 C C . THR A 1 387 ? -3.842 -24.278 11.270 1.00 24.34 387 THR A C 1
ATOM 3286 O O . THR A 1 387 ? -4.864 -23.683 10.933 1.00 24.34 387 THR A O 1
ATOM 3289 N N . ASN A 1 388 ? -3.742 -25.604 11.347 1.00 25.30 388 ASN A N 1
ATOM 3290 C CA . ASN A 1 388 ? -4.869 -26.528 11.358 1.00 25.30 388 ASN A CA 1
ATOM 3291 C C . ASN A 1 388 ? -6.007 -25.975 12.233 1.00 25.30 388 ASN A C 1
ATOM 3293 O O . ASN A 1 388 ? -5.772 -25.752 13.419 1.00 25.30 388 ASN A O 1
ATOM 3297 N N . PRO A 1 389 ? -7.242 -25.812 11.728 1.00 29.77 389 PRO A N 1
ATOM 3298 C CA . PRO A 1 389 ? -8.393 -25.608 12.585 1.00 29.77 389 PRO A CA 1
ATOM 3299 C C . PRO A 1 389 ? -8.974 -26.982 12.922 1.00 29.77 389 PRO A C 1
ATOM 3301 O O . PRO A 1 389 ? -10.025 -27.384 12.430 1.00 29.77 389 PRO A O 1
ATOM 3304 N N . LEU A 1 390 ? -8.252 -27.731 13.745 1.00 36.75 390 LEU A N 1
ATOM 3305 C CA . LEU A 1 390 ? -8.823 -28.828 14.509 1.00 36.75 390 LEU A CA 1
ATOM 3306 C C . LEU A 1 390 ? -8.339 -28.652 15.935 1.00 36.75 390 LEU A C 1
ATOM 3308 O O . LEU A 1 390 ? -7.341 -29.250 16.302 1.00 36.75 390 LEU A O 1
ATOM 3312 N N . GLU A 1 391 ? -9.031 -27.817 16.708 1.00 31.64 391 GLU A N 1
ATOM 3313 C CA . GLU A 1 391 ? -9.063 -27.968 18.161 1.00 31.64 391 GLU A CA 1
ATOM 3314 C C . GLU A 1 391 ? -10.280 -27.242 18.769 1.00 31.64 391 GLU A C 1
ATOM 3316 O O . GLU A 1 391 ? -10.493 -26.046 18.594 1.00 31.64 391 GLU A O 1
ATOM 3321 N N . ASP A 1 392 ? -11.094 -28.061 19.434 1.00 33.97 392 ASP A N 1
ATOM 3322 C CA . ASP A 1 392 ? -12.146 -27.794 20.417 1.00 33.97 392 ASP A CA 1
ATOM 3323 C C . ASP A 1 392 ? -13.374 -26.912 20.081 1.00 33.97 392 ASP A C 1
ATOM 3325 O O . ASP A 1 392 ? -13.414 -25.690 20.218 1.00 33.97 392 ASP A O 1
ATOM 3329 N N . TRP A 1 393 ? -14.483 -27.598 19.784 1.00 39.84 393 TRP A N 1
ATOM 3330 C CA . TRP A 1 393 ? -15.826 -27.049 19.550 1.00 39.84 393 TRP A CA 1
ATOM 3331 C C . TRP A 1 393 ? -16.497 -26.466 20.811 1.00 39.84 393 TRP A C 1
ATOM 3333 O O . TRP A 1 393 ? -17.561 -25.856 20.718 1.00 39.84 393 TRP A O 1
ATOM 3343 N N . SER A 1 394 ? -15.880 -26.630 21.984 1.00 37.53 394 SER A N 1
ATOM 3344 C CA . SER A 1 394 ? -16.362 -26.128 23.276 1.00 37.53 394 SER A CA 1
ATOM 3345 C C . SER A 1 394 ? -15.965 -24.664 23.566 1.00 37.53 394 SER A C 1
ATOM 3347 O O . SER A 1 394 ? -16.564 -24.028 24.435 1.00 37.53 394 SER A O 1
ATOM 3349 N N . LEU A 1 395 ? -15.020 -24.092 22.802 1.00 42.72 395 LEU A N 1
ATOM 3350 C CA . LEU A 1 395 ? -14.500 -22.723 22.976 1.00 42.72 395 LEU A CA 1
ATOM 3351 C C . LEU A 1 395 ? -15.253 -21.633 22.181 1.00 42.72 395 LEU A C 1
ATOM 3353 O O . LEU A 1 395 ? -15.112 -20.458 22.503 1.00 42.72 395 LEU A O 1
ATOM 3357 N N . GLN A 1 396 ? -16.114 -21.980 21.210 1.00 48.62 396 GLN A N 1
ATOM 3358 C CA . GLN A 1 396 ? -16.862 -21.013 20.363 1.00 48.62 396 GLN A CA 1
ATOM 3359 C C . GLN A 1 396 ? -17.903 -20.141 21.114 1.00 48.62 396 GLN A C 1
ATOM 3361 O O . GLN A 1 396 ? -18.557 -19.269 20.523 1.00 48.62 396 GLN A O 1
ATOM 3366 N N . LEU A 1 397 ? -18.097 -20.389 22.412 1.00 48.81 397 LEU A N 1
ATOM 3367 C CA . LEU A 1 397 ? -19.129 -19.769 23.249 1.00 48.81 397 LEU A CA 1
ATOM 3368 C C . LEU A 1 397 ? -18.574 -18.776 24.288 1.00 48.81 397 LEU A C 1
ATOM 3370 O O . LEU A 1 397 ? -19.359 -18.154 24.999 1.00 48.81 397 LEU A O 1
ATOM 3374 N N . GLN A 1 398 ? -17.252 -18.584 24.373 1.00 55.62 398 GLN A N 1
ATOM 3375 C CA . GLN A 1 398 ? -16.608 -17.644 25.302 1.00 55.62 398 GLN A CA 1
ATOM 3376 C C . GLN A 1 398 ? -15.766 -16.606 24.538 1.00 55.62 398 GLN A C 1
ATOM 3378 O O . GLN A 1 398 ? -15.167 -16.939 23.525 1.00 55.62 398 GLN A O 1
ATOM 3383 N N . GLY A 1 399 ? -15.705 -15.356 25.022 1.00 64.81 399 GLY A N 1
ATOM 3384 C CA . GLY A 1 399 ? -14.837 -14.312 24.440 1.00 64.81 399 GLY A CA 1
ATOM 3385 C C . GLY A 1 399 ? -15.545 -13.106 23.806 1.00 64.81 399 GLY A C 1
ATOM 3386 O O . GLY A 1 399 ? -15.053 -12.560 22.820 1.00 64.81 399 GLY A O 1
ATOM 3387 N N . ILE A 1 400 ? -16.676 -12.648 24.358 1.00 79.94 400 ILE A N 1
ATOM 3388 C CA . ILE A 1 400 ? -17.285 -11.360 23.976 1.00 79.94 400 ILE A CA 1
ATOM 3389 C C . ILE A 1 400 ? -17.020 -10.322 25.064 1.00 79.94 400 ILE A C 1
ATOM 3391 O O . ILE A 1 400 ? -17.369 -10.529 26.227 1.00 79.94 400 ILE A O 1
ATOM 3395 N N . ASP A 1 401 ? -16.458 -9.189 24.654 1.00 86.25 401 ASP A N 1
ATOM 3396 C CA . ASP A 1 401 ? -16.368 -7.978 25.459 1.00 86.25 401 ASP A CA 1
ATOM 3397 C C . ASP A 1 401 ? -17.097 -6.835 24.773 1.00 86.25 401 ASP A C 1
ATOM 3399 O O . ASP A 1 401 ? -17.049 -6.689 23.555 1.00 86.25 401 ASP A O 1
ATOM 3403 N N . HIS A 1 402 ? -17.741 -5.982 25.560 1.00 88.50 402 HIS A N 1
ATOM 3404 C CA . HIS A 1 402 ? -18.393 -4.790 25.041 1.00 88.50 402 HIS A CA 1
ATOM 3405 C C . HIS A 1 402 ? -18.146 -3.568 25.914 1.00 88.50 402 HIS A C 1
ATOM 3407 O O . HIS A 1 402 ? -17.926 -3.654 27.126 1.00 88.50 402 HIS A O 1
ATOM 3413 N N . LEU A 1 403 ? -18.152 -2.417 25.263 1.00 93.00 403 LEU A N 1
ATOM 3414 C CA . LEU A 1 403 ? -17.928 -1.114 25.865 1.00 93.00 403 LEU A CA 1
ATOM 3415 C C . LEU A 1 403 ? -18.824 -0.079 25.186 1.00 93.00 403 LEU A C 1
ATOM 3417 O O . LEU A 1 403 ? -19.285 -0.276 24.059 1.00 93.00 403 LEU A O 1
ATOM 3421 N N . LEU A 1 404 ? -19.096 1.010 25.891 1.00 94.94 404 LEU A N 1
ATOM 3422 C CA . LEU A 1 404 ? -19.842 2.144 25.369 1.00 94.94 404 LEU A CA 1
ATOM 3423 C C . LEU A 1 404 ? -18.904 3.327 25.154 1.00 94.94 404 LEU A C 1
ATOM 3425 O O . LEU A 1 404 ? -17.971 3.529 25.927 1.00 94.94 404 LEU A O 1
ATOM 3429 N N . GLN A 1 405 ? -19.177 4.120 24.126 1.00 96.31 405 GLN A N 1
ATOM 3430 C CA . GLN A 1 405 ? -18.555 5.422 23.911 1.00 96.31 405 GLN A CA 1
ATOM 3431 C C . GLN A 1 405 ? -19.651 6.494 23.876 1.00 96.31 405 GLN A C 1
ATOM 3433 O O . GLN A 1 405 ? -20.671 6.317 23.206 1.00 96.31 405 GLN A O 1
ATOM 3438 N N . ILE A 1 406 ? -19.426 7.604 24.575 1.00 94.88 406 ILE A N 1
ATOM 3439 C CA . ILE A 1 406 ? -20.190 8.850 24.442 1.00 94.88 406 ILE A CA 1
ATOM 3440 C C . ILE A 1 406 ? -19.226 10.005 24.174 1.00 94.88 406 ILE A C 1
ATOM 3442 O O . ILE A 1 406 ? -18.051 9.939 24.539 1.00 94.88 406 ILE A O 1
ATOM 3446 N N . SER A 1 407 ? -19.715 11.062 23.534 1.00 92.06 407 SER A N 1
ATOM 3447 C CA . SER A 1 407 ? -18.910 12.238 23.217 1.00 92.06 407 SER A CA 1
ATOM 3448 C C . SER A 1 407 ? -19.720 13.514 23.386 1.00 92.06 407 SER A C 1
ATOM 3450 O O . SER A 1 407 ? -20.931 13.489 23.192 1.00 92.06 407 SER A O 1
ATOM 3452 N N . ASP A 1 408 ? -19.049 14.601 23.756 1.00 86.62 408 ASP A N 1
ATOM 3453 C CA . ASP A 1 408 ? -19.544 15.983 23.712 1.00 86.62 408 ASP A CA 1
ATOM 3454 C C . ASP A 1 408 ? -20.899 16.139 24.397 1.00 86.62 408 ASP A C 1
ATOM 3456 O O . ASP A 1 408 ? -21.959 16.340 23.795 1.00 86.62 408 ASP A O 1
ATOM 3460 N N . ILE A 1 409 ? -20.831 15.977 25.717 1.00 89.50 409 ILE A N 1
ATOM 3461 C CA . ILE A 1 409 ? -21.946 16.132 26.647 1.00 89.50 409 ILE A CA 1
ATOM 3462 C C . ILE A 1 409 ? -22.349 17.610 26.711 1.00 89.50 409 ILE A C 1
ATOM 3464 O O . ILE A 1 409 ? -23.538 17.914 26.798 1.00 89.50 409 ILE A O 1
ATOM 3468 N N . HIS A 1 410 ? -21.370 18.525 26.636 1.00 86.69 410 HIS A N 1
ATOM 3469 C CA . HIS A 1 410 ? -21.572 19.976 26.707 1.00 86.69 410 HIS A CA 1
ATOM 3470 C C . HIS A 1 410 ? -22.532 20.389 27.821 1.00 86.69 410 HIS A C 1
ATOM 3472 O O . HIS A 1 410 ? -23.482 21.137 27.581 1.00 86.69 410 HIS A O 1
ATOM 3478 N N . LEU A 1 411 ? -22.326 19.851 29.020 1.00 85.75 411 LEU A N 1
ATOM 3479 C CA . LEU A 1 411 ? -23.275 19.997 30.109 1.00 85.75 411 LEU A CA 1
ATOM 3480 C C . LEU A 1 411 ? -23.532 21.478 30.407 1.00 85.75 411 LEU A C 1
ATOM 3482 O O . LEU A 1 411 ? -22.597 22.257 30.581 1.00 85.75 411 LEU A O 1
ATOM 3486 N N . ASP A 1 412 ? -24.807 21.854 30.464 1.00 83.12 412 ASP A N 1
ATOM 3487 C CA . ASP A 1 412 ? -25.244 23.195 30.842 1.00 83.12 412 ASP A CA 1
ATOM 3488 C C . ASP A 1 412 ? -26.465 23.079 31.764 1.00 83.12 412 ASP A C 1
ATOM 3490 O O . ASP A 1 412 ? -27.557 22.761 31.284 1.00 83.12 412 ASP A O 1
ATOM 3494 N N . PRO A 1 413 ? -26.318 23.338 33.077 1.00 79.19 413 PRO A N 1
ATOM 3495 C CA . PRO A 1 413 ? -27.413 23.254 34.043 1.00 79.19 413 PRO A CA 1
ATOM 3496 C C . PRO A 1 413 ? -28.620 24.135 33.703 1.00 79.19 413 PRO A C 1
ATOM 3498 O O . PRO A 1 413 ? -29.721 23.885 34.184 1.00 79.19 413 PRO A O 1
ATOM 3501 N N . LYS A 1 414 ? -28.438 25.169 32.870 1.00 76.25 414 LYS A N 1
ATOM 3502 C CA . LYS A 1 414 ? -29.530 26.050 32.427 1.00 76.25 414 LYS A CA 1
ATOM 3503 C C . LYS A 1 414 ? -30.404 25.413 31.349 1.00 76.25 414 LYS A C 1
ATOM 3505 O O . LYS A 1 414 ? -31.528 25.857 31.133 1.00 76.25 414 LYS A O 1
ATOM 3510 N N . LEU A 1 415 ? -29.896 24.385 30.674 1.00 74.81 415 LEU A N 1
ATOM 3511 C CA . LEU A 1 415 ? -30.597 23.637 29.640 1.00 74.81 415 LEU A CA 1
ATOM 3512 C C . LEU A 1 415 ? -30.987 22.274 30.208 1.00 74.81 415 LEU A C 1
ATOM 3514 O O . LEU A 1 415 ? -30.270 21.288 30.059 1.00 74.81 415 LEU A O 1
ATOM 3518 N N . GLU A 1 416 ? -32.150 22.221 30.858 1.00 70.94 416 GLU A N 1
ATOM 3519 C CA . GLU A 1 416 ? -32.635 21.037 31.581 1.00 70.94 416 GLU A CA 1
ATOM 3520 C C . GLU A 1 416 ? -32.662 19.761 30.710 1.00 70.94 416 GLU A C 1
ATOM 3522 O O . GLU A 1 416 ? -32.381 18.662 31.188 1.00 70.94 416 GLU A O 1
ATOM 3527 N N . GLU A 1 417 ? -32.938 19.893 29.407 1.00 72.88 417 GLU A N 1
ATOM 3528 C CA . GLU A 1 417 ? -32.898 18.777 28.453 1.00 72.88 417 GLU A CA 1
ATOM 3529 C C . GLU A 1 417 ? -31.503 18.158 28.286 1.00 72.88 417 GLU A C 1
ATOM 3531 O O . GLU A 1 417 ? -31.408 16.958 28.038 1.00 72.88 417 GLU A O 1
ATOM 3536 N N . ASN A 1 418 ? -30.422 18.931 28.429 1.00 72.38 418 ASN A N 1
ATOM 3537 C CA . ASN A 1 418 ? -29.054 18.426 28.309 1.00 72.38 418 ASN A CA 1
ATOM 3538 C C . ASN A 1 418 ? -28.724 17.472 29.468 1.00 72.38 418 ASN A C 1
ATOM 3540 O O . ASN A 1 418 ? -28.397 16.306 29.239 1.00 72.38 418 ASN A O 1
ATOM 3544 N N . SER A 1 419 ? -28.896 17.940 30.709 1.00 76.19 419 SER A N 1
ATOM 3545 C CA . SER A 1 419 ? -28.618 17.147 31.917 1.00 76.19 419 SER A CA 1
ATOM 3546 C C . SER A 1 419 ? -29.438 15.844 31.947 1.00 76.19 419 SER A C 1
ATOM 3548 O O . SER A 1 419 ? -28.924 14.772 32.293 1.00 76.19 419 SER A O 1
ATOM 3550 N N . LYS A 1 420 ? -30.690 15.887 31.463 1.00 84.38 420 LYS A N 1
ATOM 3551 C CA . LYS A 1 420 ? -31.552 14.701 31.332 1.00 84.38 420 LYS A CA 1
ATOM 3552 C C . LYS A 1 420 ? -30.988 13.635 30.389 1.00 84.38 420 LYS A C 1
ATOM 3554 O O . LYS A 1 420 ? -31.215 12.457 30.650 1.00 84.38 420 LYS A O 1
ATOM 3559 N N . LYS A 1 421 ? -30.235 13.992 29.340 1.00 89.31 421 LYS A N 1
ATOM 3560 C CA . LYS A 1 421 ? -29.658 13.013 28.393 1.00 89.31 421 LYS A CA 1
ATOM 3561 C C . LYS A 1 421 ? -28.569 12.165 29.042 1.00 89.31 421 LYS A C 1
ATOM 3563 O O . LYS A 1 421 ? -28.615 10.941 28.934 1.00 89.31 421 LYS A O 1
ATOM 3568 N N . LEU A 1 422 ? -27.631 12.785 29.762 1.00 89.69 422 LEU A N 1
ATOM 3569 C CA . LEU A 1 422 ? -26.583 12.050 30.481 1.00 89.69 422 LEU A CA 1
ATOM 3570 C C . LEU A 1 422 ? -27.185 11.150 31.570 1.00 89.69 422 LEU A C 1
ATOM 3572 O O . LEU A 1 422 ? -26.822 9.975 31.682 1.00 89.69 422 LEU A O 1
ATOM 3576 N N . SER A 1 423 ? -28.148 11.679 32.328 1.00 88.62 423 SER A N 1
ATOM 3577 C CA . SER A 1 423 ? -28.882 10.916 33.341 1.00 88.62 423 SER A CA 1
ATOM 3578 C C . SER A 1 423 ? -29.649 9.738 32.729 1.00 88.62 423 SER A C 1
ATOM 3580 O O . SER A 1 423 ? -29.558 8.615 33.229 1.00 88.62 423 SER A O 1
ATOM 3582 N N . PHE A 1 424 ? -30.347 9.948 31.607 1.00 89.94 424 PHE A N 1
ATOM 3583 C CA . PHE A 1 424 ? -31.061 8.884 30.904 1.00 89.94 424 PHE A CA 1
ATOM 3584 C C . PHE A 1 424 ? -30.103 7.791 30.428 1.00 89.94 424 PHE A C 1
ATOM 3586 O O . PHE A 1 424 ? -30.332 6.623 30.732 1.00 89.94 424 PHE A O 1
ATOM 3593 N N . PHE A 1 425 ? -29.005 8.155 29.757 1.00 91.56 425 PHE A N 1
ATOM 3594 C CA . PHE A 1 425 ? -27.997 7.201 29.290 1.00 91.56 425 PHE A CA 1
ATOM 3595 C C . PHE A 1 425 ? -27.481 6.330 30.444 1.00 91.56 425 PHE A C 1
ATOM 3597 O O . PHE A 1 425 ? -27.537 5.101 30.387 1.00 91.56 425 PHE A O 1
ATOM 3604 N N . ARG A 1 426 ? -27.055 6.960 31.541 1.00 89.88 426 ARG A N 1
ATOM 3605 C CA . ARG A 1 426 ? -26.522 6.259 32.714 1.00 89.88 426 ARG A CA 1
ATOM 3606 C C . ARG A 1 426 ? -27.535 5.342 33.393 1.00 89.88 426 ARG A C 1
ATOM 3608 O O . ARG A 1 426 ? -27.164 4.250 33.811 1.00 89.88 426 ARG A O 1
ATOM 3615 N N . ASN A 1 427 ? -28.778 5.797 33.536 1.00 87.12 427 ASN A N 1
ATOM 3616 C CA . ASN A 1 427 ? -29.783 5.099 34.335 1.00 87.12 427 ASN A CA 1
ATOM 3617 C C . ASN A 1 427 ? -30.613 4.096 33.526 1.00 87.12 427 ASN A C 1
ATOM 3619 O O . ASN A 1 427 ? -31.128 3.156 34.117 1.00 87.12 427 ASN A O 1
ATOM 3623 N N . HIS A 1 428 ? -30.726 4.263 32.205 1.00 87.12 428 HIS A N 1
ATOM 3624 C CA . HIS A 1 428 ? -31.593 3.433 31.361 1.00 87.12 428 HIS A CA 1
ATOM 3625 C C . HIS A 1 428 ? -30.828 2.621 30.317 1.00 87.12 428 HIS A C 1
ATOM 3627 O O . HIS A 1 428 ? -31.243 1.504 30.037 1.00 87.12 428 HIS A O 1
ATOM 3633 N N . VAL A 1 429 ? -29.716 3.124 29.766 1.00 90.06 429 VAL A N 1
ATOM 3634 C CA . VAL A 1 429 ? -28.958 2.422 28.710 1.00 90.06 429 VAL A CA 1
ATOM 3635 C C . VAL A 1 429 ? -27.878 1.522 29.305 1.00 90.06 429 VAL A C 1
ATOM 3637 O O . VAL A 1 429 ? -27.784 0.340 28.971 1.00 90.06 429 VAL A O 1
ATOM 3640 N N . VAL A 1 430 ? -27.059 2.060 30.211 1.00 89.38 430 VAL A N 1
ATOM 3641 C CA . VAL A 1 430 ? -25.915 1.328 30.776 1.00 89.38 430 VAL A CA 1
ATOM 3642 C C . VAL A 1 430 ? -26.326 0.037 31.511 1.00 89.38 430 VAL A C 1
ATOM 3644 O O . VAL A 1 430 ? -25.676 -0.982 31.271 1.00 89.38 430 VAL A O 1
ATOM 3647 N N . PRO A 1 431 ? -27.407 -0.000 32.322 1.00 86.81 431 PRO A N 1
ATOM 3648 C CA . PRO A 1 431 ? -27.839 -1.231 32.994 1.00 86.81 431 PRO A CA 1
ATOM 3649 C C . PRO A 1 431 ? -28.360 -2.314 32.044 1.00 86.81 431 PRO A C 1
ATOM 3651 O O . PRO A 1 431 ? -28.301 -3.490 32.383 1.00 86.81 431 PRO A O 1
ATOM 3654 N N . VAL A 1 432 ? -28.847 -1.930 30.860 1.00 86.69 432 VAL A N 1
ATOM 3655 C CA . VAL A 1 432 ? -29.379 -2.857 29.846 1.00 86.69 432 VAL A CA 1
ATOM 3656 C C . VAL A 1 432 ? -28.242 -3.536 29.079 1.00 86.69 432 VAL A C 1
ATOM 3658 O O . VAL A 1 432 ? -28.300 -4.729 28.781 1.00 86.69 432 VAL A O 1
ATOM 3661 N N . ILE A 1 433 ? -27.191 -2.778 28.753 1.00 87.31 433 ILE A N 1
ATOM 3662 C CA . ILE A 1 433 ? -26.035 -3.285 27.999 1.00 87.31 433 ILE A CA 1
ATOM 3663 C C . ILE A 1 433 ? -25.027 -3.983 28.920 1.00 87.31 433 ILE A C 1
ATOM 3665 O O . ILE A 1 433 ? -24.403 -4.959 28.510 1.00 87.31 433 ILE A O 1
ATOM 3669 N N . VAL A 1 434 ? -24.872 -3.500 30.157 1.00 85.75 434 VAL A N 1
ATOM 3670 C CA . VAL A 1 434 ? -23.875 -3.965 31.139 1.00 85.75 434 VAL A CA 1
ATOM 3671 C C . VAL A 1 434 ? -22.453 -3.966 30.542 1.00 85.75 434 VAL A C 1
ATOM 3673 O O . VAL A 1 434 ? -21.804 -5.014 30.453 1.00 85.75 434 VAL A O 1
ATOM 3676 N N . PRO A 1 435 ? -21.955 -2.811 30.058 1.00 88.81 435 PRO A N 1
ATOM 3677 C CA . PRO A 1 435 ? -20.638 -2.725 29.443 1.00 88.81 435 PRO A CA 1
ATOM 3678 C C . PRO A 1 435 ? -19.522 -2.894 30.478 1.00 88.81 435 PRO A C 1
ATOM 3680 O O . PRO A 1 435 ? -19.680 -2.541 31.643 1.00 88.81 435 PRO A O 1
ATOM 3683 N N . LYS A 1 436 ? -18.345 -3.346 30.039 1.00 87.38 436 LYS A N 1
ATOM 3684 C CA . LYS A 1 436 ? -17.144 -3.355 30.891 1.00 87.38 436 LYS A CA 1
ATOM 3685 C C . LYS A 1 436 ? -16.550 -1.952 31.081 1.00 87.38 436 LYS A C 1
ATOM 3687 O O . LYS A 1 436 ? -15.937 -1.682 32.112 1.00 87.38 436 LYS A O 1
ATOM 3692 N N . ALA A 1 437 ? -16.733 -1.062 30.102 1.00 90.44 437 ALA A N 1
ATOM 3693 C CA . ALA A 1 437 ? -16.315 0.336 30.182 1.00 90.44 437 ALA A CA 1
ATOM 3694 C C . ALA A 1 437 ? -17.282 1.295 29.479 1.00 90.44 437 ALA A C 1
ATOM 3696 O O . ALA A 1 437 ? -17.921 0.932 28.491 1.00 90.44 437 ALA A O 1
ATOM 3697 N N . VAL A 1 438 ? -17.305 2.536 29.958 1.00 93.12 438 VAL A N 1
ATOM 3698 C CA . VAL A 1 438 ? -17.850 3.719 29.292 1.00 93.12 438 VAL A CA 1
ATOM 3699 C C . VAL A 1 438 ? -16.690 4.685 29.041 1.00 93.12 438 VAL A C 1
ATOM 3701 O O . VAL A 1 438 ? -16.062 5.169 29.983 1.00 93.12 438 VAL A O 1
ATOM 3704 N N . LEU A 1 439 ? -16.395 4.941 27.768 1.00 94.69 439 LEU A N 1
ATOM 3705 C CA . LEU A 1 439 ? -15.380 5.890 27.318 1.00 94.69 439 LEU A CA 1
ATOM 3706 C C . LEU A 1 439 ? -16.053 7.223 26.974 1.00 94.69 439 LEU A C 1
ATOM 3708 O O . LEU A 1 439 ? -16.973 7.253 26.155 1.00 94.69 439 LEU A O 1
ATOM 3712 N N . VAL A 1 440 ? -15.594 8.319 27.576 1.00 94.00 440 VAL A N 1
ATOM 3713 C CA . VAL A 1 440 ? -16.078 9.675 27.283 1.00 94.00 440 VAL A CA 1
ATOM 3714 C C . VAL A 1 440 ? -14.995 10.421 26.508 1.00 94.00 440 VAL A C 1
ATOM 3716 O O . VAL A 1 440 ? -13.943 10.741 27.058 1.00 94.00 440 VAL A O 1
ATOM 3719 N N . THR A 1 441 ? -15.225 10.635 25.212 1.00 92.94 441 THR A N 1
ATOM 3720 C CA . THR A 1 441 ? -14.211 11.107 24.245 1.00 92.94 441 THR A CA 1
ATOM 3721 C C . THR A 1 441 ? -14.437 12.538 23.766 1.00 92.94 441 THR A C 1
ATOM 3723 O O . THR A 1 441 ? -13.903 12.912 22.734 1.00 92.94 441 THR A O 1
ATOM 3726 N N . GLY A 1 442 ? -15.252 13.334 24.450 1.00 85.81 442 GLY A N 1
ATOM 3727 C CA . GLY A 1 442 ? -15.627 14.673 23.995 1.00 85.81 442 GLY A CA 1
ATOM 3728 C C . GLY A 1 442 ? -15.788 15.648 25.152 1.00 85.81 442 GLY A C 1
ATOM 3729 O O . GLY A 1 442 ? -15.584 15.262 26.299 1.00 85.81 442 GLY A O 1
ATOM 3730 N N . ASP A 1 443 ? -16.157 16.891 24.852 1.00 87.81 443 ASP A N 1
ATOM 3731 C CA . ASP A 1 443 ? -16.298 17.949 25.855 1.00 87.81 443 ASP A CA 1
ATOM 3732 C C . ASP A 1 443 ? -17.318 17.583 26.943 1.00 87.81 443 ASP A C 1
ATOM 3734 O O . ASP A 1 443 ? -18.490 17.292 26.664 1.00 87.81 443 ASP A O 1
ATOM 3738 N N . LEU A 1 444 ? -16.886 17.637 28.203 1.00 89.38 444 LEU A N 1
ATOM 3739 C CA . LEU A 1 444 ? -17.754 17.388 29.356 1.00 89.38 444 LEU A CA 1
ATOM 3740 C C . LEU A 1 444 ? -18.661 18.596 29.616 1.00 89.38 444 LEU A C 1
ATOM 3742 O O . LEU A 1 444 ? -19.856 18.446 29.879 1.00 89.38 444 LEU A O 1
ATOM 3746 N N . THR A 1 445 ? -18.100 19.797 29.486 1.00 86.94 445 THR A N 1
ATOM 3747 C CA . THR A 1 445 ? -18.743 21.082 29.781 1.00 86.94 445 THR A CA 1
ATOM 3748 C C . THR A 1 445 ? -18.991 21.918 28.516 1.00 86.94 445 THR A C 1
ATOM 3750 O O . THR A 1 445 ? -18.436 21.668 27.441 1.00 86.94 445 THR A O 1
ATOM 3753 N N . ASN A 1 446 ? -19.900 22.895 28.585 1.00 82.12 446 ASN A N 1
ATOM 3754 C CA . ASN A 1 446 ? -20.189 23.787 27.452 1.00 82.12 446 ASN A CA 1
ATOM 3755 C C . ASN A 1 446 ? -19.197 24.961 27.419 1.00 82.12 446 ASN A C 1
ATOM 3757 O O . ASN A 1 446 ? -18.765 25.391 26.342 1.00 82.12 446 ASN A O 1
ATOM 3761 N N . GLY A 1 447 ? -18.841 25.486 28.598 1.00 73.94 447 GLY A N 1
ATOM 3762 C CA . GLY A 1 447 ? -17.797 26.494 28.773 1.00 73.94 447 GLY A CA 1
ATOM 3763 C C . GLY A 1 447 ? -18.091 27.848 28.114 1.00 73.94 447 GLY A C 1
ATOM 3764 O O . GLY A 1 447 ? -17.160 28.607 27.845 1.00 73.94 447 GLY A O 1
ATOM 3765 N N . LYS A 1 448 ? -19.358 28.171 27.811 1.00 72.50 448 LYS A N 1
ATOM 3766 C CA . LYS A 1 448 ? -19.777 29.435 27.164 1.00 72.50 448 LYS A CA 1
ATOM 3767 C C . LYS A 1 448 ? -20.241 30.470 28.200 1.00 72.50 448 LYS A C 1
ATOM 3769 O O . LYS A 1 448 ? -21.012 30.136 29.097 1.00 72.50 448 LYS A O 1
ATOM 3774 N N . LYS A 1 449 ? -19.842 31.743 28.044 1.00 64.44 449 LYS A N 1
ATOM 3775 C CA . LYS A 1 449 ? -20.439 32.881 28.774 1.00 64.44 449 LYS A CA 1
ATOM 3776 C C . LYS A 1 449 ? -21.834 33.171 28.219 1.00 64.44 449 LYS A C 1
ATOM 3778 O O . LYS A 1 449 ? 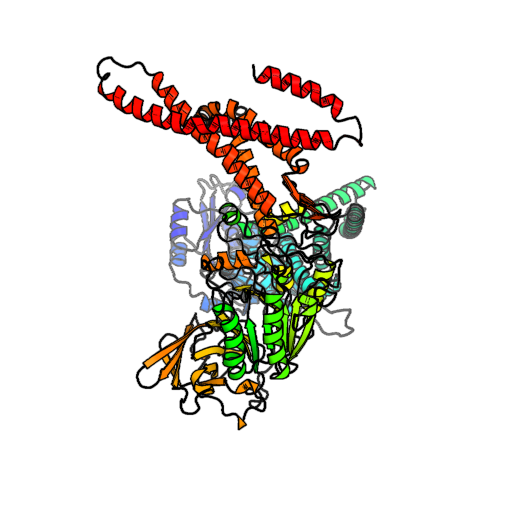-22.005 33.281 27.001 1.00 64.44 449 LYS A O 1
ATOM 3783 N N . ASP A 1 450 ? -22.796 33.404 29.112 1.00 57.03 450 ASP A N 1
ATOM 3784 C CA . ASP A 1 450 ? -24.123 33.926 28.765 1.00 57.03 450 ASP A CA 1
ATOM 3785 C C . ASP A 1 450 ? -23.984 35.308 28.120 1.00 57.03 450 ASP A C 1
ATOM 3787 O O . ASP A 1 450 ? -23.827 36.331 28.783 1.00 57.03 450 ASP A O 1
ATOM 3791 N N . THR A 1 451 ? -23.996 35.339 26.794 1.00 51.94 451 THR A N 1
ATOM 3792 C CA . THR A 1 451 ? -23.950 36.571 26.002 1.00 51.94 451 THR A CA 1
ATOM 3793 C C . THR A 1 451 ? -25.007 36.480 24.918 1.00 51.94 451 THR A C 1
ATOM 3795 O O . THR A 1 451 ? -24.728 36.389 23.723 1.00 51.94 451 THR A O 1
ATOM 3798 N N . THR A 1 452 ? -26.263 36.454 25.350 1.00 46.66 452 THR A N 1
ATOM 3799 C CA . THR A 1 452 ? -27.406 36.569 24.453 1.00 46.66 452 THR A CA 1
ATOM 3800 C C . THR A 1 452 ? -27.395 37.970 23.818 1.00 46.66 452 THR A C 1
ATOM 3802 O O . THR A 1 452 ? -27.354 38.982 24.511 1.00 46.66 452 THR A O 1
ATOM 3805 N N . ASN A 1 453 ? -27.420 38.020 22.480 1.00 46.56 453 ASN A N 1
ATOM 3806 C CA . ASN A 1 453 ? -27.719 39.194 21.635 1.00 46.56 453 ASN A CA 1
ATOM 3807 C C . ASN A 1 453 ? -26.586 40.113 21.132 1.00 46.56 453 ASN A C 1
ATOM 3809 O O . ASN A 1 453 ? -26.861 41.274 20.832 1.00 46.56 453 ASN A O 1
ATOM 3813 N N . ASN A 1 454 ? -25.353 39.641 20.913 1.00 48.84 454 ASN A N 1
ATOM 3814 C CA . ASN A 1 454 ? -24.382 40.434 20.137 1.00 48.84 454 ASN A CA 1
ATOM 3815 C C . ASN A 1 454 ? -23.970 39.737 18.832 1.00 48.84 454 ASN A C 1
ATOM 3817 O O . ASN A 1 454 ? -23.292 38.711 18.843 1.00 48.84 454 ASN A O 1
ATOM 3821 N N . TRP A 1 455 ? -24.365 40.332 17.700 1.00 42.91 455 TRP A N 1
ATOM 3822 C CA . TRP A 1 455 ? -24.078 39.842 16.344 1.00 42.91 455 TRP A CA 1
ATOM 3823 C C . TRP A 1 455 ? -22.574 39.664 16.078 1.00 42.91 455 TRP A C 1
ATOM 3825 O O . TRP A 1 455 ? -22.184 38.817 15.277 1.00 42.91 455 TRP A O 1
ATOM 3835 N N . PHE A 1 456 ? -21.728 40.422 16.788 1.00 43.44 456 PHE A N 1
ATOM 3836 C CA . PHE A 1 456 ? -20.271 40.336 16.707 1.00 43.44 456 PHE A CA 1
ATOM 3837 C C . PHE A 1 456 ? -19.739 38.948 17.118 1.00 43.44 456 PHE A C 1
ATOM 3839 O O . PHE A 1 456 ? -18.780 38.450 16.530 1.00 43.44 456 PHE A O 1
ATOM 3846 N N . TYR A 1 457 ? -20.403 38.272 18.065 1.00 47.78 457 TYR A N 1
ATOM 3847 C CA . TYR A 1 457 ? -20.018 36.934 18.538 1.00 47.78 457 TYR A CA 1
ATOM 3848 C C . TYR A 1 457 ? -20.553 35.789 17.666 1.00 47.78 457 TYR A C 1
ATOM 3850 O O . TYR A 1 457 ? -20.127 34.649 17.833 1.00 47.78 457 TYR A O 1
ATOM 3858 N N . LEU A 1 458 ? -21.417 36.077 16.684 1.00 41.50 458 LEU A N 1
ATOM 3859 C CA . LEU A 1 458 ? -21.895 35.077 15.722 1.00 41.50 458 LEU A CA 1
ATOM 3860 C C . LEU A 1 458 ? -20.783 34.629 14.751 1.00 41.50 458 LEU A C 1
ATOM 3862 O O . LEU A 1 458 ? -20.792 33.495 14.286 1.00 41.50 458 LEU A O 1
ATOM 3866 N N . PHE A 1 459 ? -19.821 35.516 14.462 1.00 37.31 459 PHE A N 1
ATOM 3867 C CA . PHE A 1 459 ? -18.706 35.264 13.536 1.00 37.31 459 PHE A CA 1
ATOM 3868 C C . PHE A 1 459 ? -17.408 34.813 14.224 1.00 37.31 459 PHE A C 1
ATOM 3870 O O . PHE A 1 459 ? -16.599 34.135 13.597 1.00 37.31 459 PHE A O 1
ATOM 3877 N N . LEU A 1 460 ? -17.195 35.180 15.494 1.00 42.62 460 LEU A N 1
ATOM 3878 C CA . LEU A 1 460 ? -15.971 34.867 16.251 1.00 42.62 460 LEU A CA 1
ATOM 3879 C C . LEU A 1 460 ? -16.175 33.785 17.330 1.00 42.62 460 LEU A C 1
ATOM 3881 O O . LEU A 1 460 ? -15.199 33.251 17.849 1.00 42.62 460 LEU A O 1
ATOM 3885 N N . GLY A 1 461 ? -17.424 33.420 17.637 1.00 46.62 461 GLY A N 1
ATOM 3886 C CA . GLY A 1 461 ? -17.785 32.538 18.747 1.00 46.62 461 GLY A CA 1
ATOM 3887 C C . GLY A 1 461 ? -18.093 33.311 20.036 1.00 46.62 461 GLY A C 1
ATOM 3888 O O . GLY A 1 461 ? -17.586 34.412 20.257 1.00 46.62 461 GLY A O 1
ATOM 3889 N N . HIS A 1 462 ? -18.950 32.739 20.891 1.00 51.53 462 HIS A N 1
ATOM 3890 C CA . HIS A 1 462 ? -19.243 33.300 22.215 1.00 51.53 462 HIS A CA 1
ATOM 3891 C C . HIS A 1 462 ? -17.987 33.292 23.107 1.00 51.53 462 HIS A C 1
ATOM 3893 O O . HIS A 1 462 ? -17.205 32.340 23.023 1.00 51.53 462 HIS A O 1
ATOM 3899 N N . PRO A 1 463 ? -17.802 34.299 23.984 1.00 55.88 463 PRO A N 1
ATOM 3900 C CA . PRO A 1 463 ? -16.712 34.302 24.956 1.00 55.88 463 PRO A CA 1
ATOM 3901 C C . PRO A 1 463 ? -16.789 33.053 25.843 1.00 55.88 463 PRO A C 1
ATOM 3903 O O . PRO A 1 463 ? -17.874 32.714 26.313 1.00 55.88 463 PRO A O 1
ATOM 3906 N N . SER A 1 464 ? -15.669 32.370 26.089 1.00 62.38 464 SER A N 1
ATOM 3907 C CA . SER A 1 464 ? -15.657 31.200 26.983 1.00 62.38 464 SER A CA 1
ATOM 3908 C C . SER A 1 464 ? -15.442 31.603 28.452 1.00 62.38 464 SER A C 1
ATOM 3910 O O . SER A 1 464 ? -14.836 32.641 28.719 1.00 62.38 464 SER A O 1
ATOM 3912 N N . SER A 1 465 ? -15.906 30.796 29.409 1.00 65.12 465 SER A N 1
ATOM 3913 C CA . SER A 1 465 ? -15.631 30.963 30.851 1.00 65.12 465 SER A CA 1
ATOM 3914 C C . SER A 1 465 ? -15.608 29.637 31.589 1.00 65.12 465 SER A C 1
ATOM 3916 O O . SER A 1 465 ? -16.387 28.746 31.254 1.00 65.12 465 SER A O 1
ATOM 3918 N N . LYS A 1 466 ? -14.835 29.570 32.678 1.00 69.94 466 LYS A N 1
ATOM 3919 C CA . LYS A 1 466 ? -14.958 28.502 33.673 1.00 69.94 466 LYS A CA 1
ATOM 3920 C C . LYS A 1 466 ? -16.310 28.597 34.377 1.00 69.94 466 LYS A C 1
ATOM 3922 O O . LYS A 1 466 ? -16.611 29.607 35.014 1.00 69.94 466 LYS A O 1
ATOM 3927 N N . ARG A 1 467 ? -17.122 27.548 34.270 1.00 75.69 467 ARG A N 1
ATOM 3928 C CA . ARG A 1 467 ? -18.445 27.459 34.894 1.00 75.69 467 ARG A CA 1
ATOM 3929 C C . ARG A 1 467 ? -18.477 26.334 35.918 1.00 75.69 467 ARG A C 1
ATOM 3931 O O . ARG A 1 467 ? -18.589 25.163 35.576 1.00 75.69 467 ARG A O 1
ATOM 3938 N N . LEU A 1 468 ? -18.331 26.702 37.190 1.00 80.94 468 LEU A N 1
ATOM 3939 C CA . LEU A 1 468 ? -18.285 25.749 38.302 1.00 80.94 468 LEU A CA 1
ATOM 3940 C C . LEU A 1 468 ? -19.596 24.959 38.455 1.00 80.94 468 LEU A C 1
ATOM 3942 O O . LEU A 1 468 ? -19.581 23.820 38.906 1.00 80.94 468 LEU A O 1
ATOM 3946 N N . ASP A 1 469 ? -20.723 25.553 38.071 1.00 84.44 469 ASP A N 1
ATOM 3947 C CA . ASP A 1 469 ? -22.033 24.905 38.062 1.00 84.44 469 ASP A CA 1
ATOM 3948 C C . ASP A 1 469 ? -22.102 23.732 37.072 1.00 84.44 469 ASP A C 1
ATOM 3950 O O . ASP A 1 469 ? -22.626 22.681 37.433 1.00 84.44 469 ASP A O 1
ATOM 3954 N N . GLU A 1 470 ? -21.514 23.868 35.876 1.00 87.50 470 GLU A N 1
ATOM 3955 C CA . GLU A 1 470 ? -21.405 22.773 34.895 1.00 87.50 470 GLU A CA 1
ATOM 3956 C C . GLU A 1 470 ? -20.583 21.604 35.473 1.00 87.50 470 GLU A C 1
ATOM 3958 O O . GLU A 1 470 ? -21.015 20.453 35.443 1.00 87.50 470 GLU A O 1
ATOM 3963 N N . TRP A 1 471 ? -19.435 21.893 36.090 1.00 87.12 471 TRP A N 1
ATOM 3964 C CA . TRP A 1 471 ? -18.574 20.870 36.698 1.00 87.12 471 TRP A CA 1
ATOM 3965 C C . TRP A 1 471 ? -19.200 20.166 37.905 1.00 87.12 471 TRP A C 1
ATOM 3967 O O . TRP A 1 471 ? -19.078 18.947 38.037 1.00 87.12 471 TRP A O 1
ATOM 3977 N N . ASN A 1 472 ? -19.888 20.910 38.775 1.00 87.88 472 ASN A N 1
ATOM 3978 C CA . ASN A 1 472 ? -20.584 20.336 39.927 1.00 87.88 472 ASN A CA 1
ATOM 3979 C C . ASN A 1 472 ? -21.680 19.360 39.490 1.00 87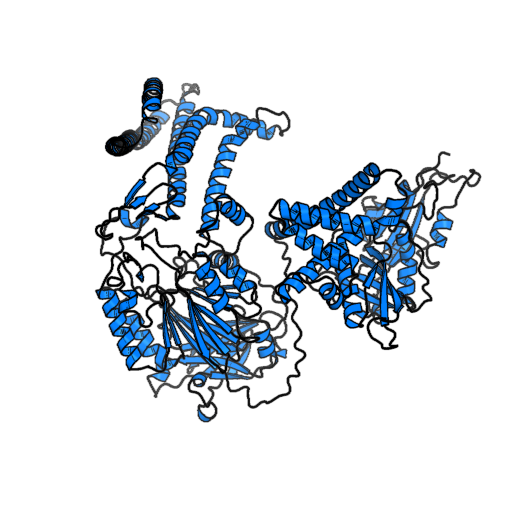.88 472 ASN A C 1
ATOM 3981 O O . ASN A 1 472 ? -21.777 18.270 40.049 1.00 87.88 472 ASN A O 1
ATOM 3985 N N . GLU A 1 473 ? -22.474 19.725 38.480 1.00 87.88 473 GLU A N 1
ATOM 3986 C CA . GLU A 1 473 ? -23.514 18.849 37.934 1.00 87.88 473 GLU A CA 1
ATOM 3987 C C . GLU A 1 473 ? -22.904 17.561 37.359 1.00 87.88 473 GLU A C 1
ATOM 3989 O O . GLU A 1 473 ? -23.361 16.461 37.677 1.00 87.88 473 GLU A O 1
ATOM 3994 N N . TYR A 1 474 ? -21.819 17.670 36.580 1.00 90.25 474 TYR A N 1
ATOM 3995 C CA . TYR A 1 474 ? -21.122 16.500 36.035 1.00 90.25 474 TYR A CA 1
ATOM 3996 C C . TYR A 1 474 ? -20.605 15.579 37.147 1.00 90.25 474 TYR A C 1
ATOM 3998 O O . TYR A 1 474 ? -20.791 14.359 37.092 1.00 90.25 474 TYR A O 1
ATOM 4006 N N . TYR A 1 475 ? -19.992 16.153 38.183 1.00 89.50 475 TYR A N 1
ATOM 4007 C CA . TYR A 1 475 ? -19.464 15.405 39.319 1.00 89.50 475 TYR A CA 1
ATOM 4008 C C . TYR A 1 475 ? -20.563 14.690 40.103 1.00 89.50 475 TYR A C 1
ATOM 4010 O O . TYR A 1 475 ? -20.432 13.501 40.378 1.00 89.50 475 TYR A O 1
ATOM 4018 N N . VAL A 1 476 ? -21.668 15.368 40.425 1.00 88.12 476 VAL A N 1
ATOM 4019 C CA . VAL A 1 476 ? -22.806 14.747 41.125 1.00 88.12 476 VAL A CA 1
ATOM 4020 C C . VAL A 1 476 ? -23.334 13.563 40.321 1.00 88.12 476 VAL A C 1
ATOM 4022 O O . VAL A 1 476 ? -23.463 12.456 40.849 1.00 88.12 476 VAL A O 1
ATOM 4025 N N . GLN A 1 477 ? -23.554 13.760 39.021 1.00 85.81 477 GLN A N 1
ATOM 4026 C CA . GLN A 1 477 ? -24.032 12.696 38.152 1.00 85.81 477 GLN A CA 1
ATOM 4027 C C . GLN A 1 477 ? -23.045 11.519 38.096 1.00 85.81 477 GLN A C 1
ATOM 4029 O O . GLN A 1 477 ? -23.434 10.367 38.272 1.00 85.81 477 GLN A O 1
ATOM 4034 N N . THR A 1 478 ? -21.756 11.756 37.902 1.00 85.69 478 THR A N 1
ATOM 4035 C CA . THR A 1 478 ? -20.788 10.662 37.728 1.00 85.69 478 THR A CA 1
ATOM 4036 C C . THR A 1 478 ? -20.367 9.978 39.032 1.00 85.69 478 THR A C 1
ATOM 4038 O O . THR A 1 478 ? -20.161 8.762 39.037 1.00 85.69 478 THR A O 1
ATOM 4041 N N . GLN A 1 479 ? -20.310 10.684 40.162 1.00 80.06 479 GLN A N 1
ATOM 4042 C CA . GLN A 1 479 ? -19.976 10.084 41.461 1.00 80.06 479 GLN A CA 1
ATOM 4043 C C . GLN A 1 479 ? -21.075 9.160 41.973 1.00 80.06 479 GLN A C 1
ATOM 4045 O O . GLN A 1 479 ? -20.787 8.047 42.418 1.00 80.06 479 GLN A O 1
ATOM 4050 N N . GLU A 1 480 ? -22.343 9.560 41.846 1.00 71.94 480 GLU A N 1
ATOM 4051 C CA . GLU A 1 480 ? -23.462 8.671 42.171 1.00 71.94 480 GLU A CA 1
ATOM 4052 C C . GLU A 1 480 ? -23.394 7.363 41.377 1.00 71.94 480 GLU A C 1
ATOM 4054 O O . GLU A 1 480 ? -23.681 6.286 41.903 1.00 71.94 480 GLU A O 1
ATOM 4059 N N . TYR A 1 481 ? -22.990 7.449 40.107 1.00 71.12 481 TYR A N 1
ATOM 4060 C CA . TYR A 1 481 ? -22.777 6.273 39.274 1.00 71.12 481 TYR A CA 1
ATOM 4061 C C . TYR A 1 481 ? -21.615 5.418 39.776 1.00 71.12 481 TYR A C 1
ATOM 4063 O O . TYR A 1 481 ? -21.778 4.209 39.923 1.00 71.12 481 TYR A O 1
ATOM 4071 N N . ARG A 1 482 ? -20.467 6.034 40.079 1.00 72.56 482 ARG A N 1
ATOM 4072 C CA . ARG A 1 482 ? -19.268 5.343 40.575 1.00 72.56 482 ARG A CA 1
ATOM 4073 C C . ARG A 1 482 ? -19.556 4.532 41.839 1.00 72.56 482 ARG A C 1
ATOM 4075 O O . ARG A 1 482 ? -19.081 3.407 41.960 1.00 72.56 482 ARG A O 1
ATOM 4082 N N . HIS A 1 483 ? -20.368 5.072 42.748 1.00 72.19 483 HIS A N 1
ATOM 4083 C CA . HIS A 1 483 ? -20.781 4.369 43.963 1.00 72.19 483 HIS A CA 1
ATOM 4084 C C . HIS A 1 483 ? -21.738 3.199 43.693 1.00 72.19 483 HIS A C 1
ATOM 4086 O O . HIS A 1 483 ? -21.628 2.167 44.351 1.00 72.19 483 HIS A O 1
ATOM 4092 N N . LYS A 1 484 ? -22.668 3.338 42.737 1.00 67.62 484 LYS A N 1
ATOM 4093 C CA . LYS A 1 484 ? -23.681 2.311 42.429 1.00 67.62 484 LYS A CA 1
ATOM 4094 C C . LYS A 1 484 ? -23.179 1.206 41.489 1.00 67.62 484 LYS A C 1
ATOM 4096 O O . LYS A 1 484 ? -23.647 0.079 41.594 1.00 67.62 484 LYS A O 1
ATOM 4101 N N . ASN A 1 485 ? -22.232 1.510 40.599 1.00 70.81 485 ASN A N 1
ATOM 4102 C CA . ASN A 1 485 ? -21.800 0.649 39.491 1.00 70.81 485 ASN A CA 1
ATOM 4103 C C . ASN A 1 485 ? -20.270 0.505 39.427 1.00 70.81 485 ASN A C 1
ATOM 4105 O O . ASN A 1 485 ? -19.659 0.681 38.373 1.00 70.81 485 ASN A O 1
ATOM 4109 N N . ALA A 1 486 ? -19.642 0.163 40.556 1.00 68.81 486 ALA A N 1
ATOM 4110 C CA . ALA A 1 486 ? -18.183 0.050 40.681 1.00 68.81 486 ALA A CA 1
ATOM 4111 C C . ALA A 1 486 ? -17.525 -0.978 39.728 1.00 68.81 486 ALA A C 1
ATOM 4113 O O . ALA A 1 486 ? -16.308 -0.962 39.562 1.00 68.81 486 ALA A O 1
ATOM 4114 N N . SER A 1 487 ? -18.305 -1.868 39.104 1.00 76.19 487 SER A N 1
ATOM 4115 C CA . SER A 1 487 ? -17.831 -2.864 38.134 1.00 76.19 487 SER A CA 1
ATOM 4116 C C . SER A 1 487 ? -17.609 -2.316 36.719 1.00 76.19 487 SER A C 1
ATOM 4118 O O . SER A 1 487 ? -16.940 -2.977 35.925 1.00 76.19 487 SER A O 1
ATOM 4120 N N . VAL A 1 488 ? -18.155 -1.140 36.388 1.00 85.25 488 VAL A N 1
ATOM 4121 C CA . VAL A 1 488 ? -18.026 -0.523 35.061 1.00 85.25 488 VAL A CA 1
ATOM 4122 C C . VAL A 1 488 ? -16.960 0.565 35.106 1.00 85.25 488 VAL A C 1
ATOM 4124 O O . VAL A 1 488 ? -17.097 1.548 35.834 1.00 85.25 488 VAL A O 1
ATOM 4127 N N . LEU A 1 489 ? -15.916 0.429 34.287 1.00 87.19 489 LEU A N 1
ATOM 4128 C CA . LEU A 1 489 ? -14.882 1.454 34.157 1.00 87.19 489 LEU A CA 1
ATOM 4129 C C . LEU A 1 489 ? -15.454 2.699 33.461 1.00 87.19 489 LEU A C 1
ATOM 4131 O O . LEU A 1 489 ? -15.831 2.628 32.297 1.00 87.19 489 LEU A O 1
ATOM 4135 N N . TRP A 1 490 ? -15.477 3.845 34.137 1.00 89.81 490 TRP A N 1
ATOM 4136 C CA . TRP A 1 490 ? -15.804 5.138 33.526 1.00 89.81 490 TRP A CA 1
ATOM 4137 C C . TRP A 1 490 ? -14.512 5.924 33.296 1.00 89.81 490 TRP A C 1
ATOM 4139 O O . TRP A 1 490 ? -13.834 6.262 34.266 1.00 89.81 490 TRP A O 1
ATOM 4149 N N . SER A 1 491 ? -14.154 6.187 32.037 1.00 90.19 491 SER A N 1
ATOM 4150 C CA . SER A 1 491 ? -12.911 6.887 31.680 1.00 90.19 491 SER A CA 1
ATOM 4151 C C . SER A 1 491 ? -13.201 8.080 30.777 1.00 90.19 491 SER A C 1
ATOM 4153 O O . SER A 1 491 ? -13.647 7.913 29.640 1.00 90.19 491 SER A O 1
ATOM 4155 N N . ASP A 1 492 ? -12.947 9.281 31.294 1.00 89.94 492 ASP A N 1
ATOM 4156 C CA . ASP A 1 492 ? -13.221 10.559 30.645 1.00 89.94 492 ASP A CA 1
ATOM 4157 C C . ASP A 1 492 ? -11.959 11.274 30.160 1.00 89.94 492 ASP A C 1
ATOM 4159 O O . ASP A 1 492 ? -10.940 11.320 30.845 1.00 89.94 492 ASP A O 1
ATOM 4163 N N . VAL A 1 493 ? -12.007 11.821 28.946 1.00 89.25 493 VAL A N 1
ATOM 4164 C CA . VAL A 1 493 ? -10.914 12.592 28.338 1.00 89.25 493 VAL A CA 1
ATOM 4165 C C . VAL A 1 493 ? -11.239 14.079 28.381 1.00 89.25 493 VAL A C 1
ATOM 4167 O O . VAL A 1 493 ? -12.382 14.475 28.186 1.00 89.25 493 VAL A O 1
ATOM 4170 N N . ARG A 1 494 ? -10.213 14.901 28.608 1.00 86.25 494 ARG A N 1
ATOM 4171 C CA . ARG A 1 494 ? -10.314 16.359 28.590 1.00 86.25 494 ARG A CA 1
ATOM 4172 C C . ARG A 1 494 ? -10.552 16.879 27.170 1.00 86.25 494 ARG A C 1
ATOM 4174 O O . ARG A 1 494 ? -9.742 16.607 26.280 1.00 86.25 494 ARG A O 1
ATOM 4181 N N . GLY A 1 495 ? -11.630 17.634 26.969 1.00 86.19 495 GLY A N 1
ATOM 4182 C CA . GLY A 1 495 ? -11.892 18.364 25.728 1.00 86.19 495 GLY A CA 1
ATOM 4183 C C . GLY A 1 495 ? -11.350 19.798 25.724 1.00 86.19 495 GLY A C 1
ATOM 4184 O O . GLY A 1 495 ? -10.776 20.267 26.712 1.00 86.19 495 GLY A O 1
ATOM 4185 N N . ASN A 1 496 ? -11.490 20.519 24.606 1.00 80.44 496 ASN A N 1
ATOM 4186 C CA . ASN A 1 496 ? -11.074 21.928 24.550 1.00 80.44 496 ASN A CA 1
ATOM 4187 C C . ASN A 1 496 ? -11.975 22.833 25.394 1.00 80.44 496 ASN A C 1
ATOM 4189 O O . ASN A 1 496 ? -11.470 23.803 25.965 1.00 80.44 496 ASN A O 1
ATOM 4193 N N . HIS A 1 497 ? -13.275 22.545 25.503 1.00 80.94 497 HIS A N 1
ATOM 4194 C CA . HIS A 1 497 ? -14.165 23.362 26.329 1.00 80.94 497 HIS A CA 1
ATOM 4195 C C . HIS A 1 497 ? -13.865 23.217 27.816 1.00 80.94 497 HIS A C 1
ATOM 4197 O O . HIS A 1 497 ? -13.954 24.194 28.561 1.00 80.94 497 HIS A O 1
ATOM 4203 N N . ASP A 1 498 ? -13.405 22.032 28.210 1.00 81.50 498 ASP A N 1
ATOM 4204 C CA . ASP A 1 498 ? -13.000 21.705 29.577 1.00 81.50 498 ASP A CA 1
ATOM 4205 C C . ASP A 1 498 ? -11.682 22.383 29.992 1.00 81.50 498 ASP A C 1
ATOM 4207 O O . ASP A 1 498 ? -11.298 22.376 31.165 1.00 81.50 498 ASP A O 1
ATOM 4211 N N . SER A 1 499 ? -10.973 22.971 29.027 1.00 76.94 499 SER A N 1
ATOM 4212 C CA . SER A 1 499 ? -9.706 23.672 29.235 1.00 76.94 499 SER A CA 1
ATOM 4213 C C . SER A 1 499 ? -9.856 25.193 29.256 1.00 76.94 499 SER A C 1
ATOM 4215 O O . SER A 1 499 ? -8.929 25.864 29.698 1.00 76.94 499 SER A O 1
ATOM 4217 N N . PHE A 1 500 ? -10.989 25.763 28.819 1.00 72.56 500 PHE A N 1
ATOM 4218 C CA . PHE A 1 500 ? -11.104 27.210 28.607 1.00 72.56 500 PHE A CA 1
ATOM 4219 C C . PHE A 1 500 ? -10.772 28.042 29.855 1.00 72.56 500 PHE A C 1
ATOM 4221 O O . PHE A 1 500 ? -11.440 27.960 30.885 1.00 72.56 500 PHE A O 1
ATOM 4228 N N . GLY A 1 501 ? -9.763 28.908 29.718 1.00 60.09 501 GLY A N 1
ATOM 4229 C CA . GLY A 1 501 ? -9.303 29.812 30.775 1.00 60.09 501 GLY A CA 1
ATOM 4230 C C . GLY A 1 501 ? -8.466 29.141 31.869 1.00 60.09 501 GLY A C 1
ATOM 4231 O O . GLY A 1 501 ? -8.178 29.787 32.871 1.00 60.09 501 GLY A O 1
ATOM 4232 N N . VAL A 1 502 ? -8.098 27.861 31.733 1.00 63.47 502 VAL A N 1
ATOM 4233 C CA . VAL A 1 502 ? -7.203 27.163 32.673 1.00 63.47 502 VAL A CA 1
ATOM 4234 C C . VAL A 1 502 ? -5.741 27.518 32.370 1.00 63.47 502 VAL A C 1
ATOM 4236 O O . VAL A 1 502 ? -5.307 27.454 31.216 1.00 63.47 502 VAL A O 1
ATOM 4239 N N . ASP A 1 503 ? -5.003 27.915 33.412 1.00 59.72 503 ASP A N 1
ATOM 4240 C CA . ASP A 1 503 ? -3.548 28.091 33.397 1.00 59.72 503 ASP A CA 1
ATOM 4241 C C . ASP A 1 503 ? -2.902 26.889 34.101 1.00 59.72 503 ASP A C 1
ATOM 4243 O O . ASP A 1 503 ? -3.065 26.707 35.309 1.00 59.72 503 ASP A O 1
ATOM 4247 N N . ASP A 1 504 ? -2.157 26.076 33.348 1.00 54.19 504 ASP A N 1
ATOM 4248 C CA . ASP A 1 504 ? -1.468 24.879 33.851 1.00 54.19 504 ASP A CA 1
ATOM 4249 C C . ASP A 1 504 ? -0.414 25.194 34.934 1.00 54.19 504 ASP A C 1
ATOM 4251 O O . ASP A 1 504 ? 0.063 24.290 35.624 1.00 54.19 504 ASP A O 1
ATOM 4255 N N . MET A 1 505 ? -0.023 26.464 35.099 1.00 45.91 505 MET A N 1
ATOM 4256 C CA . MET A 1 505 ? 0.922 26.904 36.132 1.00 45.91 505 MET A CA 1
ATOM 4257 C C . MET A 1 505 ? 0.281 26.999 37.529 1.00 45.91 505 MET A C 1
ATOM 4259 O O . MET A 1 505 ? 1.008 27.101 38.520 1.00 45.91 505 MET A O 1
ATOM 4263 N N . ILE A 1 506 ? -1.055 26.955 37.630 1.00 55.53 506 ILE A N 1
ATOM 4264 C CA . ILE A 1 506 ? -1.805 27.075 38.887 1.00 55.53 506 ILE A CA 1
ATOM 4265 C C . ILE A 1 506 ? -2.632 25.802 39.100 1.00 55.53 506 ILE A C 1
ATOM 4267 O O . ILE A 1 506 ? -3.754 25.663 38.622 1.00 55.53 506 ILE A O 1
ATOM 4271 N N . GLN A 1 507 ? -2.072 24.866 39.867 1.00 53.66 507 GLN A N 1
ATOM 4272 C CA . GLN A 1 507 ? -2.645 23.532 40.084 1.00 53.66 507 GLN A CA 1
ATOM 4273 C C . GLN A 1 507 ? -4.035 23.550 40.764 1.00 53.66 507 GLN A C 1
ATOM 4275 O O . GLN A 1 507 ? -4.812 22.617 40.580 1.00 53.66 507 GLN A O 1
ATOM 4280 N N . ASP A 1 508 ? -4.364 24.615 41.506 1.00 57.06 508 ASP A N 1
ATOM 4281 C CA . ASP A 1 508 ? -5.628 24.763 42.248 1.00 57.06 508 ASP A CA 1
ATOM 4282 C C . ASP A 1 508 ? -6.815 25.257 41.391 1.00 57.06 508 ASP A C 1
ATOM 4284 O O . ASP A 1 508 ? -7.955 25.243 41.863 1.00 57.06 508 ASP A O 1
ATOM 4288 N N . ASP A 1 509 ? -6.579 25.673 40.140 1.00 66.25 509 ASP A N 1
ATOM 4289 C CA . ASP A 1 509 ? -7.588 26.300 39.264 1.00 66.25 509 ASP A CA 1
ATOM 4290 C C . ASP A 1 509 ? -8.004 25.411 38.063 1.00 66.25 509 ASP A C 1
ATOM 4292 O O . ASP A 1 509 ? -8.690 25.847 37.128 1.00 66.25 509 ASP A O 1
ATOM 4296 N N . ASP A 1 510 ? -7.595 24.136 38.089 1.00 77.62 510 ASP A N 1
ATOM 4297 C CA . ASP A 1 510 ? -7.945 23.115 37.097 1.00 77.62 510 ASP A CA 1
ATOM 4298 C C . ASP A 1 510 ? -9.166 22.285 37.545 1.00 77.62 510 ASP A C 1
ATOM 4300 O O . ASP A 1 510 ? -9.068 21.315 38.304 1.00 77.62 510 ASP A O 1
ATOM 4304 N N . LEU A 1 511 ? -10.348 22.659 37.045 1.00 80.19 511 LEU A N 1
ATOM 4305 C CA . LEU A 1 511 ? -11.612 21.992 37.376 1.00 80.19 511 LEU A CA 1
ATOM 4306 C C . LEU A 1 511 ? -11.693 20.554 36.836 1.00 80.19 511 LEU A C 1
ATOM 4308 O O . LEU A 1 511 ? -12.343 19.721 37.468 1.00 80.19 511 LEU A O 1
ATOM 4312 N N . PHE A 1 512 ? -10.990 20.224 35.745 1.00 84.25 512 PHE A N 1
ATOM 4313 C CA . PHE A 1 512 ? -10.957 18.851 35.232 1.00 84.25 512 PHE A CA 1
ATOM 4314 C C . PHE A 1 512 ? -10.297 17.922 36.258 1.00 84.25 512 PHE A C 1
ATOM 4316 O O . PHE A 1 512 ? -10.853 16.885 36.605 1.00 84.25 512 PHE A O 1
ATOM 4323 N N . GLN A 1 513 ? -9.153 18.325 36.821 1.00 83.31 513 GLN A N 1
ATOM 4324 C CA . GLN A 1 513 ? -8.427 17.527 37.822 1.00 83.31 513 GLN A CA 1
ATOM 4325 C C . GLN A 1 513 ? -9.235 17.282 39.101 1.00 83.31 513 GLN A C 1
ATOM 4327 O O . GLN A 1 513 ? -9.018 16.288 39.794 1.00 83.31 513 GLN A O 1
ATOM 4332 N N . ARG A 1 514 ? -10.172 18.183 39.417 1.00 82.88 514 ARG A N 1
ATOM 4333 C CA . ARG A 1 514 ? -10.990 18.121 40.630 1.00 82.88 514 ARG A CA 1
ATOM 4334 C C . ARG A 1 514 ? -12.292 17.339 40.457 1.00 82.88 514 ARG A C 1
ATOM 4336 O O . ARG A 1 514 ? -12.708 16.667 41.399 1.00 82.88 514 ARG A O 1
ATOM 4343 N N . TYR A 1 515 ? -12.947 17.465 39.303 1.00 85.94 515 TYR A N 1
ATOM 4344 C CA . TYR A 1 515 ? -14.318 16.986 39.104 1.00 85.94 515 TYR A CA 1
ATOM 4345 C C . TYR A 1 515 ? -14.449 15.844 38.085 1.00 85.94 515 TYR A C 1
ATOM 4347 O O . TYR A 1 515 ? -15.469 15.154 38.109 1.00 85.94 515 TYR A O 1
ATOM 4355 N N . ALA A 1 516 ? -13.453 15.609 37.222 1.00 85.88 516 ALA A N 1
ATOM 4356 C CA . ALA A 1 516 ? -13.455 14.445 36.336 1.00 85.88 516 ALA A CA 1
ATOM 4357 C C . ALA A 1 516 ? -13.368 13.133 37.135 1.00 85.88 516 ALA A C 1
ATOM 4359 O O . ALA A 1 516 ? -12.843 13.085 38.252 1.00 85.88 516 ALA A O 1
ATOM 4360 N N . VAL A 1 517 ? -13.879 12.044 36.562 1.00 86.12 517 VAL A N 1
ATOM 4361 C CA . VAL A 1 517 ? -13.883 10.730 37.221 1.00 86.12 517 VAL A CA 1
ATOM 4362 C C . VAL A 1 517 ? -12.472 10.157 37.303 1.00 86.12 517 VAL A C 1
ATOM 4364 O O . VAL A 1 517 ? -12.091 9.587 38.336 1.00 86.12 517 VAL A O 1
ATOM 4367 N N . GLU A 1 518 ? -11.708 10.316 36.222 1.00 79.50 518 GLU A N 1
ATOM 4368 C CA . GLU A 1 518 ? -10.307 9.930 36.120 1.00 79.50 518 GLU A CA 1
ATOM 4369 C C . GLU A 1 518 ? -9.451 11.178 35.829 1.00 79.50 518 GLU A C 1
ATOM 4371 O O . GLU A 1 518 ? -9.258 11.536 34.659 1.00 79.50 518 GLU A O 1
ATOM 4376 N N . PRO A 1 519 ? -8.905 11.829 36.881 1.00 74.31 519 PRO A N 1
ATOM 4377 C CA . PRO A 1 519 ? -8.013 12.974 36.737 1.00 74.31 519 PRO A CA 1
ATOM 4378 C C . PRO A 1 519 ? -6.870 12.662 35.770 1.00 74.31 519 PRO A C 1
ATOM 4380 O O . PRO A 1 519 ? -6.348 11.541 35.731 1.00 74.31 519 PRO A O 1
ATOM 4383 N N . GLN A 1 520 ? -6.476 13.642 34.961 1.00 71.56 520 GLN A N 1
ATOM 4384 C CA . GLN A 1 520 ? -5.477 13.410 33.927 1.00 71.56 520 GLN A CA 1
ATOM 4385 C C . GLN A 1 520 ? -4.078 13.287 34.561 1.00 71.56 520 GLN A C 1
ATOM 4387 O O . GLN A 1 520 ? -3.664 14.189 35.294 1.00 71.56 520 GLN A O 1
ATOM 4392 N N . PRO A 1 521 ? -3.314 12.211 34.281 1.00 65.06 521 PRO A N 1
ATOM 4393 C CA . PRO A 1 521 ? -1.946 12.088 34.772 1.00 65.06 521 PRO A CA 1
ATOM 4394 C C . PRO A 1 521 ? -1.047 13.188 34.189 1.00 65.06 521 PRO A C 1
ATOM 4396 O O . PRO A 1 521 ? -1.343 13.758 33.144 1.00 65.06 521 PRO A O 1
ATOM 4399 N N . LYS A 1 522 ? 0.104 13.449 34.830 1.00 62.66 522 LYS A N 1
ATOM 4400 C CA . LYS A 1 522 ? 1.096 14.431 34.338 1.00 62.66 522 LYS A CA 1
ATOM 4401 C C . LYS A 1 522 ? 1.536 14.185 32.886 1.00 62.66 522 LYS A C 1
ATOM 4403 O O . LYS A 1 522 ? 1.951 15.119 32.213 1.00 62.66 522 LYS A O 1
ATOM 4408 N N . ASN A 1 523 ? 1.452 12.940 32.416 1.00 64.50 523 ASN A N 1
ATOM 4409 C CA . ASN A 1 523 ? 1.741 12.571 31.036 1.00 64.50 523 ASN A CA 1
ATOM 4410 C C . ASN A 1 523 ? 0.444 12.575 30.215 1.00 64.50 523 ASN A C 1
ATOM 4412 O O . ASN A 1 523 ? -0.560 12.015 30.646 1.00 64.50 523 ASN A O 1
ATOM 4416 N N . ALA A 1 524 ? 0.487 13.103 28.989 1.00 76.00 524 ALA A N 1
ATOM 4417 C CA . ALA A 1 524 ? -0.640 13.133 28.043 1.00 76.00 524 ALA A CA 1
ATOM 4418 C C . ALA A 1 524 ? -1.188 11.745 27.634 1.00 76.00 524 ALA A C 1
ATOM 4420 O O . ALA A 1 524 ? -2.184 11.655 26.916 1.00 76.00 524 ALA A O 1
ATOM 4421 N N . VAL A 1 525 ? -0.522 10.659 28.041 1.00 84.00 525 VAL A N 1
ATOM 4422 C CA . VAL A 1 525 ? -0.805 9.280 27.632 1.00 84.00 525 VAL A CA 1
ATOM 4423 C C . VAL A 1 525 ? -0.898 8.388 28.868 1.00 84.00 525 VAL A C 1
ATOM 4425 O O . VAL A 1 525 ? 0.026 8.360 29.684 1.00 84.00 525 VAL A O 1
ATOM 4428 N N . SER A 1 526 ? -1.968 7.601 28.966 1.00 84.75 526 SER A N 1
ATOM 4429 C CA . SER A 1 526 ? -2.078 6.478 29.904 1.00 84.75 526 SER A CA 1
ATOM 4430 C C . SER A 1 526 ? -2.651 5.250 29.202 1.00 84.75 526 SER A C 1
ATOM 4432 O O . SER A 1 526 ? -3.256 5.355 28.136 1.00 84.75 526 SER A O 1
ATOM 4434 N N . PHE A 1 527 ? -2.425 4.058 29.752 1.00 83.19 527 PHE A N 1
ATOM 4435 C CA . PHE A 1 527 ? -2.975 2.833 29.182 1.00 83.19 527 PHE A CA 1
ATOM 4436 C C . PHE A 1 527 ? -3.377 1.840 30.265 1.00 83.19 527 PHE A C 1
ATOM 4438 O O . PHE A 1 527 ? -2.757 1.772 31.324 1.00 83.19 527 PHE A O 1
ATOM 4445 N N . HIS A 1 528 ? -4.394 1.043 29.953 1.00 80.56 528 HIS A N 1
ATOM 4446 C CA . HIS A 1 528 ? -4.974 0.039 30.836 1.00 80.56 528 HIS A CA 1
ATOM 4447 C C . HIS A 1 528 ? -5.157 -1.272 30.066 1.00 80.56 528 HIS A C 1
ATOM 4449 O O . HIS A 1 528 ? -5.616 -1.278 28.918 1.00 80.56 528 HIS A O 1
ATOM 4455 N N . ARG A 1 529 ? -4.813 -2.405 30.689 1.00 79.75 529 ARG A N 1
ATOM 4456 C CA . ARG A 1 529 ? -5.134 -3.729 30.139 1.00 79.75 529 ARG A CA 1
ATOM 4457 C C . ARG A 1 529 ? -6.587 -4.046 30.475 1.00 79.75 529 ARG A C 1
ATOM 4459 O O . ARG A 1 529 ? -6.924 -4.231 31.637 1.00 79.75 529 ARG A O 1
ATOM 4466 N N . PHE A 1 530 ? -7.444 -4.066 29.462 1.00 78.81 530 PHE A N 1
ATOM 4467 C CA . PHE A 1 530 ? -8.896 -4.075 29.648 1.00 78.81 530 PHE A CA 1
ATOM 4468 C C . PHE A 1 530 ? -9.502 -5.475 29.697 1.00 78.81 530 PHE A C 1
ATOM 4470 O O . PHE A 1 530 ? -10.447 -5.724 30.442 1.00 78.81 530 PHE A O 1
ATOM 4477 N N . SER A 1 531 ? -8.960 -6.405 28.914 1.00 75.06 531 SER A N 1
ATOM 4478 C CA . SER A 1 531 ? -9.399 -7.799 28.926 1.00 75.06 531 SER A CA 1
ATOM 4479 C C . SER A 1 531 ? -8.213 -8.710 28.676 1.00 75.06 531 SER A C 1
ATOM 4481 O O . SER A 1 531 ? -7.508 -8.537 27.684 1.00 75.06 531 SER A O 1
ATOM 4483 N N . GLU A 1 532 ? -7.988 -9.673 29.568 1.00 66.75 532 GLU A N 1
ATOM 4484 C CA . GLU A 1 532 ? -7.002 -10.737 29.352 1.00 66.75 532 GLU A CA 1
ATOM 4485 C C . GLU A 1 532 ? -7.526 -11.805 28.389 1.00 66.75 532 GLU A C 1
ATOM 4487 O O . GLU A 1 532 ? -6.754 -12.346 27.608 1.00 66.75 532 GLU A O 1
ATOM 4492 N N . GLN A 1 533 ? -8.840 -12.061 28.401 1.00 65.00 533 GLN A N 1
ATOM 4493 C CA . GLN A 1 533 ? -9.473 -13.096 27.581 1.00 65.00 533 GLN A CA 1
ATOM 4494 C C . GLN A 1 533 ? -9.479 -12.740 26.089 1.00 65.00 533 GLN A C 1
ATOM 4496 O O . GLN A 1 533 ? -9.222 -13.601 25.256 1.00 65.00 533 GLN A O 1
ATOM 4501 N N . ASN A 1 534 ? -9.749 -11.475 25.759 1.00 67.69 534 ASN A N 1
ATOM 4502 C CA . ASN A 1 534 ? -9.730 -10.973 24.380 1.00 67.69 534 ASN A CA 1
ATOM 4503 C C . ASN A 1 534 ? -8.483 -10.142 24.054 1.00 67.69 534 ASN A C 1
ATOM 4505 O O . ASN A 1 534 ? -8.421 -9.549 22.979 1.00 67.69 534 ASN A O 1
ATOM 4509 N N . ASP A 1 535 ? -7.524 -10.071 24.986 1.00 76.88 535 ASP A N 1
ATOM 4510 C CA . ASP A 1 535 ? -6.294 -9.283 24.875 1.00 76.88 535 ASP A CA 1
ATOM 4511 C C . ASP A 1 535 ? -6.565 -7.872 24.312 1.00 76.88 535 ASP A C 1
ATOM 4513 O O . ASP A 1 535 ? -6.125 -7.493 23.227 1.00 76.88 535 ASP A O 1
ATOM 4517 N N . ILE A 1 536 ? -7.333 -7.080 25.065 1.00 85.75 536 ILE A N 1
ATOM 4518 C CA . ILE A 1 536 ? -7.698 -5.705 24.693 1.00 85.75 536 ILE A CA 1
ATOM 4519 C C . ILE A 1 536 ? -6.866 -4.724 25.514 1.00 85.75 536 ILE A C 1
ATOM 4521 O O . ILE A 1 536 ? -6.830 -4.806 26.747 1.00 85.75 536 ILE A O 1
ATOM 4525 N N . LYS A 1 537 ? -6.235 -3.767 24.832 1.00 90.12 537 LYS A N 1
ATOM 4526 C CA . LYS A 1 537 ? -5.492 -2.662 25.448 1.00 90.12 537 LYS A CA 1
ATOM 4527 C C . LYS A 1 537 ? -6.186 -1.339 25.148 1.00 90.12 537 LYS A C 1
ATOM 4529 O O . LYS A 1 537 ? -6.418 -1.019 23.983 1.00 90.12 537 LYS A O 1
ATOM 4534 N N . LEU A 1 538 ? -6.504 -0.581 26.194 1.00 92.06 538 LEU A N 1
ATOM 4535 C CA . LEU A 1 538 ? -7.044 0.773 26.083 1.00 92.06 538 LEU A CA 1
ATOM 4536 C C . LEU A 1 538 ? -5.912 1.777 26.293 1.00 92.06 538 LEU A C 1
ATOM 4538 O O . LEU A 1 538 ? -5.162 1.655 27.259 1.00 92.06 538 LEU A O 1
ATOM 4542 N N . VAL A 1 539 ? -5.789 2.758 25.405 1.00 92.38 539 VAL A N 1
ATOM 4543 C CA . VAL A 1 539 ? -4.784 3.824 25.460 1.00 92.38 539 VAL A CA 1
ATOM 4544 C C . VAL A 1 539 ? -5.504 5.167 25.433 1.00 92.38 539 VAL A C 1
ATOM 4546 O O . VAL A 1 539 ? -6.068 5.566 24.418 1.00 92.38 539 VAL A O 1
ATOM 4549 N N . LYS A 1 540 ? -5.486 5.867 26.561 1.00 91.75 540 LYS A N 1
ATOM 4550 C CA . LYS A 1 540 ? -6.039 7.210 26.710 1.00 91.75 540 LYS A CA 1
ATOM 4551 C C . LYS A 1 540 ? -5.016 8.223 26.212 1.00 91.75 540 LYS A C 1
ATOM 4553 O O . LYS A 1 540 ? -3.851 8.172 26.616 1.00 91.75 540 LYS A O 1
ATOM 4558 N N . TYR A 1 541 ? -5.448 9.150 25.366 1.00 90.88 541 TYR A N 1
ATOM 4559 C CA . TYR A 1 541 ? -4.609 10.226 24.858 1.00 90.88 541 TYR A CA 1
ATOM 4560 C C . TYR A 1 541 ? -5.300 11.581 24.991 1.00 90.88 541 TYR A C 1
ATOM 4562 O O . TYR A 1 541 ? -6.371 11.809 24.434 1.00 90.88 541 TYR A O 1
ATOM 4570 N N . SER A 1 542 ? -4.657 12.486 25.721 1.00 86.31 542 SER A N 1
ATOM 4571 C CA . SER A 1 542 ? -5.141 13.836 25.989 1.00 86.31 542 SER A CA 1
ATOM 4572 C C . SER A 1 542 ? -3.995 14.827 25.733 1.00 86.31 542 SER A C 1
ATOM 4574 O O . SER A 1 542 ? -3.158 15.024 26.619 1.00 86.31 542 SER A O 1
ATOM 4576 N N . PRO A 1 543 ? -3.878 15.364 24.502 1.00 78.94 543 PRO A N 1
ATOM 4577 C CA . PRO A 1 543 ? -2.786 16.258 24.113 1.00 78.94 543 PRO A CA 1
ATOM 4578 C C . PRO A 1 543 ? -2.754 17.551 24.947 1.00 78.94 543 PRO A C 1
ATOM 4580 O O . PRO A 1 543 ? -3.768 17.996 25.478 1.00 78.94 543 PRO A O 1
ATOM 4583 N N . TYR A 1 544 ? -1.563 18.137 25.066 1.00 62.41 544 TYR A N 1
ATOM 4584 C CA . TYR A 1 544 ? -1.240 19.186 26.036 1.00 62.41 544 TYR A CA 1
ATOM 4585 C C . TYR A 1 544 ? -1.682 20.610 25.643 1.00 62.41 544 TYR A C 1
ATOM 4587 O O . TYR A 1 544 ? -1.605 21.002 24.474 1.00 62.41 544 TYR A O 1
ATOM 4595 N N . TYR A 1 545 ? -2.046 21.419 26.653 1.00 61.56 545 TYR A N 1
ATOM 4596 C CA . TYR A 1 545 ? -2.445 22.828 26.526 1.00 61.56 545 TYR A CA 1
ATOM 4597 C C . TYR A 1 545 ? -1.782 23.737 27.570 1.00 61.56 545 TYR A C 1
ATOM 4599 O O . TYR A 1 545 ? -2.434 24.155 28.514 1.00 61.56 545 TYR A O 1
ATOM 4607 N N . ARG A 1 546 ? -0.531 24.164 27.345 1.00 53.53 546 ARG A N 1
ATOM 4608 C CA . ARG A 1 546 ? 0.177 25.058 28.292 1.00 53.53 546 ARG A CA 1
ATOM 4609 C C . ARG A 1 546 ? -0.592 26.318 28.691 1.00 53.53 546 ARG A C 1
ATOM 4611 O O . ARG A 1 546 ? -0.496 26.761 29.826 1.00 53.53 546 ARG A O 1
ATOM 4618 N N . TYR A 1 547 ? -1.313 26.910 27.739 1.00 59.19 547 TYR A N 1
ATOM 4619 C CA . TYR A 1 547 ? -2.190 28.049 27.985 1.00 59.19 547 TYR A CA 1
ATOM 4620 C C . TYR A 1 547 ? -3.471 27.854 27.187 1.00 59.19 547 TYR A C 1
ATOM 4622 O O . TYR A 1 547 ? -3.419 27.734 25.952 1.00 59.19 547 TYR A O 1
ATOM 4630 N N . SER A 1 548 ? -4.619 27.829 27.867 1.00 62.12 548 SER A N 1
ATOM 4631 C CA . SER A 1 548 ? -5.885 27.702 27.163 1.00 62.12 548 SER A CA 1
ATOM 4632 C C . SER A 1 548 ? -6.426 29.034 26.676 1.00 62.12 548 SER A C 1
ATOM 4634 O O . SER A 1 548 ? -6.758 29.885 27.494 1.00 62.12 548 SER A O 1
ATOM 4636 N N . LEU A 1 549 ? -6.519 29.219 25.352 1.00 62.78 549 LEU A N 1
ATOM 4637 C CA . LEU A 1 549 ? -7.151 30.383 24.730 1.00 62.78 549 LEU A CA 1
ATOM 4638 C C . LEU A 1 549 ? -8.658 30.154 24.583 1.00 62.78 549 LEU A C 1
ATOM 4640 O O . LEU A 1 549 ? -9.121 29.040 24.350 1.00 62.78 549 LEU A O 1
ATOM 4644 N N . HIS A 1 550 ? -9.435 31.232 24.635 1.00 63.88 550 HIS A N 1
ATOM 4645 C CA . HIS A 1 550 ? -10.863 31.172 24.331 1.00 63.88 550 HIS A CA 1
ATOM 4646 C C . HIS A 1 550 ? -11.116 30.869 22.843 1.00 63.88 550 HIS A C 1
ATOM 4648 O O . HIS A 1 550 ? -10.227 30.932 21.984 1.00 63.88 550 HIS A O 1
ATOM 4654 N N . ARG A 1 551 ? -12.376 30.571 22.515 1.00 59.50 551 ARG A N 1
ATOM 4655 C CA . ARG A 1 551 ? -12.834 30.464 21.124 1.00 59.50 551 ARG A CA 1
ATOM 4656 C C . ARG A 1 551 ? -12.484 31.733 20.329 1.00 59.50 551 ARG A C 1
ATOM 4658 O O . ARG A 1 551 ? -12.529 32.826 20.894 1.00 59.50 551 ARG A O 1
ATOM 4665 N N . PRO A 1 552 ? -12.165 31.613 19.029 1.00 52.41 552 PRO A N 1
ATOM 4666 C CA . PRO A 1 552 ? -12.126 30.399 18.201 1.00 52.41 552 PRO A CA 1
ATOM 4667 C C . PRO A 1 552 ? -10.736 29.724 18.147 1.00 52.41 552 PRO A C 1
ATOM 4669 O O . PRO A 1 552 ? -10.502 28.845 17.322 1.00 52.41 552 PRO A O 1
ATOM 4672 N N . PHE A 1 553 ? -9.784 30.136 18.988 1.00 59.03 553 PHE A N 1
ATOM 4673 C CA . PHE A 1 553 ? -8.361 29.813 18.815 1.00 59.03 553 PHE A CA 1
ATOM 4674 C C . PHE A 1 553 ? -7.953 28.408 19.296 1.00 59.03 553 PHE A C 1
ATOM 4676 O O . PHE A 1 553 ? -6.878 27.928 18.944 1.00 59.03 553 PHE A O 1
ATOM 4683 N N . HIS A 1 554 ? -8.821 27.731 20.052 1.00 68.38 554 HIS A N 1
ATOM 4684 C CA . HIS A 1 554 ? -8.594 26.423 20.688 1.00 68.38 554 HIS A CA 1
ATOM 4685 C C . HIS A 1 554 ? -9.301 25.256 19.970 1.00 68.38 554 HIS A C 1
ATOM 4687 O O . HIS A 1 554 ? -9.838 24.344 20.589 1.00 68.38 554 HIS A O 1
ATOM 4693 N N . PHE A 1 555 ? -9.332 25.305 18.637 1.00 73.94 555 PHE A N 1
ATOM 4694 C CA . PHE A 1 555 ? -9.887 24.235 17.793 1.00 73.94 555 PHE A CA 1
ATOM 4695 C C . PHE A 1 555 ? -8.865 23.126 17.477 1.00 73.94 555 PHE A C 1
ATOM 4697 O O . PHE A 1 555 ? -9.229 21.977 17.289 1.00 73.94 555 PHE A O 1
ATOM 4704 N N . PHE A 1 556 ? -7.568 23.445 17.430 1.00 77.44 556 PHE A N 1
ATOM 4705 C CA . PHE A 1 556 ? -6.516 22.462 17.148 1.00 77.44 556 PHE A CA 1
ATOM 4706 C C . PHE A 1 556 ? -5.739 22.124 18.419 1.00 77.44 556 PHE A C 1
ATOM 4708 O O . PHE A 1 556 ? -5.286 23.024 19.131 1.00 77.44 556 PHE A O 1
ATOM 4715 N N . ALA A 1 557 ? -5.552 20.833 18.681 1.00 78.88 557 ALA A N 1
ATOM 4716 C CA . ALA A 1 557 ? -4.661 20.359 19.733 1.00 78.88 557 ALA A CA 1
ATOM 4717 C C . ALA A 1 557 ? -3.197 20.451 19.307 1.00 78.88 557 ALA A C 1
ATOM 4719 O O . ALA A 1 557 ? -2.893 20.512 18.117 1.00 78.88 557 ALA A O 1
ATOM 4720 N N . ARG A 1 558 ? -2.273 20.414 20.269 1.00 77.31 558 ARG A N 1
ATOM 4721 C CA . ARG A 1 558 ? -0.835 20.316 19.998 1.00 77.31 558 ARG A CA 1
ATOM 4722 C C . ARG A 1 558 ? -0.233 19.138 20.725 1.00 77.31 558 ARG A C 1
ATOM 4724 O O . ARG A 1 558 ? -0.626 18.818 21.838 1.00 77.31 558 ARG A O 1
ATOM 4731 N N . THR A 1 559 ? 0.767 18.535 20.102 1.00 80.56 559 THR A N 1
ATOM 4732 C CA . THR A 1 559 ? 1.572 17.513 20.760 1.00 80.56 559 THR A CA 1
ATOM 4733 C C . THR A 1 559 ? 3.045 17.706 20.456 1.00 80.56 559 THR A C 1
ATOM 4735 O O . THR A 1 559 ? 3.424 18.173 19.377 1.00 80.56 559 THR A O 1
ATOM 4738 N N . ASN A 1 560 ? 3.884 17.368 21.428 1.00 77.56 560 ASN A N 1
ATOM 4739 C CA . ASN A 1 560 ? 5.331 17.388 21.270 1.00 77.56 560 ASN A CA 1
ATOM 4740 C C . ASN A 1 560 ? 5.865 15.993 20.880 1.00 77.56 560 ASN A C 1
ATOM 4742 O O . ASN A 1 560 ? 5.138 14.999 20.818 1.00 77.56 560 ASN A O 1
ATOM 4746 N N . ASN A 1 561 ? 7.163 15.915 20.575 1.00 78.75 561 ASN A N 1
ATOM 4747 C CA . ASN A 1 561 ? 7.779 14.661 20.135 1.00 78.75 561 ASN A CA 1
ATOM 4748 C C . ASN A 1 561 ? 7.816 13.587 21.236 1.00 78.75 561 ASN A C 1
ATOM 4750 O O . ASN A 1 561 ? 7.739 12.403 20.905 1.00 78.75 561 ASN A O 1
ATOM 4754 N N . GLU A 1 562 ? 7.917 13.985 22.506 1.00 81.81 562 GLU A N 1
ATOM 4755 C CA . GLU A 1 562 ? 7.985 13.078 23.658 1.00 81.81 562 GLU A CA 1
ATOM 4756 C C . GLU A 1 562 ? 6.636 12.393 23.895 1.00 81.81 562 GLU A C 1
ATOM 4758 O O . GLU A 1 562 ? 6.558 11.167 23.929 1.00 81.81 562 GLU A O 1
ATOM 4763 N N . GLU A 1 563 ? 5.550 13.163 23.945 1.00 81.88 563 GLU A N 1
ATOM 4764 C CA . GLU A 1 563 ? 4.175 12.664 24.036 1.00 81.88 563 GLU A CA 1
ATOM 4765 C C . GLU A 1 563 ? 3.824 11.763 22.863 1.00 81.88 563 GLU A C 1
ATOM 4767 O O . GLU A 1 563 ? 3.242 10.695 23.043 1.00 81.88 563 GLU A O 1
ATOM 4772 N N . LEU A 1 564 ? 4.209 12.167 21.649 1.00 83.69 564 LEU A N 1
ATOM 4773 C CA . LEU A 1 564 ? 3.982 11.350 20.471 1.00 83.69 564 LEU A CA 1
ATOM 4774 C C . LEU A 1 564 ? 4.756 10.030 20.569 1.00 83.69 564 LEU A C 1
ATOM 4776 O O . LEU A 1 564 ? 4.227 8.994 20.176 1.00 83.69 564 LEU A O 1
ATOM 4780 N N . GLN A 1 565 ? 5.993 10.032 21.076 1.00 83.62 565 GLN A N 1
ATOM 4781 C CA . GLN A 1 565 ? 6.747 8.800 21.328 1.00 83.62 565 GLN A CA 1
ATOM 4782 C C . GLN A 1 565 ? 6.080 7.926 22.389 1.00 83.62 565 GLN A C 1
ATOM 4784 O O . GLN A 1 565 ? 5.938 6.726 22.155 1.00 83.62 565 GLN A O 1
ATOM 4789 N N . LEU A 1 566 ? 5.629 8.510 23.499 1.00 86.12 566 LEU A N 1
ATOM 4790 C CA . LEU A 1 566 ? 4.910 7.799 24.556 1.00 86.12 566 LEU A CA 1
ATOM 4791 C C . LEU A 1 566 ? 3.616 7.179 24.030 1.00 86.12 566 LEU A C 1
ATOM 4793 O O . LEU A 1 566 ? 3.347 6.011 24.292 1.00 86.12 566 LEU A O 1
ATOM 4797 N N . LEU A 1 567 ? 2.852 7.915 23.221 1.00 87.44 567 LEU A N 1
ATOM 4798 C CA . LEU A 1 567 ? 1.637 7.414 22.587 1.00 87.44 567 LEU A CA 1
ATOM 4799 C C . LEU A 1 567 ? 1.947 6.237 21.667 1.00 87.44 567 LEU A C 1
ATOM 4801 O O . LEU A 1 567 ? 1.242 5.231 21.697 1.00 87.44 567 LEU A O 1
ATOM 4805 N N . MET A 1 568 ? 3.016 6.336 20.872 1.00 86.50 568 MET A N 1
ATOM 4806 C CA . MET A 1 568 ? 3.454 5.230 20.020 1.00 86.50 568 MET A CA 1
ATOM 4807 C C . MET A 1 568 ? 3.825 4.008 20.854 1.00 86.50 568 MET A C 1
ATOM 4809 O O . MET A 1 568 ? 3.326 2.924 20.584 1.00 86.50 568 MET A O 1
ATOM 4813 N N . GLN A 1 569 ? 4.641 4.180 21.892 1.00 85.75 569 GLN A N 1
ATOM 4814 C CA . GLN A 1 569 ? 5.047 3.087 22.773 1.00 85.75 569 GLN A CA 1
ATOM 4815 C C . GLN A 1 569 ? 3.848 2.437 23.472 1.00 85.75 569 GLN A C 1
ATOM 4817 O O . GLN A 1 569 ? 3.729 1.215 23.467 1.00 85.75 569 GLN A O 1
ATOM 4822 N N . ALA A 1 570 ? 2.924 3.234 24.008 1.00 84.62 570 ALA A N 1
ATOM 4823 C CA . ALA A 1 570 ? 1.713 2.738 24.655 1.00 84.62 570 ALA A CA 1
ATOM 4824 C C . ALA A 1 570 ? 0.787 2.004 23.673 1.00 84.62 570 ALA A C 1
ATOM 4826 O O . ALA A 1 570 ? 0.132 1.036 24.053 1.00 84.62 570 ALA A O 1
ATOM 4827 N N . SER A 1 571 ? 0.764 2.427 22.408 1.00 86.00 571 SER A N 1
ATOM 4828 C CA . SER A 1 571 ? -0.065 1.825 21.358 1.00 86.00 571 SER A CA 1
ATOM 4829 C C . SER A 1 571 ? 0.575 0.604 20.693 1.00 86.00 571 SER A C 1
ATOM 4831 O O . SER A 1 571 ? -0.062 -0.038 19.855 1.00 86.00 571 SER A O 1
ATOM 4833 N N . LEU A 1 572 ? 1.828 0.272 21.022 1.00 83.00 572 LEU A N 1
ATOM 4834 C CA . LEU A 1 572 ? 2.423 -0.984 20.586 1.00 83.00 572 LEU A CA 1
ATOM 4835 C C . LEU A 1 572 ? 1.709 -2.133 21.290 1.00 83.00 572 LEU A C 1
ATOM 4837 O O . LEU A 1 572 ? 1.561 -2.163 22.516 1.00 83.00 572 LEU A O 1
ATOM 4841 N N . ALA A 1 573 ? 1.265 -3.078 20.475 1.00 75.56 573 ALA A N 1
ATOM 4842 C CA . ALA A 1 573 ? 0.661 -4.292 20.972 1.00 75.56 573 ALA A CA 1
ATOM 4843 C C . ALA A 1 573 ? 1.745 -5.254 21.473 1.00 75.56 573 ALA A C 1
ATOM 4845 O O . ALA A 1 573 ? 2.775 -5.455 20.830 1.00 75.56 573 ALA A O 1
ATOM 4846 N N . GLU A 1 574 ? 1.491 -5.832 22.638 1.00 78.44 574 GLU A N 1
ATOM 4847 C CA . GLU A 1 574 ? 2.388 -6.717 23.382 1.00 78.44 574 GLU A CA 1
ATOM 4848 C C . GLU A 1 574 ? 2.283 -8.171 22.909 1.00 78.44 574 GLU A C 1
ATOM 4850 O O . GLU A 1 574 ? 3.204 -8.961 23.101 1.00 78.44 574 GLU A O 1
ATOM 4855 N N . LYS A 1 575 ? 1.164 -8.528 22.270 1.00 72.25 575 LYS A N 1
ATOM 4856 C CA . LYS A 1 575 ? 0.886 -9.865 21.739 1.00 72.25 575 LYS A CA 1
ATOM 4857 C C . LYS A 1 575 ? 0.522 -9.803 20.257 1.00 72.25 575 LYS A C 1
ATOM 4859 O O . LYS A 1 575 ? -0.001 -8.796 19.772 1.00 72.25 575 LYS A O 1
ATOM 4864 N N . LYS A 1 576 ? 0.777 -10.903 19.540 1.00 63.00 576 LYS A N 1
ATOM 4865 C CA . LYS A 1 576 ? 0.306 -11.094 18.160 1.00 63.00 576 LYS A CA 1
ATOM 4866 C C . LYS A 1 576 ? -1.228 -11.056 18.181 1.00 63.00 576 LYS A C 1
ATOM 4868 O O . LYS A 1 576 ? -1.832 -11.759 18.980 1.00 63.00 576 LYS A O 1
ATOM 4873 N N . GLU A 1 577 ? -1.830 -10.221 17.334 1.00 67.56 577 GLU A N 1
ATOM 4874 C CA . GLU A 1 577 ? -3.291 -10.064 17.189 1.00 67.56 577 GLU A CA 1
ATOM 4875 C C . GLU A 1 577 ? -4.041 -9.340 18.326 1.00 67.56 577 GLU A C 1
ATOM 4877 O O . GLU A 1 577 ? -5.275 -9.365 18.354 1.00 67.56 577 GLU A O 1
ATOM 4882 N N . GLN A 1 578 ? -3.326 -8.657 19.226 1.00 80.88 578 GLN A N 1
ATOM 4883 C CA . GLN A 1 578 ? -3.929 -7.820 20.270 1.00 80.88 578 GLN A CA 1
ATOM 4884 C C . GLN A 1 578 ? -4.716 -6.644 19.660 1.00 80.88 578 GLN A C 1
ATOM 4886 O O . GLN A 1 578 ? -4.225 -5.976 18.743 1.00 80.88 578 GLN A O 1
ATOM 4891 N N . VAL A 1 579 ? -5.907 -6.354 20.195 1.00 84.69 579 VAL A N 1
ATOM 4892 C CA . VAL A 1 579 ? -6.701 -5.177 19.799 1.00 84.69 579 VAL A CA 1
ATOM 4893 C C . VAL A 1 579 ? -6.290 -3.983 20.657 1.00 84.69 579 VAL A C 1
ATOM 4895 O O . VAL A 1 579 ? -6.384 -4.031 21.886 1.00 84.69 579 VAL A O 1
ATOM 4898 N N . VAL A 1 580 ? -5.852 -2.901 20.010 1.00 91.19 580 VAL A N 1
ATOM 4899 C CA . VAL A 1 580 ? -5.469 -1.654 20.687 1.00 91.19 580 VAL A CA 1
ATOM 4900 C C . VAL A 1 580 ? -6.497 -0.576 20.362 1.00 91.19 580 VAL A C 1
ATOM 4902 O O . VAL A 1 580 ? -6.639 -0.181 19.205 1.00 91.19 580 VAL A O 1
ATOM 4905 N N . ILE A 1 581 ? -7.207 -0.094 21.381 1.00 93.62 581 ILE A N 1
ATOM 4906 C CA . ILE A 1 581 ? -8.130 1.036 21.260 1.00 93.62 581 ILE A CA 1
ATOM 4907 C C . ILE A 1 581 ? -7.459 2.259 21.867 1.00 93.62 581 ILE A C 1
ATOM 4909 O O . ILE A 1 581 ? -7.259 2.336 23.076 1.00 93.62 581 ILE A O 1
ATOM 4913 N N . VAL A 1 582 ? -7.135 3.220 21.016 1.00 94.38 582 VAL A N 1
ATOM 4914 C CA . VAL A 1 582 ? -6.699 4.556 21.397 1.00 94.38 582 VAL A CA 1
ATOM 4915 C C . VAL A 1 582 ? -7.930 5.457 21.441 1.00 94.38 582 VAL A C 1
ATOM 4917 O O . VAL A 1 582 ? -8.764 5.397 20.543 1.00 94.38 582 VAL A O 1
ATOM 4920 N N . TYR A 1 583 ? -8.073 6.288 22.465 1.00 94.56 583 TYR A N 1
ATOM 4921 C CA . TYR A 1 583 ? -9.188 7.228 22.552 1.00 94.56 583 TYR A CA 1
ATOM 4922 C C . TYR A 1 583 ? -8.734 8.581 23.089 1.00 94.56 583 TYR A C 1
ATOM 4924 O O . TYR A 1 583 ? -7.898 8.658 23.992 1.00 94.56 583 TYR A O 1
ATOM 4932 N N . GLY A 1 584 ? -9.279 9.643 22.505 1.00 92.69 584 GLY A N 1
ATOM 4933 C CA . GLY A 1 584 ? -8.965 11.027 22.835 1.00 92.69 584 GLY A CA 1
ATOM 4934 C C . GLY A 1 584 ? -10.101 11.966 22.441 1.00 92.69 584 GLY A C 1
ATOM 4935 O O . GLY A 1 584 ? -11.110 11.509 21.921 1.00 92.69 584 GLY A O 1
ATOM 4936 N N . HIS A 1 585 ? -9.948 13.272 22.667 1.00 90.88 585 HIS A N 1
ATOM 4937 C CA . HIS A 1 585 ? -10.941 14.255 22.211 1.00 90.88 585 HIS A CA 1
ATOM 4938 C C . HIS A 1 585 ? -10.800 14.578 20.716 1.00 90.88 585 HIS A C 1
ATOM 4940 O O . HIS A 1 585 ? -11.769 14.544 19.958 1.00 90.88 585 HIS A O 1
ATOM 4946 N N . PHE A 1 586 ? -9.568 14.843 20.281 1.00 89.31 586 PHE A N 1
ATOM 4947 C CA . PHE A 1 586 ? -9.258 15.337 18.941 1.00 89.31 586 PHE A CA 1
ATOM 4948 C C . PHE A 1 586 ? -9.038 14.205 17.940 1.00 89.31 586 PHE A C 1
ATOM 4950 O O . PHE A 1 586 ? -8.190 13.348 18.191 1.00 89.31 586 PHE A O 1
ATOM 4957 N N . PRO A 1 587 ? -9.686 14.243 16.765 1.00 90.56 587 PRO A N 1
ATOM 4958 C CA . PRO A 1 587 ? -9.259 13.476 15.607 1.00 90.56 587 PRO A CA 1
ATOM 4959 C C . PRO A 1 587 ? -7.786 13.704 15.295 1.00 90.56 587 PRO A C 1
ATOM 4961 O O . PRO A 1 587 ? -7.262 14.815 15.446 1.00 90.56 587 PRO A O 1
ATOM 4964 N N . SER A 1 588 ? -7.136 12.680 14.752 1.00 87.94 588 SER A N 1
ATOM 4965 C CA . SER A 1 588 ? -5.728 12.717 14.361 1.00 87.94 588 SER A CA 1
ATOM 4966 C C . SER A 1 588 ? -5.409 13.829 13.355 1.00 87.94 588 SER A C 1
ATOM 4968 O O . SER A 1 588 ? -4.283 14.323 13.307 1.00 87.94 588 SER A O 1
ATOM 4970 N N . SER A 1 589 ? -6.395 14.256 12.567 1.00 85.19 589 SER A N 1
ATOM 4971 C CA . SER A 1 589 ? -6.315 15.380 11.631 1.00 85.19 589 SER A CA 1
ATOM 4972 C C . SER A 1 589 ? -6.242 16.758 12.285 1.00 85.19 589 SER A C 1
ATOM 4974 O O . SER A 1 589 ? -5.726 17.694 11.674 1.00 85.19 589 SER A O 1
ATOM 4976 N N . THR A 1 590 ? -6.768 16.898 13.502 1.00 83.81 590 THR A N 1
ATOM 4977 C CA . THR A 1 590 ? -6.888 18.176 14.229 1.00 83.81 590 THR A CA 1
ATOM 4978 C C . THR A 1 590 ? -5.810 18.361 15.298 1.00 83.81 590 THR A C 1
ATOM 4980 O O . THR A 1 590 ? -5.805 19.358 16.019 1.00 83.81 590 THR A O 1
ATOM 4983 N N . ILE A 1 591 ? -4.858 17.429 15.370 1.00 83.06 591 ILE A N 1
ATOM 4984 C CA . ILE A 1 591 ? -3.677 17.530 16.223 1.00 83.06 591 ILE A CA 1
ATOM 4985 C C . ILE A 1 591 ? -2.519 18.091 15.399 1.00 83.06 591 ILE A C 1
ATOM 4987 O O . ILE A 1 591 ? -2.140 17.555 14.359 1.00 83.06 591 ILE A O 1
ATOM 4991 N N . ASP A 1 592 ? -1.931 19.173 15.886 1.00 76.56 592 ASP A N 1
ATOM 4992 C CA . ASP A 1 592 ? -0.754 19.796 15.309 1.00 76.56 592 ASP A CA 1
ATOM 4993 C C . ASP A 1 592 ? 0.531 19.147 15.840 1.00 76.56 592 ASP A C 1
ATOM 4995 O O . ASP A 1 592 ? 0.844 19.188 17.033 1.00 76.56 592 ASP A O 1
ATOM 4999 N N . TYR A 1 593 ? 1.299 18.585 14.907 1.00 75.81 593 TYR A N 1
ATOM 5000 C CA . TYR A 1 593 ? 2.589 17.945 15.157 1.00 75.81 593 TYR A CA 1
ATOM 5001 C C . TYR A 1 593 ? 3.793 18.843 14.801 1.00 75.81 593 TYR A C 1
ATOM 5003 O O . TYR A 1 593 ? 4.938 18.402 14.875 1.00 75.81 593 TYR A O 1
ATOM 5011 N N . THR A 1 594 ? 3.563 20.080 14.341 1.00 62.56 594 THR A N 1
ATOM 5012 C CA . THR A 1 594 ? 4.581 20.942 13.704 1.00 62.56 594 THR A CA 1
ATOM 5013 C C . THR A 1 594 ? 5.387 21.805 14.674 1.00 62.56 594 THR A C 1
ATOM 5015 O O . THR A 1 594 ? 6.183 22.626 14.227 1.00 62.56 594 THR A O 1
ATOM 5018 N N . VAL A 1 595 ? 5.262 21.591 15.989 1.00 55.53 595 VAL A N 1
ATOM 5019 C CA . VAL A 1 595 ? 5.886 22.414 17.050 1.00 55.53 595 VAL A CA 1
ATOM 5020 C C . VAL A 1 595 ? 7.416 22.568 16.895 1.00 55.53 595 VAL A C 1
ATOM 5022 O O . VAL A 1 595 ? 7.991 23.526 17.399 1.00 55.53 595 VAL A O 1
ATOM 5025 N N . SER A 1 596 ? 8.081 21.678 16.148 1.00 49.94 596 SER A N 1
ATOM 5026 C CA . SER A 1 596 ? 9.530 21.724 15.874 1.00 49.94 596 SER A CA 1
ATOM 5027 C C . SER A 1 596 ? 9.909 21.822 14.385 1.00 49.94 596 SER A C 1
ATOM 5029 O O . SER A 1 596 ? 11.086 21.718 14.038 1.00 49.94 596 SER A O 1
ATOM 5031 N N . GLU A 1 597 ? 8.946 22.003 13.474 1.00 55.69 597 GLU A N 1
ATOM 5032 C CA . GLU A 1 597 ? 9.210 21.992 12.031 1.00 55.69 597 GLU A CA 1
ATOM 5033 C C . GLU A 1 597 ? 9.345 23.398 11.437 1.00 55.69 597 GLU A C 1
ATOM 5035 O O . GLU A 1 597 ? 8.577 24.312 11.726 1.00 55.69 597 GLU A O 1
ATOM 5040 N N . THR A 1 598 ? 10.313 23.571 10.533 1.00 55.22 598 THR A N 1
ATOM 5041 C CA . THR A 1 598 ? 10.472 24.822 9.786 1.00 55.22 598 THR A CA 1
ATOM 5042 C C . THR A 1 598 ? 9.328 25.025 8.788 1.00 55.22 598 THR A C 1
ATOM 5044 O O . THR A 1 598 ? 8.733 24.070 8.273 1.00 55.22 598 THR A O 1
ATOM 5047 N N . PHE A 1 599 ? 9.057 26.288 8.446 1.00 53.06 599 PHE A N 1
ATOM 5048 C CA . PHE A 1 599 ? 8.059 26.671 7.440 1.00 53.06 599 PHE A CA 1
ATOM 5049 C C . PHE A 1 599 ? 8.212 25.884 6.123 1.00 53.06 599 PHE A C 1
ATOM 5051 O O . PHE A 1 599 ? 7.237 25.348 5.600 1.00 53.06 599 PHE A O 1
ATOM 5058 N N . TRP A 1 600 ? 9.445 25.721 5.628 1.00 52.53 600 TRP A N 1
ATOM 5059 C CA . TRP A 1 600 ? 9.735 24.973 4.399 1.00 52.53 600 TRP A CA 1
ATOM 5060 C C . TRP A 1 600 ? 9.426 23.475 4.495 1.00 52.53 600 TRP A C 1
ATOM 5062 O O . TRP A 1 600 ? 8.938 22.890 3.529 1.00 52.53 600 TRP A O 1
ATOM 5072 N N . ARG A 1 601 ? 9.653 22.843 5.653 1.00 57.12 601 ARG A N 1
ATOM 5073 C CA . ARG A 1 601 ? 9.254 21.445 5.876 1.00 57.12 601 ARG A CA 1
ATOM 5074 C C . ARG A 1 601 ? 7.737 21.294 5.874 1.00 57.12 601 ARG A C 1
ATOM 5076 O O . ARG A 1 601 ? 7.228 20.382 5.233 1.00 57.12 601 ARG A O 1
ATOM 5083 N N . THR A 1 602 ? 7.024 22.225 6.503 1.00 56.41 602 THR A N 1
ATOM 5084 C CA . THR A 1 602 ? 5.552 22.257 6.499 1.00 56.41 602 THR A CA 1
ATOM 5085 C C . THR A 1 602 ? 5.001 22.446 5.079 1.00 56.41 602 THR A C 1
ATOM 5087 O O . THR A 1 602 ? 4.060 21.765 4.676 1.00 56.41 602 THR A O 1
ATOM 5090 N N . PHE A 1 603 ? 5.638 23.310 4.283 1.00 56.03 603 PHE A N 1
ATOM 5091 C CA . PHE A 1 603 ? 5.316 23.518 2.870 1.00 56.03 603 PHE A CA 1
ATOM 5092 C C . PHE A 1 603 ? 5.503 22.252 2.027 1.00 56.03 603 PHE A C 1
ATOM 5094 O O . PHE A 1 603 ? 4.600 21.859 1.292 1.00 56.03 603 PHE A O 1
ATOM 5101 N N . LEU A 1 604 ? 6.646 21.574 2.157 1.00 58.31 604 LEU A N 1
ATOM 5102 C CA . LEU A 1 604 ? 6.876 20.303 1.470 1.00 58.31 604 LEU A CA 1
ATOM 5103 C C . LEU A 1 604 ? 5.879 19.236 1.940 1.00 58.31 604 LEU A C 1
ATOM 5105 O O . LEU A 1 604 ? 5.354 18.495 1.117 1.00 58.31 604 LEU A O 1
ATOM 5109 N N . ARG A 1 605 ? 5.523 19.194 3.229 1.00 60.22 605 ARG A N 1
ATOM 5110 C CA . ARG A 1 605 ? 4.501 18.263 3.734 1.00 60.22 605 ARG A CA 1
ATOM 5111 C C . ARG A 1 605 ? 3.137 18.475 3.082 1.00 60.22 605 ARG A C 1
ATOM 5113 O O . ARG A 1 605 ? 2.485 17.489 2.777 1.00 60.22 605 ARG A O 1
ATOM 5120 N N . PHE A 1 606 ? 2.731 19.702 2.778 1.00 58.03 606 PHE A N 1
ATOM 5121 C CA . PHE A 1 606 ? 1.466 19.927 2.078 1.00 58.03 606 PHE A CA 1
ATOM 5122 C C . PHE A 1 606 ? 1.410 19.278 0.682 1.00 58.03 606 PHE A C 1
ATOM 5124 O O . PHE A 1 606 ? 0.388 18.708 0.311 1.00 58.03 606 PHE A O 1
ATOM 5131 N N . PHE A 1 607 ? 2.511 19.310 -0.077 1.00 50.50 607 PHE A N 1
ATOM 5132 C CA . PHE A 1 607 ? 2.570 18.712 -1.419 1.00 50.50 607 PHE A CA 1
ATOM 5133 C C . PHE A 1 607 ? 2.898 17.207 -1.419 1.00 50.50 607 PHE A C 1
ATOM 5135 O O . PHE A 1 607 ? 2.677 16.543 -2.428 1.00 50.50 607 PHE A O 1
ATOM 5142 N N . TRP A 1 608 ? 3.430 16.668 -0.314 1.00 46.41 608 TRP A N 1
ATOM 5143 C CA . TRP A 1 608 ? 3.947 15.293 -0.222 1.00 46.41 608 TRP A CA 1
ATOM 5144 C C . TRP A 1 608 ? 3.148 14.388 0.741 1.00 46.41 608 TRP A C 1
ATOM 5146 O O . TRP A 1 608 ? 3.294 13.168 0.684 1.00 46.41 608 TRP A O 1
ATOM 5156 N N . TRP A 1 609 ? 2.326 14.948 1.640 1.00 53.84 609 TRP A N 1
ATOM 5157 C CA . TRP A 1 609 ? 1.740 14.245 2.792 1.00 53.84 609 TRP A CA 1
ATOM 5158 C C . TRP A 1 609 ? 0.230 14.492 2.930 1.00 53.84 609 TRP A C 1
ATOM 5160 O O . TRP A 1 609 ? -0.200 15.519 3.441 1.00 53.84 609 TRP A O 1
ATOM 5170 N N . SER A 1 610 ? -0.597 13.515 2.544 1.00 53.22 610 SER A N 1
ATOM 5171 C CA . SER A 1 610 ? -2.061 13.591 2.714 1.00 53.22 610 SER A CA 1
ATOM 5172 C C . SER A 1 610 ? -2.587 12.980 4.017 1.00 53.22 610 SER A C 1
ATOM 5174 O O . SER A 1 610 ? -3.786 13.042 4.265 1.00 53.22 610 SER A O 1
ATOM 5176 N N . ARG A 1 611 ? -1.720 12.367 4.840 1.00 63.25 611 ARG A N 1
ATOM 5177 C CA . ARG A 1 611 ? -2.089 11.710 6.107 1.00 63.25 611 ARG A CA 1
ATOM 5178 C C . ARG A 1 611 ? -1.394 12.344 7.315 1.00 63.25 611 ARG A C 1
ATOM 5180 O O . ARG A 1 611 ? -0.208 12.665 7.233 1.00 63.25 611 ARG A O 1
ATOM 5187 N N . SER A 1 612 ? -2.107 12.463 8.431 1.00 64.88 612 SER A N 1
ATOM 5188 C CA . SER A 1 612 ? -1.632 12.911 9.734 1.00 64.88 612 SER A CA 1
ATOM 5189 C C . SER A 1 612 ? -0.476 12.022 10.191 1.00 64.88 612 SER A C 1
ATOM 5191 O O . SER A 1 612 ? -0.366 10.848 9.812 1.00 64.88 612 SER A O 1
ATOM 5193 N N . ILE A 1 613 ? 0.436 12.573 10.995 1.00 71.00 613 ILE A N 1
ATOM 5194 C CA . ILE A 1 613 ? 1.606 11.811 11.457 1.00 71.00 613 ILE A CA 1
ATOM 5195 C C . ILE A 1 613 ? 1.162 10.564 12.223 1.00 71.00 613 ILE A C 1
ATOM 5197 O O . ILE A 1 613 ? 1.754 9.494 12.053 1.00 71.00 613 ILE A O 1
ATOM 5201 N N . LEU A 1 614 ? 0.111 10.706 13.028 1.00 72.12 614 LEU A N 1
ATOM 5202 C CA . LEU A 1 614 ? -0.434 9.643 13.851 1.00 72.12 614 LEU A CA 1
ATOM 5203 C C . LEU A 1 614 ? -1.068 8.533 13.009 1.00 72.12 614 LEU A C 1
ATOM 5205 O O . LEU A 1 614 ? -0.652 7.381 13.136 1.00 72.12 614 LEU A O 1
ATOM 5209 N N . SER A 1 615 ? -1.952 8.875 12.064 1.00 75.88 615 SER A N 1
ATOM 5210 C CA . SER A 1 615 ? -2.566 7.885 11.166 1.00 75.88 615 SER A CA 1
ATOM 5211 C C . SER A 1 615 ? -1.519 7.112 10.356 1.00 75.88 615 SER A C 1
ATOM 5213 O O . SER A 1 615 ? -1.646 5.905 10.170 1.00 75.88 615 SER A O 1
ATOM 5215 N N . ARG A 1 616 ? -0.420 7.752 9.927 1.00 75.31 616 ARG A N 1
ATOM 5216 C CA . ARG A 1 616 ? 0.699 7.074 9.243 1.00 75.31 616 ARG A CA 1
ATOM 5217 C C . ARG A 1 616 ? 1.428 6.079 10.147 1.00 75.31 616 ARG A C 1
ATOM 5219 O O . ARG A 1 616 ? 1.773 4.982 9.695 1.00 75.31 616 ARG A O 1
ATOM 5226 N N . LYS A 1 617 ? 1.737 6.483 11.382 1.00 75.50 617 LYS A N 1
ATOM 5227 C CA . LYS A 1 617 ? 2.456 5.619 12.324 1.00 75.50 617 LYS A CA 1
ATOM 5228 C C . LYS A 1 617 ? 1.585 4.421 12.712 1.00 75.50 617 LYS A C 1
ATOM 5230 O O . LYS A 1 617 ? 2.060 3.298 12.578 1.00 75.50 617 LYS A O 1
ATOM 5235 N N . PHE A 1 618 ? 0.309 4.636 13.036 1.00 78.69 618 PHE A N 1
ATOM 5236 C CA . PHE A 1 618 ? -0.636 3.555 13.338 1.00 78.69 618 PHE A CA 1
ATOM 5237 C C . PHE A 1 618 ? -0.935 2.657 12.139 1.00 78.69 618 PHE A C 1
ATOM 5239 O O . PHE A 1 618 ? -0.933 1.441 12.281 1.00 78.69 618 PHE A O 1
ATOM 5246 N N . TYR A 1 619 ? -1.063 3.209 10.929 1.00 71.69 619 TYR A N 1
ATOM 5247 C CA . TYR A 1 619 ? -1.174 2.404 9.706 1.00 71.69 619 TYR A CA 1
ATOM 5248 C C . TYR A 1 619 ? 0.018 1.457 9.496 1.00 71.69 619 TYR A C 1
ATOM 5250 O O . TYR A 1 619 ? -0.101 0.419 8.847 1.00 71.69 619 TYR A O 1
ATOM 5258 N N . SER A 1 620 ? 1.194 1.825 10.008 1.00 68.50 620 SER A N 1
ATOM 5259 C CA . SER A 1 620 ? 2.398 1.011 9.869 1.00 68.50 620 SER A CA 1
ATOM 5260 C C . SER A 1 620 ? 2.451 -0.151 10.861 1.00 68.50 620 SER A C 1
ATOM 5262 O O . SER A 1 620 ? 3.313 -1.016 10.687 1.00 68.50 620 SER A O 1
ATOM 5264 N N . TYR A 1 621 ? 1.568 -0.181 11.867 1.00 68.50 621 TYR A N 1
ATOM 5265 C CA . TYR A 1 621 ? 1.556 -1.220 12.891 1.00 68.50 621 TYR A CA 1
ATOM 5266 C C . TYR A 1 621 ? 0.976 -2.526 12.334 1.00 68.50 621 TYR A C 1
ATOM 5268 O O . TYR A 1 621 ? 0.041 -2.504 11.531 1.00 68.50 621 TYR A O 1
ATOM 5276 N N . PRO A 1 622 ? 1.529 -3.681 12.740 1.00 62.16 622 PRO A N 1
ATOM 5277 C CA . PRO A 1 622 ? 1.026 -4.977 12.298 1.00 62.16 622 PRO A CA 1
ATOM 5278 C C . PRO A 1 622 ? -0.344 -5.309 12.912 1.00 62.16 622 PRO A C 1
ATOM 5280 O O . PRO A 1 622 ? -1.136 -6.004 12.280 1.00 62.16 622 PRO A O 1
ATOM 5283 N N . ASN A 1 623 ? -0.641 -4.789 14.106 1.00 70.44 623 ASN A N 1
ATOM 5284 C CA . ASN A 1 623 ? -1.864 -5.074 14.862 1.00 70.44 623 ASN A CA 1
ATOM 5285 C C . ASN A 1 623 ? -3.003 -4.092 14.540 1.00 70.44 623 ASN A C 1
ATOM 5287 O O . ASN A 1 623 ? -2.770 -3.020 13.981 1.00 70.44 623 ASN A O 1
ATOM 5291 N N . TYR A 1 624 ? -4.240 -4.476 14.875 1.00 76.81 624 TYR A N 1
ATOM 5292 C CA . TYR A 1 624 ? -5.434 -3.669 14.613 1.00 76.81 624 TYR A CA 1
ATOM 5293 C C . TYR A 1 624 ? -5.552 -2.530 15.637 1.00 76.81 624 TYR A C 1
ATOM 5295 O O . TYR A 1 624 ? -5.732 -2.789 16.829 1.00 76.81 624 TYR A O 1
ATOM 5303 N N . VAL A 1 625 ? -5.428 -1.283 15.169 1.00 87.31 625 VAL A N 1
ATOM 5304 C CA . VAL A 1 625 ? -5.501 -0.064 15.991 1.00 87.31 625 VAL A CA 1
ATOM 5305 C C . VAL A 1 625 ? -6.785 0.694 15.671 1.00 87.31 625 VAL A C 1
ATOM 5307 O O . VAL A 1 625 ? -7.035 1.054 14.519 1.00 87.31 625 VAL A O 1
ATOM 5310 N N . ILE A 1 626 ? -7.581 0.961 16.701 1.00 92.81 626 ILE A N 1
ATOM 5311 C CA . ILE A 1 626 ? -8.841 1.703 16.621 1.00 92.81 626 ILE A CA 1
ATOM 5312 C C . ILE A 1 626 ? -8.659 3.023 17.366 1.00 92.81 626 ILE A C 1
ATOM 5314 O O . ILE A 1 626 ? -8.297 3.002 18.533 1.00 92.81 626 ILE A O 1
ATOM 5318 N N . TYR A 1 627 ? -8.906 4.152 16.713 1.00 94.12 627 TYR A N 1
ATOM 5319 C CA . TYR A 1 627 ? -8.843 5.486 17.302 1.00 94.12 627 TYR A CA 1
ATOM 5320 C C . TYR A 1 627 ? -10.252 6.057 17.459 1.00 94.12 627 TYR A C 1
ATOM 5322 O O . TYR A 1 627 ? -10.982 6.151 16.475 1.00 94.12 627 TYR A O 1
ATOM 5330 N N . LEU A 1 628 ? -10.643 6.409 18.681 1.00 95.44 628 LEU A N 1
ATOM 5331 C CA . LEU A 1 628 ? -11.959 6.958 19.014 1.00 95.44 628 LEU A CA 1
ATOM 5332 C C . LEU A 1 628 ? -11.835 8.435 19.401 1.00 95.44 628 LEU A C 1
ATOM 5334 O O . LEU A 1 628 ? -10.997 8.771 20.239 1.00 95.44 628 LEU A O 1
ATOM 5338 N N . SER A 1 629 ? -12.680 9.293 18.828 1.00 93.69 629 SER A N 1
ATOM 5339 C CA . SER A 1 629 ? -12.660 10.738 19.094 1.00 93.69 629 SER A CA 1
ATOM 5340 C C . SER A 1 629 ? -14.045 11.399 19.052 1.00 93.69 629 SER A C 1
ATOM 5342 O O . SER A 1 629 ? -15.049 10.723 18.788 1.00 93.69 629 SER A O 1
ATOM 5344 N N . GLY A 1 630 ? -14.088 12.695 19.393 1.00 88.00 630 GLY A N 1
ATOM 5345 C CA . GLY A 1 630 ? -15.312 13.467 19.598 1.00 88.00 630 GLY A CA 1
ATOM 5346 C C . GLY A 1 630 ? -15.441 14.825 18.908 1.00 88.00 630 GLY A C 1
ATOM 5347 O O . GLY A 1 630 ? -16.550 15.225 18.606 1.00 88.00 630 GLY A O 1
ATOM 5348 N N . HIS A 1 631 ? -14.357 15.528 18.604 1.00 87.19 631 HIS A N 1
ATOM 5349 C CA . HIS A 1 631 ? -14.326 16.978 18.333 1.00 87.19 631 HIS A CA 1
ATOM 5350 C C . HIS A 1 631 ? -15.138 17.575 17.141 1.00 87.19 631 HIS A C 1
ATOM 5352 O O . HIS A 1 631 ? -15.727 18.646 17.250 1.00 87.19 631 HIS A O 1
ATOM 5358 N N . LEU A 1 632 ? -15.110 16.965 15.956 1.00 81.19 632 LEU A N 1
ATOM 5359 C CA . LEU A 1 632 ? -15.730 17.420 14.698 1.00 81.19 632 LEU A CA 1
ATOM 5360 C C . LEU A 1 632 ? -17.219 17.044 14.577 1.00 81.19 632 LEU A C 1
ATOM 5362 O O . LEU A 1 632 ? -17.927 17.591 13.718 1.00 81.19 632 LEU A O 1
ATOM 5366 N N . HIS A 1 633 ? -17.688 16.095 15.391 1.00 80.00 633 HIS A N 1
ATOM 5367 C CA . HIS A 1 633 ? -19.045 15.531 15.378 1.00 80.00 633 HIS A CA 1
ATOM 5368 C C . HIS A 1 633 ? -19.515 15.144 13.957 1.00 80.00 633 HIS A C 1
ATOM 5370 O O . HIS A 1 633 ? -18.868 14.362 13.266 1.00 80.00 633 HIS A O 1
ATOM 5376 N N . SER A 1 634 ? -20.649 15.686 13.492 1.00 67.50 634 SER A N 1
ATOM 5377 C CA . SER A 1 634 ? -21.213 15.477 12.150 1.00 67.50 634 SER A CA 1
ATOM 5378 C C . SER A 1 634 ? -20.888 16.599 11.150 1.00 67.50 634 SER A C 1
ATOM 5380 O O . SER A 1 634 ? -21.496 16.658 10.075 1.00 67.50 634 SER A O 1
ATOM 5382 N N . VAL A 1 635 ? -19.961 17.509 11.494 1.00 66.19 635 VAL A N 1
ATOM 5383 C CA . VAL A 1 635 ? -19.626 18.720 10.719 1.00 66.19 635 VAL A CA 1
ATOM 5384 C C . VAL A 1 635 ? -20.900 19.482 10.329 1.00 66.19 635 VAL A C 1
ATOM 5386 O O . VAL A 1 635 ? -21.280 19.550 9.158 1.00 66.19 635 VAL A O 1
ATOM 5389 N N . LEU A 1 636 ? -21.609 20.006 11.337 1.00 56.19 636 LEU A N 1
ATOM 5390 C CA . LEU A 1 636 ? -22.889 20.719 11.176 1.00 56.19 636 LEU A CA 1
ATOM 5391 C C . LEU A 1 636 ? -23.978 19.885 10.461 1.00 56.19 636 LEU A C 1
ATOM 5393 O O . LEU A 1 636 ? -24.800 20.427 9.725 1.00 56.19 636 LEU A O 1
ATOM 5397 N N . GLY A 1 637 ? -23.973 18.559 10.634 1.00 59.66 637 GLY A N 1
ATOM 5398 C CA . GLY A 1 637 ? -24.938 17.645 10.014 1.00 59.66 637 GLY A CA 1
ATOM 5399 C C . GLY A 1 637 ? -24.649 17.272 8.553 1.00 59.66 637 GLY A C 1
ATOM 5400 O O . GLY A 1 637 ? -25.388 16.473 7.976 1.00 59.66 637 GLY A O 1
ATOM 5401 N N . PHE A 1 638 ? -23.579 17.793 7.937 1.00 63.34 638 PHE A N 1
ATOM 5402 C CA . PHE A 1 638 ? -23.240 17.488 6.540 1.00 63.34 638 PHE A CA 1
ATOM 5403 C C . PHE A 1 638 ? -22.750 16.042 6.358 1.00 63.34 638 PHE A C 1
ATOM 5405 O O . PHE A 1 638 ? -23.011 15.404 5.330 1.00 63.34 638 PHE A O 1
ATOM 5412 N N . LEU A 1 639 ? -22.058 15.504 7.367 1.00 71.44 639 LEU A N 1
ATOM 5413 C CA . LEU A 1 639 ? -21.532 14.142 7.379 1.00 71.44 639 LEU A CA 1
ATOM 5414 C C . LEU A 1 639 ? -22.068 13.395 8.606 1.00 71.44 639 LEU A C 1
ATOM 5416 O O . LEU A 1 639 ? -21.418 13.373 9.643 1.00 71.44 639 LEU A O 1
ATOM 5420 N N . PRO A 1 640 ? -23.217 12.705 8.495 1.00 64.12 640 PRO A N 1
ATOM 5421 C CA . PRO A 1 640 ? -23.842 12.018 9.633 1.00 64.12 640 PRO A CA 1
ATOM 5422 C C . PRO A 1 640 ? -23.039 10.815 10.159 1.00 64.12 640 PRO A C 1
ATOM 5424 O O . PRO A 1 640 ? -23.406 10.216 11.160 1.00 64.12 640 PRO A O 1
ATOM 5427 N N . ARG A 1 641 ? -21.971 10.417 9.457 1.00 76.38 641 ARG A N 1
ATOM 5428 C CA . ARG A 1 641 ? -21.060 9.333 9.836 1.00 76.38 641 ARG A CA 1
ATOM 5429 C C . ARG A 1 641 ? -19.639 9.804 9.578 1.00 76.38 641 ARG A C 1
ATOM 5431 O O . ARG A 1 641 ? -19.341 10.184 8.443 1.00 76.38 641 ARG A O 1
ATOM 5438 N N . MET A 1 642 ? -18.796 9.758 10.601 1.00 84.44 642 MET A N 1
ATOM 5439 C CA . MET A 1 642 ? -17.430 10.282 10.579 1.00 84.44 642 MET A CA 1
ATOM 5440 C C . MET A 1 642 ? -16.444 9.216 11.060 1.00 84.44 642 MET A C 1
ATOM 5442 O O . MET A 1 642 ? -15.699 9.389 12.012 1.00 84.44 642 MET A O 1
ATOM 5446 N N . TYR A 1 643 ? -16.426 8.083 10.364 1.00 88.75 643 TYR A N 1
ATOM 5447 C CA . TYR A 1 643 ? -15.412 7.053 10.555 1.00 88.75 643 TYR A CA 1
ATOM 5448 C C . TYR A 1 643 ? -14.762 6.686 9.221 1.00 88.75 643 TYR A C 1
ATOM 5450 O O . TYR A 1 643 ? -15.415 6.683 8.174 1.00 88.75 643 TYR A O 1
ATOM 5458 N N . CYS A 1 644 ? -13.469 6.373 9.250 1.00 85.69 644 CYS A N 1
ATOM 5459 C CA . CYS A 1 644 ? -12.714 5.922 8.086 1.00 85.69 644 CYS A CA 1
ATOM 5460 C C . CYS A 1 644 ? -11.729 4.815 8.479 1.00 85.69 644 CYS A C 1
ATOM 5462 O O . CYS A 1 644 ? -11.202 4.772 9.591 1.00 85.69 644 CYS A O 1
ATOM 5464 N N . LYS A 1 645 ? -11.472 3.905 7.538 1.00 83.19 645 LYS A N 1
ATOM 5465 C CA . LYS A 1 645 ? -10.565 2.772 7.709 1.00 83.19 645 LYS A CA 1
ATOM 5466 C C . LYS A 1 645 ? -9.480 2.780 6.645 1.00 83.19 645 LYS A C 1
ATOM 5468 O O . LYS A 1 645 ? -9.751 2.979 5.462 1.00 83.19 645 LYS A O 1
ATOM 5473 N N . CYS A 1 646 ? -8.254 2.485 7.062 1.00 75.25 646 CYS A N 1
ATOM 5474 C CA . CYS A 1 646 ? -7.135 2.234 6.171 1.00 75.25 646 CYS A CA 1
ATOM 5475 C C . CYS A 1 646 ? -6.287 1.071 6.702 1.00 75.25 646 CYS A C 1
ATOM 5477 O O . CYS A 1 646 ? -5.556 1.219 7.678 1.00 75.25 646 CYS A O 1
ATOM 5479 N N . GLY A 1 647 ? -6.338 -0.085 6.033 1.00 74.88 647 GLY A N 1
ATOM 5480 C CA . GLY A 1 647 ? -5.611 -1.282 6.468 1.00 74.88 647 GLY A CA 1
ATOM 5481 C C . GLY A 1 647 ? -6.040 -1.733 7.866 1.00 74.88 647 GLY A C 1
ATOM 5482 O O . GLY A 1 647 ? -7.230 -1.940 8.106 1.00 74.88 647 GLY A O 1
ATOM 5483 N N . ASN A 1 648 ? -5.071 -1.856 8.776 1.00 75.88 648 ASN A N 1
ATOM 5484 C CA . ASN A 1 648 ? -5.298 -2.243 10.172 1.00 75.88 648 ASN A CA 1
ATOM 5485 C C . ASN A 1 648 ? -5.564 -1.047 11.106 1.00 75.88 648 ASN A C 1
ATOM 5487 O O . ASN A 1 648 ? -5.686 -1.240 12.309 1.00 75.88 648 ASN A O 1
ATOM 5491 N N . TYR A 1 649 ? -5.658 0.171 10.566 1.00 85.88 649 TYR A N 1
ATOM 5492 C CA . TYR A 1 649 ? -5.995 1.375 11.319 1.00 85.88 649 TYR A CA 1
ATOM 5493 C C . TYR A 1 649 ? -7.420 1.831 11.003 1.00 85.88 649 TYR A C 1
ATOM 5495 O O . TYR A 1 649 ? -7.811 1.921 9.832 1.00 85.88 649 TYR A O 1
ATOM 5503 N N . MET A 1 650 ? -8.183 2.141 12.043 1.00 88.81 650 MET A N 1
ATOM 5504 C CA . MET A 1 650 ? -9.538 2.664 11.947 1.00 88.81 650 MET A CA 1
ATOM 5505 C C . MET A 1 650 ? -9.686 3.867 12.866 1.00 88.81 650 MET A C 1
ATOM 5507 O O . MET A 1 650 ? -9.279 3.797 14.016 1.00 88.81 650 MET A O 1
ATOM 5511 N N . GLU A 1 651 ? -10.286 4.944 12.375 1.00 91.62 651 GLU A N 1
ATOM 5512 C CA . GLU A 1 651 ? -10.556 6.151 13.157 1.00 91.62 651 GLU A CA 1
ATOM 5513 C C . GLU A 1 651 ? -12.050 6.443 13.119 1.00 91.62 651 GLU A C 1
ATOM 5515 O O . GLU A 1 651 ? -12.651 6.431 12.038 1.00 91.62 651 GLU A O 1
ATOM 5520 N N . LEU A 1 652 ? -12.653 6.632 14.292 1.00 93.25 652 LEU A N 1
ATOM 5521 C CA . LEU A 1 652 ? -14.088 6.796 14.457 1.00 93.25 652 LEU A CA 1
ATOM 5522 C C . LEU A 1 652 ? -14.408 7.992 15.347 1.00 93.25 652 LEU A C 1
ATOM 5524 O O . LEU A 1 652 ? -14.334 7.918 16.575 1.00 93.25 652 LEU A O 1
ATOM 5528 N N . GLU A 1 653 ? -14.894 9.044 14.711 1.00 92.00 653 GLU A N 1
ATOM 5529 C CA . GLU A 1 653 ? -15.544 10.151 15.389 1.00 92.00 653 GLU A CA 1
ATOM 5530 C C . GLU A 1 653 ? -16.966 9.760 15.784 1.00 92.00 653 GLU A C 1
ATOM 5532 O O . GLU A 1 653 ? -17.693 9.129 15.002 1.00 92.00 653 GLU A O 1
ATOM 5537 N N . LEU A 1 654 ? -17.365 10.108 17.002 1.00 92.38 654 LEU A N 1
ATOM 5538 C CA . LEU A 1 654 ? -18.738 9.958 17.465 1.00 92.38 654 LEU A CA 1
ATOM 5539 C C . LEU A 1 654 ? -19.471 11.304 17.403 1.00 92.38 654 LEU A C 1
ATOM 5541 O O . LEU A 1 654 ? -18.907 12.350 17.708 1.00 92.38 654 LEU A O 1
ATOM 5545 N N . ALA A 1 655 ? -20.739 11.269 16.994 1.00 87.31 655 ALA A N 1
ATOM 5546 C CA . ALA A 1 655 ? -21.610 12.432 17.084 1.00 87.31 655 ALA A CA 1
ATOM 5547 C C . ALA A 1 655 ? -21.888 12.793 18.552 1.00 87.31 655 ALA A C 1
ATOM 5549 O O . ALA A 1 655 ? -21.828 11.951 19.444 1.00 87.31 655 ALA A O 1
ATOM 5550 N N . ASP A 1 656 ? -22.220 14.049 18.793 1.00 84.50 656 ASP A N 1
ATOM 5551 C CA . ASP A 1 656 ? -22.400 14.591 20.128 1.00 84.50 656 ASP A CA 1
ATOM 5552 C C . ASP A 1 656 ? -23.652 14.052 20.841 1.00 84.50 656 ASP A C 1
ATOM 5554 O O . ASP A 1 656 ? -24.751 13.955 20.282 1.00 84.50 656 ASP A O 1
ATOM 5558 N N . LEU A 1 657 ? -23.500 13.743 22.129 1.00 87.56 657 LEU A N 1
ATOM 5559 C CA . LEU A 1 657 ? -24.607 13.372 23.004 1.00 87.56 657 LEU A CA 1
ATOM 5560 C C . LEU A 1 657 ? -25.556 14.563 23.184 1.00 87.56 657 LEU A C 1
ATOM 5562 O O . LEU A 1 657 ? -26.773 14.382 23.281 1.00 87.56 657 LEU A O 1
ATOM 5566 N N . TYR A 1 658 ? -25.014 15.784 23.173 1.00 83.06 658 TYR A N 1
ATOM 5567 C CA . TYR A 1 658 ? -25.800 16.996 23.331 1.00 83.06 658 TYR A CA 1
ATOM 5568 C C . TYR A 1 658 ? -26.763 17.256 22.167 1.00 83.06 658 TYR A C 1
ATOM 5570 O O . TYR A 1 658 ? -27.976 17.228 22.397 1.00 83.06 658 TYR A O 1
ATOM 5578 N N . THR A 1 659 ? -26.285 17.512 20.940 1.00 77.50 659 THR A N 1
ATOM 5579 C CA . THR A 1 659 ? -27.195 17.863 19.832 1.00 77.50 659 THR A CA 1
ATOM 5580 C C . THR A 1 659 ? -27.725 16.638 19.101 1.00 77.50 659 THR A C 1
ATOM 5582 O O . THR A 1 659 ? -28.936 16.539 18.906 1.00 77.50 659 THR A O 1
ATOM 5585 N N . SER A 1 660 ? -26.868 15.670 18.770 1.00 81.62 660 SER A N 1
ATOM 5586 C CA . SER A 1 660 ? -27.273 14.482 18.007 1.00 81.62 660 SER A CA 1
ATOM 5587 C C . SER A 1 660 ? -27.897 13.387 18.878 1.00 81.62 660 SER A C 1
ATOM 5589 O O . SER A 1 660 ? -28.658 12.568 18.369 1.00 81.62 660 SER A O 1
ATOM 5591 N N . SER A 1 661 ? -27.619 13.377 20.190 1.00 89.19 661 SER A N 1
ATOM 5592 C CA . SER A 1 661 ? -28.168 12.395 21.144 1.00 89.19 661 SER A CA 1
ATOM 5593 C C . SER A 1 661 ? -27.858 10.952 20.762 1.00 89.19 661 SER A C 1
ATOM 5595 O O . SER A 1 661 ? -28.722 10.081 20.826 1.00 89.19 661 SER A O 1
ATOM 5597 N N . VAL A 1 662 ? -26.609 10.707 20.368 1.00 90.81 662 VAL A N 1
ATOM 5598 C CA . VAL A 1 662 ? -26.109 9.399 19.937 1.00 90.81 662 VAL A CA 1
ATOM 5599 C C . VAL A 1 662 ? -25.057 8.889 20.922 1.00 90.81 662 VAL A C 1
ATOM 5601 O O . VAL A 1 662 ? -24.243 9.653 21.432 1.00 90.81 662 VAL A O 1
ATOM 5604 N N . TYR A 1 663 ? -25.058 7.582 21.168 1.00 94.44 663 TYR A N 1
ATOM 5605 C CA . TYR A 1 663 ? -23.967 6.858 21.822 1.00 94.44 663 TYR A CA 1
ATOM 5606 C C . TYR A 1 663 ? -23.503 5.711 20.922 1.00 94.44 663 TYR A C 1
ATOM 5608 O O . TYR A 1 663 ? -24.234 5.283 20.033 1.00 94.44 663 TYR A O 1
ATOM 5616 N N . ARG A 1 664 ? -22.298 5.183 21.135 1.00 95.19 664 ARG A N 1
ATOM 5617 C CA . ARG A 1 664 ? -21.785 4.044 20.363 1.00 95.19 664 ARG A CA 1
ATOM 5618 C C . ARG A 1 664 ? -21.643 2.814 21.239 1.00 95.19 664 ARG A C 1
ATOM 5620 O O . ARG A 1 664 ? -20.989 2.857 22.278 1.00 95.19 664 ARG A O 1
ATOM 5627 N N . TRP A 1 665 ? -22.216 1.705 20.786 1.00 94.94 665 TRP A N 1
ATOM 5628 C CA . TRP A 1 665 ? -22.010 0.390 21.380 1.00 94.94 665 TRP A CA 1
ATOM 5629 C C . TRP A 1 665 ? -20.931 -0.354 20.600 1.00 94.94 665 TRP A C 1
ATOM 5631 O O . TRP A 1 665 ? -21.107 -0.651 19.420 1.00 94.94 665 TRP A O 1
ATOM 5641 N N . ILE A 1 666 ? -19.804 -0.623 21.257 1.00 94.56 666 ILE A N 1
ATOM 5642 C CA . ILE A 1 666 ? -18.646 -1.328 20.704 1.00 94.56 666 ILE A CA 1
ATOM 5643 C C . ILE A 1 666 ? -18.635 -2.753 21.245 1.00 94.56 666 ILE A C 1
ATOM 5645 O O . ILE A 1 666 ? -18.760 -2.970 22.451 1.00 94.56 666 ILE A O 1
ATOM 5649 N N . VAL A 1 667 ? -18.431 -3.717 20.352 1.00 91.88 667 VAL A N 1
ATOM 5650 C CA . VAL A 1 667 ? -18.372 -5.141 20.670 1.00 91.88 667 VAL A CA 1
ATOM 5651 C C . VAL A 1 667 ? -17.111 -5.748 20.063 1.00 91.88 667 VAL A C 1
ATOM 5653 O O . VAL A 1 667 ? -16.797 -5.539 18.891 1.00 91.88 667 VAL A O 1
ATOM 5656 N N . ILE A 1 668 ? -16.386 -6.507 20.878 1.00 88.94 668 ILE A N 1
ATOM 5657 C CA . ILE A 1 668 ? -15.213 -7.282 20.495 1.00 88.94 668 ILE A CA 1
ATOM 5658 C C . ILE A 1 668 ? -15.559 -8.753 20.698 1.00 88.94 668 ILE A C 1
ATOM 5660 O O . ILE A 1 668 ? -15.672 -9.223 21.828 1.00 88.94 668 ILE A O 1
ATOM 5664 N N . ASP A 1 669 ? -15.747 -9.466 19.591 1.00 85.88 669 ASP A N 1
ATOM 5665 C CA . ASP A 1 669 ? -16.160 -10.872 19.558 1.00 85.88 669 ASP A CA 1
ATOM 5666 C C . ASP A 1 669 ? -15.013 -11.702 18.973 1.00 85.88 669 ASP A C 1
ATOM 5668 O O . ASP A 1 669 ? -14.692 -11.576 17.788 1.00 85.88 669 ASP A O 1
ATOM 5672 N N . HIS A 1 670 ? -14.335 -12.496 19.808 1.00 80.00 670 HIS A N 1
ATOM 5673 C CA . HIS A 1 670 ? -13.138 -13.262 19.419 1.00 80.00 670 HIS A CA 1
ATOM 5674 C C . HIS A 1 670 ? -12.027 -12.381 18.807 1.00 80.00 670 HIS A C 1
ATOM 5676 O O . HIS A 1 670 ? -11.360 -12.754 17.836 1.00 80.00 670 HIS A O 1
ATOM 5682 N N . GLY A 1 671 ? -11.855 -11.172 19.352 1.00 80.56 671 GLY A N 1
ATOM 5683 C CA . GLY A 1 671 ? -10.915 -10.155 18.863 1.00 80.56 671 GLY A CA 1
ATOM 5684 C C . GLY A 1 671 ? -11.336 -9.447 17.567 1.00 80.56 671 GLY A C 1
ATOM 5685 O O . GLY A 1 671 ? -10.568 -8.646 17.036 1.00 80.56 671 GLY A O 1
ATOM 5686 N N . ASN A 1 672 ? -12.548 -9.696 17.058 1.00 86.19 672 ASN A N 1
ATOM 5687 C CA . ASN A 1 672 ? -13.115 -8.954 15.934 1.00 86.19 672 ASN A CA 1
ATOM 5688 C C . ASN A 1 672 ? -13.894 -7.735 16.433 1.00 86.19 672 ASN A C 1
ATOM 5690 O O . ASN A 1 672 ? -14.790 -7.868 17.260 1.00 86.19 672 ASN A O 1
ATOM 5694 N N . PHE A 1 673 ? -13.574 -6.556 15.903 1.00 89.81 673 PHE A N 1
ATOM 5695 C CA . PHE A 1 673 ? -14.215 -5.296 16.277 1.00 89.81 673 PHE A CA 1
ATOM 5696 C C . PHE A 1 673 ? -15.474 -5.023 15.445 1.00 89.81 673 PHE A C 1
ATOM 5698 O O . PHE A 1 673 ? -15.413 -4.953 14.214 1.00 89.81 673 PHE A O 1
ATOM 5705 N N . ALA A 1 674 ? -16.594 -4.790 16.122 1.00 91.88 674 ALA A N 1
ATOM 5706 C CA . ALA A 1 674 ? -17.851 -4.323 15.551 1.00 91.88 674 ALA A CA 1
ATOM 5707 C C . ALA A 1 674 ? -18.436 -3.198 16.418 1.00 91.88 674 ALA A C 1
ATOM 5709 O O . ALA A 1 674 ? -18.150 -3.104 17.610 1.00 91.88 674 ALA A O 1
ATOM 5710 N N . PHE A 1 675 ? -19.246 -2.323 15.827 1.00 94.06 675 PHE A N 1
ATOM 5711 C CA . PHE A 1 675 ? -19.899 -1.245 16.567 1.00 94.06 675 PHE A CA 1
ATOM 5712 C C . PHE A 1 675 ? -21.202 -0.810 15.894 1.00 94.06 675 PHE A C 1
ATOM 5714 O O . PHE A 1 675 ? -21.402 -1.067 14.704 1.00 94.06 675 PHE A O 1
ATOM 5721 N N . SER A 1 676 ? -22.057 -0.120 16.649 1.00 92.75 676 SER A N 1
ATOM 5722 C CA . SER A 1 676 ? -23.195 0.633 16.118 1.00 92.75 676 SER A CA 1
ATOM 5723 C C . SER A 1 676 ? -23.370 1.951 16.867 1.00 92.75 676 SER A C 1
ATOM 5725 O O . SER A 1 676 ? -23.218 1.996 18.088 1.00 92.75 676 SER A O 1
ATOM 5727 N N . ASP A 1 677 ? -23.729 2.997 16.127 1.00 93.12 677 ASP A N 1
ATOM 5728 C CA . ASP A 1 677 ? -24.075 4.317 16.656 1.00 93.12 677 ASP A CA 1
ATOM 5729 C C . ASP A 1 677 ? -25.596 4.351 16.846 1.00 93.12 677 ASP A C 1
ATOM 5731 O O . ASP A 1 677 ? -26.344 4.140 15.890 1.00 93.12 677 ASP A O 1
ATOM 5735 N N . ILE A 1 678 ? -26.049 4.538 18.084 1.00 92.19 678 ILE A N 1
ATOM 5736 C CA . ILE A 1 678 ? -27.434 4.347 18.516 1.00 92.19 678 ILE A CA 1
ATOM 5737 C C . ILE A 1 678 ? -27.970 5.673 19.079 1.00 92.19 678 ILE A C 1
ATOM 5739 O O . ILE A 1 678 ? -27.378 6.229 20.009 1.00 92.19 678 ILE A O 1
ATOM 5743 N N . PRO A 1 679 ? -29.084 6.203 18.547 1.00 90.88 679 PRO A N 1
ATOM 5744 C CA . PRO A 1 679 ? -29.816 7.299 19.167 1.00 90.88 679 PRO A CA 1
ATOM 5745 C C . PRO A 1 679 ? -30.302 6.911 20.565 1.00 90.88 679 PRO A C 1
ATOM 5747 O O . PRO A 1 679 ? -30.864 5.839 20.761 1.00 90.88 679 PRO A O 1
ATOM 5750 N N . ILE A 1 680 ? -30.162 7.810 21.534 1.00 87.31 680 ILE A N 1
ATOM 5751 C CA . ILE A 1 680 ? -30.463 7.548 22.947 1.00 87.31 680 ILE A CA 1
ATOM 5752 C C . ILE A 1 680 ? -31.920 7.120 23.197 1.00 87.31 680 ILE A C 1
ATOM 5754 O O . ILE A 1 680 ? -32.193 6.389 24.141 1.00 87.31 680 ILE A O 1
ATOM 5758 N N . GLN A 1 681 ? -32.851 7.557 22.344 1.00 82.25 681 GLN A N 1
ATOM 5759 C CA . GLN A 1 681 ? -34.280 7.236 22.435 1.00 82.25 681 GLN A CA 1
ATOM 5760 C C . GLN A 1 681 ? -34.661 5.943 21.696 1.00 82.25 681 GLN A C 1
ATOM 5762 O O . GLN A 1 681 ? -35.816 5.526 21.748 1.00 82.25 681 GLN A O 1
ATOM 5767 N N . GLN A 1 682 ? -33.728 5.310 20.978 1.00 88.00 682 GLN A N 1
ATOM 5768 C CA . GLN A 1 682 ? -34.010 4.072 20.265 1.00 88.00 682 GLN A CA 1
ATOM 5769 C C . GLN A 1 682 ? -34.228 2.936 21.273 1.00 88.00 682 GLN A C 1
ATOM 5771 O O . GLN A 1 682 ? -33.305 2.527 21.971 1.00 88.00 682 GLN A O 1
ATOM 5776 N N . ASN A 1 683 ? -35.454 2.409 21.330 1.00 86.62 683 ASN A N 1
ATOM 5777 C CA . ASN A 1 683 ? -35.819 1.356 22.279 1.00 86.62 683 ASN A CA 1
ATOM 5778 C C . ASN A 1 683 ? -35.110 0.023 21.985 1.00 86.62 683 ASN A C 1
ATOM 5780 O O . ASN A 1 683 ? -34.574 -0.596 22.898 1.00 86.62 683 ASN A O 1
ATOM 5784 N N . ILE A 1 684 ? -35.104 -0.415 20.720 1.00 87.88 684 ILE A N 1
ATOM 5785 C CA . ILE A 1 684 ? -34.552 -1.710 20.294 1.00 87.88 684 ILE A CA 1
ATOM 5786 C C . ILE A 1 684 ? -33.383 -1.473 19.348 1.00 87.88 684 ILE A C 1
ATOM 5788 O O . ILE A 1 684 ? -33.526 -0.778 18.341 1.00 87.88 684 ILE A O 1
ATOM 5792 N N . PHE A 1 685 ? -32.233 -2.063 19.652 1.00 90.94 685 PHE A N 1
ATOM 5793 C CA . PHE A 1 685 ? -30.996 -1.835 18.911 1.00 90.94 685 PHE A CA 1
ATOM 5794 C C . PHE A 1 685 ? -30.114 -3.084 18.885 1.00 90.94 685 PHE A C 1
ATOM 5796 O O . PHE A 1 685 ? -30.219 -3.968 19.740 1.00 90.94 685 PHE A O 1
ATOM 5803 N N . ALA A 1 686 ? -29.239 -3.156 17.878 1.00 92.75 686 ALA A N 1
ATOM 5804 C CA . ALA A 1 686 ? -28.398 -4.320 17.650 1.00 92.75 686 ALA A CA 1
ATOM 5805 C C . ALA A 1 686 ? -27.014 -3.974 17.078 1.00 92.75 686 ALA A C 1
ATOM 5807 O O . ALA A 1 686 ? -26.848 -2.977 16.378 1.00 92.75 686 ALA A O 1
ATOM 5808 N N . VAL A 1 687 ? -26.035 -4.846 17.332 1.00 94.06 687 VAL A N 1
ATOM 5809 C CA . VAL A 1 687 ? -24.703 -4.838 16.709 1.00 94.06 687 VAL A CA 1
ATOM 5810 C C . VAL A 1 687 ? -24.460 -6.194 16.053 1.00 94.06 687 VAL A C 1
ATOM 5812 O O . VAL A 1 687 ? -24.532 -7.232 16.709 1.00 94.06 687 VAL A O 1
ATOM 5815 N N . VAL A 1 688 ? -24.146 -6.195 14.757 1.00 94.69 688 VAL A N 1
ATOM 5816 C CA . VAL A 1 688 ? -23.766 -7.414 14.027 1.00 94.69 688 VAL A CA 1
ATOM 5817 C C . VAL A 1 688 ? -22.284 -7.693 14.275 1.00 94.69 688 VAL A C 1
ATOM 5819 O O . VAL A 1 688 ? -21.437 -6.910 13.844 1.00 94.69 688 VAL A O 1
ATOM 5822 N N . THR A 1 689 ? -21.962 -8.791 14.963 1.00 92.12 689 THR A N 1
ATOM 5823 C CA . THR A 1 689 ? -20.569 -9.168 15.272 1.00 92.12 689 THR A CA 1
ATOM 5824 C C . THR A 1 689 ? -20.017 -10.208 14.306 1.00 92.12 689 THR A C 1
ATOM 5826 O O . THR A 1 689 ? -18.810 -10.251 14.079 1.00 92.12 689 THR A O 1
ATOM 5829 N N . ASN A 1 690 ? -20.882 -11.015 13.686 1.00 92.38 690 ASN A N 1
ATOM 5830 C CA . ASN A 1 690 ? -20.500 -11.936 12.622 1.00 92.38 690 ASN A CA 1
ATOM 5831 C C . ASN A 1 690 ? -21.660 -12.152 11.634 1.00 92.38 690 ASN A C 1
ATOM 5833 O O . ASN A 1 690 ? -22.729 -12.551 12.092 1.00 92.38 690 ASN A O 1
ATOM 5837 N N . PRO A 1 691 ? -21.470 -11.969 10.314 1.00 93.62 691 PRO A N 1
ATOM 5838 C CA . PRO A 1 691 ? -20.281 -11.408 9.664 1.00 93.62 691 PRO A CA 1
ATOM 5839 C C . PRO A 1 691 ? -20.077 -9.927 10.020 1.00 93.62 691 PRO A C 1
ATOM 5841 O O . PRO A 1 691 ? -21.031 -9.156 10.081 1.00 93.62 691 PRO A O 1
ATOM 5844 N N . VAL A 1 692 ? -18.826 -9.516 10.249 1.00 90.94 692 VAL A N 1
ATOM 5845 C CA . VAL A 1 692 ? -18.512 -8.120 10.602 1.00 90.94 692 VAL A CA 1
ATOM 5846 C C . VAL A 1 692 ? -18.858 -7.183 9.431 1.00 90.94 692 VAL A C 1
ATOM 5848 O O . VAL A 1 692 ? -18.423 -7.450 8.303 1.00 90.94 692 VAL A O 1
ATOM 5851 N N . PRO A 1 693 ? -19.570 -6.062 9.674 1.00 90.00 693 PRO A N 1
ATOM 5852 C CA . PRO A 1 693 ? -19.887 -5.070 8.649 1.00 90.00 693 PRO A CA 1
ATOM 5853 C C . PRO A 1 693 ? -18.660 -4.578 7.874 1.00 90.00 693 PRO A C 1
ATOM 5855 O O . PRO A 1 693 ? -17.567 -4.450 8.425 1.00 90.00 693 PRO A O 1
ATOM 5858 N N . LEU A 1 694 ? -18.849 -4.214 6.604 1.00 85.44 694 LEU A N 1
ATOM 5859 C CA . LEU A 1 694 ? -17.787 -3.799 5.681 1.00 85.44 694 LEU A CA 1
ATOM 5860 C C . LEU A 1 694 ? -16.934 -2.644 6.224 1.00 85.44 694 LEU A C 1
ATOM 5862 O O . LEU A 1 694 ? -15.729 -2.610 5.987 1.00 85.44 694 LEU A O 1
ATOM 5866 N N . SER A 1 695 ? -17.541 -1.732 6.991 1.00 78.81 695 SER A N 1
ATOM 5867 C CA . SER A 1 695 ? -16.837 -0.627 7.648 1.00 78.81 695 SER A CA 1
ATOM 5868 C C . SER A 1 695 ? -15.723 -1.118 8.571 1.00 78.81 695 SER A C 1
ATOM 5870 O O . SER A 1 695 ? -14.649 -0.527 8.582 1.00 78.81 695 SER A O 1
ATOM 5872 N N . SER A 1 696 ? -15.949 -2.216 9.295 1.00 84.62 696 SER A N 1
ATOM 5873 C CA . SER A 1 696 ? -15.034 -2.760 10.307 1.00 84.62 696 SER A CA 1
ATOM 5874 C C . SER A 1 696 ? -14.336 -4.051 9.861 1.00 84.62 696 SER A C 1
ATOM 5876 O O . SER A 1 696 ? -13.361 -4.465 10.485 1.00 84.62 696 SER A O 1
ATOM 5878 N N . SER A 1 697 ? -14.765 -4.652 8.747 1.00 84.75 697 SER A N 1
ATOM 5879 C CA . SER A 1 697 ? -14.309 -5.952 8.240 1.00 84.75 697 SER A CA 1
ATOM 5880 C C . SER A 1 697 ? -12.794 -6.014 8.037 1.00 84.75 697 SER A C 1
ATOM 5882 O O . SER A 1 697 ? -12.196 -5.183 7.354 1.00 84.75 697 SER A O 1
ATOM 5884 N N . THR A 1 698 ? -12.158 -7.004 8.649 1.00 79.75 698 THR A N 1
ATOM 5885 C CA . THR A 1 698 ? -10.746 -7.368 8.496 1.00 79.75 698 THR A CA 1
ATOM 5886 C C . THR A 1 698 ? -10.616 -8.769 7.902 1.00 79.75 698 THR A C 1
ATOM 5888 O O . THR A 1 698 ? -11.552 -9.569 7.948 1.00 79.75 698 THR A O 1
ATOM 5891 N N . LYS A 1 699 ? -9.413 -9.096 7.428 1.00 79.44 699 LYS A N 1
ATOM 5892 C CA . LYS A 1 699 ? -9.036 -10.447 6.992 1.00 79.44 699 LYS A CA 1
ATOM 5893 C C . LYS A 1 699 ? -9.309 -11.501 8.077 1.00 79.44 699 LYS A C 1
ATOM 5895 O O . LYS A 1 699 ? -9.944 -12.516 7.811 1.00 79.44 699 LYS A O 1
ATOM 5900 N N . ARG A 1 700 ? -8.957 -11.187 9.331 1.00 80.81 700 ARG A N 1
ATOM 5901 C CA . ARG A 1 700 ? -9.271 -12.005 10.516 1.00 80.81 700 ARG A CA 1
ATOM 5902 C C . ARG A 1 700 ? -10.775 -12.245 10.667 1.00 80.81 700 ARG A C 1
ATOM 5904 O O . ARG A 1 700 ? -11.198 -13.389 10.784 1.00 80.81 700 ARG A O 1
ATOM 5911 N N . SER A 1 701 ? -11.588 -11.189 10.606 1.00 83.81 701 SER A N 1
ATOM 5912 C CA . SER A 1 701 ? -13.042 -11.338 10.757 1.00 83.81 701 SER A CA 1
ATOM 5913 C C . SER A 1 701 ? -13.697 -12.107 9.610 1.00 83.81 701 SER A C 1
ATOM 5915 O O . SER A 1 701 ? -14.711 -12.760 9.825 1.00 83.81 701 SER A O 1
ATOM 5917 N N . GLN A 1 702 ? -13.125 -12.061 8.403 1.00 85.94 702 GLN A N 1
ATOM 5918 C CA . GLN A 1 702 ? -13.606 -12.850 7.264 1.00 85.94 702 GLN A CA 1
ATOM 5919 C C . GLN A 1 702 ? -13.293 -14.333 7.463 1.00 85.94 702 GLN A C 1
ATOM 5921 O O . GLN A 1 702 ? -14.181 -15.163 7.305 1.00 85.94 702 GLN A O 1
ATOM 5926 N N . ALA A 1 703 ? -12.071 -14.668 7.890 1.00 83.69 703 ALA A N 1
ATOM 5927 C CA . ALA A 1 703 ? -11.705 -16.040 8.239 1.00 83.69 703 ALA A CA 1
ATOM 5928 C C . ALA A 1 703 ? -12.584 -16.592 9.381 1.00 83.69 703 ALA A C 1
ATOM 5930 O O . ALA A 1 703 ? -13.062 -17.728 9.316 1.00 83.69 703 ALA A O 1
ATOM 5931 N N . PHE A 1 704 ? -12.874 -15.762 10.389 1.00 84.62 704 PHE A N 1
ATOM 5932 C CA . PHE A 1 704 ? -13.824 -16.106 11.448 1.00 84.62 704 PHE A CA 1
ATOM 5933 C C . PHE A 1 704 ? -15.236 -16.354 10.892 1.00 84.62 704 PHE A C 1
ATOM 5935 O O . PHE A 1 704 ? -15.855 -17.368 11.202 1.00 84.62 704 PHE A O 1
ATOM 5942 N N . ALA A 1 705 ? -15.729 -15.490 10.002 1.00 87.75 705 ALA A N 1
ATOM 5943 C CA . ALA A 1 705 ? -17.037 -15.667 9.378 1.00 87.75 705 ALA A CA 1
ATOM 5944 C C . ALA A 1 705 ? -17.135 -16.949 8.534 1.00 87.75 705 ALA A C 1
ATOM 5946 O O . ALA A 1 705 ? -18.150 -17.638 8.609 1.00 87.75 705 ALA A O 1
ATOM 5947 N N . LEU A 1 706 ? -16.081 -17.298 7.788 1.00 85.69 706 LEU A N 1
ATOM 5948 C CA . LEU A 1 706 ? -16.014 -18.509 6.957 1.00 85.69 706 LEU A CA 1
ATOM 5949 C C . LEU A 1 706 ? -16.026 -19.807 7.771 1.00 85.69 706 LEU A C 1
ATOM 5951 O O . LEU A 1 706 ? -16.545 -20.821 7.312 1.00 85.69 706 LEU A O 1
ATOM 5955 N N . SER A 1 707 ? -15.463 -19.774 8.978 1.00 82.69 707 SER A N 1
ATOM 5956 C CA . SER A 1 707 ? -15.425 -20.916 9.901 1.00 82.69 707 SER A CA 1
ATOM 5957 C C . SER A 1 707 ? -16.631 -20.981 10.848 1.00 82.69 707 SER A C 1
ATOM 5959 O O . SER A 1 707 ? -16.878 -22.017 11.469 1.00 82.69 707 SER A O 1
ATOM 5961 N N . SER A 1 708 ? -17.410 -19.901 10.957 1.00 84.31 708 SER A N 1
ATOM 5962 C CA . SER A 1 708 ? -18.559 -19.814 11.858 1.00 84.31 708 SER A CA 1
ATOM 5963 C C . SER A 1 708 ? -19.841 -20.395 11.253 1.00 84.31 708 SER A C 1
ATOM 5965 O O . SER A 1 708 ? -20.287 -20.004 10.174 1.00 84.31 708 SER A O 1
ATOM 5967 N N . LYS A 1 709 ? -20.523 -21.248 12.029 1.00 84.62 709 LYS A N 1
ATOM 5968 C CA . LYS A 1 709 ? -21.860 -21.791 11.711 1.00 84.62 709 LYS A CA 1
ATOM 5969 C C . LYS A 1 709 ? -23.010 -20.817 11.990 1.00 84.62 709 LYS A C 1
ATOM 5971 O O . LYS A 1 709 ? -24.157 -21.115 11.656 1.00 84.62 709 LYS A O 1
ATOM 5976 N N . TYR A 1 710 ? -22.723 -19.670 12.608 1.00 88.25 710 TYR A N 1
ATOM 5977 C CA . TYR A 1 710 ? -23.746 -18.739 13.078 1.00 88.25 710 TYR A CA 1
ATOM 5978 C C . TYR A 1 710 ? -23.455 -17.298 12.668 1.00 88.25 710 TYR A C 1
ATOM 5980 O O . TYR A 1 710 ? -22.336 -16.800 12.826 1.00 88.25 710 TYR A O 1
ATOM 5988 N N . ILE A 1 711 ? -24.505 -16.603 12.242 1.00 92.12 711 ILE A N 1
ATOM 5989 C CA . ILE A 1 711 ? -24.600 -15.149 12.339 1.00 92.12 711 ILE A CA 1
ATOM 5990 C C . ILE A 1 711 ? -24.750 -14.815 13.824 1.00 92.12 711 ILE A C 1
ATOM 5992 O O . ILE A 1 711 ? -25.582 -15.411 14.513 1.00 92.12 711 ILE A O 1
ATOM 5996 N N . ARG A 1 712 ? -23.923 -13.891 14.314 1.00 91.75 712 ARG A N 1
ATOM 5997 C CA . ARG A 1 712 ? -23.850 -13.491 15.724 1.00 91.75 712 ARG A CA 1
ATOM 5998 C C . ARG A 1 712 ? -24.240 -12.025 15.847 1.00 91.75 712 ARG A C 1
ATOM 6000 O O . ARG A 1 712 ? -23.711 -11.173 15.126 1.00 91.75 712 ARG A O 1
ATOM 6007 N N . LEU A 1 713 ? -25.190 -11.756 16.735 1.00 92.25 713 LEU A N 1
ATOM 6008 C CA . LEU A 1 713 ? -25.799 -10.446 16.937 1.00 92.25 713 LEU A CA 1
ATOM 6009 C C . LEU A 1 713 ? -25.835 -10.137 18.433 1.00 92.25 713 LEU A C 1
ATOM 6011 O O . LEU A 1 713 ? -26.259 -10.978 19.218 1.00 92.25 713 LEU A O 1
ATOM 6015 N N . MET A 1 714 ? -25.456 -8.927 18.825 1.00 91.44 714 MET A N 1
ATOM 6016 C CA . MET A 1 714 ? -25.800 -8.394 20.143 1.00 91.44 714 MET A CA 1
ATOM 6017 C C . MET A 1 714 ? -27.098 -7.611 20.000 1.00 91.44 714 MET A C 1
ATOM 6019 O O . MET A 1 714 ? -27.140 -6.692 19.187 1.00 91.44 714 MET A O 1
ATOM 6023 N N . VAL A 1 715 ? -28.147 -7.970 20.739 1.00 90.94 715 VAL A N 1
ATOM 6024 C CA . VAL A 1 715 ? -29.466 -7.318 20.668 1.00 90.94 715 VAL A CA 1
ATOM 6025 C C . VAL A 1 715 ? -29.923 -6.955 22.070 1.00 90.94 715 VAL A C 1
ATOM 6027 O O . VAL A 1 715 ? -29.849 -7.778 22.982 1.00 90.94 715 VAL A O 1
ATOM 6030 N N . ALA A 1 716 ? -30.419 -5.733 22.235 1.00 89.00 716 ALA A N 1
ATOM 6031 C CA . ALA A 1 716 ? -30.968 -5.260 23.494 1.00 89.00 716 ALA A CA 1
ATOM 6032 C C . ALA A 1 716 ? -32.219 -4.403 23.271 1.00 89.00 716 ALA A C 1
ATOM 6034 O O . ALA A 1 716 ? -32.411 -3.807 22.207 1.00 89.00 716 ALA A O 1
ATOM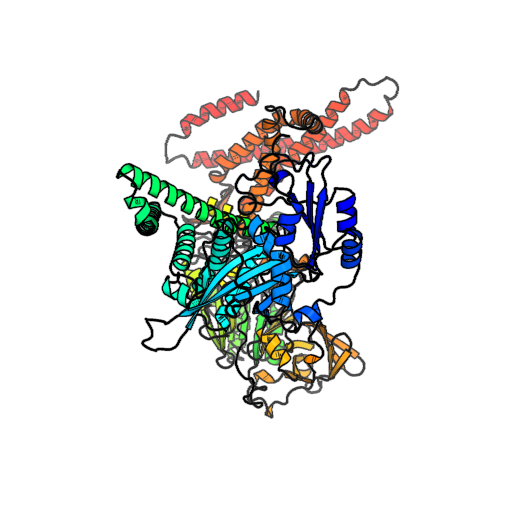 6035 N N . SER A 1 717 ? -33.073 -4.360 24.293 1.00 87.69 717 SER A N 1
ATOM 6036 C CA . SER A 1 717 ? -34.271 -3.525 24.330 1.00 87.69 717 SER A CA 1
ATOM 6037 C C . SER A 1 717 ? -34.398 -2.871 25.697 1.00 87.69 717 SER A C 1
ATOM 6039 O O . SER A 1 717 ? -34.307 -3.557 26.716 1.00 87.69 717 SER A O 1
ATOM 6041 N N . LEU A 1 718 ? -34.622 -1.556 25.705 1.00 85.69 718 LEU A N 1
ATOM 6042 C CA . LEU A 1 718 ? -34.818 -0.793 26.936 1.00 85.69 718 LEU A CA 1
ATOM 6043 C C . LEU A 1 718 ? -36.115 -1.218 27.638 1.00 85.69 718 LEU A C 1
ATOM 6045 O O . LEU A 1 718 ? -36.087 -1.579 28.810 1.00 85.69 718 LEU A O 1
ATOM 6049 N N . GLU A 1 719 ? -37.240 -1.236 26.926 1.00 82.19 719 GLU A N 1
ATOM 6050 C CA . GLU A 1 719 ? -38.556 -1.539 27.506 1.00 82.19 719 GLU A CA 1
ATOM 6051 C C . GLU A 1 719 ? -38.638 -2.953 28.087 1.00 82.19 719 GLU A C 1
ATOM 6053 O O . GLU A 1 719 ? -39.017 -3.107 29.243 1.00 82.19 719 GLU A O 1
ATOM 6058 N N . SER A 1 720 ? -38.212 -3.975 27.335 1.00 76.94 720 SER A N 1
ATOM 6059 C CA . SER A 1 720 ? -38.264 -5.378 27.793 1.00 76.94 720 SER A CA 1
ATOM 6060 C C . SER A 1 720 ? -37.383 -5.667 29.014 1.00 76.94 720 SER A C 1
ATOM 6062 O O . SER A 1 720 ? -37.602 -6.636 29.739 1.00 76.94 720 SER A O 1
ATOM 6064 N N . PHE A 1 721 ? -36.357 -4.844 29.246 1.00 78.56 721 PHE A N 1
ATOM 6065 C CA . PHE A 1 721 ? -35.489 -4.982 30.409 1.00 78.56 721 PHE A CA 1
ATOM 6066 C C . PHE A 1 721 ? -36.146 -4.420 31.674 1.00 78.56 721 PHE A C 1
ATOM 6068 O O . PHE A 1 721 ? -36.037 -5.019 32.746 1.00 78.56 721 PHE A O 1
ATOM 6075 N N . TRP A 1 722 ? -36.823 -3.274 31.558 1.00 78.19 722 TRP A N 1
ATOM 6076 C CA . TRP A 1 722 ? -37.450 -2.591 32.692 1.00 78.19 722 TRP A CA 1
ATOM 6077 C C . TRP A 1 722 ? -38.863 -3.106 32.996 1.00 78.19 722 TRP A C 1
ATOM 6079 O O . TRP A 1 722 ? -39.258 -3.120 34.163 1.00 78.19 722 TRP A O 1
ATOM 6089 N N . ASP A 1 723 ? -39.597 -3.588 31.990 1.00 76.94 723 ASP A N 1
ATOM 6090 C CA . ASP A 1 723 ? -40.906 -4.221 32.148 1.00 76.94 723 ASP A CA 1
ATOM 6091 C C . ASP A 1 723 ? -40.836 -5.724 31.851 1.00 76.94 723 ASP A C 1
ATOM 6093 O O . ASP A 1 723 ? -40.769 -6.167 30.704 1.00 76.94 723 ASP A O 1
ATOM 6097 N N . ARG A 1 724 ? -40.911 -6.531 32.914 1.00 67.44 724 ARG A N 1
ATOM 6098 C CA . ARG A 1 724 ? -40.864 -7.999 32.826 1.00 67.44 724 ARG A CA 1
ATOM 6099 C C . ARG A 1 724 ? -42.082 -8.622 32.140 1.00 67.44 724 ARG A C 1
ATOM 6101 O O . ARG A 1 724 ? -42.026 -9.806 31.816 1.00 67.44 724 ARG A O 1
ATOM 6108 N N . ASN A 1 725 ? -43.157 -7.863 31.928 1.00 68.62 725 ASN A N 1
ATOM 6109 C CA . ASN A 1 725 ? -44.326 -8.334 31.189 1.00 68.62 725 ASN A CA 1
ATOM 6110 C C . ASN A 1 725 ? -44.151 -8.202 29.667 1.00 68.62 725 ASN A C 1
ATOM 6112 O O . ASN A 1 725 ? -44.935 -8.784 28.919 1.00 68.62 725 ASN A O 1
ATOM 6116 N N . LEU A 1 726 ? -43.131 -7.469 29.199 1.00 65.69 726 LEU A N 1
ATOM 6117 C CA . LEU A 1 726 ? -42.836 -7.289 27.780 1.00 65.69 726 LEU A CA 1
ATOM 6118 C C . LEU A 1 726 ? -41.727 -8.251 27.343 1.00 65.69 726 LEU A C 1
ATOM 6120 O O . LEU A 1 726 ? -40.551 -8.077 27.657 1.00 65.69 726 LEU A O 1
ATOM 6124 N N . THR A 1 727 ? -42.092 -9.275 26.573 1.00 64.94 727 THR A N 1
ATOM 6125 C CA . THR A 1 727 ? -41.120 -10.172 25.938 1.00 64.94 727 THR A CA 1
ATOM 6126 C C . THR A 1 727 ? -40.651 -9.602 24.609 1.00 64.94 727 THR A C 1
ATOM 6128 O O . THR A 1 727 ? -41.468 -9.188 23.785 1.00 64.94 727 THR A O 1
ATOM 6131 N N . LEU A 1 728 ? -39.339 -9.649 24.369 1.00 69.81 728 LEU A N 1
ATOM 6132 C CA . LEU A 1 728 ? -38.768 -9.346 23.061 1.00 69.81 728 LEU A CA 1
ATOM 6133 C C . LEU A 1 728 ? -39.412 -10.268 22.003 1.00 69.81 728 LEU A C 1
ATOM 6135 O O . LEU A 1 728 ? -39.347 -11.490 22.139 1.00 69.81 728 LEU A O 1
ATOM 6139 N N . GLY A 1 729 ? -40.041 -9.690 20.978 1.00 74.62 729 GLY A N 1
ATOM 6140 C CA . GLY A 1 729 ? -40.534 -10.403 19.795 1.00 74.62 729 GLY A CA 1
ATOM 6141 C C . GLY A 1 729 ? -39.438 -11.113 18.982 1.00 74.62 729 GLY A C 1
ATOM 6142 O O . GLY A 1 729 ? -38.267 -11.169 19.365 1.00 74.62 729 GLY A O 1
ATOM 6143 N N . ASN A 1 730 ? -39.817 -11.663 17.827 1.00 85.56 730 ASN A N 1
ATOM 6144 C CA . ASN A 1 730 ? -38.907 -12.435 16.982 1.00 85.56 730 ASN A CA 1
ATOM 6145 C C . ASN A 1 730 ? -37.856 -11.529 16.327 1.00 85.56 730 ASN A C 1
ATOM 6147 O O . ASN A 1 730 ? -38.187 -10.547 15.663 1.00 85.56 730 ASN A O 1
ATOM 6151 N N . VAL A 1 731 ? -36.580 -11.897 16.467 1.00 90.25 731 VAL A N 1
ATOM 6152 C CA . VAL A 1 731 ? -35.468 -11.259 15.750 1.00 90.25 731 VAL A CA 1
ATOM 6153 C C . VAL A 1 731 ? -35.233 -12.020 14.452 1.00 90.25 731 VAL A C 1
ATOM 6155 O O . VAL A 1 731 ? -34.718 -13.134 14.466 1.00 90.25 731 VAL A O 1
ATOM 6158 N N . GLU A 1 732 ? -35.612 -11.439 13.323 1.00 93.69 732 GLU A N 1
ATOM 6159 C CA . GLU A 1 732 ? -35.490 -12.065 12.009 1.00 93.69 732 GLU A CA 1
ATOM 6160 C C . GLU A 1 732 ? -34.268 -11.539 11.255 1.00 93.69 732 GLU A C 1
ATOM 6162 O O . GLU A 1 732 ? -33.985 -10.340 11.258 1.00 93.69 732 GLU A O 1
ATOM 6167 N N . VAL A 1 733 ? -33.533 -12.439 10.600 1.00 95.06 733 VAL A N 1
ATOM 6168 C CA . VAL A 1 733 ? -32.323 -12.104 9.838 1.00 95.06 733 VAL A CA 1
ATOM 6169 C C . VAL A 1 733 ? -32.553 -12.367 8.360 1.00 95.06 733 VAL A C 1
ATOM 6171 O O . VAL A 1 733 ? -32.961 -13.464 7.971 1.00 95.06 733 VAL A O 1
ATOM 6174 N N . PHE A 1 734 ? -32.230 -11.376 7.538 1.00 95.31 734 PHE A N 1
ATOM 6175 C CA . PHE A 1 734 ? -32.299 -11.428 6.085 1.00 95.31 734 PHE A CA 1
ATOM 6176 C C . PHE A 1 734 ? -30.920 -11.141 5.490 1.00 95.31 734 PHE A C 1
ATOM 6178 O O . PHE A 1 734 ? -30.188 -10.291 6.000 1.00 95.31 734 PHE A O 1
ATOM 6185 N N . ILE A 1 735 ? -30.570 -11.834 4.409 1.00 95.06 735 ILE A N 1
ATOM 6186 C CA . ILE A 1 735 ? -29.417 -11.504 3.564 1.00 95.06 735 ILE A CA 1
ATOM 6187 C C . ILE A 1 735 ? -29.925 -11.365 2.133 1.00 95.06 735 ILE A C 1
ATOM 6189 O O . ILE A 1 735 ? -30.587 -12.277 1.646 1.00 95.06 735 ILE A O 1
ATOM 6193 N N . ASP A 1 736 ? -29.633 -10.239 1.482 1.00 92.69 736 ASP A N 1
ATOM 6194 C CA . ASP A 1 736 ? -30.067 -9.932 0.109 1.00 92.69 736 ASP A CA 1
ATOM 6195 C C . ASP A 1 736 ? -31.577 -10.166 -0.083 1.00 92.69 736 ASP A C 1
ATOM 6197 O O . ASP A 1 736 ? -32.015 -10.905 -0.963 1.00 92.69 736 ASP A O 1
ATOM 6201 N N . ASP A 1 737 ? -32.366 -9.599 0.837 1.00 91.19 737 ASP A N 1
ATOM 6202 C CA . ASP A 1 737 ? -33.831 -9.713 0.924 1.00 91.19 737 ASP A CA 1
ATOM 6203 C C . ASP A 1 737 ? -34.373 -11.143 1.140 1.00 91.19 737 ASP A C 1
ATOM 6205 O O . ASP A 1 737 ? -35.584 -11.360 1.228 1.00 91.19 737 ASP A O 1
ATOM 6209 N N . LYS A 1 738 ? -33.495 -12.137 1.321 1.00 91.81 738 LYS A N 1
ATOM 6210 C CA . LYS A 1 738 ? -33.861 -13.520 1.633 1.00 91.81 738 LYS A CA 1
ATOM 6211 C C . LYS A 1 738 ? -33.821 -13.773 3.137 1.00 91.81 738 LYS A C 1
ATOM 6213 O O . LYS A 1 738 ? -32.776 -13.636 3.772 1.00 91.81 738 LYS A O 1
ATOM 6218 N N . LYS A 1 739 ? -34.943 -14.229 3.705 1.00 92.25 739 LYS A N 1
ATOM 6219 C CA . LYS A 1 739 ? -35.023 -14.649 5.114 1.00 92.25 739 LYS A CA 1
ATOM 6220 C C . LYS A 1 739 ? -34.109 -15.849 5.368 1.00 92.25 739 LYS A C 1
ATOM 6222 O O . LYS A 1 739 ? -34.274 -16.900 4.749 1.00 92.25 739 LYS A O 1
ATOM 6227 N N . ILE A 1 740 ? -33.164 -15.690 6.289 1.00 92.81 740 ILE A N 1
ATOM 6228 C CA . ILE A 1 740 ? -32.229 -16.736 6.721 1.00 92.81 740 ILE A CA 1
ATOM 6229 C C . ILE A 1 740 ? -32.817 -17.530 7.881 1.00 92.81 740 ILE A C 1
ATOM 6231 O O . ILE A 1 740 ? -32.773 -18.758 7.876 1.00 92.81 740 ILE A O 1
ATOM 6235 N N . GLY A 1 741 ? -33.401 -16.839 8.859 1.00 90.12 741 GLY A N 1
ATOM 6236 C CA . GLY A 1 741 ? -33.996 -17.477 10.025 1.00 90.12 741 GLY A CA 1
ATOM 6237 C C . GLY A 1 741 ? -34.358 -16.495 11.133 1.00 90.12 741 GLY A C 1
ATOM 6238 O O . GLY A 1 741 ? -34.191 -15.284 10.994 1.00 90.12 741 GLY A O 1
ATOM 6239 N N . ILE A 1 742 ? -34.867 -17.050 12.233 1.00 89.56 742 ILE A N 1
ATOM 6240 C CA . ILE A 1 742 ? -35.140 -16.327 13.479 1.00 89.56 742 ILE A CA 1
ATOM 6241 C C . ILE A 1 742 ? -33.950 -16.556 14.415 1.00 89.56 742 ILE A C 1
ATOM 6243 O O . ILE A 1 742 ? -33.614 -17.704 14.724 1.00 89.56 742 ILE A O 1
ATOM 6247 N N . ALA A 1 743 ? -33.303 -15.477 14.845 1.00 89.56 743 ALA A N 1
ATOM 6248 C CA . ALA A 1 743 ? -32.186 -15.525 15.771 1.00 89.56 743 ALA A CA 1
ATOM 6249 C C . ALA A 1 743 ? -32.683 -15.843 17.187 1.00 89.56 743 ALA A C 1
ATOM 6251 O O . ALA A 1 743 ? -33.634 -15.233 17.679 1.00 89.56 743 ALA A O 1
ATOM 6252 N N . LYS A 1 744 ? -32.028 -16.793 17.857 1.00 86.62 744 LYS A N 1
ATOM 6253 C CA . LYS A 1 744 ? -32.380 -17.211 19.219 1.00 86.62 744 LYS A CA 1
ATOM 6254 C C . LYS A 1 744 ? -31.439 -16.578 20.232 1.00 86.62 744 LYS A C 1
ATOM 6256 O O . LYS A 1 744 ? -30.225 -16.587 20.022 1.00 86.62 744 LYS A O 1
ATOM 6261 N N . LYS A 1 745 ? -32.001 -16.067 21.329 1.00 84.25 745 LYS A N 1
ATOM 6262 C CA . LYS A 1 745 ? -31.238 -15.580 22.481 1.00 84.25 745 LYS A CA 1
ATOM 6263 C C . LYS A 1 745 ? -30.534 -16.753 23.165 1.00 84.25 745 LYS A C 1
ATOM 6265 O O . LYS A 1 745 ? -31.148 -17.799 23.361 1.00 84.25 745 LYS A O 1
ATOM 6270 N N . MET A 1 746 ? -29.265 -16.584 23.520 1.00 76.00 746 MET A N 1
ATOM 6271 C CA . MET A 1 746 ? -28.528 -17.570 24.315 1.00 76.00 746 MET A CA 1
ATOM 6272 C C . MET A 1 746 ? -28.980 -17.534 25.781 1.00 76.00 746 MET A C 1
ATOM 6274 O O . MET A 1 746 ? -29.068 -16.461 26.378 1.00 76.00 746 MET A O 1
ATOM 6278 N N . GLU A 1 747 ? -29.263 -18.701 26.365 1.00 64.56 747 GLU A N 1
ATOM 6279 C CA . GLU A 1 747 ? -29.648 -18.825 27.777 1.00 64.56 747 GLU A CA 1
ATOM 6280 C C . GLU A 1 747 ? -28.422 -18.750 28.707 1.00 64.56 747 GLU A C 1
ATOM 6282 O O . GLU A 1 747 ? -27.348 -19.279 28.404 1.00 64.56 747 GLU A O 1
ATOM 6287 N N . ASN A 1 748 ? -28.591 -18.072 29.849 1.00 53.91 748 ASN A N 1
ATOM 6288 C CA . ASN A 1 748 ? -27.512 -17.700 30.775 1.00 53.91 748 ASN A CA 1
ATOM 6289 C C . ASN A 1 748 ? -26.739 -18.894 31.372 1.00 53.91 748 ASN A C 1
ATOM 6291 O O . ASN A 1 748 ? -25.568 -18.729 31.698 1.00 53.91 748 ASN A O 1
ATOM 6295 N N . ASP A 1 749 ? -27.325 -20.091 31.472 1.00 46.16 749 ASP A N 1
ATOM 6296 C CA . ASP A 1 749 ? -26.687 -21.245 32.137 1.00 46.16 749 ASP A CA 1
ATOM 6297 C C . ASP A 1 749 ? -25.451 -21.790 31.388 1.00 46.16 749 ASP A C 1
ATOM 6299 O O . ASP A 1 749 ? -24.616 -22.487 31.966 1.00 46.16 749 ASP A O 1
ATOM 6303 N N . MET A 1 750 ? -25.290 -21.433 30.108 1.00 44.62 750 MET A N 1
ATOM 6304 C CA . MET A 1 750 ? -24.138 -21.802 29.269 1.00 44.62 750 MET A CA 1
ATOM 6305 C C . MET A 1 750 ? -23.027 -20.733 29.255 1.00 44.62 750 MET A C 1
ATOM 6307 O O . MET A 1 750 ? -21.911 -20.999 28.803 1.00 44.62 750 MET A O 1
ATOM 6311 N N . LEU A 1 751 ? -23.300 -19.521 29.753 1.00 49.81 751 LEU A N 1
ATOM 6312 C CA . LEU A 1 751 ? -22.387 -18.378 29.739 1.00 49.81 751 LEU A CA 1
ATOM 6313 C C . LEU A 1 751 ? -21.867 -18.119 31.157 1.00 49.81 751 LEU A C 1
ATOM 6315 O O . LEU A 1 751 ? -22.543 -17.534 31.993 1.00 49.81 751 LEU A O 1
ATOM 6319 N N . LYS A 1 752 ? -20.612 -18.496 31.431 1.00 44.84 752 LYS A N 1
ATOM 6320 C CA . LYS A 1 752 ? -19.955 -18.235 32.730 1.00 44.84 752 LYS A CA 1
ATOM 6321 C C . LYS A 1 752 ? -19.715 -16.737 33.027 1.00 44.84 752 LYS A C 1
ATOM 6323 O O . LYS A 1 752 ? -19.127 -16.424 34.059 1.00 44.84 752 LYS A O 1
ATOM 6328 N N . SER A 1 753 ? -20.123 -15.811 32.150 1.00 51.34 753 SER A N 1
ATOM 6329 C CA . SER A 1 753 ? -19.957 -14.363 32.329 1.00 51.34 753 SER A CA 1
ATOM 6330 C C . SER A 1 753 ? -21.233 -13.581 31.995 1.00 51.34 753 SER A C 1
ATOM 6332 O O . SER A 1 753 ? -21.951 -13.892 31.046 1.00 51.34 753 SER A O 1
ATOM 6334 N N . SER A 1 754 ? -21.480 -12.506 32.750 1.00 50.03 754 SER A N 1
ATOM 6335 C CA . SER A 1 754 ? -22.586 -11.556 32.543 1.00 50.03 754 SER A CA 1
ATOM 6336 C C . SER A 1 754 ? -22.549 -10.836 31.182 1.00 50.03 754 SER A C 1
ATOM 6338 O O . SER A 1 754 ? -23.561 -10.275 30.759 1.00 50.03 754 SER A O 1
ATOM 6340 N N . SER A 1 755 ? -21.415 -10.889 30.470 1.00 52.44 755 SER A N 1
ATOM 6341 C CA . SER A 1 755 ? -21.183 -10.234 29.175 1.00 52.44 755 SER A CA 1
ATOM 6342 C C . SER A 1 755 ? -21.962 -10.841 27.997 1.00 52.44 755 SER A C 1
ATOM 6344 O O . SER A 1 755 ? -22.129 -10.174 26.981 1.00 52.44 755 SER A O 1
ATOM 6346 N N . GLY A 1 756 ? -22.425 -12.096 28.092 1.00 55.59 756 GLY A N 1
ATOM 6347 C CA . GLY A 1 756 ? -23.089 -12.804 26.982 1.00 55.59 756 GLY A CA 1
ATOM 6348 C C . GLY A 1 756 ? -24.620 -12.718 26.956 1.00 55.59 756 GLY A C 1
ATOM 6349 O O . GLY A 1 756 ? -25.246 -13.275 26.057 1.00 55.59 756 GLY A O 1
ATOM 6350 N N . SER A 1 757 ? -25.233 -12.027 27.918 1.00 65.12 757 SER A N 1
ATOM 6351 C CA . SER A 1 757 ? -26.690 -12.026 28.147 1.00 65.12 757 SER A CA 1
ATOM 6352 C C . SER A 1 757 ? -27.534 -11.447 26.999 1.00 65.12 757 SER A C 1
ATOM 6354 O O . SER A 1 757 ? -28.733 -11.711 26.931 1.00 65.12 757 SER A O 1
ATOM 6356 N N . ASN A 1 758 ? -26.920 -10.696 26.081 1.00 83.75 758 ASN A N 1
ATOM 6357 C CA . ASN A 1 758 ? -27.566 -10.064 24.925 1.00 83.75 758 ASN A CA 1
ATOM 6358 C C . ASN A 1 758 ? -27.173 -10.710 23.580 1.00 83.75 758 ASN A C 1
ATOM 6360 O O . ASN A 1 758 ? -27.428 -10.127 22.528 1.00 83.75 758 ASN A O 1
ATOM 6364 N N . LEU A 1 759 ? -26.551 -11.897 23.587 1.00 87.12 759 LEU A N 1
ATOM 6365 C CA . LEU A 1 759 ? -26.125 -12.596 22.370 1.00 87.12 759 LEU A CA 1
ATOM 6366 C C . LEU A 1 759 ? -27.277 -13.382 21.724 1.00 87.12 759 LEU A C 1
ATOM 6368 O O . LEU A 1 759 ? -27.914 -14.228 22.356 1.00 87.12 759 LEU A O 1
ATOM 6372 N N . PHE A 1 760 ? -27.477 -13.153 20.430 1.00 89.50 760 PHE A N 1
ATOM 6373 C CA . PHE A 1 760 ? -28.425 -13.848 19.568 1.00 89.50 760 PHE A CA 1
ATOM 6374 C C . PHE A 1 760 ? -27.688 -14.558 18.433 1.00 89.50 760 PHE A C 1
ATOM 6376 O O . PHE A 1 760 ? -26.773 -14.002 17.818 1.00 89.50 760 PHE A O 1
ATOM 6383 N N . LEU A 1 761 ? -28.108 -15.790 18.143 1.00 89.81 761 LEU A N 1
ATOM 6384 C CA . LEU A 1 761 ? -27.502 -16.645 17.124 1.00 89.81 761 LEU A CA 1
ATOM 6385 C C . LEU A 1 761 ? -28.525 -17.033 16.058 1.00 89.81 761 LEU A C 1
ATOM 6387 O O . LEU A 1 761 ? -29.615 -17.508 16.378 1.00 89.81 761 LEU A O 1
ATOM 6391 N N . CYS A 1 762 ? -28.152 -16.889 14.788 1.00 89.88 762 CYS A N 1
ATOM 6392 C CA . CYS A 1 762 ? -28.915 -17.399 13.650 1.00 89.88 762 CYS A CA 1
ATOM 6393 C C . CYS A 1 762 ? -28.027 -18.332 12.825 1.00 89.88 762 CYS A C 1
ATOM 6395 O O . CYS A 1 762 ? -26.936 -17.947 12.412 1.00 89.88 762 CYS A O 1
ATOM 6397 N N . ALA A 1 763 ? -28.474 -19.565 12.587 1.00 87.44 763 ALA A N 1
ATOM 6398 C CA . ALA A 1 763 ? -27.736 -20.502 11.744 1.00 87.44 763 ALA A CA 1
ATOM 6399 C C . ALA A 1 763 ? -27.665 -19.981 10.302 1.00 87.44 763 ALA A C 1
ATOM 6401 O O . ALA A 1 763 ? -28.637 -19.430 9.785 1.00 87.44 763 ALA A O 1
ATOM 6402 N N . TRP A 1 764 ? -26.517 -20.160 9.656 1.00 90.56 764 TRP A N 1
ATOM 6403 C CA . TRP A 1 764 ? -26.315 -19.779 8.259 1.00 90.56 764 TRP A CA 1
ATOM 6404 C C . TRP A 1 764 ? -25.257 -20.664 7.596 1.00 90.56 764 TRP A C 1
ATOM 6406 O O . TRP A 1 764 ? -24.541 -21.404 8.271 1.00 90.56 764 TRP A O 1
ATOM 6416 N N . ASN A 1 765 ? -25.151 -20.574 6.270 1.00 87.19 765 ASN A N 1
ATOM 6417 C CA . ASN A 1 765 ? -24.075 -21.194 5.506 1.00 87.19 765 ASN A CA 1
ATOM 6418 C C . ASN A 1 765 ? -23.199 -20.096 4.873 1.00 87.19 765 ASN A C 1
ATOM 6420 O O . ASN A 1 765 ? -23.633 -19.503 3.882 1.00 87.19 765 ASN A O 1
ATOM 6424 N N . PRO A 1 766 ? -21.987 -19.821 5.395 1.00 87.06 766 PRO A N 1
ATOM 6425 C CA . PRO A 1 766 ? -21.123 -18.769 4.856 1.00 87.06 766 PRO A CA 1
ATOM 6426 C C . PRO A 1 766 ? -20.669 -19.055 3.417 1.00 87.06 766 PRO A C 1
ATOM 6428 O O . PRO A 1 766 ? -20.449 -18.122 2.649 1.00 87.06 766 PRO A O 1
ATOM 6431 N N . MET A 1 767 ? -20.602 -20.331 3.013 1.00 84.69 767 MET A N 1
ATOM 6432 C CA . MET A 1 767 ? -20.180 -20.722 1.661 1.00 84.69 767 MET A CA 1
ATOM 6433 C C . MET A 1 767 ? -21.138 -20.227 0.569 1.00 84.69 767 MET A C 1
ATOM 6435 O O . MET A 1 767 ? -20.736 -20.091 -0.581 1.00 84.69 767 MET A O 1
ATOM 6439 N N . SER A 1 768 ? -22.394 -19.925 0.916 1.00 85.62 768 SER A N 1
ATOM 6440 C CA . SER A 1 768 ? -23.380 -19.362 -0.016 1.00 85.62 768 SER A CA 1
ATOM 6441 C C . SER A 1 768 ? -23.166 -17.873 -0.320 1.00 85.62 768 SER A C 1
ATOM 6443 O O . SER A 1 768 ? -23.829 -17.352 -1.210 1.00 85.62 768 SER A O 1
ATOM 6445 N N . TYR A 1 769 ? -22.255 -17.205 0.396 1.00 87.31 769 TYR A N 1
ATOM 6446 C CA . TYR A 1 769 ? -22.027 -15.754 0.347 1.00 87.31 769 TYR A CA 1
ATOM 6447 C C . TYR A 1 769 ? -20.537 -15.414 0.147 1.00 87.31 769 TYR A C 1
ATOM 6449 O O . TYR A 1 769 ? -20.024 -14.421 0.669 1.00 87.31 769 TYR A O 1
ATOM 6457 N N . LEU A 1 770 ? -19.804 -16.292 -0.553 1.00 83.69 770 LEU A N 1
ATOM 6458 C CA . LEU A 1 770 ? -18.373 -16.121 -0.829 1.00 83.69 770 LEU A CA 1
ATOM 6459 C C . LEU A 1 770 ? -18.089 -14.986 -1.809 1.00 83.69 770 LEU A C 1
ATOM 6461 O O . LEU A 1 770 ? -17.025 -14.373 -1.732 1.00 83.69 770 LEU A O 1
ATOM 6465 N N . GLU A 1 771 ? -19.006 -14.730 -2.741 1.00 80.69 771 GLU A N 1
ATOM 6466 C CA . GLU A 1 771 ? -18.784 -13.818 -3.854 1.00 80.69 771 GLU A CA 1
ATOM 6467 C C . GLU A 1 771 ? -19.669 -12.576 -3.793 1.00 80.69 771 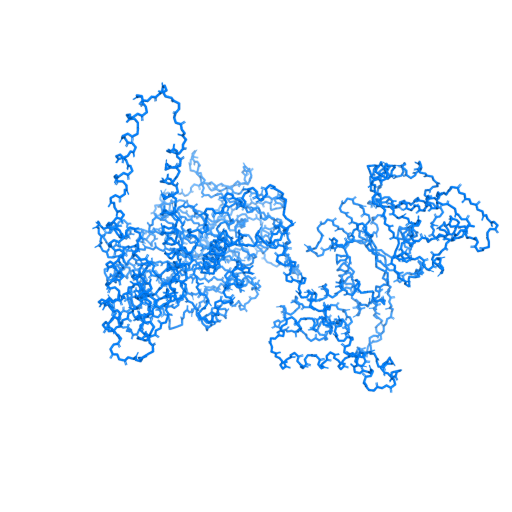GLU A C 1
ATOM 6469 O O . GLU A 1 771 ? -20.888 -12.665 -3.712 1.00 80.69 771 GLU A O 1
ATOM 6474 N N . GLY A 1 772 ? -19.039 -11.408 -3.929 1.00 81.38 772 GLY A N 1
ATOM 6475 C CA . GLY A 1 772 ? -19.724 -10.123 -3.991 1.00 81.38 772 GLY A CA 1
ATOM 6476 C C . GLY A 1 772 ? -19.882 -9.421 -2.642 1.00 81.38 772 GLY A C 1
ATOM 6477 O O . GLY A 1 772 ? -19.176 -9.690 -1.662 1.00 81.38 772 GLY A O 1
ATOM 6478 N N . PHE A 1 773 ? -20.773 -8.432 -2.647 1.00 87.44 773 PHE A N 1
ATOM 6479 C CA . PHE A 1 773 ? -21.200 -7.684 -1.472 1.00 87.44 773 PHE A CA 1
ATOM 6480 C C . PHE A 1 773 ? -22.634 -8.083 -1.156 1.00 87.44 773 PHE A C 1
ATOM 6482 O O . PHE A 1 773 ? -23.475 -8.071 -2.051 1.00 87.44 773 PHE A O 1
ATOM 6489 N N . HIS A 1 774 ? -22.896 -8.375 0.111 1.00 91.62 774 HIS A N 1
ATOM 6490 C CA . HIS A 1 774 ? -24.199 -8.819 0.587 1.00 91.62 774 HIS A CA 1
ATOM 6491 C C . HIS A 1 774 ? -24.753 -7.818 1.591 1.00 91.62 774 HIS A C 1
ATOM 6493 O O . HIS A 1 774 ? -23.992 -7.238 2.373 1.00 91.62 774 HIS A O 1
ATOM 6499 N N . ASN A 1 775 ? -26.065 -7.612 1.585 1.00 94.56 775 ASN A N 1
ATOM 6500 C CA . ASN A 1 775 ? -26.753 -6.765 2.549 1.00 94.56 775 ASN A CA 1
ATOM 6501 C C . ASN A 1 775 ? -27.425 -7.629 3.617 1.00 94.56 775 ASN A C 1
ATOM 6503 O O . ASN A 1 775 ? -28.341 -8.387 3.315 1.00 94.56 775 ASN A O 1
ATOM 6507 N N . LEU A 1 776 ? -26.980 -7.498 4.863 1.00 95.38 776 LEU A N 1
ATOM 6508 C CA . LEU A 1 776 ? -27.579 -8.133 6.026 1.00 95.38 776 LEU A CA 1
ATOM 6509 C C . LEU A 1 776 ? -28.549 -7.155 6.683 1.00 95.38 776 LEU A C 1
ATOM 6511 O O . LEU A 1 776 ? -28.173 -6.047 7.072 1.00 95.38 776 LEU A O 1
ATOM 6515 N N . VAL A 1 777 ? -29.799 -7.580 6.833 1.00 95.44 777 VAL A N 1
ATOM 6516 C CA . VAL A 1 777 ? -30.853 -6.810 7.492 1.00 95.44 777 VAL A CA 1
ATOM 6517 C C . VAL A 1 777 ? -31.366 -7.606 8.681 1.00 95.44 777 VAL A C 1
ATOM 6519 O O . VAL A 1 777 ? -31.745 -8.767 8.544 1.00 95.44 777 VAL A O 1
ATOM 6522 N N . VAL A 1 778 ? -31.380 -6.979 9.855 1.00 93.62 778 VAL A N 1
ATOM 6523 C CA . VAL A 1 778 ? -31.981 -7.556 11.060 1.00 93.62 778 VAL A CA 1
ATOM 6524 C C . VAL A 1 778 ? -33.252 -6.788 11.376 1.00 93.62 778 VAL A C 1
ATOM 6526 O O . VAL A 1 778 ? -33.227 -5.566 11.554 1.00 93.62 778 VAL A O 1
ATOM 6529 N N . GLN A 1 779 ? -34.362 -7.511 11.450 1.00 91.81 779 GLN A N 1
ATOM 6530 C CA . GLN A 1 779 ? -35.674 -6.969 11.763 1.00 91.81 779 GLN A CA 1
ATOM 6531 C C . GLN A 1 779 ? -36.152 -7.490 13.110 1.00 91.81 779 GLN A C 1
ATOM 6533 O O . GLN A 1 779 ? -35.911 -8.634 13.488 1.00 91.81 779 GLN A O 1
ATOM 6538 N N . TYR A 1 780 ? -36.822 -6.614 13.838 1.00 87.31 780 TYR A N 1
ATOM 6539 C CA . TYR A 1 780 ? -37.586 -6.949 15.020 1.00 87.31 780 TYR A CA 1
ATOM 6540 C C . TYR A 1 780 ? -39.051 -7.068 14.620 1.00 87.31 780 TYR A C 1
ATOM 6542 O O . TYR A 1 780 ? -39.611 -6.092 14.128 1.00 87.31 780 TYR A O 1
ATOM 6550 N N . CYS A 1 781 ? -39.660 -8.230 14.831 1.00 83.19 781 CYS A N 1
ATOM 6551 C CA . CYS A 1 781 ? -41.064 -8.474 14.524 1.00 83.19 781 CYS A CA 1
ATOM 6552 C C . CYS A 1 781 ? -41.846 -8.763 15.809 1.00 83.19 781 CYS A C 1
ATOM 6554 O O . CYS A 1 781 ? -41.550 -9.722 16.529 1.00 83.19 781 CYS A O 1
ATOM 6556 N N . PHE A 1 782 ? -42.858 -7.942 16.078 1.00 76.56 782 PHE A N 1
ATOM 6557 C CA . PHE A 1 782 ? -43.808 -8.129 17.169 1.00 76.56 782 PHE A CA 1
ATOM 6558 C C . PHE A 1 782 ? -45.224 -8.152 16.594 1.00 76.56 782 PHE A C 1
ATOM 6560 O O . PHE A 1 782 ? -45.638 -7.208 15.915 1.00 76.56 782 PHE A O 1
ATOM 6567 N N . GLU A 1 783 ? -45.933 -9.254 16.848 1.00 73.75 783 GLU A N 1
ATOM 6568 C CA . GLU A 1 783 ? -47.232 -9.569 16.238 1.00 73.75 783 GLU A CA 1
ATOM 6569 C C . GLU A 1 783 ? -47.174 -9.501 14.697 1.00 73.75 783 GLU A C 1
ATOM 6571 O O . GLU A 1 783 ? -46.517 -10.341 14.082 1.00 73.75 783 GLU A O 1
ATOM 6576 N N . GLU A 1 784 ? -47.824 -8.506 14.081 1.00 65.44 784 GLU A N 1
ATOM 6577 C CA . GLU A 1 784 ? -47.864 -8.280 12.624 1.00 65.44 784 GLU A CA 1
ATOM 6578 C C . GLU A 1 784 ? -46.977 -7.109 12.157 1.00 65.44 784 GLU A C 1
ATOM 6580 O O . GLU A 1 784 ? -46.909 -6.807 10.964 1.00 65.44 784 GLU A O 1
ATOM 6585 N N . SER A 1 785 ? -46.277 -6.436 13.076 1.00 74.19 785 SER A N 1
ATOM 6586 C CA . SER A 1 785 ? -45.428 -5.282 12.767 1.00 74.19 785 SER A CA 1
ATOM 6587 C C . SER A 1 785 ? -43.945 -5.647 12.835 1.00 74.19 785 SER A C 1
ATOM 6589 O O . SER A 1 785 ? -43.466 -6.179 13.837 1.00 74.19 785 SER A O 1
ATOM 6591 N N . CYS A 1 786 ? -43.199 -5.349 11.769 1.00 78.94 786 CYS A N 1
ATOM 6592 C CA . CYS A 1 786 ? -41.751 -5.537 11.722 1.00 78.94 786 CYS A CA 1
ATOM 6593 C C . CYS A 1 786 ? -41.043 -4.190 11.548 1.00 78.94 786 CYS A C 1
ATOM 6595 O O . CYS A 1 786 ? -41.373 -3.412 10.653 1.00 78.94 786 CYS A O 1
ATOM 6597 N N . MET A 1 787 ? -40.039 -3.928 12.382 1.00 83.44 787 MET A N 1
ATOM 6598 C CA . MET A 1 787 ? -39.172 -2.756 12.292 1.00 83.44 787 MET A CA 1
ATOM 6599 C C . MET A 1 787 ? -37.728 -3.179 12.038 1.00 83.44 787 MET A C 1
ATOM 6601 O O . MET A 1 787 ? -37.192 -4.065 12.703 1.00 83.44 787 MET A O 1
ATOM 6605 N N . THR A 1 788 ? -37.066 -2.524 11.089 1.00 81.94 788 THR A N 1
ATOM 6606 C CA . THR A 1 788 ? -35.640 -2.752 10.831 1.00 81.94 788 THR A CA 1
ATOM 6607 C C . THR A 1 788 ? -34.804 -2.180 11.971 1.00 81.94 788 THR A C 1
ATOM 6609 O O . THR A 1 788 ? -34.824 -0.976 12.208 1.00 81.94 788 THR A O 1
ATOM 6612 N N . MET A 1 789 ? -34.036 -3.035 12.649 1.00 83.50 789 MET A N 1
ATOM 6613 C CA . MET A 1 789 ? -33.108 -2.615 13.704 1.00 83.50 789 MET A CA 1
ATOM 6614 C C . MET A 1 789 ? -31.783 -2.127 13.123 1.00 83.50 789 MET A C 1
ATOM 6616 O O . MET A 1 789 ? -31.258 -1.096 13.534 1.00 83.50 789 MET A O 1
ATOM 6620 N N . ILE A 1 790 ? -31.223 -2.891 12.181 1.00 88.94 790 ILE A N 1
ATOM 6621 C CA . ILE A 1 790 ? -29.927 -2.601 11.572 1.00 88.94 790 ILE A CA 1
ATOM 6622 C C . ILE A 1 790 ? -29.871 -3.167 10.150 1.00 88.94 790 ILE A C 1
ATOM 6624 O O . ILE A 1 790 ? -30.385 -4.249 9.873 1.00 88.94 790 ILE A O 1
ATOM 6628 N N . SER A 1 791 ? -29.237 -2.419 9.248 1.00 91.62 791 SER A N 1
ATOM 6629 C CA . SER A 1 791 ? -28.908 -2.855 7.890 1.00 91.62 791 SER A CA 1
ATOM 6630 C C . SER A 1 791 ? -27.438 -2.551 7.624 1.00 91.62 791 SER A C 1
ATOM 6632 O O . SER A 1 791 ? -26.995 -1.404 7.746 1.00 91.62 791 SER A O 1
ATOM 6634 N N . THR A 1 792 ? -26.669 -3.591 7.317 1.00 90.44 792 THR A N 1
ATOM 6635 C CA . THR A 1 792 ? -25.223 -3.516 7.104 1.00 90.44 792 THR A CA 1
ATOM 6636 C C . THR A 1 792 ? -24.815 -4.353 5.908 1.00 90.44 792 THR A C 1
ATOM 6638 O O . THR A 1 792 ? -25.302 -5.456 5.697 1.00 90.44 792 THR A O 1
ATOM 6641 N N . SER A 1 793 ? -23.853 -3.858 5.136 1.00 90.44 793 SER A N 1
ATOM 6642 C CA . SER A 1 793 ? -23.246 -4.651 4.069 1.00 90.44 793 SER A CA 1
ATOM 6643 C C . SER A 1 793 ? -22.023 -5.405 4.583 1.00 90.44 793 SER A C 1
ATOM 6645 O O . SER A 1 793 ? -21.273 -4.866 5.399 1.00 90.44 793 SER A O 1
ATOM 6647 N N . PHE A 1 794 ? -21.777 -6.612 4.080 1.00 91.19 794 PHE A N 1
ATOM 6648 C CA . PHE A 1 794 ? -20.577 -7.406 4.359 1.00 91.19 794 PHE A CA 1
ATOM 6649 C C . PHE A 1 794 ? -20.054 -8.083 3.081 1.00 91.19 794 PHE A C 1
ATOM 6651 O O . PHE A 1 794 ? -20.729 -8.120 2.054 1.00 91.19 794 PHE A O 1
ATOM 6658 N N . SER A 1 795 ? -18.821 -8.586 3.127 1.00 88.19 795 SER A N 1
ATOM 6659 C CA . SER A 1 795 ? -18.231 -9.393 2.054 1.00 88.19 795 SER A CA 1
ATOM 6660 C C . SER A 1 795 ? -17.223 -10.374 2.645 1.00 88.19 795 SER A C 1
ATOM 6662 O O . SER A 1 795 ? -16.482 -10.011 3.566 1.00 88.19 795 SER A O 1
ATOM 6664 N N . LEU A 1 796 ? -17.199 -11.596 2.111 1.00 85.31 796 LEU A N 1
ATOM 6665 C CA . LEU A 1 796 ? -16.292 -12.674 2.520 1.00 85.31 796 LEU A CA 1
ATOM 6666 C C . LEU A 1 796 ? -15.123 -12.882 1.538 1.00 85.31 796 LEU A C 1
ATOM 6668 O O . LEU A 1 796 ? -14.327 -13.800 1.718 1.00 85.31 796 LEU A O 1
ATOM 6672 N N . GLN A 1 797 ? -14.982 -12.021 0.522 1.00 75.88 797 GLN A N 1
ATOM 6673 C CA . GLN A 1 797 ? -13.872 -12.082 -0.431 1.00 75.88 797 GLN A CA 1
ATOM 6674 C C . GLN A 1 797 ? -12.570 -11.527 0.169 1.00 75.88 797 GLN A C 1
ATOM 6676 O O . GLN A 1 797 ? -12.549 -10.425 0.725 1.00 75.88 797 GLN A O 1
ATOM 6681 N N . SER A 1 798 ? -11.450 -12.215 -0.081 1.00 55.09 798 SER A N 1
ATOM 6682 C CA . SER A 1 798 ? -10.088 -11.819 0.335 1.00 55.09 798 SER A CA 1
ATOM 6683 C C . SER A 1 798 ? -9.576 -10.518 -0.321 1.00 55.09 798 SER A C 1
ATOM 6685 O O . SER A 1 798 ? -8.496 -10.006 -0.003 1.00 55.09 798 SER A O 1
ATOM 6687 N N . GLU A 1 799 ? -10.347 -9.944 -1.253 1.00 50.41 799 GLU A N 1
ATOM 6688 C CA . GLU A 1 799 ? -9.936 -8.886 -2.178 1.00 50.41 799 GLU A CA 1
ATOM 6689 C C . GLU A 1 799 ? -10.902 -7.699 -2.230 1.00 50.41 799 GLU A C 1
ATOM 6691 O O . GLU A 1 799 ? -11.409 -7.332 -3.289 1.00 50.41 799 GLU A O 1
ATOM 6696 N N . GLN A 1 800 ? -11.137 -7.018 -1.113 1.00 52.19 800 GLN A N 1
ATOM 6697 C CA . GLN A 1 800 ? -12.065 -5.885 -1.134 1.00 52.19 800 GLN A CA 1
ATOM 6698 C C . GLN A 1 800 ? -11.528 -4.720 -2.003 1.00 52.19 800 GLN A C 1
ATOM 6700 O O . GLN A 1 800 ? -10.465 -4.131 -1.768 1.00 52.19 800 GLN A O 1
ATOM 6705 N N . ARG A 1 801 ? -12.250 -4.384 -3.081 1.00 43.75 801 ARG A N 1
ATOM 6706 C CA . ARG A 1 801 ? -12.189 -3.079 -3.764 1.00 43.75 801 ARG A CA 1
ATOM 6707 C C . ARG A 1 801 ? -13.252 -2.194 -3.119 1.00 43.75 801 ARG A C 1
ATOM 6709 O O . ARG A 1 801 ? -14.425 -2.319 -3.437 1.00 43.75 801 ARG A O 1
ATOM 6716 N N . TYR A 1 802 ? -12.845 -1.319 -2.201 1.00 52.81 802 TYR A N 1
ATOM 6717 C CA . TYR A 1 802 ? -13.746 -0.295 -1.682 1.00 52.81 802 TYR A CA 1
ATOM 6718 C C . TYR A 1 802 ? -14.032 0.720 -2.791 1.00 52.81 802 TYR A C 1
ATOM 6720 O O . TYR A 1 802 ? -13.124 1.416 -3.253 1.00 52.81 802 TYR A O 1
ATOM 6728 N N . HIS A 1 803 ? -15.285 0.797 -3.227 1.00 46.78 803 HIS A N 1
ATOM 6729 C CA . HIS A 1 803 ? -15.771 1.937 -3.991 1.00 46.78 803 HIS A CA 1
ATOM 6730 C C . HIS A 1 803 ? -16.105 3.047 -2.996 1.00 46.78 803 HIS A C 1
ATOM 6732 O O . HIS A 1 803 ? -17.146 3.019 -2.349 1.00 46.78 803 HIS A O 1
ATOM 6738 N N . TYR A 1 804 ? -15.188 3.999 -2.832 1.00 60.25 804 TYR A N 1
ATOM 6739 C CA . TYR A 1 804 ? -15.423 5.165 -1.986 1.00 60.25 804 TYR A CA 1
ATOM 6740 C C . TYR A 1 804 ? -16.355 6.135 -2.709 1.00 60.25 804 TYR A C 1
ATOM 6742 O O . TYR A 1 804 ? -16.036 6.610 -3.801 1.00 60.25 804 TYR A O 1
ATOM 6750 N N . SER A 1 805 ? -17.494 6.461 -2.098 1.00 67.44 805 SER A N 1
ATOM 6751 C CA . SER A 1 805 ? -18.306 7.584 -2.562 1.00 67.44 805 SER A CA 1
ATOM 6752 C C . SER A 1 805 ? -17.557 8.905 -2.343 1.00 67.44 805 SER A C 1
ATOM 6754 O O . SER A 1 805 ? -16.623 8.982 -1.541 1.00 67.44 805 SER A O 1
ATOM 6756 N N . CYS A 1 806 ? -17.988 9.992 -2.993 1.00 68.25 806 CYS A N 1
ATOM 6757 C CA . CYS A 1 806 ? -17.439 11.324 -2.708 1.00 68.25 806 CYS A CA 1
ATOM 6758 C C . CYS A 1 806 ? -17.556 11.691 -1.218 1.00 68.25 806 CYS A C 1
ATOM 6760 O O . CYS A 1 806 ? -16.663 12.334 -0.673 1.00 68.25 806 CYS A O 1
ATOM 6762 N N . LYS A 1 807 ? -18.621 11.243 -0.536 1.00 68.12 807 LYS A N 1
ATOM 6763 C CA . LYS A 1 807 ? -18.791 11.459 0.907 1.00 68.12 807 LYS A CA 1
ATOM 6764 C C . LYS A 1 807 ? -17.761 10.674 1.722 1.00 68.12 807 LYS A C 1
ATOM 6766 O O . LYS A 1 807 ? -17.235 11.216 2.686 1.00 68.12 807 LYS A O 1
ATOM 6771 N N . ASP A 1 808 ? -17.432 9.446 1.322 1.00 72.12 808 ASP A N 1
ATOM 6772 C CA . ASP A 1 808 ? -16.394 8.647 1.992 1.00 72.12 808 ASP A CA 1
ATOM 6773 C C . ASP A 1 808 ? -15.005 9.261 1.824 1.00 72.12 808 ASP A C 1
ATOM 6775 O O . ASP A 1 808 ? -14.238 9.322 2.781 1.00 72.12 808 ASP A O 1
ATOM 6779 N N . TRP A 1 809 ? -14.719 9.814 0.644 1.00 73.94 809 TRP A N 1
ATOM 6780 C CA . TRP A 1 809 ? -13.497 10.579 0.407 1.00 73.94 809 TRP A CA 1
ATOM 6781 C C . TRP A 1 809 ? -13.380 11.802 1.316 1.00 73.94 809 TRP A C 1
ATOM 6783 O O . TRP A 1 809 ? -12.330 12.006 1.921 1.00 73.94 809 TRP A O 1
ATOM 6793 N N . ILE A 1 810 ? -14.449 12.594 1.446 1.00 73.62 810 ILE A N 1
ATOM 6794 C CA . ILE A 1 810 ? -14.450 13.784 2.309 1.00 73.62 810 ILE A CA 1
ATOM 6795 C C . ILE A 1 810 ? -14.252 13.384 3.777 1.00 73.62 810 ILE A C 1
ATOM 6797 O O . ILE A 1 810 ? -13.434 13.996 4.458 1.00 73.62 810 ILE A O 1
ATOM 6801 N N . ARG A 1 811 ? -14.923 12.326 4.253 1.00 80.81 811 ARG A N 1
ATOM 6802 C CA . ARG A 1 811 ? -14.747 11.801 5.622 1.00 80.81 811 ARG A CA 1
ATOM 6803 C C . ARG A 1 811 ? -13.302 11.390 5.886 1.00 80.81 811 ARG A C 1
ATOM 6805 O O . ARG A 1 811 ? -12.708 11.806 6.874 1.00 80.81 811 ARG A O 1
ATOM 6812 N N . CYS A 1 812 ? -12.716 10.603 4.984 1.00 80.75 812 CYS A N 1
ATOM 6813 C CA . CYS A 1 812 ? -11.333 10.161 5.122 1.00 80.75 812 CYS A CA 1
ATOM 6814 C C . CYS A 1 812 ? -10.344 11.330 5.042 1.00 80.75 812 CYS A C 1
ATOM 6816 O O . CYS A 1 812 ? -9.346 11.318 5.755 1.00 80.75 812 CYS A O 1
ATOM 6818 N N . LEU A 1 813 ? -10.621 12.355 4.228 1.00 77.38 813 LEU A N 1
ATOM 6819 C CA . LEU A 1 813 ? -9.830 13.585 4.216 1.00 77.38 813 LEU A CA 1
ATOM 6820 C C . LEU A 1 813 ? -9.926 14.308 5.566 1.00 77.38 813 LEU A C 1
ATOM 6822 O O . LEU A 1 813 ? -8.905 14.692 6.116 1.00 77.38 813 LEU A O 1
ATOM 6826 N N . MET A 1 814 ? -11.128 14.456 6.123 1.00 78.56 814 MET A N 1
ATOM 6827 C CA . MET A 1 814 ? -11.333 15.154 7.393 1.00 78.56 814 MET A CA 1
ATOM 6828 C C . MET A 1 814 ? -10.735 14.429 8.598 1.00 78.56 814 MET A C 1
ATOM 6830 O O . MET A 1 814 ? -10.337 15.104 9.537 1.00 78.56 814 MET A O 1
ATOM 6834 N N . LEU A 1 815 ? -10.653 13.096 8.587 1.00 82.88 815 LEU A N 1
ATOM 6835 C CA . LEU A 1 815 ? -10.089 12.312 9.696 1.00 82.88 815 LEU A CA 1
ATOM 6836 C C . LEU A 1 815 ? -8.592 12.056 9.539 1.00 82.88 815 LEU A C 1
ATOM 6838 O O . LEU A 1 815 ? -7.849 12.095 10.512 1.00 82.88 815 LEU A O 1
ATOM 6842 N N . PHE A 1 816 ? -8.127 11.801 8.314 1.00 82.25 816 PHE A N 1
ATOM 6843 C CA . PHE A 1 816 ? -6.735 11.437 8.090 1.00 82.25 816 PHE A CA 1
ATOM 6844 C C . PHE A 1 816 ? -5.867 12.591 7.627 1.00 82.25 816 PHE A C 1
ATOM 6846 O O . PHE A 1 816 ? -4.670 12.474 7.818 1.00 82.25 816 PHE A O 1
ATOM 6853 N N . ALA A 1 817 ? -6.365 13.672 7.023 1.00 78.75 817 ALA A N 1
ATOM 6854 C CA . ALA A 1 817 ? -5.475 14.739 6.564 1.00 78.75 817 ALA A CA 1
ATOM 6855 C C . ALA A 1 817 ? -5.006 15.618 7.722 1.00 78.75 817 ALA A C 1
ATOM 6857 O O . ALA A 1 817 ? -5.788 15.965 8.593 1.00 78.75 817 ALA A O 1
ATOM 6858 N N . ASP A 1 818 ? -3.736 16.017 7.714 1.00 75.50 818 ASP A N 1
ATOM 6859 C CA . ASP A 1 818 ? -3.209 16.993 8.670 1.00 75.50 818 ASP A CA 1
ATOM 6860 C C . ASP A 1 818 ? -3.828 18.366 8.351 1.00 75.50 818 ASP A C 1
ATOM 6862 O O . ASP A 1 818 ? -3.331 19.106 7.498 1.00 75.50 818 ASP A O 1
ATOM 6866 N N . ALA A 1 819 ? -4.981 18.664 8.954 1.00 73.81 819 ALA A N 1
ATOM 6867 C CA . ALA A 1 819 ? -5.774 19.849 8.651 1.00 73.81 819 ALA A CA 1
ATOM 6868 C C . ALA A 1 819 ? -4.973 21.153 8.843 1.00 73.81 819 ALA A C 1
ATOM 6870 O O . ALA A 1 819 ? -5.037 22.002 7.947 1.00 73.81 819 ALA A O 1
ATOM 6871 N N . PRO A 1 820 ? -4.141 21.305 9.897 1.00 70.19 820 PRO A N 1
ATOM 6872 C CA . PRO A 1 820 ? -3.174 22.396 10.005 1.00 70.19 820 PRO A CA 1
ATOM 6873 C C . PRO A 1 820 ? -2.300 22.588 8.757 1.00 70.19 820 PRO A C 1
ATOM 6875 O O . PRO A 1 820 ? -2.155 23.710 8.262 1.00 70.19 820 PRO A O 1
ATOM 6878 N N . VAL A 1 821 ? -1.721 21.507 8.225 1.00 70.44 821 VAL A N 1
ATOM 6879 C CA . VAL A 1 821 ? -0.862 21.539 7.028 1.00 70.44 821 VAL A CA 1
ATOM 6880 C C . VAL A 1 821 ? -1.674 21.830 5.765 1.00 70.44 821 VAL A C 1
ATOM 6882 O O . VAL A 1 821 ? -1.247 22.640 4.938 1.00 70.44 821 VAL A O 1
ATOM 6885 N N . VAL A 1 822 ? -2.852 21.215 5.620 1.00 69.19 822 VAL A N 1
ATOM 6886 C CA . VAL A 1 822 ? -3.748 21.418 4.470 1.00 69.19 822 VAL A CA 1
ATOM 6887 C C . VAL A 1 822 ? -4.200 22.870 4.374 1.00 69.19 822 VAL A C 1
ATOM 6889 O O . VAL A 1 822 ? -4.084 23.476 3.310 1.00 69.19 822 VAL A O 1
ATOM 6892 N N . ILE A 1 823 ? -4.651 23.460 5.482 1.00 68.00 823 ILE A N 1
ATOM 6893 C CA . ILE A 1 823 ? -5.081 24.862 5.529 1.00 68.00 823 ILE A CA 1
ATOM 6894 C C . ILE A 1 823 ? -3.912 25.787 5.165 1.00 68.00 823 ILE A C 1
ATOM 6896 O O . ILE A 1 823 ? -4.057 26.637 4.286 1.00 68.00 823 ILE A O 1
ATOM 6900 N N . LYS A 1 824 ? -2.729 25.581 5.769 1.00 66.25 824 LYS A N 1
ATOM 6901 C CA . LYS A 1 824 ? -1.506 26.352 5.467 1.00 66.25 824 LYS A CA 1
ATOM 6902 C C . LYS A 1 824 ? -1.161 26.318 3.976 1.00 66.25 824 LYS A C 1
ATOM 6904 O O . LYS A 1 824 ? -0.872 27.354 3.374 1.00 66.25 824 LYS A O 1
ATOM 6909 N N . GLY A 1 825 ? -1.203 25.139 3.365 1.00 65.31 825 GLY A N 1
ATOM 6910 C CA . GLY A 1 825 ? -0.854 24.986 1.961 1.00 65.31 825 GLY A CA 1
ATOM 6911 C C . GLY A 1 825 ? -1.910 25.488 0.983 1.00 65.31 825 GLY A C 1
ATOM 6912 O O . GLY A 1 825 ? -1.542 26.080 -0.028 1.00 65.31 825 GLY A O 1
ATOM 6913 N N . LEU A 1 826 ? -3.205 25.345 1.287 1.00 63.66 826 LEU A N 1
ATOM 6914 C CA . LEU A 1 826 ? -4.280 25.942 0.485 1.00 63.66 826 LEU A CA 1
ATOM 6915 C C . LEU A 1 826 ? -4.191 27.469 0.483 1.00 63.66 826 LEU A C 1
ATOM 6917 O O . LEU A 1 826 ? -4.295 28.079 -0.581 1.00 63.66 826 LEU A O 1
ATOM 6921 N N . CYS A 1 827 ? -3.927 28.084 1.640 1.00 60.28 827 CYS A N 1
ATOM 6922 C CA . CYS A 1 827 ? -3.674 29.522 1.728 1.00 60.28 827 CYS A CA 1
ATOM 6923 C C . CYS A 1 827 ? -2.493 29.933 0.838 1.00 60.28 827 CYS A C 1
ATOM 6925 O O . CYS A 1 827 ? -2.583 30.911 0.099 1.00 60.28 827 CYS A O 1
ATOM 6927 N N . LEU A 1 828 ? -1.406 29.159 0.841 1.00 62.72 828 LEU A N 1
ATOM 6928 C CA . LEU A 1 828 ? -0.239 29.448 0.015 1.00 62.72 828 LEU A CA 1
ATOM 6929 C C . LEU A 1 828 ? -0.467 29.200 -1.479 1.00 62.72 828 LEU A C 1
ATOM 6931 O O . LEU A 1 828 ? 0.000 29.994 -2.287 1.00 62.72 828 LEU A O 1
ATOM 6935 N N . ILE A 1 829 ? -1.196 28.151 -1.869 1.00 61.28 829 ILE A N 1
ATOM 6936 C CA . ILE A 1 829 ? -1.641 27.972 -3.257 1.00 61.28 829 ILE A CA 1
ATOM 6937 C C . ILE A 1 829 ? -2.488 29.170 -3.671 1.00 61.28 829 ILE A C 1
ATOM 6939 O O . ILE A 1 829 ? -2.269 29.703 -4.751 1.00 61.28 829 ILE A O 1
ATOM 6943 N N . GLY A 1 830 ? -3.405 29.630 -2.817 1.00 58.84 830 GLY A N 1
ATOM 6944 C CA . GLY A 1 830 ? -4.178 30.846 -3.054 1.00 58.84 830 GLY A CA 1
ATOM 6945 C C . GLY A 1 830 ? -3.272 32.053 -3.306 1.00 58.84 830 GLY A C 1
ATOM 6946 O O . GLY A 1 830 ? -3.444 32.748 -4.305 1.00 58.84 830 GLY A O 1
ATOM 6947 N N . LEU A 1 831 ? -2.248 32.247 -2.469 1.00 58.94 831 LEU A N 1
ATOM 6948 C CA . LEU A 1 831 ? -1.249 33.310 -2.623 1.00 58.94 831 LEU A CA 1
ATOM 6949 C C . LEU A 1 831 ? -0.401 33.160 -3.898 1.00 58.94 831 LEU A C 1
ATOM 6951 O O . LEU A 1 831 ? -0.139 34.153 -4.575 1.00 58.94 831 LEU A O 1
ATOM 6955 N N . LEU A 1 832 ? 0.014 31.942 -4.255 1.00 58.38 832 LEU A N 1
ATOM 6956 C CA . LEU A 1 832 ? 0.811 31.652 -5.449 1.00 58.38 832 LEU A CA 1
ATOM 6957 C C . LEU A 1 832 ? -0.014 31.802 -6.723 1.00 58.38 832 LEU A C 1
ATOM 6959 O O . LEU A 1 832 ? 0.445 32.453 -7.650 1.00 58.38 832 LEU A O 1
ATOM 6963 N N . LEU A 1 833 ? -1.230 31.254 -6.772 1.00 55.88 833 LEU A N 1
ATOM 6964 C CA . LEU A 1 833 ? -2.170 31.441 -7.877 1.00 55.88 833 LEU A CA 1
ATOM 6965 C C . LEU A 1 833 ? -2.498 32.918 -8.045 1.00 55.88 833 LEU A C 1
ATOM 6967 O O . LEU A 1 833 ? -2.495 33.408 -9.167 1.00 55.88 833 LEU A O 1
ATOM 6971 N N . TYR A 1 834 ? -2.699 33.647 -6.948 1.00 55.06 834 TYR A N 1
ATOM 6972 C CA . TYR A 1 834 ? -2.867 35.091 -6.995 1.00 55.06 834 TYR A CA 1
ATOM 6973 C C . TYR A 1 834 ? -1.620 35.786 -7.555 1.00 55.06 834 TYR A C 1
ATOM 6975 O O . TYR A 1 834 ? -1.730 36.566 -8.497 1.00 55.06 834 TYR A O 1
ATOM 6983 N N . GLY A 1 835 ? -0.424 35.446 -7.067 1.00 54.72 835 GLY A N 1
ATOM 6984 C CA . GLY A 1 835 ? 0.843 35.946 -7.601 1.00 54.72 835 GLY A CA 1
ATOM 6985 C C . GLY A 1 835 ? 1.009 35.645 -9.094 1.00 54.72 835 GLY A C 1
ATOM 6986 O O . GLY A 1 835 ? 1.340 36.532 -9.870 1.00 54.72 835 GLY A O 1
ATOM 6987 N N . ILE A 1 836 ? 0.700 34.429 -9.532 1.00 54.03 836 ILE A N 1
ATOM 6988 C CA . ILE A 1 836 ? 0.749 33.977 -10.925 1.00 54.03 836 ILE A CA 1
ATOM 6989 C C . ILE A 1 836 ? -0.264 34.750 -11.784 1.00 54.03 836 ILE A C 1
ATOM 6991 O O . ILE A 1 836 ? 0.109 35.299 -12.819 1.00 54.03 836 ILE A O 1
ATOM 6995 N N . LEU A 1 837 ? -1.517 34.877 -11.343 1.00 50.84 837 LEU A N 1
ATOM 6996 C CA . LEU A 1 837 ? -2.555 35.664 -12.022 1.00 50.84 837 LEU A CA 1
ATOM 6997 C C . LEU A 1 837 ? -2.165 37.152 -12.117 1.00 50.84 837 LEU A C 1
ATOM 6999 O O . LEU A 1 837 ? -2.438 37.814 -13.123 1.00 50.84 837 LEU A O 1
ATOM 7003 N N . VAL A 1 838 ? -1.460 37.673 -11.109 1.00 51.28 838 VAL A N 1
ATOM 7004 C CA . VAL A 1 838 ? -0.956 39.051 -11.071 1.00 51.28 838 VAL A CA 1
ATOM 7005 C C . VAL A 1 838 ? 0.319 39.234 -11.918 1.00 51.28 838 VAL A C 1
ATOM 7007 O O . VAL A 1 838 ? 0.453 40.288 -12.550 1.00 51.28 838 VAL A O 1
ATOM 7010 N N . HIS A 1 839 ? 1.217 38.243 -12.015 1.00 48.28 839 HIS A N 1
ATOM 7011 C CA . HIS A 1 839 ? 2.566 38.370 -12.603 1.00 48.28 839 HIS A CA 1
ATOM 7012 C C . HIS A 1 839 ? 2.793 37.676 -13.964 1.00 48.28 839 HIS A C 1
ATOM 7014 O O . HIS A 1 839 ? 3.676 38.118 -14.698 1.00 48.28 839 HIS A O 1
ATOM 7020 N N . ILE A 1 840 ? 2.008 36.670 -14.380 1.00 45.34 840 ILE A N 1
ATOM 7021 C CA . ILE A 1 840 ? 2.127 36.034 -15.717 1.00 45.34 840 ILE A CA 1
ATOM 7022 C C . ILE A 1 840 ? 2.103 37.056 -16.872 1.00 45.34 840 ILE A C 1
ATOM 7024 O O . ILE A 1 840 ? 2.922 36.942 -17.788 1.00 45.34 840 ILE A O 1
ATOM 7028 N N . PRO A 1 841 ? 1.266 38.112 -16.840 1.00 46.19 841 PRO A N 1
ATOM 7029 C CA . PRO A 1 841 ? 1.256 39.115 -17.908 1.00 46.19 841 PRO A CA 1
ATOM 7030 C C . PRO A 1 841 ? 2.512 40.005 -17.966 1.00 46.19 841 PRO A C 1
ATOM 7032 O O . PRO A 1 841 ? 2.594 40.873 -18.832 1.00 46.19 841 PRO A O 1
ATOM 7035 N N . TYR A 1 842 ? 3.469 39.835 -17.044 1.00 42.66 842 TYR A N 1
ATOM 7036 C CA . TYR A 1 842 ? 4.765 40.522 -17.044 1.00 42.66 842 TYR A CA 1
ATOM 7037 C C . TYR A 1 842 ? 5.803 39.799 -17.924 1.00 42.66 842 TYR A C 1
ATOM 7039 O O . TYR A 1 842 ? 6.622 40.450 -18.567 1.00 42.66 842 TYR A O 1
ATOM 7047 N N . PHE A 1 843 ? 5.735 38.463 -18.011 1.00 42.47 843 PHE A N 1
ATOM 7048 C CA . PHE A 1 843 ? 6.652 37.646 -18.821 1.00 42.47 843 PHE A CA 1
ATOM 7049 C C . PHE A 1 843 ? 6.190 37.480 -20.274 1.00 42.47 843 PHE A C 1
ATOM 7051 O O . PHE A 1 843 ? 7.014 37.351 -21.178 1.00 42.47 843 PHE A O 1
ATOM 7058 N N . SER A 1 844 ? 4.883 37.575 -20.538 1.00 42.97 844 SER A N 1
ATOM 7059 C CA . SER A 1 844 ? 4.328 37.453 -21.894 1.00 42.97 844 SER A CA 1
ATOM 7060 C C . SER A 1 844 ? 4.638 38.643 -22.816 1.00 42.97 844 SER A C 1
ATOM 7062 O O . SER A 1 844 ? 4.185 38.661 -23.957 1.00 42.97 844 SER A O 1
ATOM 7064 N N . THR A 1 845 ? 5.370 39.657 -22.345 1.00 44.66 845 THR A N 1
ATOM 7065 C CA . THR A 1 845 ? 5.814 40.792 -23.172 1.00 44.66 845 THR A CA 1
ATOM 7066 C C . THR A 1 845 ? 7.275 40.698 -23.618 1.00 44.66 845 THR A C 1
ATOM 7068 O O . THR A 1 845 ? 7.742 41.617 -24.281 1.00 44.66 845 THR A O 1
ATOM 7071 N N . GLY A 1 846 ? 7.989 39.613 -23.283 1.00 47.22 846 GLY A N 1
ATOM 7072 C CA . GLY A 1 846 ? 9.419 39.462 -23.586 1.00 47.22 846 GLY A CA 1
ATOM 7073 C C . GLY A 1 846 ? 9.813 38.377 -24.597 1.00 47.22 846 GLY A C 1
ATOM 7074 O O . GLY A 1 846 ? 10.982 38.328 -24.966 1.00 47.22 846 GLY A O 1
ATOM 7075 N N . SER A 1 847 ? 8.924 37.480 -25.050 1.00 39.56 847 SER A N 1
ATOM 7076 C CA . SER A 1 847 ? 9.342 36.369 -25.934 1.00 39.56 847 SER A CA 1
ATOM 7077 C C . SER A 1 847 ? 8.238 35.869 -26.878 1.00 39.56 847 SER A C 1
ATOM 7079 O O . SER A 1 847 ? 7.130 35.544 -26.458 1.00 39.56 847 SER A O 1
ATOM 7081 N N . CYS A 1 848 ? 8.570 35.791 -28.169 1.00 40.00 848 CYS A N 1
ATOM 7082 C CA . CYS A 1 848 ? 7.687 35.581 -29.325 1.00 40.00 848 CYS A CA 1
ATOM 7083 C C . CYS A 1 848 ? 7.201 34.130 -29.568 1.00 40.00 848 CYS A C 1
ATOM 7085 O O . CYS A 1 848 ? 7.155 33.709 -30.719 1.00 40.00 848 CYS A O 1
ATOM 7087 N N . TRP A 1 849 ? 6.838 33.354 -28.541 1.00 39.31 849 TRP A N 1
ATOM 7088 C CA . TRP A 1 849 ? 6.534 31.912 -28.707 1.00 39.31 849 TRP A CA 1
ATOM 7089 C C . TRP A 1 849 ? 5.130 31.456 -28.257 1.00 39.31 849 TRP A C 1
ATOM 7091 O O . TRP A 1 849 ? 4.904 30.263 -28.079 1.00 39.31 849 TRP A O 1
ATOM 7101 N N . LEU A 1 850 ? 4.158 32.364 -28.091 1.00 39.94 850 LEU A N 1
ATOM 7102 C CA . LEU A 1 850 ? 2.778 32.002 -27.714 1.00 39.94 850 LEU A CA 1
ATOM 7103 C C . LEU A 1 850 ? 1.775 32.205 -28.871 1.00 39.94 850 LEU A C 1
ATOM 7105 O O . LEU A 1 850 ? 1.891 33.197 -29.594 1.00 39.94 850 LEU A O 1
ATOM 7109 N N . PRO A 1 851 ? 0.767 31.317 -29.035 1.00 43.06 851 PRO A N 1
ATOM 7110 C CA . PRO A 1 851 ? -0.247 31.421 -30.087 1.00 43.06 851 PRO A CA 1
ATOM 7111 C C . PRO A 1 851 ? -0.987 32.766 -30.064 1.00 43.06 851 PRO A C 1
ATOM 7113 O O . PRO A 1 851 ? -1.319 33.303 -29.005 1.00 43.06 851 PRO A O 1
ATOM 7116 N N . SER A 1 852 ? -1.307 33.296 -31.245 1.00 45.91 852 SER A N 1
ATOM 7117 C CA . SER A 1 852 ? -1.890 34.631 -31.462 1.00 45.91 852 SER A CA 1
ATOM 7118 C C . SER A 1 852 ? -3.207 34.899 -30.711 1.00 45.91 852 SER A C 1
ATOM 7120 O O . SER A 1 852 ? -3.498 36.054 -30.388 1.00 45.91 852 SER A O 1
ATOM 7122 N N . SER A 1 853 ? -3.962 33.863 -30.333 1.00 47.62 853 SER A N 1
ATOM 7123 C CA . SER A 1 853 ? -5.177 33.976 -29.509 1.00 47.62 853 SER A CA 1
ATOM 7124 C C . SER A 1 853 ? -4.908 34.441 -28.067 1.00 47.62 853 SER A C 1
ATOM 7126 O O . SER A 1 853 ? -5.733 35.144 -27.481 1.00 47.62 853 SER A O 1
ATOM 7128 N N . TRP A 1 854 ? -3.728 34.154 -27.508 1.00 43.78 854 TRP A N 1
ATOM 7129 C CA . TRP A 1 854 ? -3.351 34.542 -26.140 1.00 43.78 854 TRP A CA 1
ATOM 7130 C C . TRP A 1 854 ? -2.801 35.973 -26.056 1.00 43.78 854 TRP A C 1
ATOM 7132 O O . TRP A 1 854 ? -2.918 36.636 -25.024 1.00 43.78 854 TRP A O 1
ATOM 7142 N N . ILE A 1 855 ? -2.280 36.507 -27.163 1.00 44.12 855 ILE A N 1
ATOM 7143 C CA . ILE A 1 855 ? -1.781 37.889 -27.259 1.00 44.12 855 ILE A CA 1
ATOM 7144 C C . ILE A 1 855 ? -2.945 38.896 -27.224 1.00 44.12 855 ILE A C 1
ATOM 7146 O O . ILE A 1 855 ? -2.826 39.973 -26.634 1.00 44.12 855 ILE A O 1
ATOM 7150 N N . VAL A 1 856 ? -4.104 38.534 -27.785 1.00 43.44 856 VAL A N 1
ATOM 7151 C CA . VAL A 1 856 ? -5.336 39.342 -27.709 1.00 43.44 856 VAL A CA 1
ATOM 7152 C C . VAL A 1 856 ? -5.894 39.365 -26.280 1.00 43.44 856 VAL A C 1
ATOM 7154 O O . VAL A 1 856 ? -6.333 40.417 -25.805 1.00 43.44 856 VAL A O 1
ATOM 7157 N N . PHE A 1 857 ? -5.787 38.248 -25.552 1.00 42.09 857 PHE A N 1
ATOM 7158 C CA . PHE A 1 857 ? -6.127 38.176 -24.128 1.00 42.09 857 PHE A CA 1
ATOM 7159 C C . PHE A 1 857 ? -5.162 39.026 -23.273 1.00 42.09 857 PHE A C 1
ATOM 7161 O O . PHE A 1 857 ? -5.599 39.834 -22.452 1.00 42.09 857 PHE A O 1
ATOM 7168 N N . GLY A 1 858 ? -3.854 38.962 -23.552 1.00 41.06 858 GLY A N 1
ATOM 7169 C CA . GLY A 1 858 ? -2.818 39.769 -22.892 1.00 41.06 858 GLY A CA 1
ATOM 7170 C C . GLY A 1 858 ? -2.933 41.284 -23.130 1.00 41.06 858 GLY A C 1
ATOM 7171 O O . GLY A 1 858 ? -2.665 42.074 -22.223 1.00 41.06 858 GLY A O 1
ATOM 7172 N N . LYS A 1 859 ? -3.401 41.724 -24.308 1.00 40.75 859 LYS A N 1
ATOM 7173 C CA . LYS A 1 859 ? -3.620 43.156 -24.604 1.00 40.75 859 LYS A CA 1
ATOM 7174 C C . LYS A 1 859 ? -4.820 43.754 -23.854 1.00 40.75 859 LYS A C 1
ATOM 7176 O O . LYS A 1 859 ? -4.731 44.905 -23.416 1.00 40.75 859 LYS A O 1
ATOM 7181 N N . ARG A 1 860 ? -5.889 42.979 -23.605 1.00 43.97 860 ARG A N 1
ATOM 7182 C CA . ARG A 1 860 ? -7.004 43.387 -22.716 1.00 43.97 860 ARG A CA 1
ATOM 7183 C C . ARG A 1 860 ? -6.577 43.523 -21.243 1.00 43.97 860 ARG A C 1
ATOM 7185 O O . ARG A 1 860 ? -7.169 44.306 -20.509 1.00 43.97 860 ARG A O 1
ATOM 7192 N N . LEU A 1 861 ? -5.495 42.857 -20.838 1.00 40.59 861 LEU A N 1
ATOM 7193 C CA . LEU A 1 861 ? -4.903 42.902 -19.492 1.00 40.59 861 LEU A CA 1
ATOM 7194 C C . LEU A 1 861 ? -3.923 44.071 -19.249 1.00 40.59 861 LEU A C 1
ATOM 7196 O O . LEU A 1 861 ? -3.434 44.238 -18.128 1.00 40.59 861 LEU A O 1
ATOM 7200 N N . SER A 1 862 ? -3.649 44.921 -20.248 1.00 39.19 862 SER A N 1
ATOM 7201 C CA . SER A 1 862 ? -2.785 46.110 -20.092 1.00 39.19 862 SER A CA 1
ATOM 7202 C C . SER A 1 862 ? -3.329 47.121 -19.067 1.00 39.19 862 SER A C 1
ATOM 7204 O O . SER A 1 862 ? -2.558 47.787 -18.375 1.00 39.19 862 SER A O 1
ATOM 7206 N N . PHE A 1 863 ? -4.651 47.153 -18.888 1.00 41.06 863 PHE A N 1
ATOM 7207 C CA . PHE A 1 863 ? -5.372 47.969 -17.907 1.00 41.06 863 PHE A CA 1
ATOM 7208 C C . PHE A 1 863 ? -5.048 47.600 -16.445 1.00 41.06 863 PHE A C 1
ATOM 7210 O O . PHE A 1 863 ? -5.087 48.452 -15.559 1.00 41.06 863 PHE A O 1
ATOM 7217 N N . VAL A 1 864 ? -4.609 46.361 -16.196 1.00 42.66 864 VAL A N 1
ATOM 7218 C CA . VAL A 1 864 ? -4.258 45.851 -14.860 1.00 42.66 864 VAL A CA 1
ATOM 7219 C C . VAL A 1 864 ? -2.912 46.416 -14.357 1.00 42.66 864 VAL A C 1
ATOM 7221 O O . VAL A 1 864 ? -2.612 46.333 -13.171 1.00 42.66 864 VAL A O 1
ATOM 7224 N N . ARG A 1 865 ? -2.103 47.079 -15.207 1.00 40.91 865 ARG A N 1
ATOM 7225 C CA . ARG A 1 865 ? -0.782 47.650 -14.837 1.00 40.91 865 ARG A CA 1
ATOM 7226 C C . ARG A 1 865 ? -0.804 48.733 -13.746 1.00 40.91 865 ARG A C 1
ATOM 7228 O O . ARG A 1 865 ? 0.128 48.768 -12.952 1.00 40.91 865 ARG A O 1
ATOM 7235 N N . LYS A 1 866 ? -1.829 49.593 -13.664 1.00 41.84 866 LYS A N 1
ATOM 7236 C CA . LYS A 1 866 ? -1.899 50.650 -12.622 1.00 41.84 866 LYS A CA 1
ATOM 7237 C C . LYS A 1 866 ? -2.494 50.156 -11.299 1.00 41.84 866 LYS A C 1
ATOM 7239 O O . LYS A 1 866 ? -2.086 50.614 -10.237 1.00 41.84 866 LYS A O 1
ATOM 7244 N N . THR A 1 867 ? -3.409 49.192 -11.354 1.00 43.56 867 THR A N 1
ATOM 7245 C CA . THR A 1 867 ? -3.962 48.515 -10.169 1.00 43.56 867 THR A CA 1
ATOM 7246 C C . THR A 1 867 ? -2.912 47.593 -9.529 1.00 43.56 867 THR A C 1
ATOM 7248 O O . THR A 1 867 ? -2.845 47.495 -8.307 1.00 43.56 867 THR A O 1
ATOM 7251 N N . ARG A 1 868 ? -2.009 47.025 -10.348 1.00 45.47 868 ARG A N 1
ATOM 7252 C CA . ARG A 1 868 ? -0.862 46.185 -9.952 1.00 45.47 868 ARG A CA 1
ATOM 7253 C C . ARG A 1 868 ? 0.071 46.815 -8.923 1.00 45.47 868 ARG A C 1
ATOM 7255 O O . ARG A 1 868 ? 0.336 46.171 -7.925 1.00 45.47 868 ARG A O 1
ATOM 7262 N N . TRP A 1 869 ? 0.539 48.051 -9.119 1.00 43.97 869 TRP A N 1
ATOM 7263 C CA . TRP A 1 869 ? 1.480 48.686 -8.178 1.00 43.97 869 TRP A CA 1
ATOM 7264 C C . TRP A 1 869 ? 0.883 48.847 -6.774 1.00 43.97 869 TRP A C 1
ATOM 7266 O O . TRP A 1 869 ? 1.533 48.547 -5.779 1.00 43.97 869 TRP A O 1
ATOM 7276 N N . ARG A 1 870 ? -0.388 49.256 -6.693 1.00 44.81 870 ARG A N 1
ATOM 7277 C CA . ARG A 1 870 ? -1.081 49.473 -5.414 1.00 44.81 870 ARG A CA 1
ATOM 7278 C C . ARG A 1 870 ? -1.383 48.160 -4.698 1.00 44.81 870 ARG A C 1
ATOM 7280 O O . ARG A 1 870 ? -1.218 48.073 -3.490 1.00 44.81 870 ARG A O 1
ATOM 7287 N N . VAL A 1 871 ? -1.744 47.123 -5.450 1.00 47.62 871 VAL A N 1
ATOM 7288 C CA . VAL A 1 871 ? -1.908 45.763 -4.924 1.00 47.62 871 VAL A CA 1
ATOM 7289 C C . VAL A 1 871 ? -0.568 45.188 -4.455 1.00 47.62 871 VAL A C 1
ATOM 7291 O O . VAL A 1 871 ? -0.497 44.648 -3.359 1.00 47.62 871 VAL A O 1
ATOM 7294 N N . SER A 1 872 ? 0.511 45.358 -5.224 1.00 46.06 872 SER A N 1
ATOM 7295 C CA . SER A 1 872 ? 1.860 44.938 -4.829 1.00 46.06 872 SER A CA 1
ATOM 7296 C C . SER A 1 872 ? 2.366 45.677 -3.590 1.00 46.06 872 SER A C 1
ATOM 7298 O O . SER A 1 872 ? 3.030 45.056 -2.772 1.00 46.06 872 SER A O 1
ATOM 7300 N N . GLN A 1 873 ? 2.019 46.954 -3.398 1.00 49.22 873 GLN A N 1
ATOM 7301 C CA . GLN A 1 873 ? 2.301 47.676 -2.153 1.00 49.22 873 GLN A CA 1
ATOM 7302 C C . GLN A 1 873 ? 1.504 47.108 -0.973 1.00 49.22 873 GLN A C 1
ATOM 7304 O O . GLN A 1 873 ? 2.091 46.825 0.064 1.00 49.22 873 GLN A O 1
ATOM 7309 N N . VAL A 1 874 ? 0.198 46.863 -1.131 1.00 49.16 874 VAL A N 1
ATOM 7310 C CA . VAL A 1 874 ? -0.628 46.226 -0.086 1.00 49.16 874 VAL A CA 1
ATOM 7311 C C . VAL A 1 874 ? -0.081 44.842 0.285 1.00 49.16 874 VAL A C 1
ATOM 7313 O O . VAL A 1 874 ? -0.041 44.502 1.464 1.00 49.16 874 VAL A O 1
ATOM 7316 N N . LEU A 1 875 ? 0.398 44.060 -0.685 1.00 46.69 875 LEU A N 1
ATOM 7317 C CA . LEU A 1 875 ? 1.056 42.775 -0.433 1.00 46.69 875 LEU A CA 1
ATOM 7318 C C . LEU A 1 875 ? 2.422 42.947 0.238 1.00 46.69 875 LEU A C 1
ATOM 7320 O O . LEU A 1 875 ? 2.687 42.261 1.213 1.00 46.69 875 LEU A O 1
ATOM 7324 N N . PHE A 1 876 ? 3.266 43.870 -0.230 1.00 49.72 876 PHE A N 1
ATOM 7325 C CA . PHE A 1 876 ? 4.574 44.162 0.365 1.00 49.72 876 PHE A CA 1
ATOM 7326 C C . PHE A 1 876 ? 4.430 44.552 1.839 1.00 49.72 876 PHE A C 1
ATOM 7328 O O . PHE A 1 876 ? 5.096 43.976 2.693 1.00 49.72 876 PHE A O 1
ATOM 7335 N N . TYR A 1 877 ? 3.498 45.452 2.156 1.00 50.28 877 TYR A N 1
ATOM 7336 C CA . TYR A 1 877 ? 3.237 45.867 3.531 1.00 50.28 877 TYR A CA 1
ATOM 7337 C C . TYR A 1 877 ? 2.647 44.732 4.379 1.00 50.28 877 TYR A C 1
ATOM 7339 O O . TYR A 1 877 ? 3.117 44.512 5.489 1.00 50.28 877 TYR A O 1
ATOM 7347 N N . ASN A 1 878 ? 1.702 43.940 3.866 1.00 49.00 878 ASN A N 1
ATOM 7348 C CA . ASN A 1 878 ? 1.147 42.818 4.633 1.00 49.00 878 ASN A CA 1
ATOM 7349 C C . ASN A 1 878 ? 2.126 41.641 4.808 1.00 49.00 878 ASN A C 1
ATOM 7351 O O . ASN A 1 878 ? 2.047 40.944 5.812 1.00 49.00 878 ASN A O 1
ATOM 7355 N N . PHE A 1 879 ? 3.060 41.406 3.881 1.00 50.00 879 PHE A N 1
ATOM 7356 C CA . PHE A 1 879 ? 3.996 40.274 3.964 1.00 50.00 879 PHE A CA 1
ATOM 7357 C C . PHE A 1 879 ? 5.274 40.606 4.747 1.00 50.00 879 PHE A C 1
ATOM 7359 O O . PHE A 1 879 ? 5.755 39.764 5.498 1.00 50.00 879 PHE A O 1
ATOM 7366 N N . LEU A 1 880 ? 5.817 41.823 4.597 1.00 49.00 880 LEU A N 1
ATOM 7367 C CA . LEU A 1 880 ? 7.006 42.264 5.342 1.00 49.00 880 LEU A CA 1
ATOM 7368 C C . LEU A 1 880 ? 6.668 42.877 6.701 1.00 49.00 880 LEU A C 1
ATOM 7370 O O . LEU A 1 880 ? 7.393 42.629 7.659 1.00 49.00 880 LEU A O 1
ATOM 7374 N N . LEU A 1 881 ? 5.596 43.675 6.797 1.00 48.31 881 LEU A N 1
ATOM 7375 C CA . LEU A 1 881 ? 5.214 44.327 8.057 1.00 48.31 881 LEU A CA 1
ATOM 7376 C C . LEU A 1 881 ? 4.106 43.583 8.803 1.00 48.31 881 LEU A C 1
ATOM 7378 O O . LEU A 1 881 ? 4.017 43.743 10.011 1.00 48.31 881 LEU A O 1
ATOM 7382 N N . GLY A 1 882 ? 3.295 42.747 8.147 1.00 51.41 882 GLY A N 1
ATOM 7383 C CA . GLY A 1 882 ? 2.245 41.954 8.808 1.00 51.41 882 GLY A CA 1
ATOM 7384 C C . GLY A 1 882 ? 2.728 41.113 9.997 1.00 51.41 882 GLY A C 1
ATOM 7385 O O . GLY A 1 882 ? 2.091 41.172 11.046 1.00 51.41 882 GLY A O 1
ATOM 7386 N N . PRO A 1 883 ? 3.875 40.407 9.923 1.00 50.88 883 PRO A N 1
ATOM 7387 C CA . PRO A 1 883 ? 4.439 39.718 11.086 1.00 50.88 883 PRO A CA 1
ATOM 7388 C C . PRO A 1 883 ? 4.800 40.656 12.250 1.00 50.88 883 PRO A C 1
ATOM 7390 O O . PRO A 1 883 ? 4.870 40.213 13.386 1.00 50.88 883 PRO A O 1
ATOM 7393 N N . LEU A 1 884 ? 5.026 41.944 11.976 1.00 50.66 884 LEU A N 1
ATOM 7394 C CA . LEU A 1 884 ? 5.392 42.973 12.956 1.00 50.66 884 LEU A CA 1
ATOM 7395 C C . LEU A 1 884 ? 4.182 43.794 13.440 1.00 50.66 884 LEU A C 1
ATOM 7397 O O . LEU A 1 884 ? 4.300 44.555 14.400 1.00 50.66 884 LEU A O 1
ATOM 7401 N N . LEU A 1 885 ? 3.025 43.667 12.781 1.00 52.22 885 LEU A N 1
ATOM 7402 C CA . LEU A 1 885 ? 1.807 44.405 13.100 1.00 52.22 885 LEU A CA 1
ATOM 7403 C C . LEU A 1 885 ? 0.997 43.651 14.161 1.00 52.22 885 LEU A C 1
ATOM 7405 O O . LEU A 1 885 ? 0.469 42.567 13.913 1.00 52.22 885 LEU A O 1
ATOM 7409 N N . ILE A 1 886 ? 0.879 44.259 15.342 1.00 53.19 886 ILE A N 1
ATOM 7410 C CA . ILE A 1 886 ? 0.017 43.783 16.427 1.00 53.19 886 ILE A CA 1
ATOM 7411 C C . ILE A 1 886 ? -1.441 44.054 16.032 1.00 53.19 886 ILE A C 1
ATOM 7413 O O . ILE A 1 886 ? -1.846 45.209 15.891 1.00 53.19 886 ILE A O 1
ATOM 7417 N N . LEU A 1 887 ? -2.230 42.993 15.867 1.00 55.38 887 LEU A N 1
ATOM 7418 C CA . LEU A 1 887 ? -3.668 43.057 15.606 1.00 55.38 887 LEU A CA 1
ATOM 7419 C C . LEU A 1 887 ? -4.434 43.446 16.874 1.00 55.38 887 LEU A C 1
ATOM 7421 O O . LEU A 1 887 ? -5.233 44.379 16.846 1.00 55.38 887 LEU A O 1
ATOM 7425 N N . PHE A 1 888 ? -4.160 42.762 17.989 1.00 54.72 888 PHE A N 1
ATOM 7426 C CA . PHE A 1 888 ? -4.815 43.001 19.276 1.00 54.72 888 PHE A CA 1
ATOM 7427 C C . PHE A 1 888 ? -3.873 42.695 20.442 1.00 54.72 888 PHE A C 1
ATOM 7429 O O . PHE A 1 888 ? -3.069 41.761 20.388 1.00 54.72 888 PHE A O 1
ATOM 7436 N N . ARG A 1 889 ? -4.007 43.461 21.529 1.00 50.50 889 ARG A N 1
ATOM 7437 C CA . ARG A 1 889 ? -3.479 43.070 22.837 1.00 50.50 889 ARG A CA 1
ATOM 7438 C C . ARG A 1 889 ? -4.493 42.120 23.468 1.00 50.50 889 ARG A C 1
ATOM 7440 O O . ARG A 1 889 ? -5.632 42.511 23.706 1.00 50.50 889 ARG A O 1
ATOM 7447 N N . VAL A 1 890 ? -4.082 40.886 23.727 1.00 54.81 890 VAL A N 1
ATOM 7448 C CA . VAL A 1 890 ? -4.864 39.926 24.506 1.00 54.81 890 VAL A CA 1
ATOM 7449 C C . VAL A 1 890 ? -4.568 40.227 25.973 1.00 54.81 890 VAL A C 1
ATOM 7451 O O . VAL A 1 890 ? -3.565 39.790 26.533 1.00 54.81 890 VAL A O 1
ATOM 7454 N N . THR A 1 891 ? -5.396 41.079 26.571 1.00 47.50 891 THR A N 1
ATOM 7455 C CA . THR A 1 891 ? -5.485 41.246 28.026 1.00 47.50 891 THR A CA 1
ATOM 7456 C C . THR A 1 891 ? -6.814 40.668 28.455 1.00 47.50 891 THR A C 1
ATOM 7458 O O . THR A 1 891 ? -7.853 41.237 28.129 1.00 47.50 891 THR A O 1
ATOM 7461 N N . GLY A 1 892 ? -6.778 39.532 29.138 1.00 44.03 892 GLY A N 1
ATOM 7462 C CA . GLY A 1 892 ? -7.929 39.026 29.869 1.00 44.03 892 GLY A CA 1
ATOM 7463 C C . GLY A 1 892 ? -7.687 39.224 31.356 1.00 44.03 892 GLY A C 1
ATOM 7464 O O . GLY A 1 892 ? -6.579 38.960 31.821 1.00 44.03 892 GLY A O 1
ATOM 7465 N N . ASP A 1 893 ? -8.726 39.627 32.086 1.00 44.25 893 ASP A N 1
ATOM 7466 C CA . ASP A 1 893 ? -8.786 39.544 33.554 1.00 44.25 893 ASP A CA 1
ATOM 7467 C C . ASP A 1 893 ? -8.518 38.107 34.068 1.00 44.25 893 ASP A C 1
ATOM 7469 O O . ASP A 1 893 ? -8.210 37.911 35.240 1.00 44.25 893 ASP A O 1
ATOM 7473 N N . ASP A 1 894 ? -8.569 37.121 33.164 1.00 45.19 894 ASP A N 1
ATOM 7474 C CA . ASP A 1 894 ? -8.388 35.686 33.390 1.00 45.19 894 ASP A CA 1
ATOM 7475 C C . ASP A 1 894 ? -6.912 35.207 33.333 1.00 45.19 894 ASP A C 1
ATOM 7477 O O . ASP A 1 894 ? -6.632 34.071 33.700 1.00 45.19 894 ASP A O 1
ATOM 7481 N N . TYR A 1 895 ? -5.947 36.038 32.903 1.00 50.62 895 TYR A N 1
ATOM 7482 C CA . TYR A 1 895 ? -4.516 35.674 32.885 1.00 50.62 895 TYR A CA 1
ATOM 7483 C C . TYR A 1 895 ? -3.740 36.516 33.891 1.00 50.62 895 TYR A C 1
ATOM 7485 O O . TYR A 1 895 ? -3.173 37.553 33.537 1.00 50.62 895 TYR A O 1
ATOM 7493 N N . HIS A 1 896 ? -3.715 36.068 35.146 1.00 51.41 896 HIS A N 1
ATOM 7494 C CA . HIS A 1 896 ? -2.983 36.676 36.259 1.00 51.41 896 HIS A CA 1
ATOM 7495 C C . HIS A 1 896 ? -1.573 37.169 35.851 1.00 51.41 896 HIS A C 1
ATOM 7497 O O . HIS A 1 896 ? -0.598 36.426 35.865 1.00 51.41 896 HIS A O 1
ATOM 7503 N N . ASN A 1 897 ? -1.466 38.460 35.508 1.00 51.12 897 ASN A N 1
ATOM 7504 C CA . ASN A 1 897 ? -0.254 39.197 35.112 1.00 51.12 897 ASN A CA 1
ATOM 7505 C C . ASN A 1 897 ? 0.426 38.845 33.771 1.00 51.12 897 ASN A C 1
ATOM 7507 O O . ASN A 1 897 ? 1.486 39.405 33.477 1.00 51.12 897 ASN A O 1
ATOM 7511 N N . CYS A 1 898 ? -0.166 38.018 32.909 1.00 52.59 898 CYS A N 1
ATOM 7512 C CA . CYS A 1 898 ? 0.399 37.745 31.585 1.00 52.59 898 CYS A CA 1
ATOM 7513 C C . CYS A 1 898 ? -0.221 38.623 30.490 1.00 52.59 898 CYS A C 1
ATOM 7515 O O . CYS A 1 898 ? -1.436 38.726 30.356 1.00 52.59 898 CYS A O 1
ATOM 7517 N N . THR A 1 899 ? 0.620 39.241 29.655 1.00 59.34 899 THR A N 1
ATOM 7518 C CA . THR A 1 899 ? 0.170 39.982 28.465 1.00 59.34 899 THR A CA 1
ATOM 7519 C C . THR A 1 899 ? 0.418 39.177 27.200 1.00 59.34 899 THR A C 1
ATOM 7521 O O . THR A 1 899 ? 1.529 38.693 26.978 1.00 59.34 899 THR A O 1
ATOM 7524 N N . GLY A 1 900 ? -0.619 39.054 26.368 1.00 63.66 900 GLY A N 1
ATOM 7525 C CA . GLY A 1 900 ? -0.523 38.468 25.039 1.00 63.66 900 GLY A CA 1
ATOM 7526 C C . GLY A 1 900 ? -0.636 39.507 23.920 1.00 63.66 900 GLY A C 1
ATOM 7527 O O . GLY A 1 900 ? -1.313 40.526 24.066 1.00 63.66 900 GLY A O 1
ATOM 7528 N N . TYR A 1 901 ? 0.001 39.243 22.784 1.00 66.25 901 TYR A N 1
ATOM 7529 C CA . TYR A 1 901 ? -0.057 40.051 21.568 1.00 66.25 901 TYR A CA 1
ATOM 7530 C C . TYR A 1 901 ? -0.367 39.156 20.376 1.00 66.25 901 TYR A C 1
ATOM 7532 O O . TYR A 1 901 ? 0.375 38.224 20.084 1.00 66.25 901 TYR A O 1
ATOM 7540 N N . MET A 1 902 ? -1.455 39.443 19.677 1.00 60.75 902 MET A N 1
ATOM 7541 C CA . MET A 1 902 ? -1.838 38.721 18.469 1.00 60.75 902 MET A CA 1
ATOM 7542 C C . MET A 1 902 ? -1.243 39.423 17.245 1.00 60.75 902 MET A C 1
ATOM 7544 O O . MET A 1 902 ? -1.482 40.614 17.051 1.00 60.75 902 MET A O 1
ATOM 7548 N N . PHE A 1 903 ? -0.486 38.700 16.425 1.00 62.16 903 PHE A N 1
ATOM 7549 C CA . PHE A 1 903 ? 0.061 39.135 15.136 1.00 62.16 903 PHE A CA 1
ATOM 7550 C C . PHE A 1 903 ? -0.646 38.397 13.990 1.00 62.16 903 PHE A C 1
ATOM 7552 O O . PHE A 1 903 ? -1.395 37.447 14.205 1.00 62.16 903 PHE A O 1
ATOM 7559 N N . PHE A 1 904 ? -0.409 38.817 12.744 1.00 55.97 904 PHE A N 1
ATOM 7560 C CA . PHE A 1 904 ? -1.056 38.222 11.562 1.00 55.97 904 PHE A CA 1
ATOM 7561 C C . PHE A 1 904 ? -0.741 36.740 11.310 1.00 55.97 904 PHE A C 1
ATOM 7563 O O . PHE A 1 904 ? -1.471 36.089 10.566 1.00 55.97 904 PHE A O 1
ATOM 7570 N N . PHE A 1 905 ? 0.355 36.222 11.865 1.00 54.97 905 PHE A N 1
ATOM 7571 C CA . PHE A 1 905 ? 0.813 34.848 11.625 1.00 54.97 905 PHE A CA 1
ATOM 7572 C C . PHE A 1 905 ? 1.055 34.050 12.909 1.00 54.97 905 PHE A C 1
ATOM 7574 O O . PHE A 1 905 ? 1.374 32.861 12.830 1.00 54.97 905 PHE A O 1
ATOM 7581 N N . TYR A 1 906 ? 0.987 34.709 14.064 1.00 60.03 906 TYR A N 1
ATOM 7582 C CA . TYR A 1 906 ? 1.149 34.079 15.363 1.00 60.03 906 TYR A CA 1
ATOM 7583 C C . TYR A 1 906 ? 0.572 34.958 16.473 1.00 60.03 906 TYR A C 1
ATOM 7585 O O . TYR A 1 906 ? 0.596 36.180 16.397 1.00 60.03 906 TYR A O 1
ATOM 7593 N N . THR A 1 907 ? 0.161 34.350 17.573 1.00 64.44 907 THR A N 1
ATOM 7594 C CA . THR A 1 907 ? -0.069 35.019 18.852 1.00 64.44 907 THR A CA 1
ATOM 7595 C C . THR A 1 907 ? 1.153 34.815 19.749 1.00 64.44 907 THR A C 1
ATOM 7597 O O . THR A 1 907 ? 1.791 33.776 19.704 1.00 64.44 907 THR A O 1
ATOM 7600 N N . PHE A 1 908 ? 1.530 35.793 20.560 1.00 64.31 908 PHE A N 1
ATOM 7601 C CA . PHE A 1 908 ? 2.605 35.703 21.546 1.00 64.31 908 PHE A CA 1
ATOM 7602 C C . PHE A 1 908 ? 2.008 35.885 22.936 1.00 64.31 908 PHE A C 1
ATOM 7604 O O . PHE A 1 908 ? 1.425 36.932 23.185 1.00 64.31 908 PHE A O 1
ATOM 7611 N N . VAL A 1 909 ? 2.121 34.910 23.835 1.00 66.06 909 VAL A N 1
ATOM 7612 C CA . VAL A 1 909 ? 1.551 34.976 25.195 1.00 66.06 909 VAL A CA 1
ATOM 7613 C C . VAL A 1 909 ? 2.600 34.508 26.197 1.00 66.06 909 VAL A C 1
ATOM 7615 O O . VAL A 1 909 ? 3.259 33.503 25.960 1.00 66.06 909 VAL A O 1
ATOM 7618 N N . CYS A 1 910 ? 2.780 35.245 27.299 1.00 62.53 910 CYS A N 1
ATOM 7619 C CA . CYS A 1 910 ? 3.699 34.888 28.396 1.00 62.53 910 CYS A CA 1
ATOM 7620 C C . CYS A 1 910 ? 5.149 34.545 27.971 1.00 62.53 910 CYS A C 1
ATOM 7622 O O . CYS A 1 910 ? 5.810 33.755 28.637 1.00 62.53 910 CYS A O 1
ATOM 7624 N N . GLY A 1 911 ? 5.674 35.120 26.882 1.00 60.84 911 GLY A N 1
ATOM 7625 C CA . GLY A 1 911 ? 7.032 34.807 26.409 1.00 60.84 911 GLY A CA 1
ATOM 7626 C C . GLY A 1 911 ? 7.112 33.719 25.330 1.00 60.84 911 GLY A C 1
ATOM 7627 O O . GLY A 1 911 ? 8.199 33.476 24.809 1.00 60.84 911 GLY A O 1
ATOM 7628 N N . GLU A 1 912 ? 5.990 33.100 24.953 1.00 56.88 912 GLU A N 1
ATOM 7629 C CA . GLU A 1 912 ? 5.939 32.019 23.965 1.00 56.88 912 GLU A CA 1
ATOM 7630 C C . GLU A 1 912 ? 5.098 32.377 22.735 1.00 56.88 912 GLU A C 1
ATOM 7632 O O . GLU A 1 912 ? 4.064 33.042 22.819 1.00 56.88 912 GLU A O 1
ATOM 7637 N N . ILE A 1 913 ? 5.527 31.889 21.568 1.00 60.34 913 ILE A N 1
ATOM 7638 C CA . ILE A 1 913 ? 4.792 32.023 20.307 1.00 60.34 913 ILE A CA 1
ATOM 7639 C C . ILE A 1 913 ? 3.770 30.884 20.192 1.00 60.34 913 ILE A C 1
ATOM 7641 O O . ILE A 1 913 ? 4.110 29.705 20.103 1.00 60.34 913 ILE A O 1
ATOM 7645 N N . GLN A 1 914 ? 2.498 31.245 20.119 1.00 57.72 914 GLN A N 1
ATOM 7646 C CA . GLN A 1 914 ? 1.376 30.386 19.786 1.00 57.72 914 GLN A CA 1
ATOM 7647 C C . GLN A 1 914 ? 0.910 30.632 18.345 1.00 57.72 914 GLN A C 1
ATOM 7649 O O . GLN A 1 914 ? 0.295 31.641 18.041 1.00 57.72 914 GLN A O 1
ATOM 7654 N N . ALA A 1 915 ? 1.125 29.682 17.439 1.00 54.03 915 ALA A N 1
ATOM 7655 C CA . ALA A 1 915 ? 0.488 29.707 16.119 1.00 54.03 915 ALA A CA 1
ATOM 7656 C C . ALA A 1 915 ? -1.044 29.526 16.224 1.00 54.03 915 ALA A C 1
ATOM 7658 O O . ALA A 1 915 ? -1.494 28.449 16.626 1.00 54.03 915 ALA A O 1
ATOM 7659 N N . SER A 1 916 ? -1.854 30.525 15.852 1.00 52.97 916 SER A N 1
ATOM 7660 C CA . SER A 1 916 ? -3.306 30.339 15.741 1.00 52.97 916 SER A CA 1
ATOM 7661 C C . SER A 1 916 ? -3.726 30.262 14.268 1.00 52.97 916 SER A C 1
ATOM 7663 O O . SER A 1 916 ? -3.397 31.093 13.427 1.00 52.97 916 SER A O 1
ATOM 7665 N N . TYR A 1 917 ? -4.420 29.183 13.917 1.00 53.84 917 TYR A N 1
ATOM 7666 C CA . TYR A 1 917 ? -4.719 28.821 12.528 1.00 53.84 917 TYR A CA 1
ATOM 7667 C C . TYR A 1 917 ? -5.789 29.710 11.881 1.00 53.84 917 TYR A C 1
ATOM 7669 O O . TYR A 1 917 ? -5.806 29.883 10.660 1.00 53.84 917 TYR A O 1
ATOM 7677 N N . LEU A 1 918 ? -6.641 30.329 12.704 1.00 50.88 918 LEU A N 1
ATOM 7678 C CA . LEU A 1 918 ? -7.628 31.307 12.255 1.00 50.88 918 LEU A CA 1
ATOM 7679 C C . LEU A 1 918 ? -6.994 32.620 11.774 1.00 50.88 918 LEU A C 1
ATOM 7681 O O . LEU A 1 918 ? -7.620 33.322 10.986 1.00 50.88 918 LEU A O 1
ATOM 7685 N N . GLU A 1 919 ? -5.766 32.949 12.189 1.00 52.31 919 GLU A N 1
ATOM 7686 C CA . GLU A 1 919 ? -5.061 34.163 11.746 1.00 52.31 919 GLU A CA 1
ATOM 7687 C C . GLU A 1 919 ? -4.797 34.147 10.235 1.00 52.31 919 GLU A C 1
ATOM 7689 O O . GLU A 1 919 ? -5.063 35.133 9.550 1.00 52.31 919 GLU A O 1
ATOM 7694 N N . MET A 1 920 ? -4.389 32.996 9.685 1.00 51.25 920 MET A N 1
ATOM 7695 C CA . MET A 1 920 ? -4.181 32.823 8.240 1.00 51.25 920 MET A CA 1
ATOM 7696 C C . MET A 1 920 ? -5.489 32.826 7.442 1.00 51.25 920 MET A C 1
ATOM 7698 O O . MET A 1 920 ? -5.523 33.343 6.326 1.00 51.25 920 MET A O 1
ATOM 7702 N N . TYR A 1 921 ? -6.570 32.270 7.995 1.00 50.47 921 TYR A N 1
ATOM 7703 C CA . TYR A 1 921 ? -7.887 32.291 7.353 1.00 50.47 921 TYR A CA 1
ATOM 7704 C C . TYR A 1 921 ? -8.488 33.703 7.345 1.00 50.47 921 TYR A C 1
ATOM 7706 O O . TYR A 1 921 ? -8.975 34.161 6.313 1.00 50.47 921 TYR A O 1
ATOM 7714 N N . ASN A 1 922 ? -8.373 34.430 8.461 1.00 48.16 922 ASN A N 1
ATOM 7715 C CA . ASN A 1 922 ? -8.746 35.839 8.547 1.00 48.16 922 ASN A CA 1
ATOM 7716 C C . ASN A 1 922 ? -7.896 36.698 7.609 1.00 48.16 922 ASN A C 1
ATOM 7718 O O . ASN A 1 922 ? -8.448 37.571 6.952 1.00 48.16 922 ASN A O 1
ATOM 7722 N N . LEU A 1 923 ? -6.597 36.417 7.467 1.00 50.31 923 LEU A N 1
ATOM 7723 C CA . LEU A 1 923 ? -5.739 37.071 6.479 1.00 50.31 923 LEU A CA 1
ATOM 7724 C C . LEU A 1 923 ? -6.225 36.799 5.044 1.00 50.31 923 LEU A C 1
ATOM 7726 O O . LEU A 1 923 ? -6.303 37.732 4.252 1.00 50.31 923 LEU A O 1
ATOM 7730 N N . LEU A 1 924 ? -6.601 35.560 4.707 1.00 49.16 924 LEU A N 1
ATOM 7731 C CA . LEU A 1 924 ? -7.124 35.205 3.382 1.00 49.16 924 LEU A CA 1
ATOM 7732 C C . LEU A 1 924 ? -8.477 35.882 3.101 1.00 49.16 924 LEU A C 1
ATOM 7734 O O . LEU A 1 924 ? -8.664 36.464 2.034 1.00 49.16 924 LEU A O 1
ATOM 7738 N N . LEU A 1 925 ? -9.407 35.854 4.060 1.00 48.81 925 LEU A N 1
ATOM 7739 C CA . LEU A 1 925 ? -10.704 36.529 3.959 1.00 48.81 925 LEU A CA 1
ATOM 7740 C C . LEU A 1 925 ? -10.548 38.045 3.871 1.00 48.81 925 LEU A C 1
ATOM 7742 O O . LEU A 1 925 ? -11.187 38.660 3.025 1.00 48.81 925 LEU A O 1
ATOM 7746 N N . GLN A 1 926 ? -9.685 38.647 4.691 1.00 50.28 926 GLN A N 1
ATOM 7747 C CA . GLN A 1 926 ? -9.371 40.072 4.624 1.00 50.28 926 GLN A CA 1
ATOM 7748 C C . GLN A 1 926 ? -8.726 40.420 3.282 1.00 50.28 926 GLN A C 1
ATOM 7750 O O . GLN A 1 926 ? -9.110 41.408 2.669 1.00 50.28 926 GLN A O 1
ATOM 7755 N N . GLN A 1 927 ? -7.810 39.604 2.763 1.00 51.53 927 GLN A N 1
ATOM 7756 C CA . GLN A 1 927 ? -7.229 39.827 1.439 1.00 51.53 927 GLN A CA 1
ATOM 7757 C C . GLN A 1 927 ? -8.280 39.721 0.328 1.00 51.53 927 GLN A C 1
ATOM 7759 O O . GLN A 1 927 ? -8.321 40.590 -0.538 1.00 51.53 927 GLN A O 1
ATOM 7764 N N . LEU A 1 928 ? -9.181 38.736 0.373 1.00 47.31 928 LEU A N 1
ATOM 7765 C CA . LEU A 1 928 ? -10.290 38.617 -0.581 1.00 47.31 928 LEU A CA 1
ATOM 7766 C C . LEU A 1 928 ? -11.265 39.803 -0.474 1.00 47.31 928 LEU A C 1
ATOM 7768 O O . LEU A 1 928 ? -11.646 40.386 -1.487 1.00 47.31 928 LEU A O 1
ATOM 7772 N N . TRP A 1 929 ? -11.622 40.223 0.739 1.00 46.25 929 TRP A N 1
ATOM 7773 C CA . TRP A 1 929 ? -12.544 41.336 0.974 1.00 46.25 929 TRP A CA 1
ATOM 7774 C C . TRP A 1 929 ? -11.946 42.697 0.611 1.00 46.25 929 TRP A C 1
ATOM 7776 O O . TRP A 1 929 ? -12.597 43.488 -0.068 1.00 46.25 929 TRP A O 1
ATOM 7786 N N . PHE A 1 930 ? -10.707 42.978 1.017 1.00 48.66 930 PHE A N 1
ATOM 7787 C CA . PHE A 1 930 ? -10.063 44.276 0.801 1.00 48.66 930 PHE A CA 1
ATOM 7788 C C . PHE A 1 930 ? -9.405 44.407 -0.577 1.00 48.66 930 PHE A C 1
ATOM 7790 O O . PHE A 1 930 ? -9.283 45.528 -1.071 1.00 48.66 930 PHE A O 1
ATOM 7797 N N . ALA A 1 931 ? -9.010 43.308 -1.231 1.00 49.50 931 ALA A N 1
ATOM 7798 C CA . ALA A 1 931 ? -8.425 43.368 -2.570 1.00 49.50 931 ALA A CA 1
ATOM 7799 C C . ALA A 1 931 ? -9.464 43.186 -3.682 1.00 49.50 931 ALA A C 1
ATOM 7801 O O . ALA A 1 931 ? -9.405 43.934 -4.659 1.00 49.50 931 ALA A O 1
ATOM 7802 N N . CYS A 1 932 ? -10.413 42.245 -3.566 1.00 44.19 932 CYS A N 1
ATOM 7803 C CA . CYS A 1 932 ? -11.307 41.886 -4.676 1.00 44.19 932 CYS A CA 1
ATOM 7804 C C . CYS A 1 932 ? -12.563 42.765 -4.762 1.00 44.19 932 CYS A C 1
ATOM 7806 O O . CYS A 1 932 ? -12.960 43.148 -5.858 1.00 44.19 932 CYS A O 1
ATOM 7808 N N . ILE A 1 933 ? -13.182 43.138 -3.637 1.00 46.19 933 ILE A N 1
ATOM 7809 C CA . ILE A 1 933 ? -14.439 43.910 -3.665 1.00 46.19 933 ILE A CA 1
ATOM 7810 C C . ILE A 1 933 ? -14.211 45.355 -4.150 1.00 46.19 933 ILE A C 1
ATOM 7812 O O . ILE A 1 933 ? -14.918 45.788 -5.062 1.00 46.19 933 ILE A O 1
ATOM 7816 N N . PRO A 1 934 ? -13.202 46.108 -3.657 1.00 48.09 934 PRO A N 1
ATOM 7817 C CA . PRO A 1 934 ? -12.963 47.465 -4.140 1.00 48.09 934 PRO A CA 1
ATOM 7818 C C . PRO A 1 934 ? -12.536 47.507 -5.607 1.00 48.09 934 PRO A C 1
ATOM 7820 O O . PRO A 1 934 ? -12.883 48.454 -6.305 1.00 48.09 934 PRO A O 1
ATOM 7823 N N . SER A 1 935 ? -11.810 46.494 -6.092 1.00 46.41 935 SER A N 1
ATOM 7824 C CA . SER A 1 935 ? -11.378 46.429 -7.492 1.00 46.41 935 SER A CA 1
ATOM 7825 C C . SER A 1 935 ? -12.539 46.106 -8.440 1.00 46.41 935 SER A C 1
ATOM 7827 O O . SER A 1 935 ? -12.692 46.810 -9.436 1.00 46.41 935 SER A O 1
ATOM 7829 N N . VAL A 1 936 ? -13.430 45.173 -8.081 1.00 44.53 936 VAL A N 1
ATOM 7830 C CA . VAL A 1 936 ? -14.662 44.886 -8.844 1.00 44.53 936 VAL A CA 1
ATOM 7831 C C . VAL A 1 936 ? -15.601 46.099 -8.883 1.00 44.53 936 VAL A C 1
ATOM 7833 O O . VAL A 1 936 ? -16.099 46.464 -9.949 1.00 44.53 936 VAL A O 1
ATOM 7836 N N . CYS A 1 937 ? -15.804 46.789 -7.757 1.00 43.75 937 CYS A N 1
ATOM 7837 C CA . CYS A 1 937 ? -16.639 47.994 -7.707 1.00 43.75 937 CYS A CA 1
ATOM 7838 C C . CYS A 1 937 ? -16.059 49.154 -8.541 1.00 43.75 937 CYS A C 1
ATOM 7840 O O . CYS A 1 937 ? -16.806 49.876 -9.206 1.00 43.75 937 CYS A O 1
ATOM 7842 N N . LEU A 1 938 ? -14.730 49.323 -8.559 1.00 45.34 938 LEU A N 1
ATOM 7843 C CA . LEU A 1 938 ? -14.068 50.342 -9.382 1.00 45.34 938 LEU A CA 1
ATOM 7844 C C . LEU A 1 938 ? -14.124 50.006 -10.882 1.00 45.34 938 LEU A C 1
ATOM 7846 O O . LEU A 1 938 ? -14.193 50.916 -11.712 1.00 45.34 938 LEU A O 1
ATOM 7850 N N . ASP A 1 939 ? -14.109 48.719 -11.232 1.00 41.19 939 ASP A N 1
ATOM 7851 C CA . ASP A 1 939 ? -14.232 48.241 -12.612 1.00 41.19 939 ASP A CA 1
ATOM 7852 C C . ASP A 1 939 ? -15.648 48.449 -13.167 1.00 41.19 939 ASP A C 1
ATOM 7854 O O . ASP A 1 939 ? -15.794 48.892 -14.311 1.00 41.19 939 ASP A O 1
ATOM 7858 N N . ILE A 1 940 ? -16.685 48.251 -12.344 1.00 45.84 940 ILE A N 1
ATOM 7859 C CA . ILE A 1 940 ? -18.075 48.606 -12.683 1.00 45.84 940 ILE A CA 1
ATOM 7860 C C . ILE A 1 940 ? -18.194 50.123 -12.914 1.00 45.84 940 ILE A C 1
ATOM 7862 O O . ILE A 1 940 ? -18.748 50.557 -13.926 1.00 45.84 940 ILE A O 1
ATOM 7866 N N . TYR A 1 941 ? -17.592 50.937 -12.040 1.00 47.03 941 TYR A N 1
ATOM 7867 C CA . TYR A 1 941 ? -17.598 52.398 -12.169 1.00 47.03 941 TYR A CA 1
ATOM 7868 C C . TYR A 1 941 ? -16.860 52.906 -13.425 1.00 47.03 941 TYR A C 1
ATOM 7870 O O . TYR A 1 941 ? -17.282 53.868 -14.066 1.00 47.03 941 TYR A O 1
ATOM 7878 N N . ARG A 1 942 ? -15.771 52.250 -13.843 1.00 42.75 942 ARG A N 1
ATOM 7879 C CA . ARG A 1 942 ? -15.024 52.636 -15.054 1.00 42.75 942 ARG A CA 1
ATOM 7880 C C . ARG A 1 942 ? -15.642 52.120 -16.353 1.00 42.75 942 ARG A C 1
ATOM 7882 O O . ARG A 1 942 ? -15.507 52.790 -17.376 1.00 42.75 942 ARG A O 1
ATOM 7889 N N . CYS A 1 943 ? -16.329 50.974 -16.332 1.00 45.88 943 CYS A N 1
ATOM 7890 C CA . CYS A 1 943 ? -17.145 50.533 -17.469 1.00 45.88 943 CYS A CA 1
ATOM 7891 C C . CYS A 1 943 ? -18.285 51.519 -17.751 1.00 45.88 943 CYS A C 1
ATOM 7893 O O . CYS A 1 943 ? -18.586 51.776 -18.914 1.00 45.88 943 CYS A O 1
ATOM 7895 N N . TYR A 1 944 ? -18.842 52.127 -16.699 1.00 46.28 944 TYR A N 1
ATOM 7896 C CA . TYR A 1 944 ? -19.829 53.200 -16.803 1.00 46.28 944 TYR A CA 1
ATOM 7897 C C . TYR A 1 944 ? -19.244 54.466 -17.463 1.00 46.28 944 TYR A C 1
ATOM 7899 O O . TYR A 1 944 ? -19.816 54.968 -18.425 1.00 46.28 944 TYR A O 1
ATOM 7907 N N . LEU A 1 945 ? -18.051 54.921 -17.052 1.00 45.44 945 LEU A N 1
ATOM 7908 C CA . LEU A 1 945 ? -17.392 56.101 -17.648 1.00 45.44 945 LEU A CA 1
ATOM 7909 C C . LEU A 1 945 ? -17.003 55.919 -19.129 1.00 45.44 945 LEU A C 1
ATOM 7911 O O . LEU A 1 945 ? -17.027 56.878 -19.891 1.00 45.44 945 LEU A O 1
ATOM 7915 N N . LYS A 1 946 ? -16.681 54.695 -19.570 1.00 44.84 946 LYS A N 1
ATOM 7916 C CA . LYS A 1 946 ? -16.372 54.408 -20.986 1.00 44.84 946 LYS A CA 1
ATOM 7917 C C . LYS A 1 946 ? -17.597 54.380 -21.904 1.00 44.84 946 LYS A C 1
ATOM 7919 O O . LYS A 1 946 ? -17.430 54.420 -23.121 1.00 44.84 946 LYS A O 1
ATOM 7924 N N . GLN A 1 947 ? -18.815 54.304 -21.364 1.00 47.22 947 GLN A N 1
ATOM 7925 C CA . GLN A 1 947 ? -20.031 54.453 -22.169 1.00 47.22 947 GLN A CA 1
ATOM 7926 C C . GLN A 1 947 ? -20.341 55.920 -22.517 1.00 47.22 947 GLN A C 1
ATOM 7928 O O . GLN A 1 947 ? -21.097 56.145 -23.459 1.00 47.22 947 GLN A O 1
ATOM 7933 N N . ASP A 1 948 ? -19.724 56.898 -21.839 1.00 42.97 948 ASP A N 1
ATOM 7934 C CA . ASP A 1 948 ? -19.858 58.332 -22.156 1.00 42.97 948 ASP A CA 1
ATOM 7935 C C . ASP A 1 948 ? -18.950 58.799 -23.320 1.00 42.97 948 ASP A C 1
ATOM 7937 O O . ASP A 1 948 ? -19.120 59.910 -23.813 1.00 42.97 948 ASP A O 1
ATOM 7941 N N . GLU A 1 949 ? -18.030 57.962 -23.825 1.00 43.78 949 GLU A N 1
ATOM 7942 C CA . GLU A 1 949 ? -17.111 58.319 -24.929 1.00 43.78 949 GLU A CA 1
ATOM 7943 C C . GLU A 1 949 ? -17.595 57.899 -26.334 1.00 43.78 949 GLU A C 1
ATOM 7945 O O . GLU A 1 949 ? -16.898 58.137 -27.323 1.00 43.78 949 GLU A O 1
ATOM 7950 N N . LYS A 1 950 ? -18.783 57.288 -26.478 1.00 42.28 950 LYS A N 1
ATOM 7951 C CA . LYS A 1 950 ? -19.372 57.061 -27.812 1.00 42.28 950 LYS A CA 1
ATOM 7952 C C . LYS A 1 950 ? -20.203 58.278 -28.239 1.00 42.28 950 LYS A C 1
ATOM 7954 O O . LYS A 1 950 ? -21.096 58.666 -27.488 1.00 42.28 950 LYS A O 1
ATOM 7959 N N . PRO A 1 951 ? -19.984 58.845 -29.442 1.00 40.75 951 PRO A N 1
ATOM 7960 C CA . PRO A 1 951 ? -20.786 59.961 -29.922 1.00 40.75 951 PRO A CA 1
ATOM 7961 C C . PRO A 1 951 ? -22.233 59.499 -30.119 1.00 40.75 951 PRO A C 1
ATOM 7963 O O . PRO A 1 951 ? -22.516 58.533 -30.830 1.00 40.75 951 PRO A O 1
ATOM 7966 N N . THR A 1 952 ? -23.151 60.176 -29.439 1.00 44.84 952 THR A N 1
ATOM 7967 C CA . THR A 1 952 ? -24.593 60.019 -29.606 1.00 44.84 952 THR A CA 1
ATOM 7968 C C . THR A 1 952 ? -25.014 60.569 -30.967 1.00 44.84 952 THR A C 1
ATOM 7970 O O . THR A 1 952 ? -24.872 61.766 -31.202 1.00 44.84 952 THR A O 1
ATOM 7973 N N . ASN A 1 953 ? -25.579 59.723 -31.835 1.00 43.34 953 ASN A N 1
ATOM 7974 C CA . ASN A 1 953 ? -26.467 60.197 -32.901 1.00 43.34 953 ASN A CA 1
ATOM 7975 C C . ASN A 1 953 ? -27.735 60.788 -32.256 1.00 43.34 953 ASN A C 1
ATOM 7977 O O . ASN A 1 953 ? -28.292 60.210 -31.322 1.00 43.34 953 ASN A O 1
ATOM 7981 N N . GLU A 1 954 ? -28.180 61.940 -32.754 1.00 44.50 954 GLU A N 1
ATOM 7982 C CA . GLU A 1 954 ? -29.057 62.902 -32.064 1.00 44.50 954 GLU A CA 1
ATOM 7983 C C . GLU A 1 954 ? -30.522 62.489 -31.796 1.00 44.50 954 GLU A C 1
ATOM 7985 O O . GLU A 1 954 ? -31.248 63.263 -31.183 1.00 44.50 954 GLU A O 1
ATOM 7990 N N . ASN A 1 955 ? -30.995 61.283 -32.127 1.00 44.00 955 ASN A N 1
ATOM 7991 C CA . ASN A 1 955 ? -32.449 61.009 -32.116 1.00 44.00 955 ASN A CA 1
ATOM 7992 C C . ASN A 1 955 ? -33.017 60.158 -30.963 1.00 44.00 955 ASN A C 1
ATOM 7994 O O . ASN A 1 955 ? -34.177 59.764 -31.020 1.00 44.00 955 ASN A O 1
ATOM 7998 N N . THR A 1 956 ? -32.284 59.911 -29.873 1.00 43.88 956 THR A N 1
ATOM 7999 C CA . THR A 1 956 ? -32.813 59.124 -28.726 1.00 43.88 956 THR A CA 1
ATOM 8000 C C . THR A 1 956 ? -32.521 59.758 -27.361 1.00 43.88 956 THR A C 1
ATOM 8002 O O . THR A 1 956 ? -32.139 59.077 -26.407 1.00 43.88 956 THR A O 1
ATOM 8005 N N . CYS A 1 957 ? -32.640 61.085 -27.248 1.00 39.16 957 CYS A N 1
ATOM 8006 C CA . CYS A 1 957 ? -32.149 61.817 -26.073 1.00 39.16 957 CYS A CA 1
ATOM 8007 C C . CYS A 1 957 ? -33.144 61.943 -24.893 1.00 39.16 957 CYS A C 1
ATOM 8009 O O . CYS A 1 957 ? -32.738 62.385 -23.813 1.00 39.16 957 CYS A O 1
ATOM 8011 N N . HIS A 1 958 ? -34.416 61.546 -25.036 1.00 42.22 958 HIS A N 1
ATOM 8012 C CA . HIS A 1 958 ? -35.420 61.773 -23.982 1.00 42.22 958 HIS A CA 1
ATOM 8013 C C . HIS A 1 958 ? -35.716 60.569 -23.069 1.00 42.22 958 HIS A C 1
ATOM 8015 O O . HIS A 1 958 ? -35.845 60.777 -21.863 1.00 42.22 958 HIS A O 1
ATOM 8021 N N . GLU A 1 959 ? -35.708 59.324 -23.556 1.00 41.75 959 GLU A N 1
ATOM 8022 C CA . GLU A 1 959 ? -35.985 58.152 -22.696 1.00 41.75 959 GLU A CA 1
ATOM 8023 C C . GLU A 1 959 ? -34.787 57.741 -21.816 1.00 41.75 959 GLU A C 1
ATOM 8025 O O . GLU A 1 959 ? -34.954 57.366 -20.656 1.00 41.75 959 GLU A O 1
ATOM 8030 N N . ASN A 1 960 ? -33.549 57.938 -22.284 1.00 42.97 960 ASN A N 1
ATOM 8031 C CA . ASN A 1 960 ? -32.342 57.547 -21.539 1.00 42.97 960 ASN A CA 1
ATOM 8032 C C . ASN A 1 960 ? -31.992 58.457 -20.345 1.00 42.97 960 ASN A C 1
ATOM 8034 O O . ASN A 1 960 ? -31.160 58.096 -19.510 1.00 42.97 960 ASN A O 1
ATOM 8038 N N . LYS A 1 961 ? -32.604 59.642 -20.220 1.00 42.06 961 LYS A N 1
ATOM 8039 C CA . LYS A 1 961 ? -32.317 60.571 -19.108 1.00 42.06 961 LYS A CA 1
ATOM 8040 C C . LYS A 1 961 ? -32.984 60.149 -17.792 1.00 42.06 961 LYS A C 1
ATOM 8042 O O . LYS A 1 961 ? -32.460 60.474 -16.724 1.00 42.06 961 LYS A O 1
ATOM 8047 N N . PHE A 1 962 ? -34.102 59.422 -17.855 1.00 38.34 962 PHE A N 1
ATOM 8048 C CA . PHE A 1 962 ? -34.857 58.998 -16.670 1.00 38.34 962 PHE A CA 1
ATOM 8049 C C . PHE A 1 962 ? -34.221 57.766 -15.990 1.00 38.34 962 PHE A C 1
ATOM 8051 O O . PHE A 1 962 ? -34.049 57.756 -14.771 1.00 38.34 962 PHE A O 1
ATOM 8058 N N . GLU A 1 963 ? -33.744 56.797 -16.779 1.00 44.62 963 GLU A N 1
ATOM 8059 C CA . GLU A 1 963 ? -32.964 55.629 -16.320 1.00 44.62 963 GLU A CA 1
ATOM 8060 C C . GLU A 1 963 ? -31.566 56.017 -15.783 1.00 44.62 963 GLU A C 1
ATOM 8062 O O . GLU A 1 963 ? -31.123 55.537 -14.731 1.00 44.62 963 GLU A O 1
ATOM 8067 N N . ARG A 1 964 ? -30.892 56.991 -16.421 1.00 44.41 964 ARG A N 1
ATOM 8068 C CA . ARG A 1 964 ? -29.592 57.520 -15.952 1.00 44.41 964 ARG A CA 1
ATOM 8069 C C . ARG A 1 964 ? -29.671 58.173 -14.565 1.00 44.41 964 ARG A C 1
ATOM 8071 O O . ARG A 1 964 ? -28.750 58.016 -13.766 1.00 44.41 964 ARG A O 1
ATOM 8078 N N . ARG A 1 965 ? -30.767 58.870 -14.227 1.00 42.06 965 ARG A N 1
ATOM 8079 C CA . ARG A 1 965 ? -30.930 59.515 -12.904 1.00 42.06 965 ARG A CA 1
ATOM 8080 C C . ARG A 1 965 ? -31.135 58.512 -11.763 1.00 42.06 965 ARG A C 1
ATOM 8082 O O . ARG A 1 965 ? -30.581 58.729 -10.686 1.00 42.06 965 ARG A O 1
ATOM 8089 N N . LYS A 1 966 ? -31.855 57.405 -11.990 1.00 42.25 966 LYS A N 1
ATOM 8090 C CA . LYS A 1 966 ? -31.992 56.323 -10.992 1.00 42.25 966 LYS A CA 1
ATOM 8091 C C . LYS A 1 966 ? -30.655 55.626 -10.721 1.00 42.25 966 LYS A C 1
ATOM 8093 O O . LYS A 1 966 ? -30.331 55.365 -9.566 1.00 42.25 966 LYS A O 1
ATOM 8098 N N . SER A 1 967 ? -29.851 55.426 -11.762 1.00 43.66 967 SER A N 1
ATOM 8099 C CA . SER A 1 967 ? -28.536 54.775 -11.680 1.00 43.66 967 SER A CA 1
ATOM 8100 C C . SER A 1 967 ? -27.485 55.624 -10.946 1.00 43.66 967 SER A C 1
ATOM 8102 O O . SER A 1 967 ? -26.718 55.104 -10.137 1.00 43.66 967 SER A O 1
ATOM 8104 N N . VAL A 1 968 ? -27.493 56.950 -11.142 1.00 40.88 968 VAL A N 1
ATOM 8105 C CA . VAL A 1 968 ? -26.601 57.890 -10.431 1.00 40.88 968 VAL A CA 1
ATOM 8106 C C . VAL A 1 968 ? -26.961 58.009 -8.946 1.00 40.88 968 VAL A C 1
ATOM 8108 O O . VAL A 1 968 ? -26.072 58.000 -8.097 1.00 40.88 968 VAL A O 1
ATOM 8111 N N . LEU A 1 969 ? -28.254 58.050 -8.607 1.00 40.12 969 LEU A N 1
ATOM 8112 C CA . LEU A 1 969 ? -28.712 58.008 -7.212 1.00 40.12 969 LEU A CA 1
ATOM 8113 C C . LEU A 1 969 ? -28.371 56.673 -6.530 1.00 40.12 969 LEU A C 1
ATOM 8115 O O . LEU A 1 969 ? -28.051 56.668 -5.343 1.00 40.12 969 LEU A O 1
ATOM 8119 N N . PHE A 1 970 ? -28.377 55.562 -7.274 1.00 41.91 970 PHE A N 1
ATOM 8120 C CA . PHE A 1 970 ? -27.970 54.244 -6.782 1.00 41.91 970 PHE A CA 1
ATOM 8121 C C . PHE A 1 970 ? -26.451 54.162 -6.532 1.00 41.91 970 PHE A C 1
ATOM 8123 O O . PHE A 1 970 ? -26.027 53.729 -5.462 1.00 41.91 970 PHE A O 1
ATOM 8130 N N . ALA A 1 971 ? -25.625 54.667 -7.457 1.00 39.88 971 ALA A N 1
ATOM 8131 C CA . ALA A 1 971 ? -24.165 54.697 -7.322 1.00 39.88 971 ALA A CA 1
ATOM 8132 C C . ALA A 1 971 ? -23.678 55.662 -6.221 1.00 39.88 971 ALA A C 1
ATOM 8134 O O . ALA A 1 971 ? -22.771 55.328 -5.460 1.00 39.88 971 ALA A O 1
ATOM 8135 N N . LEU A 1 972 ? -24.305 56.835 -6.070 1.00 37.84 972 LEU A N 1
ATOM 8136 C CA . LEU A 1 972 ? -23.963 57.794 -5.009 1.00 37.84 972 LEU A CA 1
ATOM 8137 C C . LEU A 1 972 ? -24.344 57.284 -3.609 1.00 37.84 972 LEU A C 1
ATOM 8139 O O . LEU A 1 972 ? -23.604 57.530 -2.654 1.00 37.84 972 LEU A O 1
ATOM 8143 N N . ARG A 1 973 ? -25.428 56.500 -3.483 1.00 39.78 973 ARG A N 1
ATOM 8144 C CA . ARG A 1 973 ? -25.788 55.808 -2.227 1.00 39.78 973 ARG A CA 1
ATOM 8145 C C . ARG A 1 973 ? -24.734 54.781 -1.797 1.00 39.78 973 ARG A C 1
ATOM 8147 O O . ARG A 1 973 ? -24.525 54.608 -0.601 1.00 39.78 973 ARG A O 1
ATOM 8154 N N . TYR A 1 974 ? -24.039 54.163 -2.754 1.00 41.84 974 TYR A N 1
ATOM 8155 C CA . TYR A 1 974 ? -22.954 53.201 -2.515 1.00 41.84 974 TYR A CA 1
ATOM 8156 C C . TYR A 1 974 ? -21.559 53.835 -2.367 1.00 41.84 974 TYR A C 1
ATOM 8158 O O . TYR A 1 974 ? -20.656 53.193 -1.836 1.00 41.84 974 TYR A O 1
ATOM 8166 N N . TRP A 1 975 ? -21.365 55.092 -2.784 1.00 35.88 975 TRP A N 1
ATOM 8167 C CA . TRP A 1 975 ? -20.076 55.794 -2.665 1.00 35.88 975 TRP A CA 1
ATOM 8168 C C . TRP A 1 975 ? -19.923 56.560 -1.335 1.00 35.88 975 TRP A C 1
ATOM 8170 O O . TRP A 1 975 ? -18.816 56.709 -0.819 1.00 35.88 975 TRP A O 1
ATOM 8180 N N . SER A 1 976 ? -21.020 56.997 -0.711 1.00 35.47 976 SER A N 1
ATOM 8181 C CA . SER A 1 976 ? -20.998 57.674 0.599 1.00 35.47 976 SER A CA 1
ATOM 8182 C C . SER A 1 976 ? -20.314 56.889 1.744 1.00 35.47 976 SER A C 1
ATOM 8184 O O . SER A 1 976 ? -19.628 57.527 2.544 1.00 35.47 976 SER A O 1
ATOM 8186 N N . PRO A 1 977 ? -20.417 55.546 1.856 1.00 39.34 977 PRO A N 1
ATOM 8187 C CA . PRO A 1 977 ? -19.728 54.786 2.905 1.00 39.34 977 PRO A CA 1
ATOM 8188 C C . PRO A 1 977 ? -18.197 54.779 2.755 1.00 39.34 977 PRO A C 1
ATOM 8190 O O . PRO A 1 977 ? -17.481 54.585 3.733 1.00 39.34 977 PRO A O 1
ATOM 8193 N N . HIS A 1 978 ? -17.666 55.013 1.548 1.00 45.66 978 HIS A N 1
ATOM 8194 C CA . HIS A 1 978 ? -16.236 54.861 1.253 1.00 45.66 978 HIS A CA 1
ATOM 8195 C C . HIS A 1 978 ? -15.351 55.955 1.859 1.00 45.66 978 HIS A C 1
ATOM 8197 O O . HIS A 1 978 ? -14.220 55.663 2.246 1.00 45.66 978 HIS A O 1
ATOM 8203 N N . LYS A 1 979 ? -15.846 57.195 1.999 1.00 37.41 979 LYS A N 1
ATOM 8204 C CA . LYS A 1 979 ? -15.105 58.230 2.744 1.00 37.41 979 LYS A CA 1
ATOM 8205 C C . LYS A 1 979 ? -15.008 57.854 4.216 1.00 37.41 979 LYS A C 1
ATOM 8207 O O . LYS A 1 979 ? -13.924 57.935 4.777 1.00 37.41 979 LYS A O 1
ATOM 8212 N N . SER A 1 980 ? -16.100 57.368 4.799 1.00 38.31 980 SER A N 1
ATOM 8213 C CA . SER A 1 980 ? -16.164 56.925 6.193 1.00 38.31 980 SER A CA 1
ATOM 8214 C C . SER A 1 980 ? -15.251 55.729 6.460 1.00 38.31 980 SER A C 1
ATOM 8216 O O . SER A 1 980 ? -14.605 55.691 7.496 1.00 38.31 980 SER A O 1
ATOM 8218 N N . ILE A 1 981 ? -15.137 54.797 5.507 1.00 38.91 981 ILE A N 1
ATOM 8219 C CA . ILE A 1 981 ? -14.277 53.607 5.609 1.00 38.91 981 ILE A CA 1
ATOM 8220 C C . ILE A 1 981 ? -12.794 53.961 5.441 1.00 38.91 981 ILE A C 1
ATOM 8222 O O . ILE A 1 981 ? -11.975 53.479 6.214 1.00 38.91 981 ILE A O 1
ATOM 8226 N N . CYS A 1 982 ? -12.427 54.834 4.496 1.00 39.62 982 CYS A N 1
ATOM 8227 C CA . CYS A 1 982 ? -11.048 55.327 4.383 1.00 39.62 982 CYS A CA 1
ATOM 8228 C C . CYS A 1 982 ? -10.648 56.203 5.581 1.00 39.62 982 CYS A C 1
ATOM 8230 O O . CYS A 1 982 ? -9.500 56.144 6.014 1.00 39.62 982 CYS A O 1
ATOM 8232 N N . LEU A 1 983 ? -11.590 56.969 6.146 1.00 40.41 983 LEU A N 1
ATOM 8233 C CA . LEU A 1 983 ? -11.387 57.714 7.389 1.00 40.41 983 LEU A CA 1
ATOM 8234 C C . LEU A 1 983 ? -11.225 56.759 8.580 1.00 40.41 983 LEU A C 1
ATOM 8236 O O . LEU A 1 983 ? -10.320 56.957 9.378 1.00 40.41 983 LEU A O 1
ATOM 8240 N N . LEU A 1 984 ? -12.032 55.691 8.665 1.00 40.09 984 LEU A N 1
ATOM 8241 C CA . LEU A 1 984 ? -11.874 54.628 9.665 1.00 40.09 984 LEU A CA 1
ATOM 8242 C C . LEU A 1 984 ? -10.506 53.954 9.536 1.00 40.09 984 LEU A C 1
ATOM 8244 O O . LEU A 1 984 ? -9.834 53.748 10.537 1.00 40.09 984 LEU A O 1
ATOM 8248 N N . TYR A 1 985 ? -10.070 53.654 8.312 1.00 40.75 985 TYR A N 1
ATOM 8249 C CA . TYR A 1 985 ? -8.775 53.033 8.040 1.00 40.75 985 TYR A CA 1
ATOM 8250 C C . TYR A 1 985 ? -7.615 53.964 8.423 1.00 40.75 985 TYR A C 1
ATOM 8252 O O . TYR A 1 985 ? -6.663 53.538 9.070 1.00 40.75 985 TYR A O 1
ATOM 8260 N N . GLY A 1 986 ? -7.728 55.259 8.108 1.00 41.91 986 GLY A N 1
ATOM 8261 C CA . GLY A 1 986 ? -6.781 56.283 8.549 1.00 41.91 986 GLY A CA 1
ATOM 8262 C C . GLY A 1 986 ? -6.756 56.457 10.070 1.00 41.91 986 GLY A C 1
ATOM 8263 O O . GLY A 1 986 ? -5.681 56.564 10.649 1.00 41.91 986 GLY A O 1
ATOM 8264 N N . LEU A 1 987 ? -7.914 56.417 10.735 1.00 41.72 987 LEU A N 1
ATOM 8265 C CA . LEU A 1 987 ? -8.034 56.509 12.193 1.00 41.72 987 LEU A CA 1
ATOM 8266 C C . LEU A 1 987 ? -7.481 55.266 12.900 1.00 41.72 987 LEU A C 1
ATOM 8268 O O . LEU A 1 987 ? -6.818 55.410 13.920 1.00 41.72 987 LEU A O 1
ATOM 8272 N N . VAL A 1 988 ? -7.687 54.066 12.349 1.00 42.81 988 VAL A N 1
ATOM 8273 C CA . VAL A 1 988 ? -7.109 52.812 12.863 1.00 42.81 988 VAL A CA 1
ATOM 8274 C C . VAL A 1 988 ? -5.590 52.818 12.706 1.00 42.81 988 VAL A C 1
ATOM 8276 O O . VAL A 1 988 ? -4.888 52.494 13.658 1.00 42.81 988 VAL A O 1
ATOM 8279 N N . ILE A 1 989 ? -5.069 53.266 11.560 1.00 44.81 989 ILE A N 1
ATOM 8280 C CA . ILE A 1 989 ? -3.623 53.419 11.340 1.00 44.81 989 ILE A CA 1
ATOM 8281 C C . ILE A 1 989 ? -3.029 54.468 12.286 1.00 44.81 989 ILE A C 1
ATOM 8283 O O . ILE A 1 989 ? -1.990 54.216 12.884 1.00 44.81 989 ILE A O 1
ATOM 8287 N N . LEU A 1 990 ? -3.681 55.621 12.471 1.00 43.16 990 LEU A N 1
ATOM 8288 C CA . LEU A 1 990 ? -3.230 56.667 13.398 1.00 43.16 990 LEU A CA 1
ATOM 8289 C C . LEU A 1 990 ? -3.303 56.216 14.863 1.00 43.16 990 LEU A C 1
ATOM 8291 O O . LEU A 1 990 ? -2.415 56.544 15.645 1.00 43.16 990 LEU A O 1
ATOM 8295 N N . TYR A 1 991 ? -4.315 55.429 15.230 1.00 41.22 991 TYR A N 1
ATOM 8296 C CA . TYR A 1 991 ? -4.431 54.806 16.547 1.00 41.22 991 TYR A CA 1
ATOM 8297 C C . TYR A 1 991 ? -3.313 53.777 16.777 1.00 41.22 991 TYR A C 1
ATOM 8299 O O . TYR A 1 991 ? -2.651 53.810 17.813 1.00 41.22 991 TYR A O 1
ATOM 8307 N N . GLN A 1 992 ? -3.024 52.934 15.781 1.00 40.66 992 GLN A N 1
ATOM 8308 C CA . GLN A 1 992 ? -1.918 51.972 15.810 1.00 40.66 992 GLN A CA 1
ATOM 8309 C C . GLN A 1 992 ? -0.543 52.659 15.845 1.00 40.66 992 GLN A C 1
ATOM 8311 O O . GLN A 1 992 ? 0.319 52.241 16.613 1.00 40.66 992 GLN A O 1
ATOM 8316 N N . LEU A 1 993 ? -0.346 53.752 15.101 1.00 43.28 993 LEU A N 1
ATOM 8317 C CA . LEU A 1 993 ? 0.851 54.602 15.167 1.00 43.28 993 LEU A CA 1
ATOM 8318 C C . LEU A 1 993 ? 0.983 55.298 16.523 1.00 43.28 993 LEU A C 1
ATOM 8320 O O . LEU A 1 993 ? 2.086 55.390 17.051 1.00 43.28 993 LEU A O 1
ATOM 8324 N N . GLY A 1 994 ? -0.124 55.748 17.116 1.00 39.19 994 GLY A N 1
ATOM 8325 C CA . GLY A 1 994 ? -0.152 56.317 18.462 1.00 39.19 994 GLY A CA 1
ATOM 8326 C C . GLY A 1 994 ? 0.223 55.302 19.545 1.00 39.19 994 GLY A C 1
ATOM 8327 O O . GLY A 1 994 ? 0.883 55.665 20.518 1.00 39.19 994 GLY A O 1
ATOM 8328 N N . ILE A 1 995 ? -0.140 54.029 19.362 1.00 39.19 995 ILE A N 1
ATOM 8329 C CA . ILE A 1 995 ? 0.320 52.918 20.204 1.00 39.19 995 ILE A CA 1
ATOM 8330 C C . ILE A 1 995 ? 1.816 52.678 19.964 1.00 39.19 995 ILE A C 1
ATOM 8332 O O . ILE A 1 995 ? 2.585 52.693 20.919 1.00 39.19 995 ILE A O 1
ATOM 8336 N N . LEU A 1 996 ? 2.258 52.562 18.708 1.00 36.38 996 LEU A N 1
ATOM 8337 C CA . LEU A 1 996 ? 3.666 52.347 18.351 1.00 36.38 996 LEU A CA 1
ATOM 8338 C C . LEU A 1 996 ? 4.586 53.442 18.931 1.00 36.38 996 LEU A C 1
ATOM 8340 O O . LEU A 1 996 ? 5.617 53.145 19.528 1.00 36.38 996 LEU A O 1
ATOM 8344 N N . LEU A 1 997 ? 4.178 54.711 18.827 1.00 41.12 997 LEU A N 1
ATOM 8345 C CA . LEU A 1 997 ? 4.918 55.872 19.335 1.00 41.12 997 LEU A CA 1
ATOM 8346 C C . LEU A 1 997 ? 4.972 55.931 20.868 1.00 41.12 997 LEU A C 1
ATOM 8348 O O . LEU A 1 997 ? 5.945 56.447 21.412 1.00 41.12 997 LEU A O 1
ATOM 8352 N N . ARG A 1 998 ? 3.983 55.371 21.580 1.00 39.31 998 ARG A N 1
ATOM 8353 C CA . ARG A 1 998 ? 4.039 55.237 23.049 1.00 39.31 998 ARG A CA 1
ATOM 8354 C C . ARG A 1 998 ? 5.022 54.159 23.515 1.00 39.31 998 ARG A C 1
ATOM 8356 O O . ARG A 1 998 ? 5.476 54.235 24.651 1.00 39.31 998 ARG A O 1
ATOM 8363 N N . TYR A 1 999 ? 5.367 53.189 22.666 1.00 41.09 999 TYR A N 1
ATOM 8364 C CA . TYR A 1 999 ? 6.216 52.046 23.032 1.00 41.09 999 TYR A CA 1
ATOM 8365 C C . TYR A 1 999 ? 7.691 52.170 22.600 1.00 41.09 999 TYR A C 1
ATOM 8367 O O . TYR A 1 999 ? 8.545 51.512 23.187 1.00 41.09 999 TYR A O 1
ATOM 8375 N N . VAL A 1 1000 ? 8.043 53.048 21.651 1.00 41.88 1000 VAL A N 1
ATOM 8376 C CA . VAL A 1 1000 ? 9.441 53.226 21.171 1.00 41.88 1000 VAL A CA 1
ATOM 8377 C C . VAL A 1 1000 ? 10.336 54.015 22.158 1.00 41.88 1000 VAL A C 1
ATOM 8379 O O . VAL A 1 1000 ? 11.497 54.300 21.880 1.00 41.88 1000 VAL A O 1
ATOM 8382 N N . GLY A 1 1001 ? 9.861 54.298 23.373 1.00 40.09 1001 GLY A N 1
ATOM 8383 C CA . GLY A 1 1001 ? 10.603 55.044 24.394 1.00 40.09 1001 GLY A CA 1
ATOM 8384 C C . GLY A 1 1001 ? 11.872 54.387 24.962 1.00 40.09 1001 GLY A C 1
ATOM 8385 O O . GLY A 1 1001 ? 12.572 55.064 25.707 1.00 40.09 1001 GLY A O 1
ATOM 8386 N N . CYS A 1 1002 ? 12.212 53.123 24.659 1.00 37.31 1002 CYS A N 1
ATOM 8387 C CA . CYS A 1 1002 ? 13.357 52.471 25.328 1.00 37.31 1002 CYS A CA 1
ATOM 8388 C C . CYS A 1 1002 ? 14.306 51.600 24.485 1.00 37.31 1002 CYS A C 1
ATOM 8390 O O . CYS A 1 1002 ? 15.321 51.192 25.034 1.00 37.31 1002 CYS A O 1
ATOM 8392 N N . PHE A 1 1003 ? 14.100 51.351 23.185 1.00 32.94 1003 PHE A N 1
ATOM 8393 C CA . PHE A 1 1003 ? 15.109 50.618 22.395 1.00 32.94 1003 PHE A CA 1
ATOM 8394 C C . PHE A 1 1003 ? 15.247 51.137 20.953 1.00 32.94 1003 PHE A C 1
ATOM 8396 O O . PHE A 1 1003 ? 14.541 50.722 20.040 1.00 32.94 1003 PHE A O 1
ATOM 8403 N N . GLY A 1 1004 ? 16.241 52.013 20.757 1.00 32.78 1004 GLY A N 1
ATOM 8404 C CA . GLY A 1 1004 ? 17.276 51.751 19.749 1.00 32.78 1004 GLY A CA 1
ATOM 8405 C C . GLY A 1 1004 ? 17.129 52.333 18.338 1.00 32.78 1004 GLY A C 1
ATOM 8406 O O . GLY A 1 1004 ? 17.205 51.582 17.378 1.00 32.78 1004 GLY A O 1
ATOM 8407 N N . PHE A 1 1005 ? 17.003 53.659 18.221 1.00 36.47 1005 PHE A N 1
ATOM 8408 C CA . PHE A 1 1005 ? 17.732 54.586 17.316 1.00 36.47 1005 PHE A CA 1
ATOM 8409 C C . PHE A 1 1005 ? 17.862 54.351 15.781 1.00 36.47 1005 PHE A C 1
ATOM 8411 O O . PHE A 1 1005 ? 18.202 55.301 15.081 1.00 36.47 1005 PHE A O 1
ATOM 8418 N N . TRP A 1 1006 ? 17.560 53.183 15.203 1.00 36.03 1006 TRP A N 1
ATOM 8419 C CA . TRP A 1 1006 ? 17.735 52.926 13.757 1.00 36.03 1006 TRP A CA 1
ATOM 8420 C C . TRP A 1 1006 ? 16.458 53.073 12.912 1.00 36.03 1006 TRP A C 1
ATOM 8422 O O . TRP A 1 1006 ? 16.548 53.375 11.724 1.00 36.03 1006 TRP A O 1
ATOM 8432 N N . SER A 1 1007 ? 15.257 52.951 13.492 1.00 37.41 1007 SER A N 1
ATOM 8433 C CA . SER A 1 1007 ? 13.993 53.128 12.748 1.00 37.41 1007 SER A CA 1
ATOM 8434 C C . SER A 1 1007 ? 13.619 54.601 12.507 1.00 37.41 1007 SER A C 1
ATOM 8436 O O . SER A 1 1007 ? 12.932 54.920 11.533 1.00 37.41 1007 SER A O 1
ATOM 8438 N N . CYS A 1 1008 ? 14.114 55.524 13.341 1.00 36.12 1008 CYS A N 1
ATOM 8439 C CA . CYS A 1 1008 ? 13.797 56.954 13.248 1.00 36.12 1008 CYS A CA 1
ATOM 8440 C C . CYS A 1 1008 ? 14.435 57.665 12.043 1.00 36.12 1008 CYS A C 1
ATOM 8442 O O . CYS A 1 1008 ? 13.932 58.707 11.631 1.00 36.12 1008 CYS A O 1
ATOM 8444 N N . LEU A 1 1009 ? 15.487 57.109 11.432 1.00 37.22 1009 LEU A N 1
ATOM 8445 C CA . LEU A 1 1009 ? 16.138 57.720 10.263 1.00 37.22 1009 LEU A CA 1
ATOM 8446 C C . LEU A 1 1009 ? 15.405 57.443 8.938 1.00 37.22 1009 LEU A C 1
ATOM 8448 O O . LEU A 1 1009 ? 15.546 58.215 7.993 1.00 37.22 1009 LEU A O 1
ATOM 8452 N N . CYS A 1 1010 ? 14.564 56.406 8.863 1.00 38.81 1010 CYS A N 1
ATOM 8453 C CA . CYS A 1 1010 ? 13.844 56.058 7.630 1.00 38.81 1010 CYS A CA 1
ATOM 8454 C C . CYS A 1 1010 ? 12.420 56.650 7.540 1.00 38.81 1010 CYS A C 1
ATOM 8456 O O . CYS A 1 1010 ? 11.839 56.690 6.457 1.00 38.81 1010 CYS A O 1
ATOM 8458 N N . SER A 1 1011 ? 11.853 57.147 8.644 1.00 39.50 1011 SER A N 1
ATOM 8459 C CA . SER A 1 1011 ? 10.463 57.638 8.703 1.00 39.50 1011 SER A CA 1
ATOM 8460 C C . SER A 1 1011 ? 10.213 59.034 8.080 1.00 39.50 1011 SER A C 1
ATOM 8462 O O . SER A 1 1011 ? 9.186 59.209 7.408 1.00 39.50 1011 SER A O 1
ATOM 8464 N N . PRO A 1 1012 ? 11.125 60.030 8.177 1.00 39.47 1012 PRO A N 1
ATOM 8465 C CA . PRO A 1 1012 ? 10.889 61.340 7.555 1.00 39.47 1012 PRO A CA 1
ATOM 8466 C C . PRO A 1 1012 ? 10.883 61.269 6.020 1.00 39.47 1012 PRO A C 1
ATOM 8468 O O . PRO A 1 1012 ? 10.104 61.962 5.370 1.00 39.47 1012 PRO A O 1
ATOM 8471 N N . LEU A 1 1013 ? 11.692 60.373 5.440 1.00 35.47 1013 LEU A N 1
ATOM 8472 C CA . LEU A 1 1013 ? 11.754 60.123 3.994 1.00 35.47 1013 LEU A CA 1
ATOM 8473 C C . LEU A 1 1013 ? 10.467 59.473 3.461 1.00 35.47 1013 LEU A C 1
ATOM 8475 O O . LEU A 1 1013 ? 9.973 59.864 2.408 1.00 35.47 1013 LEU A O 1
ATOM 8479 N N . LEU A 1 1014 ? 9.873 58.541 4.210 1.00 39.53 1014 LEU A N 1
ATOM 8480 C CA . LEU A 1 1014 ? 8.601 57.902 3.852 1.00 39.53 1014 LEU A CA 1
ATOM 8481 C C . LEU A 1 1014 ? 7.401 58.855 3.968 1.00 39.53 1014 LEU A C 1
ATOM 8483 O O . LEU A 1 1014 ? 6.505 58.811 3.126 1.00 39.53 1014 LEU A O 1
ATOM 8487 N N . SER A 1 1015 ? 7.412 59.760 4.948 1.00 38.06 1015 SER A N 1
ATOM 8488 C CA . SER A 1 1015 ? 6.356 60.769 5.128 1.00 38.06 1015 SER A CA 1
ATOM 8489 C C . SER A 1 1015 ? 6.363 61.817 4.005 1.00 38.06 1015 SER A C 1
ATOM 8491 O O . SER A 1 1015 ? 5.304 62.186 3.495 1.00 38.06 1015 SER A O 1
ATOM 8493 N N . LEU A 1 1016 ? 7.553 62.233 3.551 1.00 35.53 1016 LEU A N 1
ATOM 8494 C CA . LEU A 1 1016 ? 7.718 63.141 2.409 1.00 35.53 1016 LEU A CA 1
ATOM 8495 C C . LEU A 1 1016 ? 7.279 62.503 1.082 1.00 35.53 1016 LEU A C 1
ATOM 8497 O O . LEU A 1 1016 ? 6.644 63.172 0.270 1.00 35.53 1016 LEU A O 1
ATOM 8501 N N . VAL A 1 1017 ? 7.539 61.206 0.885 1.00 38.03 1017 VAL A N 1
ATOM 8502 C CA . VAL A 1 1017 ? 7.086 60.465 -0.306 1.00 38.03 1017 VAL A CA 1
ATOM 8503 C C . VAL A 1 1017 ? 5.563 60.267 -0.305 1.00 38.03 1017 VAL A C 1
ATOM 8505 O O . VAL A 1 1017 ? 4.937 60.341 -1.363 1.00 38.03 1017 VAL A O 1
ATOM 8508 N N . PHE A 1 1018 ? 4.938 60.076 0.863 1.00 36.16 1018 PHE A N 1
ATOM 8509 C CA . PHE A 1 1018 ? 3.482 59.925 0.968 1.00 36.16 1018 PHE A CA 1
ATOM 8510 C C . PHE A 1 1018 ? 2.735 61.249 0.747 1.00 36.16 1018 PHE A C 1
ATOM 8512 O O . PHE A 1 1018 ? 1.717 61.268 0.058 1.00 36.16 1018 PHE A O 1
ATOM 8519 N N . PHE A 1 1019 ? 3.258 62.368 1.262 1.00 33.75 1019 PHE A N 1
ATOM 8520 C CA . PHE A 1 1019 ? 2.637 63.685 1.078 1.00 33.75 1019 PHE A CA 1
ATOM 8521 C C . PHE A 1 1019 ? 2.733 64.175 -0.378 1.00 33.75 1019 PHE A C 1
ATOM 8523 O O . PHE A 1 1019 ? 1.770 64.736 -0.894 1.00 33.75 1019 PHE A O 1
ATOM 8530 N N . TYR A 1 1020 ? 3.832 63.868 -1.082 1.00 33.72 1020 TYR A N 1
ATOM 8531 C CA . TYR A 1 1020 ? 3.978 64.154 -2.519 1.00 33.72 1020 TYR A CA 1
ATOM 8532 C C . TYR A 1 1020 ? 3.169 63.226 -3.439 1.00 33.72 1020 TYR A C 1
ATOM 8534 O O . TYR A 1 1020 ? 3.036 63.522 -4.619 1.00 33.72 1020 TYR A O 1
ATOM 8542 N N . SER A 1 1021 ? 2.649 62.107 -2.923 1.00 35.91 1021 SER A N 1
ATOM 8543 C CA . SER A 1 1021 ? 1.828 61.160 -3.698 1.00 35.91 1021 SER A CA 1
ATOM 8544 C C . SER A 1 1021 ? 0.315 61.378 -3.527 1.00 35.91 1021 SER A C 1
ATOM 8546 O O . SER A 1 1021 ? -0.471 60.739 -4.229 1.00 35.91 1021 SER A O 1
ATOM 8548 N N . CYS A 1 1022 ? -0.092 62.222 -2.569 1.00 34.50 1022 CYS A N 1
ATOM 8549 C CA . CYS A 1 1022 ? -1.489 62.588 -2.300 1.00 34.50 1022 CYS A CA 1
ATOM 8550 C C . CYS A 1 1022 ? -1.887 63.978 -2.838 1.00 34.50 1022 CYS A C 1
ATOM 8552 O O . CYS A 1 1022 ? -3.087 64.238 -2.944 1.00 34.50 1022 CYS A O 1
ATOM 8554 N N . LEU A 1 1023 ? -0.919 64.840 -3.171 1.00 28.33 1023 LEU A N 1
ATOM 8555 C CA . LEU A 1 1023 ? -1.088 65.951 -4.122 1.00 28.33 1023 LEU A CA 1
ATOM 8556 C C . LEU A 1 1023 ? -1.001 65.400 -5.549 1.00 28.33 1023 LEU A C 1
ATOM 8558 O O . LEU A 1 1023 ? -1.779 65.880 -6.403 1.00 28.33 1023 LEU A O 1
#

Radius of gyration: 38.02 Å; chains: 1; bounding box: 98×100×102 Å

Organism: Galdieria sulphuraria (NCBI:txid130081)